Protein AF-0000000087523564 (afdb_homodimer)

Radius of gyration: 34.25 Å; Cα contacts (8 Å, |Δi|>4): 2321; chains: 2; bounding box: 110×145×82 Å

Foldseek 3Di:
DPPPPPPPPPPDPPPPPPPPVQPFWEWDKVPQEDEQLDDIKIKIANADAQDKKKKKKKFFADDPDPPDFTFIKMWMFIWTAHRRRMDIQQQTAGPDTLDGDRHNLSGQQSIDTPPDGDDPPTDRQKMKMFMGDPRDTRYIGMHGYDLADPQKDKDDDLVQAQQKIKIARDDQAAWEEEEEAEAPCQHCDRLVRCQRNLRRFFHTYMYHRAEHAPVDPDPSCVVHHNWLFARELCVVVSVLVVQVPDSNHDSQFYEYEAAHVGLQSRLLNLLPPQSHAEYERELHAQFWAAIDNDPPDDFPDTTSHHYPRHGAQHFTFDPQVVLVVLLVVFHARQQQRRQVVRCVVCVVSRVRGGRQSLNRQHAAEAAHECFARNHRSQVRLVVSQVSNVVSVHHYHYHYFHQAYRQLAGQLNHHPPCQRNHSYHRTGDSNRSSVSNNVSVVVVSVRSCVRRVRDGDDPPPPDD/DCPPPPPPPPPDPDPPPPPPVQPFWEWDKVPQEDEQLDDIKIKIANADAQDKKKKKKKFFADDPDPPDFTFIKMWMFIWTAHRRRMDIQQQTAGPDILDGDRHNLSGQQSIDTPPDGDDPPTDRQKMKMFMGDPRHTRYIGMHGYDLADPQKDKDDDLVQAQQKIKIARDDQAAWEEEEEAEAPCQHCPRLVRCQRNLRRFFHTYMDHRAEHAPVDPDPSCVPHHNWLFARELCVVVSVLVVQVPDSNHDSQFYEYEAAHVGLQSRLLNLLPDQSHAEYERELHAQFWAAIDNDPPDDFPDTTSHHYPRHGAQHFTFDPQVVLVVLLVVFHARQQQRRQVVRCVVCVVSRVRGGRQSLNRQHAYEAAHECFARNHRSQVRLVVSQVNNVVSVHHYHYHYFHQAYRQLAGQLNHHPPCQRNHSYHRTGDSNRSSVSNNVSVVVVSVRSCVRRVRDGDDPPPPDD

pLDDT: mean 89.44, std 15.83, range [26.8, 98.94]

Secondary structure (DSSP, 8-state):
-------------------------EEEEESSEEETT---EEEEESPPTT-EEEEEEEEEE--SSTTPPPEEEEEEEEEE--TTS-EETTTPPPSEES--S--TTHHHHT-EEEEEEPPTT--TTEEEEEEEETTEEEEEEEEEEESS-TT-EEEE-TTTSTT-EEEE--SS--EEEEEEE--TT-SHHHHHHHHHHHHTTT-EEEE------TT---GGGTTS-SSBSSEEGGGHHHHHHHHHT-TTEEEEEEEEEEETHHHHHHHHHHTT-TT--EEEEES--SBPBBPB--TTPPTT--BSEEETTEEPP-BPPSSHHHHHHHHHHT--B-THHHHHHHHHH-HHHHHHTB--GGG--SEEEEEEETTBSSS-HHHHHHHHHHHHHHTT---EEEEETT--S---S-S-S--TTTTTSSB--BS-HHHHHHHHHHHHHHHHHHHHHHH-PPPPP------/-------------------------EEEEESSEEETT---EEEEESPPTT-EEEEEEEEEE--SSTTPPPEEEEEEEEEE--TTS-EETTTPPPSEES--S--TTHHHHT-EEEEEEPPTT--TTEEEEEEEETTEEEEEEEEEEESS-TT-EEEE-TTTSTT-EEEE--SS--EEEEEEE--TT-SHHHHHHHHHHHHTTT-EEEE------TT---GGGTTS-SSBSSEEGGGHHHHHHHHHT-TTEEEEEEEEEEETHHHHHHHHHHTT-TT--EEEEES--SBPBBPB--TTPPTT--BSEEETTEEPP-BPPSSHHHHHHHHHHT--B-THHHHHHHHHH-HHHHHHHB--GGG--SEEEEEEETTBSSS-HHHHHHHHHHHHHHTT---EEEEETT--S---S-S-S--TTTTTSSB--BS-HHHHHHHHHHHHHHHHHHHHHHH-PPPPP------

Nearest PDB structures (foldseek):
  3hlk-assembly1_A  TM=7.989E-01  e=2.906E-27  Homo sapiens
  3k2i-assembly1_A  TM=8.076E-01  e=7.123E-27  Homo sapiens
  3hlk-assembly2_B  TM=7.798E-01  e=1.336E-27  Homo sapiens
  7c72-assembly1_A  TM=4.869E-01  e=3.379E-09  Mycobacterium tuberculosis
  3fcy-assembly1_A  TM=4.866E-01  e=2.906E-08  Thermoanaerobacterium saccharolyticum JW/SL-YS485

Structure (mmCIF, N/CA/C/O backbone):
data_AF-0000000087523564-model_v1
#
loop_
_entity.id
_entity.type
_entity.pdbx_description
1 polymer 'Acyl-CoA thioester hydrolase/bile acid acetyltransferase-like protein'
#
loop_
_atom_site.group_PDB
_atom_site.id
_atom_site.type_symbol
_atom_site.label_atom_id
_atom_site.label_alt_id
_atom_site.label_comp_id
_atom_site.label_asym_id
_atom_site.label_entity_id
_atom_site.label_seq_id
_atom_site.pdbx_PDB_ins_code
_atom_site.Cartn_x
_atom_site.Cartn_y
_atom_site.Cartn_z
_atom_site.occupancy
_atom_site.B_iso_or_equiv
_atom_site.auth_seq_id
_atom_site.auth_comp_id
_atom_site.auth_asym_id
_atom_site.auth_atom_id
_atom_site.pdbx_PDB_model_num
ATOM 1 N N . MET A 1 1 ? 53.594 82.562 -47.219 1 26.8 1 MET A N 1
ATOM 2 C CA . MET A 1 1 ? 52.125 82.5 -47.062 1 26.8 1 MET A CA 1
ATOM 3 C C . MET A 1 1 ? 51.719 81.25 -46.344 1 26.8 1 MET A C 1
ATOM 5 O O . MET A 1 1 ? 51.969 80.125 -46.812 1 26.8 1 MET A O 1
ATOM 9 N N . ALA A 1 2 ? 51.719 81.312 -44.969 1 28.89 2 ALA A N 1
ATOM 10 C CA . ALA A 1 2 ? 51.531 80.375 -43.844 1 28.89 2 ALA A CA 1
ATOM 11 C C . ALA A 1 2 ? 50.125 79.812 -43.875 1 28.89 2 ALA A C 1
ATOM 13 O O . ALA A 1 2 ? 49.125 80.5 -43.719 1 28.89 2 ALA A O 1
ATOM 14 N N . VAL A 1 3 ? 49.906 78.75 -44.719 1 30.11 3 VAL A N 1
ATOM 15 C CA . VAL A 1 3 ? 48.656 78.125 -45 1 30.11 3 VAL A CA 1
ATOM 16 C C . VAL A 1 3 ? 48.094 77.5 -43.719 1 30.11 3 VAL A C 1
ATOM 18 O O . VAL A 1 3 ? 48.75 76.625 -43.094 1 30.11 3 VAL A O 1
ATOM 21 N N . ARG A 1 4 ? 47.344 78.25 -42.938 1 30.22 4 ARG A N 1
ATOM 22 C CA . ARG A 1 4 ? 46.688 77.875 -41.656 1 30.22 4 ARG A CA 1
ATOM 23 C C . ARG A 1 4 ? 45.625 76.812 -41.875 1 30.22 4 ARG A C 1
ATOM 25 O O . ARG A 1 4 ? 44.656 77 -42.594 1 30.22 4 ARG A O 1
ATOM 32 N N . PHE A 1 5 ? 46 75.562 -42.156 1 35.72 5 PHE A N 1
ATOM 33 C CA . PHE A 1 5 ? 44.938 74.562 -42.312 1 35.72 5 PHE A CA 1
ATOM 34 C C . PHE A 1 5 ? 44.094 74.438 -41.062 1 35.72 5 PHE A C 1
ATOM 36 O O . PHE A 1 5 ? 44.656 74.375 -39.938 1 35.72 5 PHE A O 1
ATOM 43 N N . PRO A 1 6 ? 42.844 74.938 -41.031 1 35.66 6 PRO A N 1
ATOM 44 C CA . PRO A 1 6 ? 41.906 74.812 -39.906 1 35.66 6 PRO A CA 1
ATOM 45 C C . PRO A 1 6 ? 41.594 73.375 -39.562 1 35.66 6 PRO A C 1
ATOM 47 O O . PRO A 1 6 ? 41.469 72.5 -40.438 1 35.66 6 PRO A O 1
ATOM 50 N N . ILE A 1 7 ? 42.156 72.812 -38.438 1 34.16 7 ILE A N 1
ATOM 51 C CA . ILE A 1 7 ? 41.969 71.5 -37.906 1 34.16 7 ILE A CA 1
ATOM 52 C C . ILE A 1 7 ? 40.5 71.312 -37.469 1 34.16 7 ILE A C 1
ATOM 54 O O . ILE A 1 7 ? 40.031 72.062 -36.594 1 34.16 7 ILE A O 1
ATOM 58 N N . ARG A 1 8 ? 39.562 71 -38.406 1 33.22 8 ARG A N 1
ATOM 59 C CA . ARG A 1 8 ? 38.188 70.688 -38 1 33.22 8 ARG A CA 1
ATOM 60 C C . ARG A 1 8 ? 38.125 69.562 -36.969 1 33.22 8 ARG A C 1
ATOM 62 O O . ARG A 1 8 ? 38.656 68.5 -37.219 1 33.22 8 ARG A O 1
ATOM 69 N N . CYS A 1 9 ? 37.969 69.875 -35.656 1 30.17 9 CYS A N 1
ATOM 70 C CA . CYS A 1 9 ? 37.75 68.938 -34.562 1 30.17 9 CYS A CA 1
ATOM 71 C C . CYS A 1 9 ? 36.469 68.125 -34.75 1 30.17 9 CYS A C 1
ATOM 73 O O . CYS A 1 9 ? 35.375 68.688 -34.781 1 30.17 9 CYS A O 1
ATOM 75 N N . SER A 1 10 ? 36.5 67.125 -35.656 1 35.53 10 SER A N 1
ATOM 76 C CA . SER A 1 10 ? 35.312 66.312 -35.75 1 35.53 10 SER A CA 1
ATOM 77 C C . SER A 1 10 ? 34.906 65.75 -34.406 1 35.53 10 SER A C 1
ATOM 79 O O . SER A 1 10 ? 35.719 65.125 -33.688 1 35.53 10 SER A O 1
ATOM 81 N N . VAL A 1 11 ? 33.906 66.375 -33.75 1 36.97 11 VAL A N 1
ATOM 82 C CA . VAL A 1 11 ? 33.281 65.875 -32.531 1 36.97 11 VAL A CA 1
ATOM 83 C C . VAL A 1 11 ? 32.719 64.438 -32.75 1 36.97 11 VAL A C 1
ATOM 85 O O . VAL A 1 11 ? 31.891 64.25 -33.656 1 36.97 11 VAL A O 1
ATOM 88 N N . LEU A 1 12 ? 33.5 63.438 -32.531 1 39.38 12 LEU A N 1
ATOM 89 C CA . LEU A 1 12 ? 33 62.062 -32.5 1 39.38 12 LEU A CA 1
ATOM 90 C C . LEU A 1 12 ? 31.766 61.938 -31.625 1 39.38 12 LEU A C 1
ATOM 92 O O . LEU A 1 12 ? 31.766 62.438 -30.5 1 39.38 12 LEU A O 1
ATOM 96 N N . PRO A 1 13 ? 30.609 61.688 -32.25 1 37.09 13 PRO A N 1
ATOM 97 C CA . PRO A 1 13 ? 29.438 61.531 -31.391 1 37.09 13 PRO A CA 1
ATOM 98 C C . PRO A 1 13 ? 29.672 60.5 -30.281 1 37.09 13 PRO A C 1
ATOM 100 O O . PRO A 1 13 ? 30.438 59.562 -30.453 1 37.09 13 PRO A O 1
ATOM 103 N N . ILE A 1 14 ? 29.625 60.906 -29.062 1 34.84 14 ILE A N 1
ATOM 104 C CA . ILE A 1 14 ? 29.578 60.031 -27.906 1 34.84 14 ILE A CA 1
ATOM 105 C C . ILE A 1 14 ? 28.469 59 -28.109 1 34.84 14 ILE A C 1
ATOM 107 O O . ILE A 1 14 ? 27.312 59.344 -28.312 1 34.84 14 ILE A O 1
ATOM 111 N N . ALA A 1 15 ? 28.797 57.812 -28.672 1 36.94 15 ALA A N 1
ATOM 112 C CA . ALA A 1 15 ? 27.859 56.688 -28.594 1 36.94 15 ALA A CA 1
ATOM 113 C C . ALA A 1 15 ? 27.172 56.656 -27.234 1 36.94 15 ALA A C 1
ATOM 115 O O . ALA A 1 15 ? 27.828 56.562 -26.188 1 36.94 15 ALA A O 1
ATOM 116 N N . LEU A 1 16 ? 26.078 57.312 -27.156 1 31.75 16 LEU A N 1
ATOM 117 C CA . LEU A 1 16 ? 25.219 57.031 -26 1 31.75 16 LEU A CA 1
ATOM 118 C C . LEU A 1 16 ? 25.234 55.562 -25.656 1 31.75 16 LEU A C 1
ATOM 120 O O . LEU A 1 16 ? 24.75 54.719 -26.422 1 31.75 16 LEU A O 1
ATOM 124 N N . LEU A 1 17 ? 26.266 55.125 -25 1 34.78 17 LEU A N 1
ATOM 125 C CA . LEU A 1 17 ? 26.078 53.875 -24.312 1 34.78 17 LEU A CA 1
ATOM 126 C C . LEU A 1 17 ? 24.703 53.812 -23.656 1 34.78 17 LEU A C 1
ATOM 128 O O . LEU A 1 17 ? 24.406 54.594 -22.75 1 34.78 17 LEU A O 1
ATOM 132 N N . ALA A 1 18 ? 23.672 53.562 -24.438 1 34 18 ALA A N 1
ATOM 133 C CA . ALA A 1 18 ? 22.438 53.156 -23.75 1 34 18 ALA A CA 1
ATOM 134 C C . ALA A 1 18 ? 22.75 52.375 -22.484 1 34 18 ALA A C 1
ATOM 136 O O . ALA A 1 18 ? 23.438 51.344 -22.516 1 34 18 ALA A O 1
ATOM 137 N N . CYS A 1 19 ? 22.891 53.031 -21.469 1 31.61 19 CYS A N 1
ATOM 138 C CA . CYS A 1 19 ? 22.766 52.312 -20.203 1 31.61 19 CYS A CA 1
ATOM 139 C C . CYS A 1 19 ? 21.672 51.25 -20.281 1 31.61 19 CYS A C 1
ATOM 141 O O . CYS A 1 19 ? 20.484 51.594 -20.297 1 31.61 19 CYS A O 1
ATOM 143 N N . ALA A 1 20 ? 21.781 50.219 -21.203 1 37.38 20 ALA A N 1
ATOM 144 C CA . ALA A 1 20 ? 20.906 49.094 -20.875 1 37.38 20 ALA A CA 1
ATOM 145 C C . ALA A 1 20 ? 20.594 49.062 -19.391 1 37.38 20 ALA A C 1
ATOM 147 O O . ALA A 1 20 ? 21.5 49.094 -18.562 1 37.38 20 ALA A O 1
ATOM 148 N N . ASN A 1 21 ? 19.75 49.875 -18.922 1 37.53 21 ASN A N 1
ATOM 149 C CA . ASN A 1 21 ? 19.219 49.656 -17.578 1 37.53 21 ASN A CA 1
ATOM 150 C C . ASN A 1 21 ? 19.469 48.219 -17.094 1 37.53 21 ASN A C 1
ATOM 152 O O . ASN A 1 21 ? 18.766 47.281 -17.484 1 37.53 21 ASN A O 1
ATOM 156 N N . LEU A 1 22 ? 20.562 47.625 -17.094 1 46.91 22 LEU A N 1
ATOM 157 C CA . LEU A 1 22 ? 21.078 46.344 -16.656 1 46.91 22 LEU A CA 1
ATOM 158 C C . LEU A 1 22 ? 20.438 45.906 -15.344 1 46.91 22 LEU A C 1
ATOM 160 O O . LEU A 1 22 ? 20.891 46.281 -14.266 1 46.91 22 LEU A O 1
ATOM 164 N N . HIS A 1 23 ? 19.234 45.875 -15.312 1 64.19 23 HIS A N 1
ATOM 165 C CA . HIS A 1 23 ? 18.578 45.344 -14.133 1 64.19 23 HIS A CA 1
ATOM 166 C C . HIS A 1 23 ? 19.234 44.031 -13.672 1 64.19 23 HIS A C 1
ATOM 168 O O . HIS A 1 23 ? 19.594 43.188 -14.492 1 64.19 23 HIS A O 1
ATOM 174 N N . ALA A 1 24 ? 19.766 44 -12.406 1 86.56 24 ALA A N 1
ATOM 175 C CA . ALA A 1 24 ? 20.469 42.906 -11.734 1 86.56 24 ALA A CA 1
ATOM 176 C C . ALA A 1 24 ? 19.578 41.688 -11.586 1 86.56 24 ALA A C 1
ATOM 178 O O . ALA A 1 24 ? 18.359 41.812 -11.477 1 86.56 24 ALA A O 1
ATOM 179 N N . GLN A 1 25 ? 20.141 40.594 -11.898 1 94.38 25 GLN A N 1
ATOM 180 C CA . GLN A 1 25 ? 19.484 39.312 -11.617 1 94.38 25 GLN A CA 1
ATOM 181 C C . GLN A 1 25 ? 18.828 39.344 -10.234 1 94.38 25 GLN A C 1
ATOM 183 O O . GLN A 1 25 ? 19.406 39.844 -9.273 1 94.38 25 GLN A O 1
ATOM 188 N N . ARG A 1 26 ? 17.594 38.906 -10.188 1 97.25 26 ARG A N 1
ATOM 189 C CA . ARG A 1 26 ? 16.922 38.906 -8.898 1 97.25 26 ARG A CA 1
ATOM 190 C C . ARG A 1 26 ? 15.961 37.75 -8.758 1 97.25 26 ARG A C 1
ATOM 192 O O . ARG A 1 26 ? 15.484 37.188 -9.758 1 97.25 26 ARG A O 1
ATOM 199 N N . ILE A 1 27 ? 15.688 37.344 -7.531 1 98.06 27 ILE A N 1
ATOM 200 C CA . ILE A 1 27 ? 14.633 36.438 -7.145 1 98.06 27 ILE A CA 1
ATOM 201 C C . ILE A 1 27 ? 13.492 37.188 -6.48 1 98.06 27 ILE A C 1
ATOM 203 O O . ILE A 1 27 ? 13.695 37.875 -5.469 1 98.06 27 ILE A O 1
ATOM 207 N N . GLU A 1 28 ? 12.352 37.125 -7.078 1 98 28 GLU A N 1
ATOM 208 C CA . GLU A 1 28 ? 11.172 37.781 -6.516 1 98 28 GLU A CA 1
ATOM 209 C C . GLU A 1 28 ? 10.281 36.781 -5.797 1 98 28 GLU A C 1
ATOM 211 O O . GLU A 1 28 ? 9.789 35.844 -6.41 1 98 28 GLU A O 1
ATOM 216 N N . VAL A 1 29 ? 10.156 36.969 -4.539 1 97.75 29 VAL A N 1
ATOM 217 C CA . VAL A 1 29 ? 9.242 36.188 -3.713 1 97.75 29 VAL A CA 1
ATOM 218 C C . VAL A 1 29 ? 8.055 37.062 -3.295 1 97.75 29 VAL A C 1
ATOM 220 O O . VAL A 1 29 ? 8.227 38.062 -2.631 1 97.75 29 VAL A O 1
ATOM 223 N N . ARG A 1 30 ? 6.844 36.594 -3.697 1 96.44 30 ARG A N 1
ATOM 224 C CA . ARG A 1 30 ? 5.664 37.406 -3.41 1 96.44 30 ARG A CA 1
ATOM 225 C C . ARG A 1 30 ? 4.516 36.531 -2.912 1 96.44 30 ARG A C 1
ATOM 227 O O . ARG A 1 30 ? 3.973 35.719 -3.664 1 96.44 30 ARG A O 1
ATOM 234 N N . PRO A 1 31 ? 3.994 36.812 -1.655 1 96.44 31 PRO A N 1
ATOM 235 C CA . PRO A 1 31 ? 4.605 37.656 -0.624 1 96.44 31 PRO A CA 1
ATOM 236 C C . PRO A 1 31 ? 5.863 37.031 -0.021 1 96.44 31 PRO A C 1
ATOM 238 O O . PRO A 1 31 ? 6.094 35.812 -0.179 1 96.44 31 PRO A O 1
ATOM 241 N N . GLU A 1 32 ? 6.648 37.781 0.654 1 96.88 32 GLU A N 1
ATOM 242 C CA . GLU A 1 32 ? 7.883 37.312 1.272 1 96.88 32 GLU A CA 1
ATOM 243 C C . GLU A 1 32 ? 7.594 36.594 2.588 1 96.88 32 GLU A C 1
ATOM 245 O O . GLU A 1 32 ? 8.461 35.875 3.117 1 96.88 32 GLU A O 1
ATOM 250 N N . THR A 1 33 ? 6.465 36.969 3.1 1 96.38 33 THR A N 1
ATOM 251 C CA . THR A 1 33 ? 5.984 36.312 4.32 1 96.38 33 THR A CA 1
ATOM 252 C C . THR A 1 33 ? 4.578 35.75 4.121 1 96.38 33 THR A C 1
ATOM 254 O O . THR A 1 33 ? 3.678 36.469 3.682 1 96.38 33 THR A O 1
ATOM 257 N N . ILE A 1 34 ? 4.48 34.5 4.418 1 95 34 ILE A N 1
ATOM 258 C CA . ILE A 1 34 ? 3.172 33.875 4.23 1 95 34 ILE A CA 1
ATOM 259 C C . ILE A 1 34 ? 2.785 33.094 5.484 1 95 34 ILE A C 1
ATOM 261 O O . ILE A 1 34 ? 3.639 32.781 6.316 1 95 34 ILE A O 1
ATOM 265 N N . LEU A 1 35 ? 1.435 32.938 5.664 1 93.38 35 LEU A N 1
ATOM 266 C CA . LEU A 1 35 ? 0.946 31.906 6.574 1 93.38 35 LEU A CA 1
ATOM 267 C C . LEU A 1 35 ? 0.989 30.531 5.914 1 93.38 35 LEU A C 1
ATOM 269 O O . LEU A 1 35 ? 0.811 30.422 4.699 1 93.38 35 LEU A O 1
ATOM 273 N N . SER A 1 36 ? 1.188 29.516 6.781 1 87.94 36 SER A N 1
ATOM 274 C CA . SER A 1 36 ? 1.205 28.156 6.277 1 87.94 36 SER A CA 1
ATOM 275 C C . SER A 1 36 ? -0.016 27.859 5.41 1 87.94 36 SER A C 1
ATOM 277 O O . SER A 1 36 ? -1.151 28.094 5.836 1 87.94 36 SER A O 1
ATOM 279 N N . GLY A 1 37 ? 0.256 27.422 4.184 1 86.12 37 GLY A N 1
ATOM 280 C CA . GLY A 1 37 ? -0.842 27.078 3.299 1 86.12 37 GLY A CA 1
ATOM 281 C C . GLY A 1 37 ? -1.154 28.156 2.275 1 86.12 37 GLY A C 1
ATOM 282 O O . GLY A 1 37 ? -1.844 27.891 1.287 1 86.12 37 GLY A O 1
ATOM 283 N N . ASP A 1 38 ? -0.684 29.312 2.463 1 91.81 38 ASP A N 1
ATOM 284 C CA . ASP A 1 38 ? -0.943 30.406 1.532 1 91.81 38 ASP A CA 1
ATOM 285 C C . ASP A 1 38 ? -0.184 30.203 0.222 1 91.81 38 ASP A C 1
ATOM 287 O O . ASP A 1 38 ? 0.84 29.531 0.192 1 91.81 38 ASP A O 1
ATOM 291 N N . GLU A 1 39 ? -0.751 30.844 -0.757 1 93.19 39 GLU A N 1
ATOM 292 C CA . GLU A 1 39 ? -0.082 30.812 -2.053 1 93.19 39 GLU A CA 1
ATOM 293 C C . GLU A 1 39 ? 1.115 31.766 -2.078 1 93.19 39 GLU A C 1
ATOM 295 O O . GLU A 1 39 ? 1.117 32.781 -1.392 1 93.19 39 GLU A O 1
ATOM 300 N N . VAL A 1 40 ? 2.102 31.375 -2.791 1 96.38 40 VAL A N 1
ATOM 301 C CA . VAL A 1 40 ? 3.289 32.219 -2.967 1 96.38 40 VAL A CA 1
ATOM 302 C C . VAL A 1 40 ? 3.816 32.062 -4.395 1 96.38 40 VAL A C 1
ATOM 304 O O . VAL A 1 40 ? 3.641 31 -5.02 1 96.38 40 VAL A O 1
ATOM 307 N N . GLN A 1 41 ? 4.328 33.094 -4.887 1 96.81 41 GLN A N 1
ATOM 308 C CA . GLN A 1 41 ? 5.012 33.094 -6.176 1 96.81 41 GLN A CA 1
ATOM 309 C C . GLN A 1 41 ? 6.5 33.344 -6.012 1 96.81 41 GLN A C 1
ATOM 311 O O . GLN A 1 41 ? 6.895 34.281 -5.285 1 96.81 41 GLN A O 1
ATOM 316 N N . ILE A 1 42 ? 7.262 32.562 -6.633 1 97.88 42 ILE A N 1
ATOM 317 C CA . ILE A 1 42 ? 8.711 32.75 -6.664 1 97.88 42 ILE A CA 1
ATOM 318 C C . ILE A 1 42 ? 9.188 32.781 -8.117 1 97.88 42 ILE A C 1
ATOM 320 O O . ILE A 1 42 ? 9.18 31.781 -8.812 1 97.88 42 ILE A O 1
ATOM 324 N N . VAL A 1 43 ? 9.664 33.969 -8.508 1 98.38 43 VAL A N 1
ATOM 325 C CA . VAL A 1 43 ? 10.023 34.156 -9.906 1 98.38 43 VAL A CA 1
ATOM 326 C C . VAL A 1 43 ? 11.43 34.75 -9.992 1 98.38 43 VAL A C 1
ATOM 328 O O . VAL A 1 43 ? 11.773 35.688 -9.242 1 98.38 43 VAL A O 1
ATOM 331 N N . LEU A 1 44 ? 12.203 34.219 -10.836 1 98.25 44 LEU A N 1
ATOM 332 C CA . LEU A 1 44 ? 13.523 34.75 -11.156 1 98.25 44 LEU A CA 1
ATOM 333 C C . LEU A 1 44 ? 13.469 35.594 -12.438 1 98.25 44 LEU A C 1
ATOM 335 O O . LEU A 1 44 ? 12.859 35.156 -13.43 1 98.25 44 LEU A O 1
ATOM 339 N N . LYS A 1 45 ? 14.148 36.719 -12.375 1 97.5 45 LYS A N 1
ATOM 340 C CA . LYS A 1 45 ? 14.094 37.625 -13.508 1 97.5 45 LYS A CA 1
ATOM 341 C C . LYS A 1 45 ? 15.484 38.094 -13.898 1 97.5 45 LYS A C 1
ATOM 343 O O . LYS A 1 45 ? 16.375 38.188 -13.047 1 97.5 45 LYS A O 1
ATOM 348 N N . GLN A 1 46 ? 15.633 38.438 -15.203 1 97.12 46 GLN A N 1
ATOM 349 C CA . GLN A 1 46 ? 16.812 39.094 -15.773 1 97.12 46 GLN A CA 1
ATOM 350 C C . GLN A 1 46 ? 18 38.125 -15.789 1 97.12 46 GLN A C 1
ATOM 352 O O . GLN A 1 46 ? 19.125 38.5 -15.508 1 97.12 46 GLN A O 1
ATOM 357 N N . PHE A 1 47 ? 17.719 36.906 -15.961 1 97 47 PHE A N 1
ATOM 358 C CA . PHE A 1 47 ? 18.766 35.906 -16.094 1 97 47 PHE A CA 1
ATOM 359 C C . PHE A 1 47 ? 19.094 35.625 -17.562 1 97 47 PHE A C 1
ATOM 361 O O . PHE A 1 47 ? 18.391 36.125 -18.453 1 97 47 PHE A O 1
ATOM 368 N N . PRO A 1 48 ? 20.266 34.969 -17.797 1 95.75 48 PRO A N 1
ATOM 369 C CA . PRO A 1 48 ? 20.547 34.625 -19.188 1 95.75 48 PRO A CA 1
ATOM 370 C C . PRO A 1 48 ? 19.406 33.875 -19.859 1 95.75 48 PRO A C 1
ATOM 372 O O . PRO A 1 48 ? 18.781 33 -19.25 1 95.75 48 PRO A O 1
ATOM 375 N N . ARG A 1 49 ? 19.141 34.188 -21.109 1 95.94 49 ARG A N 1
ATOM 376 C CA . ARG A 1 49 ? 18.062 33.594 -21.891 1 95.94 49 ARG A CA 1
ATOM 377 C C . ARG A 1 49 ? 18.375 32.156 -22.297 1 95.94 49 ARG A C 1
ATOM 379 O O . ARG A 1 49 ? 19.516 31.859 -22.672 1 95.94 49 ARG A O 1
ATOM 386 N N . ASP A 1 50 ? 17.312 31.312 -22.188 1 96.25 50 ASP A N 1
ATOM 387 C CA . ASP A 1 50 ? 17.406 29.922 -22.609 1 96.25 50 ASP A CA 1
ATOM 388 C C . ASP A 1 50 ? 18.656 29.25 -22.062 1 96.25 50 ASP A C 1
ATOM 390 O O . ASP A 1 50 ? 19.406 28.609 -22.812 1 96.25 50 ASP A O 1
ATOM 394 N N . ALA A 1 51 ? 18.844 29.531 -20.812 1 96.44 51 ALA A N 1
ATOM 395 C CA . ALA A 1 51 ? 20.062 29.031 -20.188 1 96.44 51 ALA A CA 1
ATOM 396 C C . ALA A 1 51 ? 19.75 28.172 -18.969 1 96.44 51 ALA A C 1
ATOM 398 O O . ALA A 1 51 ? 18.672 28.281 -18.375 1 96.44 51 ALA A O 1
ATOM 399 N N . ARG A 1 52 ? 20.688 27.312 -18.672 1 96.75 52 ARG A N 1
ATOM 400 C CA . ARG A 1 52 ? 20.578 26.516 -17.453 1 96.75 52 ARG A CA 1
ATOM 401 C C . ARG A 1 52 ? 21.125 27.281 -16.25 1 96.75 52 ARG A C 1
ATOM 403 O O . ARG A 1 52 ? 22.234 27.812 -16.297 1 96.75 52 ARG A O 1
ATOM 410 N N . ILE A 1 53 ? 20.328 27.406 -15.25 1 97.25 53 ILE A N 1
ATOM 411 C CA . ILE A 1 53 ? 20.781 28.047 -14.008 1 97.25 53 ILE A CA 1
ATOM 412 C C . ILE A 1 53 ? 20.469 27.125 -12.828 1 97.25 53 ILE A C 1
ATOM 414 O O . ILE A 1 53 ? 19.609 26.234 -12.922 1 97.25 53 ILE A O 1
ATOM 418 N N . GLU A 1 54 ? 21.156 27.375 -11.75 1 98.25 54 GLU A N 1
ATOM 419 C CA . GLU A 1 54 ? 20.953 26.609 -10.531 1 98.25 54 GLU A CA 1
ATOM 420 C C . GLU A 1 54 ? 20.266 27.438 -9.453 1 98.25 54 GLU A C 1
ATOM 422 O O . GLU A 1 54 ? 20.578 28.625 -9.281 1 98.25 54 GLU A O 1
ATOM 427 N N . VAL A 1 55 ? 19.297 26.891 -8.867 1 98.62 55 VAL A N 1
ATOM 428 C CA . VAL A 1 55 ? 18.688 27.484 -7.691 1 98.62 55 VAL A CA 1
ATOM 429 C C . VAL A 1 55 ? 18.891 26.594 -6.48 1 98.62 55 VAL A C 1
ATOM 431 O O . VAL A 1 55 ? 18.609 25.391 -6.535 1 98.62 55 VAL A O 1
ATOM 434 N N . ARG A 1 56 ? 19.375 27.156 -5.41 1 98.5 56 ARG A N 1
ATOM 435 C CA . ARG A 1 56 ? 19.641 26.453 -4.152 1 98.5 56 ARG A CA 1
ATOM 436 C C . ARG A 1 56 ? 18.781 27.031 -3.025 1 98.5 56 ARG A C 1
ATOM 438 O O . ARG A 1 56 ? 18.531 28.234 -2.984 1 98.5 56 ARG A O 1
ATOM 445 N N . ALA A 1 57 ? 18.344 26.172 -2.182 1 98.56 57 ALA A N 1
ATOM 446 C CA . ALA A 1 57 ? 17.609 26.609 -0.997 1 98.56 57 ALA A CA 1
ATOM 447 C C . ALA A 1 57 ? 18.188 25.984 0.27 1 98.56 57 ALA A C 1
ATOM 449 O O . ALA A 1 57 ? 18.609 24.828 0.269 1 98.56 57 ALA A O 1
ATOM 450 N N . GLU A 1 58 ? 18.188 26.75 1.319 1 98.25 58 GLU A N 1
ATOM 451 C CA . GLU A 1 58 ? 18.688 26.328 2.623 1 98.25 58 GLU A CA 1
ATOM 452 C C . GLU A 1 58 ? 17.734 26.734 3.74 1 98.25 58 GLU A C 1
ATOM 454 O O . GLU A 1 58 ? 17.031 27.75 3.627 1 98.25 58 GLU A O 1
ATOM 459 N N . ARG A 1 59 ? 17.75 25.953 4.773 1 97.5 59 ARG A N 1
ATOM 460 C CA . ARG A 1 59 ? 16.891 26.203 5.922 1 97.5 59 ARG A CA 1
ATOM 461 C C . ARG A 1 59 ? 17.453 25.562 7.184 1 97.5 59 ARG A C 1
ATOM 463 O O . ARG A 1 59 ? 18.078 24.5 7.125 1 97.5 59 ARG A O 1
ATOM 470 N N . ALA A 1 60 ? 17.312 26.312 8.266 1 95.94 60 ALA A N 1
ATOM 471 C CA . ALA A 1 60 ? 17.609 25.719 9.57 1 95.94 60 ALA A CA 1
ATOM 472 C C . ALA A 1 60 ? 16.406 24.938 10.102 1 95.94 60 ALA A C 1
ATOM 474 O O . ALA A 1 60 ? 15.289 25.453 10.141 1 95.94 60 ALA A O 1
ATOM 475 N N . LEU A 1 61 ? 16.672 23.688 10.453 1 91.06 61 LEU A N 1
ATOM 476 C CA . LEU A 1 61 ? 15.594 22.891 11.023 1 91.06 61 LEU A CA 1
ATOM 477 C C . LEU A 1 61 ? 16.062 22.188 12.297 1 91.06 61 LEU A C 1
ATOM 479 O O . LEU A 1 61 ? 17.188 21.719 12.383 1 91.06 61 LEU A O 1
ATOM 483 N N . SER A 1 62 ? 15.156 22.266 13.242 1 78 62 SER A N 1
ATOM 484 C CA . SER A 1 62 ? 15.477 21.688 14.539 1 78 62 SER A CA 1
ATOM 485 C C . SER A 1 62 ? 15.406 20.156 14.492 1 78 62 SER A C 1
ATOM 487 O O . SER A 1 62 ? 14.516 19.594 13.859 1 78 62 SER A O 1
ATOM 489 N N . PRO A 1 63 ? 16.469 19.641 15.125 1 60.84 63 PRO A N 1
ATOM 490 C CA . PRO A 1 63 ? 16.328 18.203 15.297 1 60.84 63 PRO A CA 1
ATOM 491 C C . PRO A 1 63 ? 15.242 17.812 16.297 1 60.84 63 PRO A C 1
ATOM 493 O O . PRO A 1 63 ? 14.734 18.688 17.031 1 60.84 63 PRO A O 1
ATOM 496 N N . TRP A 1 64 ? 14.711 16.656 16.297 1 54.62 64 TRP A N 1
ATOM 497 C CA . TRP A 1 64 ? 13.711 16.141 17.219 1 54.62 64 TRP A CA 1
ATOM 498 C C . TRP A 1 64 ? 14.195 16.25 18.672 1 54.62 64 TRP A C 1
ATOM 500 O O . TRP A 1 64 ? 13.391 16.438 19.578 1 54.62 64 TRP A O 1
ATOM 510 N N . GLN A 1 65 ? 15.453 16.359 18.797 1 49.19 65 GLN A N 1
ATOM 511 C CA . GLN A 1 65 ? 16 16.375 20.156 1 49.19 65 GLN A CA 1
ATOM 512 C C . GLN A 1 65 ? 15.953 17.781 20.734 1 49.19 65 GLN A C 1
ATOM 514 O O . GLN A 1 65 ? 16.469 18.734 20.141 1 49.19 65 GLN A O 1
ATOM 519 N N . PRO A 1 66 ? 15.289 17.859 21.953 1 55.38 66 PRO A N 1
ATOM 520 C CA . PRO A 1 66 ? 15.289 19.156 22.609 1 55.38 66 PRO A CA 1
ATOM 521 C C . PRO A 1 66 ? 16.703 19.688 22.859 1 55.38 66 PRO A C 1
ATOM 523 O O . PRO A 1 66 ? 17.594 18.922 23.219 1 55.38 66 PRO A O 1
ATOM 526 N N . GLY A 1 67 ? 16.891 20.938 22.562 1 58.28 67 GLY A N 1
ATOM 527 C CA . GLY A 1 67 ? 18.156 21.594 22.859 1 58.28 67 GLY A CA 1
ATOM 528 C C . GLY A 1 67 ? 19.172 21.469 21.75 1 58.28 67 GLY A C 1
ATOM 529 O O . GLY A 1 67 ? 20.203 22.141 21.766 1 58.28 67 GLY A O 1
ATOM 530 N N . ALA A 1 68 ? 18.891 20.547 20.922 1 62.78 68 ALA A N 1
ATOM 531 C CA . ALA A 1 68 ? 19.875 20.359 19.859 1 62.78 68 ALA A CA 1
ATOM 532 C C . ALA A 1 68 ? 19.859 21.531 18.875 1 62.78 68 ALA A C 1
ATOM 534 O O . ALA A 1 68 ? 18.828 22.172 18.688 1 62.78 68 ALA A O 1
ATOM 535 N N . LYS A 1 69 ? 21.109 21.812 18.547 1 77.94 69 LYS A N 1
ATOM 536 C CA . LYS A 1 69 ? 21.266 22.875 17.562 1 77.94 69 LYS A CA 1
ATOM 537 C C . LYS A 1 69 ? 20.594 22.5 16.234 1 77.94 69 LYS A C 1
ATOM 539 O O . LYS A 1 69 ? 20.531 21.328 15.875 1 77.94 69 LYS A O 1
ATOM 544 N N . ALA A 1 70 ? 20.109 23.562 15.641 1 88.88 70 ALA A N 1
ATOM 545 C CA . ALA A 1 70 ? 19.422 23.359 14.375 1 88.88 70 ALA A CA 1
ATOM 546 C C . ALA A 1 70 ? 20.391 22.859 13.305 1 88.88 70 ALA A C 1
ATOM 548 O O . ALA A 1 70 ? 21.547 23.266 13.25 1 88.88 70 ALA A O 1
ATOM 549 N N . ALA A 1 71 ? 19.984 21.953 12.602 1 92.19 71 ALA A N 1
ATOM 550 C CA . ALA A 1 71 ? 20.75 21.406 11.484 1 92.19 71 ALA A CA 1
ATOM 551 C C . ALA A 1 71 ? 20.453 22.172 10.195 1 92.19 71 ALA A C 1
ATOM 553 O O . ALA A 1 71 ? 19.359 22.719 10.016 1 92.19 71 ALA A O 1
ATOM 554 N N . LEU A 1 72 ? 21.453 22.234 9.398 1 96.06 72 LEU A N 1
ATOM 555 C CA . LEU A 1 72 ? 21.297 22.875 8.102 1 96.06 72 LEU A CA 1
ATOM 556 C C . LEU A 1 72 ? 20.781 21.891 7.059 1 96.06 72 LEU A C 1
ATOM 558 O O . LEU A 1 72 ? 21.359 20.812 6.871 1 96.06 72 LEU A O 1
ATOM 562 N N . TYR A 1 73 ? 19.672 22.219 6.465 1 96.81 73 TYR A N 1
ATOM 563 C CA . TYR A 1 73 ? 19.109 21.469 5.348 1 96.81 73 TYR A CA 1
ATOM 564 C C . TYR A 1 73 ? 19.312 22.203 4.035 1 96.81 73 TYR A C 1
ATOM 566 O O . TYR A 1 73 ? 19.328 23.438 4.008 1 96.81 73 TYR A O 1
ATOM 574 N N . ARG A 1 74 ? 19.469 21.406 2.98 1 98.06 74 ARG A N 1
ATOM 575 C CA . ARG A 1 74 ? 19.75 22.016 1.688 1 98.06 74 ARG A CA 1
ATOM 576 C C . ARG A 1 74 ? 19.156 21.203 0.548 1 98.06 74 ARG A C 1
ATOM 578 O O . ARG A 1 74 ? 19.031 19.984 0.653 1 98.06 74 ARG A O 1
ATOM 585 N N . SER A 1 75 ? 18.75 21.906 -0.504 1 98.5 75 SER A N 1
ATOM 586 C CA . SER A 1 75 ? 18.359 21.328 -1.791 1 98.5 75 SER A CA 1
ATOM 587 C C . SER A 1 75 ? 18.891 22.172 -2.949 1 98.5 75 SER A C 1
ATOM 589 O O . SER A 1 75 ? 19.328 23.312 -2.748 1 98.5 75 SER A O 1
ATOM 591 N N . GLN A 1 76 ? 18.953 21.609 -4.094 1 98.44 76 GLN A N 1
ATOM 592 C CA . GLN A 1 76 ? 19.359 22.328 -5.297 1 98.44 76 GLN A CA 1
ATOM 593 C C . GLN A 1 76 ? 18.766 21.688 -6.551 1 98.44 76 GLN A C 1
ATOM 595 O O . GLN A 1 76 ? 18.547 20.469 -6.582 1 98.44 76 GLN A O 1
ATOM 600 N N . ALA A 1 77 ? 18.516 22.562 -7.508 1 98.25 77 ALA A N 1
ATOM 601 C CA . ALA A 1 77 ? 18.016 22.078 -8.789 1 98.25 77 ALA A CA 1
ATOM 602 C C . ALA A 1 77 ? 18.438 23 -9.93 1 98.25 77 ALA A C 1
ATOM 604 O O . ALA A 1 77 ? 18.672 24.203 -9.711 1 98.25 77 ALA A O 1
ATOM 605 N N . GLN A 1 78 ? 18.578 22.422 -11.078 1 98.31 78 GLN A N 1
ATOM 606 C CA . GLN A 1 78 ? 18.859 23.172 -12.297 1 98.31 78 GLN A CA 1
ATOM 607 C C . GLN A 1 78 ? 17.609 23.375 -13.125 1 98.31 78 GLN A C 1
ATOM 609 O O . GLN A 1 78 ? 16.812 22.453 -13.305 1 98.31 78 GLN A O 1
ATOM 614 N N . PHE A 1 79 ? 17.453 24.656 -13.57 1 98.19 79 PHE A N 1
ATOM 615 C CA . PHE A 1 79 ? 16.297 25.016 -14.367 1 98.19 79 PHE A CA 1
ATOM 616 C C . PHE A 1 79 ? 16.719 25.656 -15.68 1 98.19 79 PHE A C 1
ATOM 618 O O . PHE A 1 79 ? 17.844 26.141 -15.805 1 98.19 79 PHE A O 1
ATOM 625 N N . GLN A 1 80 ? 15.773 25.531 -16.609 1 97.56 80 GLN A N 1
ATOM 626 C CA . GLN A 1 80 ? 15.93 26.266 -17.859 1 97.56 80 GLN A CA 1
ATOM 627 C C . GLN A 1 80 ? 15.141 27.562 -17.859 1 97.56 80 GLN A C 1
ATOM 629 O O . GLN A 1 80 ? 13.93 27.562 -17.609 1 97.56 80 GLN A O 1
ATOM 634 N N . THR A 1 81 ? 15.859 28.609 -18.141 1 97.12 81 THR A N 1
ATOM 635 C CA . THR A 1 81 ? 15.156 29.891 -18.188 1 97.12 81 THR A CA 1
ATOM 636 C C . THR A 1 81 ? 14.422 30.047 -19.516 1 97.12 81 THR A C 1
ATOM 638 O O . THR A 1 81 ? 14.742 29.359 -20.5 1 97.12 81 THR A O 1
ATOM 641 N N . SER A 1 82 ? 13.469 30.938 -19.469 1 96.88 82 SER A N 1
ATOM 642 C CA . SER A 1 82 ? 12.68 31.219 -20.656 1 96.88 82 SER A CA 1
ATOM 643 C C . SER A 1 82 ? 13.461 32.062 -21.656 1 96.88 82 SER A C 1
ATOM 645 O O . SER A 1 82 ? 14.57 32.531 -21.359 1 96.88 82 SER A O 1
ATOM 647 N N . ALA A 1 83 ? 12.797 32.281 -22.797 1 96.25 83 ALA A N 1
ATOM 648 C CA . ALA A 1 83 ? 13.367 33.156 -23.828 1 96.25 83 ALA A CA 1
ATOM 649 C C . ALA A 1 83 ? 13.477 34.594 -23.328 1 96.25 83 ALA A C 1
ATOM 651 O O . ALA A 1 83 ? 14.258 35.375 -23.859 1 96.25 83 ALA A O 1
ATOM 652 N N . ALA A 1 84 ? 12.758 34.938 -22.359 1 95.88 84 ALA A N 1
ATOM 653 C CA . ALA A 1 84 ? 12.789 36.281 -21.781 1 95.88 84 ALA A CA 1
ATOM 654 C C . ALA A 1 84 ? 13.75 36.344 -20.594 1 95.88 84 ALA A C 1
ATOM 656 O O . ALA A 1 84 ? 13.875 37.406 -19.953 1 95.88 84 ALA A O 1
ATOM 657 N N . GLY A 1 85 ? 14.375 35.219 -20.281 1 96.44 85 GLY A N 1
ATOM 658 C CA . GLY A 1 85 ? 15.312 35.188 -19.156 1 96.44 85 GLY A CA 1
ATOM 659 C C . GLY A 1 85 ? 14.633 35.094 -17.812 1 96.44 85 GLY A C 1
ATOM 660 O O . GLY A 1 85 ? 15.141 35.625 -16.812 1 96.44 85 GLY A O 1
ATOM 661 N N . SER A 1 86 ? 13.508 34.531 -17.797 1 97.56 86 SER A N 1
ATOM 662 C CA . SER A 1 86 ? 12.734 34.406 -16.562 1 97.56 86 SER A CA 1
ATOM 663 C C . SER A 1 86 ? 12.516 32.938 -16.203 1 97.56 86 SER A C 1
ATOM 665 O O . SER A 1 86 ? 12.695 32.062 -17.031 1 97.56 86 SER A O 1
ATOM 667 N N . LEU A 1 87 ? 12.258 32.75 -14.922 1 97.75 87 LEU A N 1
ATOM 668 C CA . LEU A 1 87 ? 11.953 31.422 -14.383 1 97.75 87 LEU A CA 1
ATOM 669 C C . LEU A 1 87 ? 10.914 31.516 -13.273 1 97.75 87 LEU A C 1
ATOM 671 O O . LEU A 1 87 ? 11.094 32.25 -12.305 1 97.75 87 LEU A O 1
ATOM 675 N N . ASP A 1 88 ? 9.82 30.859 -13.5 1 97.75 88 ASP A N 1
ATOM 676 C CA . ASP A 1 88 ? 8.781 30.766 -12.477 1 97.75 88 ASP A CA 1
ATOM 677 C C . ASP A 1 88 ? 8.812 29.391 -11.797 1 97.75 88 ASP A C 1
ATOM 679 O O . ASP A 1 88 ? 8.445 28.391 -12.414 1 97.75 88 ASP A O 1
ATOM 683 N N . LEU A 1 89 ? 9.078 29.344 -10.508 1 96.44 89 LEU A N 1
ATOM 684 C CA . LEU A 1 89 ? 9.273 28.078 -9.805 1 96.44 89 LEU A CA 1
ATOM 685 C C . LEU A 1 89 ? 7.941 27.359 -9.617 1 96.44 89 LEU A C 1
ATOM 687 O O . LEU A 1 89 ? 7.922 26.156 -9.305 1 96.44 89 LEU A O 1
ATOM 691 N N . SER A 1 90 ? 6.828 27.969 -9.742 1 92.69 90 SER A N 1
ATOM 692 C CA . SER A 1 90 ? 5.523 27.328 -9.586 1 92.69 90 SER A CA 1
ATOM 693 C C . SER A 1 90 ? 5.203 26.422 -10.773 1 92.69 90 SER A C 1
ATOM 695 O O . SER A 1 90 ? 4.441 25.469 -10.641 1 92.69 90 SER A O 1
ATOM 697 N N . THR A 1 91 ? 5.801 26.734 -11.875 1 94.31 91 THR A N 1
ATOM 698 C CA . THR A 1 91 ? 5.402 26 -13.07 1 94.31 91 THR A CA 1
ATOM 699 C C . THR A 1 91 ? 6.598 25.266 -13.68 1 94.31 91 THR A C 1
ATOM 701 O O . THR A 1 91 ? 6.426 24.344 -14.477 1 94.31 91 THR A O 1
ATOM 704 N N . ALA A 1 92 ? 7.797 25.672 -13.328 1 95.94 92 ALA A N 1
ATOM 705 C CA . ALA A 1 92 ? 8.992 25.109 -13.945 1 95.94 92 ALA A CA 1
ATOM 706 C C . ALA A 1 92 ? 9.312 23.734 -13.359 1 95.94 92 ALA A C 1
ATOM 708 O O . ALA A 1 92 ? 9.242 23.547 -12.141 1 95.94 92 ALA A O 1
ATOM 709 N N . THR A 1 93 ? 9.602 22.766 -14.172 1 96.31 93 THR A N 1
ATOM 710 C CA . THR A 1 93 ? 10.156 21.484 -13.766 1 96.31 93 THR A CA 1
ATOM 711 C C . THR A 1 93 ? 11.68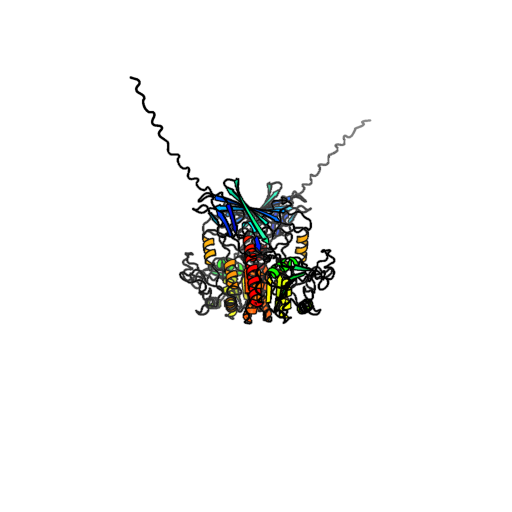 21.5 -13.852 1 96.31 93 THR A C 1
ATOM 713 O O . THR A 1 93 ? 12.25 21.844 -14.891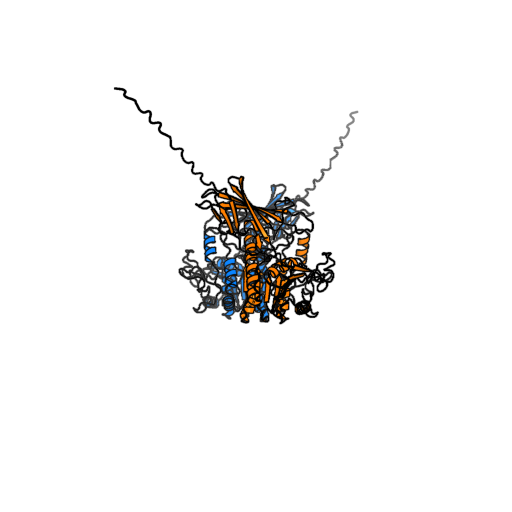 1 96.31 93 THR A O 1
ATOM 716 N N . PRO A 1 94 ? 12.344 21.156 -12.82 1 97.56 94 PRO A N 1
ATOM 717 C CA . PRO A 1 94 ? 13.805 21.094 -12.898 1 97.56 94 PRO A CA 1
ATOM 718 C C . PRO A 1 94 ? 14.305 20.141 -13.984 1 97.56 94 PRO A C 1
ATOM 720 O O . PRO A 1 94 ? 13.688 19.094 -14.203 1 97.56 94 PRO A O 1
ATOM 723 N N . VAL A 1 95 ? 15.406 20.453 -14.555 1 96.62 95 VAL A N 1
ATOM 724 C CA . VAL A 1 95 ? 16.078 19.594 -15.516 1 96.62 95 VAL A CA 1
ATOM 725 C C . VAL A 1 95 ? 16.828 18.484 -14.781 1 96.62 95 VAL A C 1
ATOM 727 O O . VAL A 1 95 ? 16.906 17.344 -15.258 1 96.62 95 VAL A O 1
ATOM 730 N N . GLU A 1 96 ? 17.312 18.797 -13.711 1 96.31 96 GLU A N 1
ATOM 731 C CA . GLU A 1 96 ? 18.031 17.891 -12.82 1 96.31 96 GLU A CA 1
ATOM 732 C C . GLU A 1 96 ? 18.094 18.438 -11.398 1 96.31 96 GLU A C 1
ATOM 734 O O . GLU A 1 96 ? 17.859 19.625 -11.18 1 96.31 96 GLU A O 1
ATOM 739 N N . GLY A 1 97 ? 18.375 17.531 -10.5 1 96.69 97 GLY A N 1
ATOM 740 C CA . GLY A 1 97 ? 18.578 18 -9.133 1 96.69 97 GLY A CA 1
ATOM 741 C C . GLY A 1 97 ? 17.797 17.188 -8.109 1 96.69 97 GLY A C 1
ATOM 742 O O . GLY A 1 97 ? 17.609 15.984 -8.281 1 96.69 97 GLY A O 1
ATOM 743 N N . SER A 1 98 ? 17.422 17.953 -7.035 1 95.31 98 SER A N 1
ATOM 744 C CA . SER A 1 98 ? 16.875 17.312 -5.844 1 95.31 98 SER A CA 1
ATOM 745 C C . SER A 1 98 ? 15.477 16.766 -6.094 1 95.31 98 SER A C 1
ATOM 747 O O . SER A 1 98 ? 14.969 15.961 -5.316 1 95.31 98 SER A O 1
ATOM 749 N N . TYR A 1 99 ? 14.867 17.25 -7.062 1 96.06 99 TYR A N 1
ATOM 750 C CA . TYR A 1 99 ? 13.516 16.797 -7.395 1 96.06 99 TYR A CA 1
ATOM 751 C C . TYR A 1 99 ? 13.234 16.984 -8.875 1 96.06 99 TYR A C 1
ATOM 753 O O . TYR A 1 99 ? 14.031 17.578 -9.602 1 96.06 99 TYR A O 1
ATOM 761 N N . ALA A 1 100 ? 12.055 16.484 -9.391 1 94.38 100 ALA A N 1
ATOM 762 C CA . ALA A 1 100 ? 11.859 16.469 -10.836 1 94.38 100 ALA A CA 1
ATOM 763 C C . ALA A 1 100 ? 10.414 16.781 -11.203 1 94.38 100 ALA A C 1
ATOM 765 O O . ALA A 1 100 ? 9.922 16.359 -12.258 1 94.38 100 ALA A O 1
ATOM 766 N N . VAL A 1 101 ? 9.695 17.469 -10.367 1 94.25 101 VAL A N 1
ATOM 767 C CA . VAL A 1 101 ? 8.312 17.844 -10.656 1 94.25 101 VAL A CA 1
ATOM 768 C C . VAL A 1 101 ? 8.125 19.344 -10.484 1 94.25 101 VAL A C 1
ATOM 770 O O . VAL A 1 101 ? 8.867 19.984 -9.734 1 94.25 101 VAL A O 1
ATOM 773 N N . ALA A 1 102 ? 7.188 19.922 -11.211 1 95.88 102 ALA A N 1
ATOM 774 C CA . ALA A 1 102 ? 6.848 21.328 -11.008 1 95.88 102 ALA A CA 1
ATOM 775 C C . ALA A 1 102 ? 6.121 21.531 -9.688 1 95.88 102 ALA A C 1
ATOM 777 O O . ALA A 1 102 ? 5.043 20.984 -9.469 1 95.88 102 ALA A O 1
ATOM 778 N N . ASP A 1 103 ? 6.711 22.219 -8.805 1 96.56 103 ASP A N 1
ATOM 779 C CA . ASP A 1 103 ? 6.172 22.516 -7.48 1 96.56 103 ASP A CA 1
ATOM 780 C C . ASP A 1 103 ? 6.91 23.688 -6.836 1 96.56 103 ASP A C 1
ATOM 782 O O . ASP A 1 103 ? 8.117 23.609 -6.59 1 96.56 103 ASP A O 1
ATOM 786 N N . VAL A 1 104 ? 6.191 24.719 -6.559 1 97.12 104 VAL A N 1
ATOM 787 C CA . VAL A 1 104 ? 6.805 25.906 -5.965 1 97.12 104 VAL A CA 1
ATOM 788 C C . VAL A 1 104 ? 7.484 25.531 -4.648 1 97.12 104 VAL A C 1
ATOM 790 O O . VAL A 1 104 ? 8.445 26.188 -4.23 1 97.12 104 VAL A O 1
ATOM 793 N N . ARG A 1 105 ? 7.074 24.422 -3.994 1 97.69 105 ARG A N 1
ATOM 794 C CA . ARG A 1 105 ? 7.609 23.953 -2.715 1 97.69 105 ARG A CA 1
ATOM 795 C C . ARG A 1 105 ? 8.75 22.969 -2.916 1 97.69 105 ARG A C 1
ATOM 797 O O . ARG A 1 105 ? 9.305 22.438 -1.947 1 97.69 105 ARG A O 1
ATOM 804 N N . GLY A 1 106 ? 9.078 22.703 -4.105 1 98.06 106 GLY A N 1
ATOM 805 C CA . GLY A 1 106 ? 10.008 21.625 -4.43 1 98.06 106 GLY A CA 1
ATOM 806 C C . GLY A 1 106 ? 11.336 21.75 -3.723 1 98.06 106 GLY A C 1
ATOM 807 O O . GLY A 1 106 ? 11.875 20.766 -3.203 1 98.06 106 GLY A O 1
ATOM 808 N N . LEU A 1 107 ? 11.859 22.969 -3.664 1 98.44 107 LEU A N 1
ATOM 809 C CA . LEU A 1 107 ? 13.156 23.203 -3.039 1 98.44 107 LEU A CA 1
ATOM 810 C C . LEU A 1 107 ? 13.055 23.078 -1.522 1 98.44 107 LEU A C 1
ATOM 812 O O . LEU A 1 107 ? 14.078 22.938 -0.84 1 98.44 107 LEU A O 1
ATOM 816 N N . ALA A 1 108 ? 11.875 23.172 -1.013 1 97.56 108 ALA A N 1
ATOM 817 C CA . ALA A 1 108 ? 11.68 23.031 0.427 1 97.56 108 ALA A CA 1
ATOM 818 C C . ALA A 1 108 ? 11.555 21.562 0.82 1 97.56 108 ALA A C 1
ATOM 820 O O . ALA A 1 108 ? 12.328 21.062 1.638 1 97.56 108 ALA A O 1
ATOM 821 N N . TRP A 1 109 ? 10.648 20.828 0.213 1 97.69 109 TRP A N 1
ATOM 822 C CA . TRP A 1 109 ? 10.383 19.469 0.645 1 97.69 109 TRP A CA 1
ATOM 823 C C . TRP A 1 109 ? 11.5 18.531 0.208 1 97.69 109 TRP A C 1
ATOM 825 O O . TRP A 1 109 ? 11.664 17.438 0.769 1 97.69 109 TRP A O 1
ATOM 835 N N . SER A 1 110 ? 12.312 18.859 -0.757 1 98.38 110 SER A N 1
ATOM 836 C CA . SER A 1 110 ? 13.344 17.984 -1.281 1 98.38 110 SER A CA 1
ATOM 837 C C . SER A 1 110 ? 14.672 18.172 -0.546 1 98.38 110 SER A C 1
ATOM 839 O O . SER A 1 110 ? 15.672 17.531 -0.884 1 98.38 110 SER A O 1
ATOM 841 N N . MET A 1 111 ? 14.672 19 0.484 1 97.56 111 MET A N 1
ATOM 842 C CA . MET A 1 111 ? 15.898 19.266 1.24 1 97.56 111 MET A CA 1
ATOM 843 C C . MET A 1 111 ? 16.391 18 1.938 1 97.56 111 MET A C 1
ATOM 845 O O . MET A 1 111 ? 15.594 17.141 2.305 1 97.56 111 MET A O 1
ATOM 849 N N . GLN A 1 112 ? 17.688 17.953 2.057 1 95.88 112 GLN A N 1
ATOM 850 C CA . GLN A 1 112 ? 18.359 16.938 2.852 1 95.88 112 GLN A CA 1
ATOM 851 C C . GLN A 1 112 ? 19.297 17.562 3.877 1 95.88 112 GLN A C 1
ATOM 853 O O . GLN A 1 112 ? 19.797 18.672 3.672 1 95.88 112 GLN A O 1
ATOM 858 N N . PRO A 1 113 ? 19.469 16.844 5.012 1 93.62 113 PRO A N 1
ATOM 859 C CA . PRO A 1 113 ? 20.469 17.375 5.949 1 93.62 113 PRO A CA 1
ATOM 860 C C . PRO A 1 113 ? 21.875 17.391 5.363 1 93.62 113 PRO A C 1
ATOM 862 O O . PRO A 1 113 ? 22.266 16.453 4.66 1 93.62 113 PRO A O 1
ATOM 865 N N . THR A 1 114 ? 22.609 18.406 5.641 1 95.12 114 THR A N 1
ATOM 866 C CA . THR A 1 114 ? 23.953 18.547 5.086 1 95.12 114 THR A CA 1
ATOM 867 C C . THR A 1 114 ? 25 17.953 6.035 1 95.12 114 THR A C 1
ATOM 869 O O . THR A 1 114 ? 26.141 17.719 5.648 1 95.12 114 THR A O 1
ATOM 872 N N . GLY A 1 115 ? 24.594 17.719 7.242 1 91 115 GLY A N 1
ATOM 873 C CA . GLY A 1 115 ? 25.547 17.344 8.281 1 91 115 GLY A CA 1
ATOM 874 C C . GLY A 1 115 ? 26.156 18.547 8.977 1 91 115 GLY A C 1
ATOM 875 O O . GLY A 1 115 ? 26.859 18.406 9.984 1 91 115 GLY A O 1
ATOM 876 N N . GLU A 1 116 ? 25.891 19.734 8.5 1 92.31 116 GLU A N 1
ATOM 877 C CA . GLU A 1 116 ? 26.406 20.969 9.078 1 92.31 116 GLU A CA 1
ATOM 878 C C . GLU A 1 116 ? 25.375 21.594 10.023 1 92.31 116 GLU A C 1
ATOM 880 O O . GLU A 1 116 ? 24.172 21.312 9.922 1 92.31 116 GLU A O 1
ATOM 885 N N . GLN A 1 117 ? 25.953 22.406 10.891 1 91.44 117 GLN A N 1
ATOM 886 C CA . GLN A 1 117 ? 25.078 23.219 11.734 1 91.44 117 GLN A CA 1
ATOM 887 C C . GLN A 1 117 ? 24.609 24.469 11.008 1 91.44 117 GLN A C 1
ATOM 889 O O . GLN A 1 117 ? 25.391 25.094 10.281 1 91.44 117 GLN A O 1
ATOM 894 N N . ALA A 1 118 ? 23.375 24.75 11.273 1 93.62 118 ALA A N 1
ATOM 895 C CA . ALA A 1 118 ? 22.859 26 10.703 1 93.62 118 ALA A CA 1
ATOM 896 C C . ALA A 1 118 ? 23.422 27.219 11.43 1 93.62 118 ALA A C 1
ATOM 898 O O . ALA A 1 118 ? 23.797 27.125 12.602 1 93.62 118 ALA A O 1
ATOM 899 N N . PRO A 1 119 ? 23.469 28.312 10.688 1 91.5 119 PRO A N 1
ATOM 900 C CA . PRO A 1 119 ? 23.828 29.547 11.398 1 91.5 119 PRO A CA 1
ATOM 901 C C . PRO A 1 119 ? 22.906 29.812 12.594 1 91.5 119 PRO A C 1
ATOM 903 O O . PRO A 1 119 ? 21.703 29.625 12.508 1 91.5 119 PRO A O 1
ATOM 906 N N . GLY A 1 120 ? 23.438 30.266 13.695 1 86.69 120 GLY A N 1
ATOM 907 C CA . GLY A 1 120 ? 22.719 30.406 14.961 1 86.69 120 GLY A CA 1
ATOM 908 C C . GLY A 1 120 ? 21.594 31.406 14.906 1 86.69 120 GLY A C 1
ATOM 909 O O . GLY A 1 120 ? 20.641 31.328 15.672 1 86.69 120 GLY A O 1
ATOM 910 N N . ASP A 1 121 ? 21.703 32.375 14.008 1 90.25 121 ASP A N 1
ATOM 911 C CA . ASP A 1 121 ? 20.719 33.438 13.961 1 90.25 121 ASP A CA 1
ATOM 912 C C . ASP A 1 121 ? 19.609 33.125 12.953 1 90.25 121 ASP A C 1
ATOM 914 O O . ASP A 1 121 ? 18.719 33.938 12.734 1 90.25 121 ASP A O 1
ATOM 918 N N . TRP A 1 122 ? 19.656 31.969 12.305 1 93.06 122 TRP A N 1
ATOM 919 C CA . TRP A 1 122 ? 18.625 31.609 11.328 1 93.06 122 TRP A CA 1
ATOM 920 C C . TRP A 1 122 ? 17.391 31.062 12.023 1 93.06 122 TRP A C 1
ATOM 922 O O . TRP A 1 122 ? 17.469 30.078 12.758 1 93.06 122 TRP A O 1
ATOM 932 N N . PRO A 1 123 ? 16.281 31.766 11.797 1 92.44 123 PRO A N 1
ATOM 933 C CA . PRO A 1 123 ? 15.047 31.125 12.281 1 92.44 123 PRO A CA 1
ATOM 934 C C . PRO A 1 123 ? 14.648 29.906 11.469 1 92.44 123 PRO A C 1
ATOM 936 O O . PRO A 1 123 ? 15 29.797 10.289 1 92.44 123 PRO A O 1
ATOM 939 N N . THR A 1 124 ? 13.859 28.969 12.062 1 91.81 124 THR A N 1
ATOM 940 C CA . THR A 1 124 ? 13.523 27.703 11.43 1 91.81 124 THR A CA 1
ATOM 941 C C . THR A 1 124 ? 12.391 27.891 10.43 1 91.81 124 THR A C 1
ATOM 943 O O . THR A 1 124 ? 12.117 27 9.617 1 91.81 124 THR A O 1
ATOM 946 N N . ASN A 1 125 ? 11.742 29.031 10.438 1 93.5 125 ASN A N 1
ATOM 947 C CA . ASN A 1 125 ? 10.609 29.25 9.539 1 93.5 125 ASN A CA 1
ATOM 948 C C . ASN A 1 125 ? 11.016 30.047 8.305 1 93.5 125 ASN A C 1
ATOM 950 O O . ASN A 1 125 ? 10.156 30.578 7.598 1 93.5 125 ASN A O 1
ATOM 954 N N . ARG A 1 126 ? 12.273 30.141 8.078 1 96.88 126 ARG A N 1
ATOM 955 C CA . ARG A 1 126 ? 12.734 30.938 6.938 1 96.88 126 ARG A CA 1
ATOM 956 C C . ARG A 1 126 ? 13.508 30.062 5.949 1 96.88 126 ARG A C 1
ATOM 958 O O . ARG A 1 126 ? 14.414 29.328 6.344 1 96.88 126 ARG A O 1
ATOM 965 N N . LEU A 1 127 ? 13.133 30.172 4.695 1 97.56 127 LEU A N 1
ATOM 966 C CA . LEU A 1 127 ? 13.844 29.562 3.578 1 97.56 127 LEU A CA 1
ATOM 967 C C . LEU A 1 127 ? 14.727 30.578 2.869 1 97.56 127 LEU A C 1
ATOM 969 O O . LEU A 1 127 ? 14.273 31.688 2.57 1 97.56 127 LEU A O 1
ATOM 973 N N . HIS A 1 128 ? 15.953 30.188 2.619 1 98.31 128 HIS A N 1
ATOM 974 C CA . HIS A 1 128 ? 16.891 31.047 1.904 1 98.31 128 HIS A CA 1
ATOM 975 C C . HIS A 1 128 ? 17.172 30.516 0.503 1 98.31 128 HIS A C 1
ATOM 977 O O . HIS A 1 128 ? 17.625 29.375 0.347 1 98.31 128 HIS A O 1
ATOM 983 N N . PHE A 1 129 ? 16.953 31.359 -0.478 1 98.38 129 PHE A N 1
ATOM 984 C CA . PHE A 1 129 ? 17.188 30.984 -1.864 1 98.38 129 PHE A CA 1
ATOM 985 C C . PHE A 1 129 ? 18.438 31.672 -2.422 1 98.38 129 PHE A C 1
ATOM 987 O O . PHE A 1 129 ? 18.672 32.844 -2.135 1 98.38 129 PHE A O 1
ATOM 994 N N . LYS A 1 130 ? 19.172 30.938 -3.201 1 98.44 130 LYS A N 1
ATOM 995 C CA . LYS A 1 130 ? 20.297 31.453 -3.984 1 98.44 130 LYS A CA 1
ATOM 996 C C . LYS A 1 130 ? 20.203 31 -5.438 1 98.44 130 LYS A C 1
ATOM 998 O O . LYS A 1 130 ? 19.922 29.828 -5.715 1 98.44 130 LYS A O 1
ATOM 1003 N N . ALA A 1 131 ? 20.375 31.922 -6.316 1 98.38 131 ALA A N 1
ATOM 1004 C CA . ALA A 1 131 ? 20.484 31.609 -7.734 1 98.38 131 ALA A CA 1
ATOM 1005 C C . ALA A 1 131 ? 21.922 31.672 -8.219 1 98.38 131 ALA A C 1
ATOM 1007 O O . ALA A 1 131 ? 22.641 32.656 -7.926 1 98.38 131 ALA A O 1
ATOM 1008 N N . LEU A 1 132 ? 22.297 30.656 -8.914 1 97.69 132 LEU A N 1
ATOM 1009 C CA . LEU A 1 132 ? 23.672 30.562 -9.367 1 97.69 132 LEU A CA 1
ATOM 1010 C C . LEU A 1 132 ? 23.75 30.5 -10.891 1 97.69 132 LEU A C 1
ATOM 1012 O O . LEU A 1 132 ? 22.969 29.781 -11.523 1 97.69 132 LEU A O 1
ATOM 1016 N N . VAL A 1 133 ? 24.609 31.25 -11.438 1 95.81 133 VAL A N 1
ATOM 1017 C CA . VAL A 1 133 ? 25 31.188 -12.844 1 95.81 133 VAL A CA 1
ATOM 1018 C C . VAL A 1 133 ? 26.469 30.828 -12.969 1 95.81 133 VAL A C 1
ATOM 1020 O O . VAL A 1 133 ? 27.328 31.531 -12.422 1 95.81 133 VAL A O 1
ATOM 1023 N N . GLU A 1 134 ? 26.719 29.75 -13.641 1 93.5 134 GLU A N 1
ATOM 1024 C CA . GLU A 1 134 ? 28.094 29.266 -13.789 1 93.5 134 GLU A CA 1
ATOM 1025 C C . GLU A 1 134 ? 28.781 29.141 -12.43 1 93.5 134 GLU A C 1
ATOM 1027 O O . GLU A 1 134 ? 29.906 29.594 -12.266 1 93.5 134 GLU A O 1
ATOM 1032 N N . GLY A 1 135 ? 28.016 28.797 -11.477 1 93.94 135 GLY A N 1
ATOM 1033 C CA . GLY A 1 135 ? 28.578 28.453 -10.18 1 93.94 135 GLY A CA 1
ATOM 1034 C C . GLY A 1 135 ? 28.656 29.641 -9.234 1 93.94 135 GLY A C 1
ATOM 1035 O O . GLY A 1 135 ? 28.969 29.484 -8.055 1 93.94 135 GLY A O 1
ATOM 1036 N N . GLU A 1 136 ? 28.328 30.812 -9.734 1 96.38 136 GLU A N 1
ATOM 1037 C CA . GLU A 1 136 ? 28.406 32.031 -8.906 1 96.38 136 GLU A CA 1
ATOM 1038 C C . GLU A 1 136 ? 27.016 32.469 -8.469 1 96.38 136 GLU A C 1
ATOM 1040 O O . GLU A 1 136 ? 26.094 32.531 -9.273 1 96.38 136 GLU A O 1
ATOM 1045 N N . VAL A 1 137 ? 26.984 32.906 -7.25 1 97.62 137 VAL A N 1
ATOM 1046 C CA . VAL A 1 137 ? 25.719 33.406 -6.738 1 97.62 137 VAL A CA 1
ATOM 1047 C C . VAL A 1 137 ? 25.453 34.781 -7.301 1 97.62 137 VAL A C 1
ATOM 1049 O O . VAL A 1 137 ? 26.234 35.719 -7.098 1 97.62 137 VAL A O 1
ATOM 1052 N N . VAL A 1 138 ? 24.281 34.938 -7.895 1 97.62 138 VAL A N 1
ATOM 1053 C CA . VAL A 1 138 ? 24.031 36.219 -8.562 1 97.62 138 VAL A CA 1
ATOM 1054 C C . VAL A 1 138 ? 22.781 36.875 -7.984 1 97.62 138 VAL A C 1
ATOM 1056 O O . VAL A 1 138 ? 22.516 38.062 -8.227 1 97.62 138 VAL A O 1
ATOM 1059 N N . ALA A 1 139 ? 22 36.188 -7.246 1 98 139 ALA A N 1
ATOM 1060 C CA . ALA A 1 139 ? 20.797 36.719 -6.609 1 98 139 ALA A CA 1
ATOM 1061 C C . ALA A 1 139 ? 20.438 35.906 -5.371 1 98 139 ALA A C 1
ATOM 1063 O O . ALA A 1 139 ? 20.719 34.688 -5.305 1 98 139 ALA A O 1
ATOM 1064 N N . GLU A 1 140 ? 19.844 36.531 -4.383 1 98 140 GLU A N 1
ATOM 1065 C CA . GLU A 1 140 ? 19.375 35.906 -3.152 1 98 140 GLU A CA 1
ATOM 1066 C C . GLU A 1 140 ? 18 36.438 -2.736 1 98 140 GLU A C 1
ATOM 1068 O O . GLU A 1 140 ? 17.656 37.562 -3.066 1 98 140 GLU A O 1
ATOM 1073 N N . ALA A 1 141 ? 17.25 35.656 -2.115 1 98.06 141 ALA A N 1
ATOM 1074 C CA . ALA A 1 141 ? 15.961 36 -1.539 1 98.06 141 ALA A CA 1
ATOM 1075 C C . ALA A 1 141 ? 15.57 35.062 -0.418 1 98.06 141 ALA A C 1
ATOM 1077 O O . ALA A 1 141 ? 16.266 34.062 -0.161 1 98.06 141 ALA A O 1
ATOM 1078 N N . SER A 1 142 ? 14.531 35.375 0.29 1 98.06 142 SER A N 1
ATOM 1079 C CA . SER A 1 142 ? 14.062 34.5 1.35 1 98.06 142 SER A CA 1
ATOM 1080 C C . SER A 1 142 ? 12.539 34.469 1.411 1 98.06 142 SER A C 1
ATOM 1082 O O . SER A 1 142 ? 11.875 35.375 0.906 1 98.06 142 SER A O 1
ATOM 1084 N N . LEU A 1 143 ? 12.039 33.438 1.885 1 97.88 143 LEU A N 1
ATOM 1085 C CA . LEU A 1 143 ? 10.617 33.281 2.188 1 97.88 143 LEU A CA 1
ATOM 1086 C C . LEU A 1 143 ? 10.422 32.906 3.654 1 97.88 143 LEU A C 1
ATOM 1088 O O . LEU A 1 143 ? 11.031 31.953 4.148 1 97.88 143 LEU A O 1
ATOM 1092 N N . THR A 1 144 ? 9.617 33.688 4.379 1 97.44 144 THR A N 1
ATOM 1093 C CA . THR A 1 144 ? 9.258 33.375 5.758 1 97.44 144 THR A CA 1
ATOM 1094 C C . THR A 1 144 ? 7.863 32.75 5.828 1 97.44 144 THR A C 1
ATOM 1096 O O . THR A 1 144 ? 6.902 33.312 5.293 1 97.44 144 THR A O 1
ATOM 1099 N N . ILE A 1 145 ? 7.777 31.641 6.492 1 95.56 145 ILE A N 1
ATOM 1100 C CA . ILE A 1 145 ? 6.504 30.938 6.633 1 95.56 145 ILE A CA 1
ATOM 1101 C C . ILE A 1 145 ? 6.078 30.922 8.102 1 95.56 145 ILE A C 1
ATOM 1103 O O . ILE A 1 145 ? 6.691 30.234 8.922 1 95.56 145 ILE A O 1
ATOM 1107 N N . HIS A 1 146 ? 4.988 31.625 8.383 1 94.06 146 HIS A N 1
ATOM 1108 C CA . HIS A 1 146 ? 4.461 31.625 9.742 1 94.06 146 HIS A CA 1
ATOM 1109 C C . HIS A 1 146 ? 3.453 30.5 9.953 1 94.06 146 HIS A C 1
ATOM 1111 O O . HIS A 1 146 ? 2.645 30.219 9.062 1 94.06 146 HIS A O 1
ATOM 1117 N N . SER A 1 147 ? 3.559 29.844 11.07 1 89.69 147 SER A N 1
ATOM 1118 C CA . SER A 1 147 ? 2.6 28.797 11.422 1 89.69 147 SER A CA 1
ATOM 1119 C C . SER A 1 147 ? 1.298 29.406 11.938 1 89.69 147 SER A C 1
ATOM 1121 O O . SER A 1 147 ? 0.237 28.781 11.836 1 89.69 147 SER A O 1
ATOM 1123 N N . ALA A 1 148 ? 1.4 30.641 12.523 1 93.31 148 ALA A N 1
ATOM 1124 C CA . ALA A 1 148 ? 0.221 31.297 13.078 1 93.31 148 ALA A CA 1
ATOM 1125 C C . ALA A 1 148 ? 0.3 32.812 12.906 1 93.31 148 ALA A C 1
ATOM 1127 O O . ALA A 1 148 ? 1.393 33.375 12.789 1 93.31 148 ALA A O 1
ATOM 1128 N N . ARG A 1 149 ? -0.8 33.344 12.906 1 93.12 149 ARG A N 1
ATOM 1129 C CA . ARG A 1 149 ? -0.874 34.812 12.914 1 93.12 149 ARG A CA 1
ATOM 1130 C C . ARG A 1 149 ? -0.35 35.375 14.227 1 93.12 149 ARG A C 1
ATOM 1132 O O . ARG A 1 149 ? -0.405 34.719 15.258 1 93.12 149 ARG A O 1
ATOM 1139 N N . ASP A 1 150 ? -0.032 36.625 14.164 1 91.75 150 ASP A N 1
ATOM 1140 C CA . ASP A 1 150 ? 0.554 37.312 15.32 1 91.75 150 ASP A CA 1
ATOM 1141 C C . ASP A 1 150 ? -0.492 37.531 16.406 1 91.75 150 ASP A C 1
ATOM 1143 O O . ASP A 1 150 ? -0.158 37.625 17.594 1 91.75 150 ASP A O 1
ATOM 1147 N N . ASP A 1 151 ? -1.717 37.625 16.047 1 93.12 151 ASP A N 1
ATOM 1148 C CA . ASP A 1 151 ? -2.754 37.969 17 1 93.12 151 ASP A CA 1
ATOM 1149 C C . ASP A 1 151 ? -3.346 36.719 17.656 1 93.12 151 ASP A C 1
ATOM 1151 O O . ASP A 1 151 ? -4.219 36.844 18.516 1 93.12 151 ASP A O 1
ATOM 1155 N N . VAL A 1 152 ? -2.834 35.562 17.266 1 95.19 152 VAL A N 1
ATOM 1156 C CA . VAL A 1 152 ? -3.289 34.344 17.906 1 95.19 152 VAL A CA 1
ATOM 1157 C C . VAL A 1 152 ? -2.605 34.188 19.266 1 95.19 152 VAL A C 1
ATOM 1159 O O . VAL A 1 152 ? -1.388 34.344 19.375 1 95.19 152 VAL A O 1
ATOM 1162 N N . VAL A 1 153 ? -3.424 33.938 20.25 1 95.62 153 VAL A N 1
ATOM 1163 C CA . VAL A 1 153 ? -2.912 33.688 21.594 1 95.62 153 VAL A CA 1
ATOM 1164 C C . VAL A 1 153 ? -3.082 32.188 21.922 1 95.62 153 VAL A C 1
ATOM 1166 O O . VAL A 1 153 ? -4.105 31.594 21.609 1 95.62 153 VAL A O 1
ATOM 1169 N N . VAL A 1 154 ? -2.07 31.641 22.547 1 95.44 154 VAL A N 1
ATOM 1170 C CA . VAL A 1 154 ? -2.117 30.266 23.016 1 95.44 154 VAL A CA 1
ATOM 1171 C C . VAL A 1 154 ? -2.064 30.219 24.531 1 95.44 154 VAL A C 1
ATOM 1173 O O . VAL A 1 154 ? -1.069 30.625 25.141 1 95.44 154 VAL A O 1
ATOM 1176 N N . GLU A 1 155 ? -3.113 29.734 25.094 1 94.88 155 GLU A N 1
ATOM 1177 C CA . GLU A 1 155 ? -3.213 29.609 26.547 1 94.88 155 GLU A CA 1
ATOM 1178 C C . GLU A 1 155 ? -2.957 28.172 27 1 94.88 155 GLU A C 1
ATOM 1180 O O . GLU A 1 155 ? -3.492 27.234 26.406 1 94.88 155 GLU A O 1
ATOM 1185 N N . GLU A 1 156 ? -2.092 28.062 27.984 1 93.38 156 GLU A N 1
ATOM 1186 C CA . GLU A 1 156 ? -1.969 26.766 28.641 1 93.38 156 GLU A CA 1
ATOM 1187 C C . GLU A 1 156 ? -3.119 26.531 29.609 1 93.38 156 GLU A C 1
ATOM 1189 O O . GLU A 1 156 ? -3.322 27.328 30.547 1 93.38 156 GLU A O 1
ATOM 1194 N N . ILE A 1 157 ? 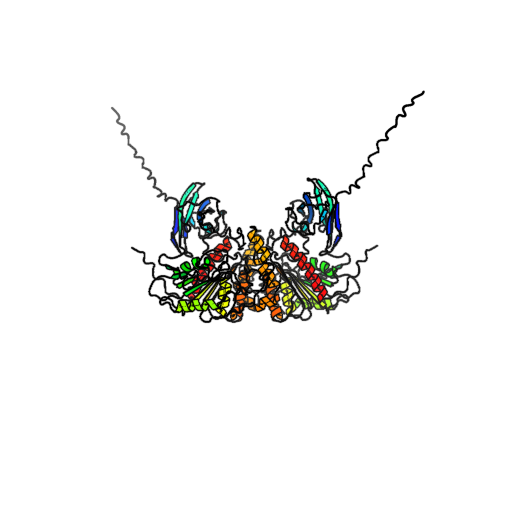-3.805 25.484 29.422 1 93.5 157 ILE A N 1
ATOM 1195 C CA . ILE A 1 157 ? -4.957 25.266 30.281 1 93.5 157 ILE A CA 1
ATOM 1196 C C . ILE A 1 157 ? -4.82 23.906 30.984 1 93.5 157 ILE A C 1
ATOM 1198 O O . ILE A 1 157 ? -5.781 23.141 31.047 1 93.5 157 ILE A O 1
ATOM 1202 N N . GLY A 1 158 ? -3.703 23.609 31.375 1 89.38 158 GLY A N 1
ATOM 1203 C CA . GLY A 1 158 ? -3.363 22.359 32.062 1 89.38 158 GLY A CA 1
ATOM 1204 C C . GLY A 1 158 ? -4.195 22.109 33.281 1 89.38 158 GLY A C 1
ATOM 1205 O O . GLY A 1 158 ? -4.383 20.953 33.688 1 89.38 158 GLY A O 1
ATOM 1206 N N . ASP A 1 159 ? -4.688 23.141 33.938 1 88.19 159 ASP A N 1
ATOM 1207 C CA . ASP A 1 159 ? -5.516 22.984 35.125 1 88.19 159 ASP A CA 1
ATOM 1208 C C . ASP A 1 159 ? -6.84 22.312 34.781 1 88.19 159 ASP A C 1
ATOM 1210 O O . ASP A 1 159 ? -7.383 21.562 35.594 1 88.19 159 ASP A O 1
ATOM 1214 N N . ALA A 1 160 ? -7.273 22.609 33.625 1 86.44 160 ALA A N 1
ATOM 1215 C CA . ALA A 1 160 ? -8.516 21.984 33.188 1 86.44 160 ALA A CA 1
ATOM 1216 C C . ALA A 1 160 ? -8.25 20.609 32.594 1 86.44 160 ALA A C 1
ATOM 1218 O O . ALA A 1 160 ? -8.953 19.641 32.875 1 86.44 160 ALA A O 1
ATOM 1219 N N . PHE A 1 161 ? -7.324 20.547 31.703 1 91.75 161 PHE A N 1
ATOM 1220 C CA . PHE A 1 161 ? -6.934 19.328 31 1 91.75 161 PHE A CA 1
ATOM 1221 C C . PHE A 1 161 ? -5.414 19.219 30.938 1 91.75 161 PHE A C 1
ATOM 1223 O O . PHE A 1 161 ? -4.742 20.047 30.344 1 91.75 161 PHE A O 1
ATOM 1230 N N . PRO A 1 162 ? -4.902 18.172 31.484 1 90.12 162 PRO A N 1
ATOM 1231 C CA . PRO A 1 162 ? -3.443 18.031 31.516 1 90.12 162 PRO A CA 1
ATOM 1232 C C . PRO A 1 162 ? -2.805 18.219 30.141 1 90.12 162 PRO A C 1
ATOM 1234 O O . PRO A 1 162 ? -3.137 17.484 29.203 1 90.12 162 PRO A O 1
ATOM 1237 N N . GLY A 1 163 ? -1.866 19.219 30.031 1 89.94 163 GLY A N 1
ATOM 1238 C CA . GLY A 1 163 ? -1.072 19.438 28.828 1 89.94 163 GLY A CA 1
ATOM 1239 C C . GLY A 1 163 ? -1.838 20.141 27.719 1 89.94 163 GLY A C 1
ATOM 1240 O O . GLY A 1 163 ? -1.285 20.422 26.656 1 89.94 163 GLY A O 1
ATOM 1241 N N . ALA A 1 164 ? -3.037 20.547 27.953 1 93.81 164 ALA A N 1
ATOM 1242 C CA . ALA A 1 164 ? -3.885 21.109 26.906 1 93.81 164 ALA A CA 1
ATOM 1243 C C . ALA A 1 164 ? -3.553 22.578 26.656 1 93.81 164 ALA A C 1
ATOM 1245 O O . ALA A 1 164 ? -3.031 23.266 27.531 1 93.81 164 ALA A O 1
ATOM 1246 N N . VAL A 1 165 ? -3.803 22.969 25.422 1 94.94 165 VAL A N 1
ATOM 1247 C CA . VAL A 1 165 ? -3.666 24.375 25.031 1 94.94 165 VAL A CA 1
ATOM 1248 C C . VAL A 1 165 ? -4.953 24.859 24.359 1 94.94 165 VAL A C 1
ATOM 1250 O O . VAL A 1 165 ? -5.684 24.062 23.766 1 94.94 165 VAL A O 1
ATOM 1253 N N . PHE A 1 166 ? -5.207 26.094 24.578 1 96.56 166 PHE A N 1
ATOM 1254 C CA . PHE A 1 166 ? -6.324 26.766 23.922 1 96.56 166 PHE A CA 1
ATOM 1255 C C . PHE A 1 166 ? -5.836 27.938 23.078 1 96.56 166 PHE A C 1
ATOM 1257 O O . PHE A 1 166 ? -5.27 28.891 23.609 1 96.56 166 PHE A O 1
ATOM 1264 N N . ALA A 1 167 ? -5.996 27.844 21.75 1 96.69 167 ALA A N 1
ATOM 1265 C CA . ALA A 1 167 ? -5.551 28.875 20.812 1 96.69 167 ALA A CA 1
ATOM 1266 C C . ALA A 1 167 ? -6.738 29.641 20.234 1 96.69 167 ALA A C 1
ATOM 1268 O O . ALA A 1 167 ? -7.719 29.047 19.797 1 96.69 167 ALA A O 1
ATOM 1269 N N . HIS A 1 168 ? -6.684 30.969 20.266 1 94.69 168 HIS A N 1
ATOM 1270 C CA . HIS A 1 168 ? -7.762 31.812 19.75 1 94.69 168 HIS A CA 1
ATOM 1271 C C . HIS A 1 168 ? -7.281 33.219 19.5 1 94.69 168 HIS A C 1
ATOM 1273 O O . HIS A 1 168 ? -6.188 33.594 19.938 1 94.69 168 HIS A O 1
ATOM 1279 N N . VAL A 1 169 ? -8.016 33.938 18.734 1 91.88 169 VAL A N 1
ATOM 1280 C CA . VAL A 1 169 ? -7.836 35.406 18.609 1 91.88 169 VAL A CA 1
ATOM 1281 C C . VAL A 1 169 ? -8.695 36.125 19.656 1 91.88 169 VAL A C 1
ATOM 1283 O O . VAL A 1 169 ? -9.922 36 19.656 1 91.88 169 VAL A O 1
ATOM 1286 N N . PRO A 1 170 ? -8.016 36.844 20.469 1 90.12 170 PRO A N 1
ATOM 1287 C CA . PRO A 1 170 ? -8.797 37.531 21.484 1 90.12 170 PRO A CA 1
ATOM 1288 C C . PRO A 1 170 ? -9.844 38.469 20.891 1 90.12 170 PRO A C 1
ATOM 1290 O O . PRO A 1 170 ? -9.633 39.031 19.812 1 90.12 170 PRO A O 1
ATOM 1293 N N . GLY A 1 171 ? -10.938 38.594 21.656 1 83.12 171 GLY A N 1
ATOM 1294 C CA . GLY A 1 171 ? -12.016 39.469 21.219 1 83.12 171 GLY A CA 1
ATOM 1295 C C . GLY A 1 171 ? -13.383 39 21.688 1 83.12 171 GLY A C 1
ATOM 1296 O O . GLY A 1 171 ? -13.484 38.062 22.469 1 83.12 171 GLY A O 1
ATOM 1297 N N . LYS A 1 172 ? -14.336 39.75 21.156 1 78.75 172 LYS A N 1
ATOM 1298 C CA . LYS A 1 172 ? -15.695 39.5 21.641 1 78.75 172 LYS A CA 1
ATOM 1299 C C . LYS A 1 172 ? -16.438 38.5 20.734 1 78.75 172 LYS A C 1
ATOM 1301 O O . LYS A 1 172 ? -17.453 37.938 21.109 1 78.75 172 LYS A O 1
ATOM 1306 N N . ALA A 1 173 ? -15.898 38.281 19.688 1 86.5 173 ALA A N 1
ATOM 1307 C CA . ALA A 1 173 ? -16.594 37.406 18.75 1 86.5 173 ALA A CA 1
ATOM 1308 C C . ALA A 1 173 ? -16.594 35.938 19.234 1 86.5 173 ALA A C 1
ATOM 1310 O O . ALA A 1 173 ? -15.57 35.469 19.719 1 86.5 173 ALA A O 1
ATOM 1311 N N . ARG A 1 174 ? -17.781 35.344 19.188 1 92.25 174 ARG A N 1
ATOM 1312 C CA . ARG A 1 174 ? -17.875 33.938 19.453 1 92.25 174 ARG A CA 1
ATOM 1313 C C . ARG A 1 174 ? -17.469 33.125 18.234 1 92.25 174 ARG A C 1
ATOM 1315 O O . ARG A 1 174 ? -18 33.312 17.141 1 92.25 174 ARG A O 1
ATOM 1322 N N . ARG A 1 175 ? -16.578 32.219 18.438 1 95.81 175 ARG A N 1
ATOM 1323 C CA . ARG A 1 175 ? -16.016 31.469 17.312 1 95.81 175 ARG A CA 1
ATOM 1324 C C . ARG A 1 175 ? -16.328 29.984 17.469 1 95.81 175 ARG A C 1
ATOM 1326 O O . ARG A 1 175 ? -16.344 29.453 18.578 1 95.81 175 ARG A O 1
ATOM 1333 N N . PRO A 1 176 ? -16.625 29.312 16.297 1 97.69 176 PRO A N 1
ATOM 1334 C CA . PRO A 1 176 ? -16.719 27.859 16.375 1 97.69 176 PRO A CA 1
ATOM 1335 C C . PRO A 1 176 ? -15.43 27.203 16.875 1 97.69 176 PRO A C 1
ATOM 1337 O O . PRO A 1 176 ? -14.352 27.797 16.75 1 97.69 176 PRO A O 1
ATOM 1340 N N . ALA A 1 177 ? -15.547 26.031 17.422 1 98 177 ALA A N 1
ATOM 1341 C CA . ALA A 1 177 ? -14.391 25.422 18.078 1 98 177 ALA A CA 1
ATOM 1342 C C . ALA A 1 177 ? -13.945 24.156 17.344 1 98 177 ALA A C 1
ATOM 1344 O O . ALA A 1 177 ? -14.766 23.469 16.734 1 98 177 ALA A O 1
ATOM 1345 N N . ILE A 1 178 ? -12.711 23.906 17.344 1 98.38 178 ILE A N 1
ATOM 1346 C CA . ILE A 1 178 ? -12.117 22.672 16.875 1 98.38 178 ILE A CA 1
ATOM 1347 C C . ILE A 1 178 ? -11.289 22.031 17.984 1 98.38 178 ILE A C 1
ATOM 1349 O O . ILE A 1 178 ? -10.508 22.719 18.656 1 98.38 178 ILE A O 1
ATOM 1353 N N . ILE A 1 179 ? -11.492 20.812 18.297 1 98.06 179 ILE A N 1
ATOM 1354 C CA . ILE A 1 179 ? -10.648 20.047 19.203 1 98.06 179 ILE A CA 1
ATOM 1355 C C . ILE A 1 179 ? -9.633 19.234 18.391 1 98.06 179 ILE A C 1
ATOM 1357 O O . ILE A 1 179 ? -10.008 18.484 17.5 1 98.06 179 ILE A O 1
ATOM 1361 N N . VAL A 1 180 ? -8.352 19.391 18.719 1 97.25 180 VAL A N 1
ATOM 1362 C CA . VAL A 1 180 ? -7.266 18.719 18.016 1 97.25 180 VAL A CA 1
ATOM 1363 C C . VAL A 1 180 ? -6.781 17.531 18.828 1 97.25 180 VAL A C 1
ATOM 1365 O O . VAL A 1 180 ? -6.422 17.672 20 1 97.25 180 VAL A O 1
ATOM 1368 N N . LEU A 1 181 ? -6.789 16.375 18.203 1 95.62 181 LEU A N 1
ATOM 1369 C CA . LEU A 1 181 ? -6.324 15.141 18.797 1 95.62 181 LEU A CA 1
ATOM 1370 C C . LEU A 1 181 ? -5.172 14.547 18 1 95.62 181 LEU A C 1
ATOM 1372 O O . LEU A 1 181 ? -5.355 14.141 16.844 1 95.62 181 LEU A O 1
ATOM 1376 N N . GLY A 1 182 ? -4.012 14.445 18.641 1 92.69 182 GLY A N 1
ATOM 1377 C CA . GLY A 1 182 ? -2.824 13.93 17.969 1 92.69 182 GLY A CA 1
ATOM 1378 C C . GLY A 1 182 ? -2.799 12.422 17.875 1 92.69 182 GLY A C 1
ATOM 1379 O O . GLY A 1 182 ? -3.787 11.758 18.203 1 92.69 182 GLY A O 1
ATOM 1380 N N . GLY A 1 183 ? -1.699 11.875 17.359 1 89.94 183 GLY A N 1
ATOM 1381 C CA . GLY A 1 183 ? -1.541 10.453 17.109 1 89.94 183 GLY A CA 1
ATOM 1382 C C . GLY A 1 183 ? -1.055 9.695 18.344 1 89.94 183 GLY A C 1
ATOM 1383 O O . GLY A 1 183 ? -1.402 10.039 19.469 1 89.94 183 GLY A O 1
ATOM 1384 N N . SER A 1 184 ? -0.348 8.586 18.016 1 77.75 184 SER A N 1
ATOM 1385 C CA . SER A 1 184 ? 0.09 7.676 19.062 1 77.75 184 SER A CA 1
ATOM 1386 C C . SER A 1 184 ? 1.091 8.352 20 1 77.75 184 SER A C 1
ATOM 1388 O O . SER A 1 184 ? 1.354 7.855 21.094 1 77.75 184 SER A O 1
ATOM 1390 N N . GLU A 1 185 ? 1.659 9.367 19.375 1 63.53 185 GLU A N 1
ATOM 1391 C CA . GLU A 1 185 ? 2.49 10.117 20.312 1 63.53 185 GLU A CA 1
ATOM 1392 C C . GLU A 1 185 ? 1.666 10.633 21.484 1 63.53 185 GLU A C 1
ATOM 1394 O O . GLU A 1 185 ? 2.189 10.812 22.594 1 63.53 185 GLU A O 1
ATOM 1399 N N . GLY A 1 186 ? 0.412 10.781 21.359 1 55.44 186 GLY A N 1
ATOM 1400 C CA . GLY A 1 186 ? -0.633 11.047 22.328 1 55.44 186 GLY A CA 1
ATOM 1401 C C . GLY A 1 186 ? -0.405 12.328 23.109 1 55.44 186 GLY A C 1
ATOM 1402 O O . GLY A 1 186 ? -1.294 12.789 23.828 1 55.44 186 GLY A O 1
ATOM 1403 N N . TYR A 1 187 ? 0.689 12.883 22.906 1 59.91 187 TYR A N 1
ATOM 1404 C CA . TYR A 1 187 ? 0.932 14.055 23.734 1 59.91 187 TYR A CA 1
ATOM 1405 C C . TYR A 1 187 ? 0.799 15.336 22.922 1 59.91 187 TYR A C 1
ATOM 1407 O O . TYR A 1 187 ? -0.115 15.469 22.109 1 59.91 187 TYR A O 1
ATOM 1415 N N . ASP A 1 188 ? 1.629 16.234 23.125 1 64.94 188 ASP A N 1
ATOM 1416 C CA . ASP A 1 188 ? 1.143 17.578 22.797 1 64.94 188 ASP A CA 1
ATOM 1417 C C . ASP A 1 188 ? 1.804 18.109 21.531 1 64.94 188 ASP A C 1
ATOM 1419 O O . ASP A 1 188 ? 1.627 19.266 21.172 1 64.94 188 ASP A O 1
ATOM 1423 N N . TRP A 1 189 ? 2.404 17.141 20.766 1 71.88 189 TRP A N 1
ATOM 1424 C CA . TRP A 1 189 ? 3.117 17.703 19.609 1 71.88 189 TRP A CA 1
ATOM 1425 C C . TRP A 1 189 ? 2.143 18.172 18.547 1 71.88 189 TRP A C 1
ATOM 1427 O O . TRP A 1 189 ? 2.121 19.359 18.188 1 71.88 189 TRP A O 1
ATOM 1437 N N . VAL A 1 190 ? 1.323 17.328 18.156 1 74.62 190 VAL A N 1
ATOM 1438 C CA . VAL A 1 190 ? 0.355 17.672 17.109 1 74.62 190 VAL A CA 1
ATOM 1439 C C . VAL A 1 190 ? -0.615 18.719 17.656 1 74.62 190 VAL A C 1
ATOM 1441 O O . VAL A 1 190 ? -0.914 19.703 16.969 1 74.62 190 VAL A O 1
ATOM 1444 N N . ALA A 1 191 ? -1.057 18.578 18.844 1 79.31 191 ALA A N 1
ATOM 1445 C CA . ALA A 1 191 ? -2.004 19.5 19.469 1 79.31 191 ALA A CA 1
ATOM 1446 C C . ALA A 1 191 ? -1.422 20.906 19.562 1 79.31 191 ALA A C 1
ATOM 1448 O O . ALA A 1 191 ? -2.074 21.875 19.188 1 79.31 191 ALA A O 1
ATOM 1449 N N . ARG A 1 192 ? -0.217 20.969 19.922 1 81.56 192 ARG A N 1
ATOM 1450 C CA . ARG A 1 192 ? 0.42 22.281 20.094 1 81.56 192 ARG A CA 1
ATOM 1451 C C . ARG A 1 192 ? 0.752 22.906 18.734 1 81.56 192 ARG A C 1
ATOM 1453 O O . ARG A 1 192 ? 0.685 24.125 18.578 1 81.56 192 ARG A O 1
ATOM 1460 N N . GLY A 1 193 ? 1.086 22.062 17.875 1 85.5 193 GLY A N 1
ATOM 1461 C CA . GLY A 1 193 ? 1.464 22.562 16.562 1 85.5 193 GLY A CA 1
ATOM 1462 C C . GLY A 1 193 ? 0.276 23 15.719 1 85.5 193 GLY A C 1
ATOM 1463 O O . GLY A 1 193 ? 0.298 24.062 15.102 1 85.5 193 GLY A O 1
ATOM 1464 N N . MET A 1 194 ? -0.742 22.281 15.766 1 91.19 194 MET A N 1
ATOM 1465 C CA . MET A 1 194 ? -1.872 22.5 14.867 1 91.19 194 MET A CA 1
ATOM 1466 C C . MET A 1 194 ? -2.838 23.531 15.43 1 91.19 194 MET A C 1
ATOM 1468 O O . MET A 1 194 ? -3.502 24.25 14.68 1 91.19 194 MET A O 1
ATOM 1472 N N . SER A 1 195 ? -2.924 23.719 16.719 1 94.94 195 SER A N 1
ATOM 1473 C CA . SER A 1 195 ? -3.93 24.562 17.344 1 94.94 195 SER A CA 1
ATOM 1474 C C . SER A 1 195 ? -3.795 26.016 16.891 1 94.94 195 SER A C 1
ATOM 1476 O O . SER A 1 195 ? -4.766 26.609 16.422 1 94.94 195 SER A O 1
ATOM 1478 N N . PRO A 1 196 ? -2.584 26.562 16.984 1 94.75 196 PRO A N 1
ATOM 1479 C CA . PRO A 1 196 ? -2.482 27.953 16.531 1 94.75 196 PRO A CA 1
ATOM 1480 C C . PRO A 1 196 ? -2.699 28.109 15.031 1 94.75 196 PRO A C 1
ATOM 1482 O O . PRO A 1 196 ? -3.193 29.141 14.578 1 94.75 196 PRO A O 1
ATOM 1485 N N . GLN A 1 197 ? -2.324 27.062 14.266 1 94.5 197 GLN A N 1
ATOM 1486 C CA . GLN A 1 197 ? -2.529 27.109 12.82 1 94.5 197 GLN A CA 1
ATOM 1487 C C . GLN A 1 197 ? -4.012 27.203 12.477 1 94.5 197 GLN A C 1
ATOM 1489 O O . GLN A 1 197 ? -4.418 28.078 11.695 1 94.5 197 GLN A O 1
ATOM 1494 N N . LEU A 1 198 ? -4.789 26.422 13.102 1 95.62 198 LEU A N 1
ATOM 1495 C CA . LEU A 1 198 ? -6.227 26.422 12.844 1 95.62 198 LEU A CA 1
ATOM 1496 C C . LEU A 1 198 ? -6.879 27.672 13.414 1 95.62 198 LEU A C 1
ATOM 1498 O O . LEU A 1 198 ? -7.793 28.234 12.805 1 95.62 198 LEU A O 1
ATOM 1502 N N . ALA A 1 199 ? -6.398 28.156 14.523 1 95.75 199 ALA A N 1
ATOM 1503 C CA . ALA A 1 199 ? -6.938 29.359 15.141 1 95.75 199 ALA A CA 1
ATOM 1504 C C . ALA A 1 199 ? -6.723 30.578 14.25 1 95.75 199 ALA A C 1
ATOM 1506 O O . ALA A 1 199 ? -7.52 31.516 14.273 1 95.75 199 ALA A O 1
ATOM 1507 N N . SER A 1 200 ? -5.688 30.5 13.508 1 94.69 200 SER A N 1
ATOM 1508 C CA . SER A 1 200 ? -5.359 31.594 12.602 1 94.69 200 SER A CA 1
ATOM 1509 C C . SER A 1 200 ? -6.418 31.75 11.516 1 94.69 200 SER A C 1
ATOM 1511 O O . SER A 1 200 ? -6.438 32.75 10.797 1 94.69 200 SER A O 1
ATOM 1513 N N . HIS A 1 201 ? -7.289 30.828 11.461 1 93.88 201 HIS A N 1
ATOM 1514 C CA . HIS A 1 201 ? -8.297 30.844 10.406 1 93.88 201 HIS A CA 1
ATOM 1515 C C . HIS A 1 201 ? -9.695 31.016 10.977 1 93.88 201 HIS A C 1
ATOM 1517 O O . HIS A 1 201 ? -10.68 30.609 10.352 1 93.88 201 HIS A O 1
ATOM 1523 N N . GLY A 1 202 ? -9.836 31.531 12.18 1 93.69 202 GLY A N 1
ATOM 1524 C CA . GLY A 1 202 ? -11.117 31.984 12.703 1 93.69 202 GLY A CA 1
ATOM 1525 C C . GLY A 1 202 ? -11.75 31.016 13.68 1 93.69 202 GLY A C 1
ATOM 1526 O O . GLY A 1 202 ? -12.914 31.172 14.047 1 93.69 202 GLY A O 1
ATOM 1527 N N . PHE A 1 203 ? -10.977 30.078 14.148 1 96.94 203 PHE A N 1
ATOM 1528 C CA . PHE A 1 203 ? -11.523 29.078 15.062 1 96.94 203 PHE A CA 1
ATOM 1529 C C . PHE A 1 203 ? -10.938 29.25 16.453 1 96.94 203 PHE A C 1
ATOM 1531 O O . PHE A 1 203 ? -9.859 29.812 16.625 1 96.94 203 PHE A O 1
ATOM 1538 N N . ALA A 1 204 ? -11.711 28.906 17.438 1 96.94 204 ALA A N 1
ATOM 1539 C CA . ALA A 1 204 ? -11.18 28.594 18.75 1 96.94 204 ALA A CA 1
ATOM 1540 C C . ALA A 1 204 ? -10.734 27.141 18.844 1 96.94 204 ALA A C 1
ATOM 1542 O O . ALA A 1 204 ? -11.531 26.234 18.609 1 96.94 204 ALA A O 1
ATOM 1543 N N . VAL A 1 205 ? -9.492 26.938 19.203 1 97.56 205 VAL A N 1
ATOM 1544 C CA . VAL A 1 205 ? -8.969 25.578 19.016 1 97.56 205 VAL A CA 1
ATOM 1545 C C . VAL A 1 205 ? -8.453 25.047 20.344 1 97.56 205 VAL A C 1
ATOM 1547 O O . VAL A 1 205 ? -7.586 25.656 20.984 1 97.56 205 VAL A O 1
ATOM 1550 N N . LEU A 1 206 ? -8.969 23.938 20.734 1 97.31 206 LEU A N 1
ATOM 1551 C CA . LEU A 1 206 ? -8.5 23.203 21.906 1 97.31 206 LEU A CA 1
ATOM 1552 C C . LEU A 1 206 ? -7.594 22.047 21.5 1 97.31 206 LEU A C 1
ATOM 1554 O O . LEU A 1 206 ? -8.055 21.062 20.906 1 97.31 206 LEU A O 1
ATOM 1558 N N . GLY A 1 207 ? -6.285 22.203 21.766 1 96.12 207 GLY A N 1
ATOM 1559 C CA . GLY A 1 207 ? -5.387 21.062 21.688 1 96.12 207 GLY A CA 1
ATOM 1560 C C . GLY A 1 207 ? -5.434 20.172 22.906 1 96.12 207 GLY A C 1
ATOM 1561 O O . GLY A 1 207 ? -5.07 20.609 24 1 96.12 207 GLY A O 1
ATOM 1562 N N . LEU A 1 208 ? -5.852 18.891 22.75 1 94.5 208 LEU A N 1
ATOM 1563 C CA . LEU A 1 208 ? -6.188 18.047 23.891 1 94.5 208 LEU A CA 1
ATOM 1564 C C . LEU A 1 208 ? -5.348 16.781 23.906 1 94.5 208 LEU A C 1
ATOM 1566 O O . LEU A 1 208 ? -5.68 15.805 23.219 1 94.5 208 LEU A O 1
ATOM 1570 N N . PRO A 1 209 ? -4.289 16.734 24.719 1 92.38 209 PRO A N 1
ATOM 1571 C CA . PRO A 1 209 ? -3.596 15.461 24.922 1 92.38 209 PRO A CA 1
ATOM 1572 C C . PRO A 1 209 ? -4.469 14.414 25.625 1 92.38 209 PRO A C 1
ATOM 1574 O O . PRO A 1 209 ? -5.312 14.766 26.453 1 92.38 209 PRO A O 1
ATOM 1577 N N . TYR A 1 210 ? -4.262 13.148 25.266 1 91.38 210 TYR A N 1
ATOM 1578 C CA . TYR A 1 210 ? -5.09 12.117 25.891 1 91.38 210 TYR A CA 1
ATOM 1579 C C . TYR A 1 210 ? -4.254 10.914 26.281 1 91.38 210 TYR A C 1
ATOM 1581 O O . TYR A 1 210 ? -4.781 9.938 26.828 1 91.38 210 TYR A O 1
ATOM 1589 N N . HIS A 1 211 ? -2.982 11.016 26.016 1 90.38 211 HIS A N 1
ATOM 1590 C CA . HIS A 1 211 ? -2.01 9.992 26.391 1 90.38 211 HIS A CA 1
ATOM 1591 C C . HIS A 1 211 ? -0.607 10.586 26.5 1 90.38 211 HIS A C 1
ATOM 1593 O O . HIS A 1 211 ? -0.27 11.523 25.781 1 90.38 211 HIS A O 1
ATOM 1599 N N . ALA A 1 212 ? 0.143 10.102 27.484 1 86.81 212 ALA A N 1
ATOM 1600 C CA . ALA A 1 212 ? 1.559 10.453 27.578 1 86.81 212 ALA A CA 1
ATOM 1601 C C . ALA A 1 212 ? 2.395 9.242 27.969 1 86.81 212 ALA A C 1
ATOM 1603 O O . ALA A 1 212 ? 2.312 8.773 29.109 1 86.81 212 ALA A O 1
ATOM 1604 N N . PRO A 1 213 ? 3.195 8.867 27 1 80 213 PRO A N 1
ATOM 1605 C CA . PRO A 1 213 ? 4.027 7.723 27.359 1 80 213 PRO A CA 1
ATOM 1606 C C . PRO A 1 213 ? 4.848 7.965 28.625 1 80 213 PRO A C 1
ATOM 1608 O O . PRO A 1 213 ? 5.203 9.109 28.922 1 80 213 PRO A O 1
ATOM 1611 N N . ALA A 1 214 ? 5.285 6.855 29.188 1 74.38 214 ALA A N 1
ATOM 1612 C CA . ALA A 1 214 ? 5.945 6.918 30.484 1 74.38 214 ALA A CA 1
ATOM 1613 C C . ALA A 1 214 ? 7.316 7.578 30.375 1 74.38 214 ALA A C 1
ATOM 1615 O O . ALA A 1 214 ? 7.781 8.227 31.312 1 74.38 214 ALA A O 1
ATOM 1616 N N . PHE A 1 215 ? 7.867 7.516 29.25 1 73.75 215 PHE A N 1
ATOM 1617 C CA . PHE A 1 215 ? 9.234 8.008 29.125 1 73.75 215 PHE A CA 1
ATOM 1618 C C . PHE A 1 215 ? 9.25 9.523 28.938 1 73.75 215 PHE A C 1
ATOM 1620 O O . PHE A 1 215 ? 10.305 10.156 29.078 1 73.75 215 PHE A O 1
ATOM 1627 N N . ILE A 1 216 ? 8.156 10.031 28.688 1 75.19 216 ILE A N 1
ATOM 1628 C CA . ILE A 1 216 ? 8.047 11.484 28.656 1 75.19 216 ILE A CA 1
ATOM 1629 C C . ILE A 1 216 ? 7.949 12.031 30.078 1 75.19 216 ILE A C 1
ATOM 1631 O O . ILE A 1 216 ? 6.973 11.766 30.797 1 75.19 216 ILE A O 1
ATOM 1635 N N . GLN A 1 217 ? 8.984 12.711 30.531 1 76.69 217 GLN A N 1
ATOM 1636 C CA . GLN A 1 217 ? 9.047 13.219 31.906 1 76.69 217 GLN A CA 1
ATOM 1637 C C . GLN A 1 217 ? 8.625 14.688 31.969 1 76.69 217 GLN A C 1
ATOM 1639 O O . GLN A 1 217 ? 9.453 15.562 32.188 1 76.69 217 GLN A O 1
ATOM 1644 N N . ARG A 1 218 ? 7.402 14.891 31.828 1 81.75 218 ARG A N 1
ATOM 1645 C CA . ARG A 1 218 ? 6.789 16.203 31.953 1 81.75 218 ARG A CA 1
ATOM 1646 C C . ARG A 1 218 ? 5.66 16.188 32.969 1 81.75 218 ARG A C 1
ATOM 1648 O O . ARG A 1 218 ? 4.727 15.398 32.875 1 81.75 218 ARG A O 1
ATOM 1655 N N . ARG A 1 219 ? 5.742 17.047 33.906 1 78.88 219 ARG A N 1
ATOM 1656 C CA . ARG A 1 219 ? 4.824 17.062 35.031 1 78.88 219 ARG A CA 1
ATOM 1657 C C . ARG A 1 219 ? 3.41 17.422 34.594 1 78.88 219 ARG A C 1
ATOM 1659 O O . ARG A 1 219 ? 2.434 16.906 35.156 1 78.88 219 ARG A O 1
ATOM 1666 N N . ASP A 1 220 ? 3.316 18.25 33.594 1 82.94 220 ASP A N 1
ATOM 1667 C CA . ASP A 1 220 ? 2.002 18.719 33.156 1 82.94 220 ASP A CA 1
ATOM 1668 C C . ASP A 1 220 ? 1.242 17.625 32.406 1 82.94 220 ASP A C 1
ATOM 1670 O O . ASP A 1 220 ? 0.056 17.766 32.125 1 82.94 220 ASP A O 1
ATOM 1674 N N . LEU A 1 221 ? 1.918 16.453 32.219 1 85.94 221 LEU A N 1
ATOM 1675 C CA . LEU A 1 221 ? 1.294 15.344 31.516 1 85.94 221 LEU A CA 1
ATOM 1676 C C . LEU A 1 221 ? 1.121 14.141 32.438 1 85.94 221 LEU A C 1
ATOM 1678 O O . LEU A 1 221 ? 0.663 13.078 32 1 85.94 221 LEU A O 1
ATOM 1682 N N . ASP A 1 222 ? 1.415 14.258 33.656 1 84.81 222 ASP A N 1
ATOM 1683 C CA . ASP A 1 222 ? 1.514 13.148 34.594 1 84.81 222 ASP A CA 1
ATOM 1684 C C . ASP A 1 222 ? 0.152 12.492 34.812 1 84.81 222 ASP A C 1
ATOM 1686 O O . ASP A 1 222 ? 0.072 11.297 35.094 1 84.81 222 ASP A O 1
ATOM 1690 N N . MET A 1 223 ? -0.868 13.266 34.625 1 86.06 223 MET A N 1
ATOM 1691 C CA . MET A 1 223 ? -2.195 12.75 34.969 1 86.06 223 MET A CA 1
ATOM 1692 C C . MET A 1 223 ? -2.795 12.016 33.75 1 86.06 223 MET A C 1
ATOM 1694 O O . MET A 1 223 ? -3.879 11.438 33.875 1 86.06 223 MET A O 1
ATOM 1698 N N . LEU A 1 224 ? -2.062 11.945 32.688 1 89.44 224 LEU A N 1
ATOM 1699 C CA . LEU A 1 224 ? -2.541 11.234 31.516 1 89.44 224 LEU A CA 1
ATOM 1700 C C . LEU A 1 224 ? -2.178 9.758 31.578 1 89.44 224 LEU A C 1
ATOM 1702 O O . LEU A 1 224 ? -1.196 9.383 32.219 1 89.44 224 LEU A O 1
ATOM 1706 N N . PRO A 1 225 ? -3.006 8.953 30.906 1 88.75 225 PRO A N 1
ATOM 1707 C CA . PRO A 1 225 ? -2.652 7.531 30.828 1 88.75 225 PRO A CA 1
ATOM 1708 C C . PRO A 1 225 ? -1.242 7.301 30.297 1 88.75 225 PRO A C 1
ATOM 1710 O O . PRO A 1 225 ? -0.838 7.941 29.312 1 88.75 225 PRO A O 1
ATOM 1713 N N . LYS A 1 226 ? -0.57 6.344 30.875 1 88.81 226 LYS A N 1
ATOM 1714 C CA . LYS A 1 226 ? 0.82 6.098 30.5 1 88.81 226 LYS A CA 1
ATOM 1715 C C . LYS A 1 226 ? 0.918 5.023 29.422 1 88.81 226 LYS A C 1
ATOM 1717 O O . LYS A 1 226 ? 1.923 4.938 28.719 1 88.81 226 LYS A O 1
ATOM 1722 N N . SER A 1 227 ? -0.058 4.176 29.438 1 89.56 227 SER A N 1
ATOM 1723 C CA . SER A 1 227 ? -0.178 3.203 28.359 1 89.56 227 SER A CA 1
ATOM 1724 C C . SER A 1 227 ? -1.342 3.545 27.438 1 89.56 227 SER A C 1
ATOM 1726 O O . SER A 1 227 ? -2.318 4.164 27.859 1 89.56 227 SER A O 1
ATOM 1728 N N . PHE A 1 228 ? -1.126 3.207 26.219 1 92.19 228 PHE A N 1
ATOM 1729 C CA . PHE A 1 228 ? -2.193 3.43 25.25 1 92.19 228 PHE A CA 1
ATOM 1730 C C . PHE A 1 228 ? -3.205 2.289 25.297 1 92.19 228 PHE A C 1
ATOM 1732 O O . PHE A 1 228 ? -3.373 1.57 24.297 1 92.19 228 PHE A O 1
ATOM 1739 N N . THR A 1 229 ? -3.771 2.125 26.391 1 93.69 229 THR A N 1
ATOM 1740 C CA . THR A 1 229 ? -4.742 1.06 26.625 1 93.69 229 THR A CA 1
ATOM 1741 C C . THR A 1 229 ? -5.992 1.605 27.312 1 93.69 229 THR A C 1
ATOM 1743 O O . THR A 1 229 ? -5.895 2.361 28.281 1 93.69 229 THR A O 1
ATOM 1746 N N . ASP A 1 230 ? -7.094 1.275 26.672 1 95.5 230 ASP A N 1
ATOM 1747 C CA . ASP A 1 230 ? -8.406 1.588 27.234 1 95.5 230 ASP A CA 1
ATOM 1748 C C . ASP A 1 230 ? -8.547 3.088 27.5 1 95.5 230 ASP A C 1
ATOM 1750 O O . ASP A 1 230 ? -9.07 3.5 28.531 1 95.5 230 ASP A O 1
ATOM 1754 N N . ILE A 1 231 ? -7.973 3.85 26.625 1 95.69 231 ILE A N 1
ATOM 1755 C CA . ILE A 1 231 ? -8.133 5.297 26.719 1 95.69 231 ILE A CA 1
ATOM 1756 C C . ILE A 1 231 ? -9.617 5.656 26.656 1 95.69 231 ILE A C 1
ATOM 1758 O O . ILE A 1 231 ? -10.312 5.285 25.703 1 95.69 231 ILE A O 1
ATOM 1762 N N . PRO A 1 232 ? -10.117 6.328 27.641 1 96.31 232 PRO A N 1
ATOM 1763 C CA . PRO A 1 232 ? -11.547 6.645 27.656 1 96.31 232 PRO A CA 1
ATOM 1764 C C . PRO A 1 232 ? -11.914 7.73 26.641 1 96.31 232 PRO A C 1
ATOM 1766 O O . PRO A 1 232 ? -11.578 8.898 26.828 1 96.31 232 PRO A O 1
ATOM 1769 N N . VAL A 1 233 ? -12.695 7.387 25.641 1 97.75 233 VAL A N 1
ATOM 1770 C CA . VAL A 1 233 ? -13.141 8.336 24.609 1 97.75 233 VAL A CA 1
ATOM 1771 C C . VAL A 1 233 ? -14.156 9.305 25.219 1 97.75 233 VAL A C 1
ATOM 1773 O O . VAL A 1 233 ? -14.219 10.469 24.828 1 97.75 233 VAL A O 1
ATOM 1776 N N . ASP A 1 234 ? -14.922 8.883 26.25 1 95.69 234 ASP A N 1
ATOM 1777 C CA . ASP A 1 234 ? -15.992 9.68 26.844 1 95.69 234 ASP A CA 1
ATOM 1778 C C . ASP A 1 234 ? -15.43 10.875 27.609 1 95.69 234 ASP A C 1
ATOM 1780 O O . ASP A 1 234 ? -16.156 11.797 27.953 1 95.69 234 ASP A O 1
ATOM 1784 N N . ARG A 1 235 ? -14.125 10.906 27.781 1 93.06 235 ARG A N 1
ATOM 1785 C CA . ARG A 1 235 ? -13.492 12.07 28.406 1 93.06 235 ARG A CA 1
ATOM 1786 C C . ARG A 1 235 ? -13.688 13.312 27.547 1 93.06 235 ARG A C 1
ATOM 1788 O O . ARG A 1 235 ? -13.602 14.438 28.062 1 93.06 235 ARG A O 1
ATOM 1795 N N . LEU A 1 236 ? -13.93 13.109 26.328 1 96.88 236 LEU A N 1
ATOM 1796 C CA . LEU A 1 236 ? -14.148 14.227 25.406 1 96.88 236 LEU A CA 1
ATOM 1797 C C . LEU A 1 236 ? -15.367 15.047 25.828 1 96.88 236 LEU A C 1
ATOM 1799 O O . LEU A 1 236 ? -15.477 16.219 25.5 1 96.88 236 LEU A O 1
ATOM 1803 N N . GLN A 1 237 ? -16.297 14.461 26.547 1 96.81 237 GLN A N 1
ATOM 1804 C CA . GLN A 1 237 ? -17.484 15.164 27.047 1 96.81 237 GLN A CA 1
ATOM 1805 C C . GLN A 1 237 ? -17.078 16.312 27.984 1 96.81 237 GLN A C 1
ATOM 1807 O O . GLN A 1 237 ? -17.703 17.375 27.953 1 96.81 237 GLN A O 1
ATOM 1812 N N . SER A 1 238 ? -16.062 16.094 28.75 1 96 238 SER A N 1
ATOM 1813 C CA . SER A 1 238 ? -15.586 17.141 29.641 1 96 238 SER A CA 1
ATOM 1814 C C . SER A 1 238 ? -15.023 18.328 28.859 1 96 238 SER A C 1
ATOM 1816 O O . SER A 1 238 ? -15.18 19.484 29.266 1 96 238 SER A O 1
ATOM 1818 N N . ALA A 1 239 ? -14.305 18.047 27.812 1 96.31 239 ALA A N 1
ATOM 1819 C CA . ALA A 1 239 ? -13.805 19.109 26.953 1 96.31 239 ALA A CA 1
ATOM 1820 C C . ALA A 1 239 ? -14.945 19.922 26.359 1 96.31 239 ALA A C 1
ATOM 1822 O O . ALA A 1 239 ? -14.875 21.156 26.297 1 96.31 239 ALA A O 1
ATOM 1823 N N . TYR A 1 240 ? -16.016 19.266 25.984 1 97.5 240 TYR A N 1
ATOM 1824 C CA . TYR A 1 240 ? -17.203 19.922 25.453 1 97.5 240 TYR A CA 1
ATOM 1825 C C . TYR A 1 240 ? -17.812 20.859 26.484 1 97.5 240 TYR A C 1
ATOM 1827 O O . TYR A 1 240 ? -18.141 22.016 26.188 1 97.5 240 TYR A O 1
ATOM 1835 N N . GLU A 1 241 ? -17.953 20.328 27.656 1 97.38 241 GLU A N 1
ATOM 1836 C CA . GLU A 1 241 ? -18.531 21.125 28.734 1 97.38 241 GLU A CA 1
ATOM 1837 C C . GLU A 1 241 ? -17.672 22.359 29.031 1 97.38 241 GLU A C 1
ATOM 1839 O O . GLU A 1 241 ? -18.203 23.438 29.297 1 97.38 241 GLU A O 1
ATOM 1844 N N . TRP A 1 242 ? -16.422 22.188 29 1 97.5 242 TRP A N 1
ATOM 1845 C CA . TRP A 1 242 ? -15.5 23.312 29.219 1 97.5 242 TRP A CA 1
ATOM 1846 C C . TRP A 1 242 ? -15.672 24.359 28.125 1 97.5 242 TRP A C 1
ATOM 1848 O O . TRP A 1 242 ? -15.727 25.562 28.422 1 97.5 242 TRP A O 1
ATOM 1858 N N . LEU A 1 243 ? -15.742 23.969 26.891 1 97.19 243 LEU A N 1
ATOM 1859 C CA . LEU A 1 243 ? -15.914 24.875 25.766 1 97.19 243 LEU A CA 1
ATOM 1860 C C . LEU A 1 243 ? -17.25 25.625 25.859 1 97.19 243 LEU A C 1
ATOM 1862 O O . LEU A 1 243 ? -17.328 26.812 25.547 1 97.19 243 LEU A O 1
ATOM 1866 N N . ARG A 1 244 ? -18.281 24.953 26.312 1 96.25 244 ARG A N 1
ATOM 1867 C CA . ARG A 1 244 ? -19.609 25.531 26.422 1 96.25 244 ARG A CA 1
ATOM 1868 C C . ARG A 1 244 ? -19.656 26.672 27.438 1 96.25 244 ARG A C 1
ATOM 1870 O O . ARG A 1 244 ? -20.469 27.578 27.312 1 96.25 244 ARG A O 1
ATOM 1877 N N . ARG A 1 245 ? -18.797 26.656 28.328 1 95.69 245 ARG A N 1
ATOM 1878 C CA . ARG A 1 245 ? -18.797 27.641 29.406 1 95.69 245 ARG A CA 1
ATOM 1879 C C . ARG A 1 245 ? -18.031 28.891 28.984 1 95.69 245 ARG A C 1
ATOM 1881 O O . ARG A 1 245 ? -18.109 29.938 29.656 1 95.69 245 ARG A O 1
ATOM 1888 N N . ARG A 1 246 ? -17.375 28.781 27.891 1 94.12 246 ARG A N 1
ATOM 1889 C CA . ARG A 1 246 ? -16.594 29.938 27.438 1 94.12 246 ARG A CA 1
ATOM 1890 C C . ARG A 1 246 ? -17.484 30.922 26.688 1 94.12 246 ARG A C 1
ATOM 1892 O O . ARG A 1 246 ? -18.266 30.531 25.828 1 94.12 246 ARG A O 1
ATOM 1899 N N . ASP A 1 247 ? -17.266 32.219 26.984 1 92.31 247 ASP A N 1
ATOM 1900 C CA . ASP A 1 247 ? -18.047 33.25 26.344 1 92.31 247 ASP A CA 1
ATOM 1901 C C . ASP A 1 247 ? -17.562 33.5 24.906 1 92.31 247 ASP A C 1
ATOM 1903 O O . ASP A 1 247 ? -18.312 34.031 24.078 1 92.31 247 ASP A O 1
ATOM 1907 N N . ASP A 1 248 ? -16.359 33.156 24.594 1 92.81 248 ASP A N 1
ATOM 1908 C CA . ASP A 1 248 ? -15.773 33.469 23.297 1 92.81 248 ASP A CA 1
ATOM 1909 C C . ASP A 1 248 ? -15.875 32.25 22.359 1 92.81 248 ASP A C 1
ATOM 1911 O O . ASP A 1 248 ? -15.273 32.25 21.281 1 92.81 248 ASP A O 1
ATOM 1915 N N . VAL A 1 249 ? -16.656 31.219 22.781 1 96 249 VAL A N 1
ATOM 1916 C CA . VAL A 1 249 ? -16.766 30.016 21.969 1 96 249 VAL A CA 1
ATOM 1917 C C . VAL A 1 249 ? -18.219 29.781 21.578 1 96 249 VAL A C 1
ATOM 1919 O O . VAL A 1 249 ? -19.125 29.938 22.406 1 96 249 VAL A O 1
ATOM 1922 N N . ASP A 1 250 ? -18.438 29.547 20.297 1 96.25 250 ASP A N 1
ATOM 1923 C CA . ASP A 1 250 ? -19.734 29.047 19.828 1 96.25 250 ASP A CA 1
ATOM 1924 C C . ASP A 1 250 ? -19.797 27.531 19.938 1 96.25 250 ASP A C 1
ATOM 1926 O O . ASP A 1 250 ? -19.453 26.812 19 1 96.25 250 ASP A O 1
ATOM 1930 N N . ALA A 1 251 ? -20.344 27.031 20.984 1 94.38 251 ALA A N 1
ATOM 1931 C CA . ALA A 1 251 ? -20.312 25.594 21.297 1 94.38 251 ALA A CA 1
ATOM 1932 C C . ALA A 1 251 ? -21.391 24.844 20.531 1 94.38 251 ALA A C 1
ATOM 1934 O O . ALA A 1 251 ? -21.5 23.625 20.625 1 94.38 251 ALA A O 1
ATOM 1935 N N . ASP A 1 252 ? -22.219 25.516 19.719 1 95.06 252 ASP A N 1
ATOM 1936 C CA . ASP A 1 252 ? -23.172 24.844 18.828 1 95.06 252 ASP A CA 1
ATOM 1937 C C . ASP A 1 252 ? -22.484 24.359 17.562 1 95.06 252 ASP A C 1
ATOM 1939 O O . ASP A 1 252 ? -23.062 23.562 16.812 1 95.06 252 ASP A O 1
ATOM 1943 N N . ARG A 1 253 ? -21.297 24.781 17.312 1 97.5 253 ARG A N 1
ATOM 1944 C CA . ARG A 1 253 ? -20.516 24.359 16.156 1 97.5 253 ARG A CA 1
ATOM 1945 C C . ARG A 1 253 ? -19.125 23.891 16.578 1 97.5 253 ARG A C 1
ATOM 1947 O O . ARG A 1 253 ? -18.219 24.703 16.734 1 97.5 253 ARG A O 1
ATOM 1954 N N . ILE A 1 254 ? -18.938 22.609 16.719 1 98.19 254 ILE A N 1
ATOM 1955 C CA . ILE A 1 254 ? -17.688 22.031 17.188 1 98.19 254 ILE A CA 1
ATOM 1956 C C . ILE A 1 254 ? -17.203 20.969 16.219 1 98.19 254 ILE A C 1
ATOM 1958 O O . ILE A 1 254 ? -17.984 20.109 15.781 1 98.19 254 ILE A O 1
ATOM 1962 N N . GLY A 1 255 ? -15.961 21.094 15.828 1 98.62 255 GLY A N 1
ATOM 1963 C CA . GLY A 1 255 ? -15.32 20.094 14.992 1 98.62 255 GLY A CA 1
ATOM 1964 C C . GLY A 1 255 ? -14.188 19.359 15.695 1 98.62 255 GLY A C 1
ATOM 1965 O O . GLY A 1 255 ? -13.711 19.812 16.734 1 98.62 255 GLY A O 1
ATOM 1966 N N . LEU A 1 256 ? -13.852 18.188 15.195 1 98.69 256 LEU A N 1
ATOM 1967 C CA . LEU A 1 256 ? -12.664 17.453 15.609 1 98.69 256 LEU A CA 1
ATOM 1968 C C . LEU A 1 256 ? -11.648 17.375 14.477 1 98.69 256 LEU A C 1
ATOM 1970 O O . LEU A 1 256 ? -12.023 17.141 13.32 1 98.69 256 LEU A O 1
ATOM 1974 N N . TYR A 1 257 ? -10.422 17.656 14.758 1 98.12 257 TYR A N 1
ATOM 1975 C CA . TYR A 1 257 ? -9.266 17.359 13.914 1 98.12 257 TYR A CA 1
ATOM 1976 C C . TYR A 1 257 ? -8.414 16.25 14.539 1 98.12 257 TYR A C 1
ATOM 1978 O O . TYR A 1 257 ? -7.727 16.484 15.539 1 98.12 257 TYR A O 1
ATOM 1986 N N . GLY A 1 258 ? -8.469 15.094 13.992 1 97.69 258 GLY A N 1
ATOM 1987 C CA . GLY A 1 258 ? -7.746 13.953 14.531 1 97.69 258 GLY A CA 1
ATOM 1988 C C . GLY A 1 258 ? -6.734 13.375 13.562 1 97.69 258 GLY A C 1
ATOM 1989 O O . GLY A 1 258 ? -7.023 13.219 12.375 1 97.69 258 GLY A O 1
ATOM 1990 N N . VAL A 1 259 ? -5.543 13.047 14.094 1 97.25 259 VAL A N 1
ATOM 1991 C CA . VAL A 1 259 ? -4.48 12.484 13.266 1 97.25 259 VAL A CA 1
ATOM 1992 C C . VAL A 1 259 ? -4.117 11.094 13.766 1 97.25 259 VAL A C 1
ATOM 1994 O O . VAL A 1 259 ? -3.838 10.898 14.953 1 97.25 259 VAL A O 1
ATOM 1997 N N . SER A 1 260 ? -4.082 10.094 12.805 1 96.88 260 SER A N 1
ATOM 1998 C CA . SER A 1 260 ? -3.674 8.742 13.148 1 96.88 260 SER A CA 1
ATOM 1999 C C . SER A 1 260 ? -4.52 8.18 14.289 1 96.88 260 SER A C 1
ATOM 2001 O O . SER A 1 260 ? -5.75 8.156 14.203 1 96.88 260 SER A O 1
ATOM 2003 N N . LYS A 1 261 ? -3.973 7.867 15.492 1 96.62 261 LYS A N 1
ATOM 2004 C CA . LYS A 1 261 ? -4.742 7.406 16.641 1 96.62 261 LYS A CA 1
ATOM 2005 C C . LYS A 1 261 ? -5.754 8.461 17.094 1 96.62 261 LYS A C 1
ATOM 2007 O O . LYS A 1 261 ? -6.836 8.125 17.562 1 96.62 261 LYS A O 1
ATOM 2012 N N . GLY A 1 262 ? -5.43 9.703 16.859 1 96.75 262 GLY A N 1
ATOM 2013 C CA . GLY A 1 262 ? -6.395 10.758 17.109 1 96.75 262 GLY A CA 1
ATOM 2014 C C . GLY A 1 262 ? -7.57 10.734 16.156 1 96.75 262 GLY A C 1
ATOM 2015 O O . GLY A 1 262 ? -8.688 11.109 16.531 1 96.75 262 GLY A O 1
ATOM 2016 N N . ALA A 1 263 ? -7.312 10.344 14.906 1 98.38 263 ALA A N 1
ATOM 2017 C CA . ALA A 1 263 ? -8.398 10.156 13.953 1 98.38 263 ALA A CA 1
ATOM 2018 C C . ALA A 1 263 ? -9.297 8.992 14.367 1 98.38 263 ALA A C 1
ATOM 2020 O O . ALA A 1 263 ? -10.523 9.078 14.289 1 98.38 263 ALA A O 1
ATOM 2021 N N . GLU A 1 264 ? -8.648 7.887 14.797 1 98.44 264 GLU A N 1
ATOM 2022 C CA . GLU A 1 264 ? -9.383 6.758 15.367 1 98.44 264 GLU A CA 1
ATOM 2023 C C . GLU A 1 264 ? -10.281 7.207 16.516 1 98.44 264 GLU A C 1
ATOM 2025 O O . GLU A 1 264 ? -11.477 6.926 16.516 1 98.44 264 GLU A O 1
ATOM 2030 N N . PHE A 1 265 ? -9.719 7.988 17.422 1 98 265 PHE A N 1
ATOM 2031 C CA . PHE A 1 265 ? -10.43 8.562 18.562 1 98 265 PHE A CA 1
ATOM 2032 C C . PHE A 1 265 ? -11.594 9.422 18.094 1 98 265 PHE A C 1
ATOM 2034 O O . PHE A 1 265 ? -12.719 9.273 18.594 1 98 265 PHE A O 1
ATOM 2041 N N . SER A 1 266 ? -11.344 10.25 17.188 1 98.62 266 SER A N 1
ATOM 2042 C CA . SER A 1 266 ? -12.336 11.203 16.688 1 98.62 266 SER A CA 1
ATOM 2043 C C . SER A 1 266 ? -13.523 10.484 16.047 1 98.62 266 SER A C 1
ATOM 2045 O O . SER A 1 266 ? -14.68 10.859 16.281 1 98.62 266 SER A O 1
ATOM 2047 N N . LEU A 1 267 ? -13.227 9.492 15.25 1 98.88 267 LEU A N 1
ATOM 2048 C CA . LEU A 1 267 ? -14.297 8.758 14.578 1 98.88 267 LEU A CA 1
ATOM 2049 C C . LEU A 1 267 ? -15.141 7.988 15.586 1 98.88 267 LEU A C 1
ATOM 2051 O O . LEU A 1 267 ? -16.375 7.953 15.477 1 98.88 267 LEU A O 1
ATOM 2055 N N . ILE A 1 268 ? -14.484 7.367 16.578 1 98.88 268 ILE A N 1
ATOM 2056 C CA . ILE A 1 268 ? -15.219 6.684 17.625 1 98.88 268 ILE A CA 1
ATOM 2057 C C . ILE A 1 268 ? -16.141 7.676 18.344 1 98.88 268 ILE A C 1
ATOM 2059 O O . ILE A 1 268 ? -17.328 7.418 18.516 1 98.88 268 ILE A O 1
ATOM 2063 N N . ALA A 1 269 ? -15.602 8.812 18.703 1 98.75 269 ALA A N 1
ATOM 2064 C CA . ALA A 1 269 ? -16.359 9.836 19.422 1 98.75 269 ALA A CA 1
ATOM 2065 C C . ALA A 1 269 ? -17.547 10.328 18.594 1 98.75 269 ALA A C 1
ATOM 2067 O O . ALA A 1 269 ? -18.641 10.5 19.109 1 98.75 269 ALA A O 1
ATOM 2068 N N . ALA A 1 270 ? -17.328 10.547 17.359 1 98.62 270 ALA A N 1
ATOM 2069 C CA . ALA A 1 270 ? -18.344 11.094 16.453 1 98.62 270 ALA A CA 1
ATOM 2070 C C . ALA A 1 270 ? -19.562 10.18 16.391 1 98.62 270 ALA A C 1
ATOM 2072 O O . ALA A 1 270 ? -20.688 10.648 16.234 1 98.62 270 ALA A O 1
ATOM 2073 N N . THR A 1 271 ? -19.344 8.906 16.5 1 98.5 271 THR A N 1
ATOM 2074 C CA . THR A 1 271 ? -20.453 7.949 16.391 1 98.5 271 THR A CA 1
ATOM 2075 C C . THR A 1 271 ? -21.203 7.824 17.703 1 98.5 271 THR A C 1
ATOM 2077 O O . THR A 1 271 ? -22.25 7.172 17.781 1 98.5 271 THR A O 1
ATOM 2080 N N . ARG A 1 272 ? -20.766 8.539 18.75 1 98.19 272 ARG A N 1
ATOM 2081 C CA . ARG A 1 272 ? -21.328 8.32 20.078 1 98.19 272 ARG A CA 1
ATOM 2082 C C . ARG A 1 272 ? -21.797 9.625 20.703 1 98.19 272 ARG A C 1
ATOM 2084 O O . ARG A 1 272 ? -22.562 9.625 21.672 1 98.19 272 ARG A O 1
ATOM 2091 N N . MET A 1 273 ? -21.297 10.672 20.156 1 98.06 273 MET A N 1
ATOM 2092 C CA . MET A 1 273 ? -21.625 11.984 20.703 1 98.06 273 MET A CA 1
ATOM 2093 C C . MET A 1 273 ? -22.312 12.852 19.656 1 98.06 273 MET A C 1
ATOM 2095 O O . MET A 1 273 ? -21.75 13.125 18.594 1 98.06 273 MET A O 1
ATOM 2099 N N . ASP A 1 274 ? -23.406 13.43 19.953 1 97 274 ASP A N 1
ATOM 2100 C CA . ASP A 1 274 ? -24.281 14.07 18.969 1 97 274 ASP A CA 1
ATOM 2101 C C . ASP A 1 274 ? -23.906 15.539 18.781 1 97 274 ASP A C 1
ATOM 2103 O O . ASP A 1 274 ? -24.391 16.188 17.859 1 97 274 ASP A O 1
ATOM 2107 N N . TRP A 1 275 ? -23 16.031 19.625 1 97.56 275 TRP A N 1
ATOM 2108 C CA . TRP A 1 275 ? -22.688 17.453 19.578 1 97.56 275 TRP A CA 1
ATOM 2109 C C . TRP A 1 275 ? -21.531 17.719 18.594 1 97.56 275 TRP A C 1
ATOM 2111 O O . TRP A 1 275 ? -21.172 18.859 18.359 1 97.56 275 TRP A O 1
ATOM 2121 N N . ILE A 1 276 ? -20.953 16.719 17.984 1 98.56 276 ILE A N 1
ATOM 2122 C CA . ILE A 1 276 ? -19.859 16.859 17.047 1 98.56 276 ILE A CA 1
ATOM 2123 C C . ILE A 1 276 ? -20.406 17.141 15.648 1 98.56 276 ILE A C 1
ATOM 2125 O O . ILE A 1 276 ? -21.062 16.281 15.055 1 98.56 276 ILE A O 1
ATOM 2129 N N . ASP A 1 277 ? -20.047 18.266 15.078 1 98.25 277 ASP A N 1
ATOM 2130 C CA . ASP A 1 277 ? -20.672 18.719 13.836 1 98.25 277 ASP A CA 1
ATOM 2131 C C . ASP A 1 277 ? -19.828 18.328 12.625 1 98.25 277 ASP A C 1
ATOM 2133 O O . ASP A 1 277 ? -20.344 18.141 11.531 1 98.25 277 ASP A O 1
ATOM 2137 N N . ALA A 1 278 ? -18.516 18.312 12.82 1 98.75 278 ALA A N 1
ATOM 2138 C CA . ALA A 1 278 ? -17.594 18.062 11.711 1 98.75 278 ALA A CA 1
ATOM 2139 C C . ALA A 1 278 ? -16.328 17.359 12.195 1 98.75 278 ALA A C 1
ATOM 2141 O O . ALA A 1 278 ? -15.812 17.672 13.266 1 98.75 278 ALA A O 1
ATOM 2142 N N . VAL A 1 279 ? -15.875 16.359 11.445 1 98.94 279 VAL A N 1
ATOM 2143 C CA . VAL A 1 279 ? -14.656 15.633 11.781 1 98.94 279 VAL A CA 1
ATOM 2144 C C . VAL A 1 279 ? -13.719 15.609 10.578 1 98.94 279 VAL A C 1
ATOM 2146 O O . VAL A 1 279 ? -14.109 15.203 9.484 1 98.94 279 VAL A O 1
ATOM 2149 N N . ALA A 1 280 ? -12.539 16.141 10.711 1 98.81 280 ALA A N 1
ATOM 2150 C CA . ALA A 1 280 ? -11.438 15.883 9.781 1 98.81 280 ALA A CA 1
ATOM 2151 C C . ALA A 1 280 ? -10.508 14.797 10.32 1 98.81 280 ALA A C 1
ATOM 2153 O O . ALA A 1 280 ? -9.75 15.039 11.266 1 98.81 280 ALA A O 1
ATOM 2154 N N . ALA A 1 281 ? -10.586 13.648 9.758 1 98.88 281 ALA A N 1
ATOM 2155 C CA . ALA A 1 281 ? -9.789 12.5 10.18 1 98.88 281 ALA A CA 1
ATOM 2156 C C . ALA A 1 281 ? -8.609 12.273 9.234 1 98.88 281 ALA A C 1
ATOM 2158 O O . ALA A 1 281 ? -8.789 11.836 8.102 1 98.88 281 ALA A O 1
ATOM 2159 N N . ILE A 1 282 ? -7.402 12.531 9.695 1 98.62 282 ILE A N 1
ATOM 2160 C CA . ILE A 1 282 ? -6.184 12.445 8.898 1 98.62 282 ILE A CA 1
ATOM 2161 C C . ILE A 1 282 ? -5.469 11.125 9.188 1 98.62 282 ILE A C 1
ATOM 2163 O O . ILE A 1 282 ? -5.133 10.836 10.344 1 98.62 282 ILE A O 1
ATOM 2167 N N . VAL A 1 283 ? -5.223 10.32 8.117 1 98.44 283 VAL A N 1
ATOM 2168 C CA . VAL A 1 283 ? -4.688 8.961 8.148 1 98.44 283 VAL A CA 1
ATOM 2169 C C . VAL A 1 283 ? -5.484 8.117 9.148 1 98.44 283 VAL A C 1
ATOM 2171 O O . VAL A 1 283 ? -4.914 7.547 10.078 1 98.44 283 VAL A O 1
ATOM 2174 N N . PRO A 1 284 ? -6.777 7.988 8.867 1 98.69 284 PRO A N 1
ATOM 2175 C CA . PRO A 1 284 ? -7.711 7.375 9.82 1 98.69 284 PRO A CA 1
ATOM 2176 C C . PRO A 1 284 ? -7.613 5.848 9.836 1 98.69 284 PRO A C 1
ATOM 2178 O O . PRO A 1 284 ? -6.898 5.262 9.023 1 98.69 284 PRO A O 1
ATOM 2181 N N . SER A 1 285 ? -8.297 5.316 10.82 1 98.62 285 SER A N 1
ATOM 2182 C CA . SER A 1 285 ? -8.594 3.889 10.875 1 98.62 285 SER A CA 1
ATOM 2183 C C . SER A 1 285 ? -10.102 3.635 10.789 1 98.62 285 SER A C 1
ATOM 2185 O O . SER A 1 285 ? -10.898 4.41 11.32 1 98.62 285 SER A O 1
ATOM 2187 N N . ASP A 1 286 ? -10.461 2.537 10.094 1 98.75 286 ASP A N 1
ATOM 2188 C CA . ASP A 1 286 ? -11.875 2.193 10.023 1 98.75 286 ASP A CA 1
ATOM 2189 C C . ASP A 1 286 ? -12.25 1.176 11.102 1 98.75 286 ASP A C 1
ATOM 2191 O O . ASP A 1 286 ? -13.414 0.792 11.227 1 98.75 286 ASP A O 1
ATOM 2195 N N . VAL A 1 287 ? -11.234 0.717 11.875 1 98.81 287 VAL A N 1
ATOM 2196 C CA . VAL A 1 287 ? -11.438 -0.21 12.984 1 98.81 287 VAL A CA 1
ATOM 2197 C C . VAL A 1 287 ? -10.742 0.323 14.234 1 98.81 287 VAL A C 1
ATOM 2199 O O . VAL A 1 287 ? -9.875 1.191 14.148 1 98.81 287 VAL A O 1
ATOM 2202 N N . VAL A 1 288 ? -11.156 -0.182 15.383 1 98.81 288 VAL A N 1
ATOM 2203 C CA . VAL A 1 288 ? -10.438 0.042 16.625 1 98.81 288 VAL A CA 1
ATOM 2204 C C . VAL A 1 288 ? -9.289 -0.959 16.75 1 98.81 288 VAL A C 1
ATOM 2206 O O . VAL A 1 288 ? -9.477 -2.156 16.516 1 98.81 288 VAL A O 1
ATOM 2209 N N . TRP A 1 289 ? -8.172 -0.496 17.078 1 98.38 289 TRP A N 1
ATOM 2210 C CA . TRP A 1 289 ? -6.992 -1.354 17.156 1 98.38 289 TRP A CA 1
ATOM 2211 C C . TRP A 1 289 ? -6.652 -1.691 18.609 1 98.38 289 TRP A C 1
ATOM 2213 O O . TRP A 1 289 ? -7.121 -1.023 19.531 1 98.38 289 TRP A O 1
ATOM 2223 N N . GLU A 1 290 ? -5.82 -2.668 18.766 1 97.31 290 GLU A N 1
ATOM 2224 C CA . GLU A 1 290 ? -5.242 -3.059 20.047 1 97.31 290 GLU A CA 1
ATOM 2225 C C . GLU A 1 290 ? -4.438 -1.918 20.656 1 97.31 290 GLU A C 1
ATOM 2227 O O . GLU A 1 290 ? -3.934 -1.051 19.938 1 97.31 290 GLU A O 1
ATOM 2232 N N . GLY A 1 291 ? -4.43 -1.916 22.016 1 94.44 291 GLY A N 1
ATOM 2233 C CA . GLY A 1 291 ? -3.566 -0.981 22.734 1 94.44 291 GLY A CA 1
ATOM 2234 C C . GLY A 1 291 ? -2.131 -1.461 22.844 1 94.44 291 GLY A C 1
ATOM 2235 O O . GLY A 1 291 ? -1.814 -2.584 22.438 1 94.44 291 GLY A O 1
ATOM 2236 N N . PHE A 1 292 ? -1.263 -0.559 23.344 1 89.44 292 PHE A N 1
ATOM 2237 C CA . PHE A 1 292 ? 0.143 -0.905 23.531 1 89.44 292 PHE A CA 1
ATOM 2238 C C . PHE A 1 292 ? 0.743 -0.144 24.703 1 89.44 292 PHE A C 1
ATOM 2240 O O . PHE A 1 292 ? 0.15 0.819 25.188 1 89.44 292 PHE A O 1
ATOM 2247 N N . GLY A 1 293 ? 1.919 -0.595 25.141 1 83.69 293 GLY A N 1
ATOM 2248 C CA . GLY A 1 293 ? 2.699 0.118 26.141 1 83.69 293 GLY A CA 1
ATOM 2249 C C . GLY A 1 293 ? 2.426 -0.352 27.562 1 83.69 293 GLY A C 1
ATOM 2250 O O . GLY A 1 293 ? 3.096 0.079 28.5 1 83.69 293 GLY A O 1
ATOM 2251 N N . ALA A 1 294 ? 1.405 -1.183 27.766 1 80.31 294 ALA A N 1
ATOM 2252 C CA . ALA A 1 294 ? 1.117 -1.689 29.109 1 80.31 294 ALA A CA 1
ATOM 2253 C C . ALA A 1 294 ? 2.045 -2.846 29.469 1 80.31 294 ALA A C 1
ATOM 2255 O O . ALA A 1 294 ? 2.344 -3.697 28.625 1 80.31 294 ALA A O 1
ATOM 2256 N N . MET A 1 295 ? 2.492 -2.752 30.641 1 79.88 295 MET A N 1
ATOM 2257 C CA . MET A 1 295 ? 3.375 -3.812 31.125 1 79.88 295 MET A CA 1
ATOM 2258 C C . MET A 1 295 ? 2.572 -5.023 31.578 1 79.88 295 MET A C 1
ATOM 2260 O O . MET A 1 295 ? 1.522 -4.879 32.219 1 79.88 295 MET A O 1
ATOM 2264 N N . GLY A 1 296 ? 3.082 -6.137 31.25 1 80.06 296 GLY A N 1
ATOM 2265 C CA . GLY A 1 296 ? 2.516 -7.379 31.734 1 80.06 296 GLY A CA 1
ATOM 2266 C C . GLY A 1 296 ? 1.217 -7.758 31.047 1 80.06 296 GLY A C 1
ATOM 2267 O O . GLY A 1 296 ? 0.439 -8.555 31.578 1 80.06 296 GLY A O 1
ATOM 2268 N N . VAL A 1 297 ? 0.867 -7.078 30.047 1 82.88 297 VAL A N 1
ATOM 2269 C CA . VAL A 1 297 ? -0.369 -7.375 29.328 1 82.88 297 VAL A CA 1
ATOM 2270 C C . VAL A 1 297 ? -0.068 -8.266 28.125 1 82.88 297 VAL A C 1
ATOM 2272 O O . VAL A 1 297 ? 0.864 -8 27.359 1 82.88 297 VAL A O 1
ATOM 2275 N N . ALA A 1 298 ? -0.812 -9.367 28.031 1 86.81 298 ALA A N 1
ATOM 2276 C CA . ALA A 1 298 ? -0.63 -10.297 26.922 1 86.81 298 ALA A CA 1
ATOM 2277 C C . ALA A 1 298 ? -1.107 -9.695 25.609 1 86.81 298 ALA A C 1
ATOM 2279 O O . ALA A 1 298 ? -2.092 -8.953 25.578 1 86.81 298 ALA A O 1
ATOM 2280 N N . PRO A 1 299 ? -0.393 -10.055 24.562 1 87.38 299 PRO A N 1
ATOM 2281 C CA . PRO A 1 299 ? -0.84 -9.57 23.25 1 87.38 299 PRO A CA 1
ATOM 2282 C C . PRO A 1 299 ? -2.285 -9.953 22.938 1 87.38 299 PRO A C 1
ATOM 2284 O O . PRO A 1 299 ? -2.729 -11.047 23.312 1 87.38 299 PRO A O 1
ATOM 2287 N N . GLY A 1 300 ? -2.967 -8.977 22.312 1 90.81 300 GLY A N 1
ATOM 2288 C CA . GLY A 1 300 ? -4.301 -9.266 21.797 1 90.81 300 GLY A CA 1
ATOM 2289 C C . GLY A 1 300 ? -5.371 -9.203 22.875 1 90.81 300 GLY A C 1
ATOM 2290 O O . GLY A 1 300 ? -6.488 -9.688 22.672 1 90.81 300 GLY A O 1
ATOM 2291 N N . THR A 1 301 ? -5.133 -8.5 24.031 1 92.75 301 THR A N 1
ATOM 2292 C CA . THR A 1 301 ? -6.082 -8.625 25.125 1 92.75 301 THR A CA 1
ATOM 2293 C C . THR A 1 301 ? -6.652 -7.266 25.516 1 92.75 301 THR A C 1
ATOM 2295 O O . THR A 1 301 ? -7.664 -7.184 26.219 1 92.75 301 THR A O 1
ATOM 2298 N N . ARG A 1 302 ? -6.02 -6.219 25.062 1 94.81 302 ARG A N 1
ATOM 2299 C CA . ARG A 1 302 ? -6.488 -4.902 25.469 1 94.81 302 ARG A CA 1
ATOM 2300 C C . ARG A 1 302 ? -6.73 -3.998 24.266 1 94.81 302 ARG A C 1
ATOM 2302 O O . ARG A 1 302 ? -5.961 -4.016 23.312 1 94.81 302 ARG A O 1
ATOM 2309 N N . SER A 1 303 ? -7.754 -3.213 24.406 1 97.56 303 SER A N 1
ATOM 2310 C CA . SER A 1 303 ? -8.133 -2.25 23.375 1 97.56 303 SER A CA 1
ATOM 2311 C C . SER A 1 303 ? -7.387 -0.932 23.547 1 97.56 303 SER A C 1
ATOM 2313 O O . SER A 1 303 ? -6.926 -0.613 24.656 1 97.56 303 SER A O 1
ATOM 2315 N N . SER A 1 304 ? -7.227 -0.242 22.469 1 97.06 304 SER A N 1
ATOM 2316 C CA . SER A 1 304 ? -6.715 1.122 22.578 1 97.06 304 SER A CA 1
ATOM 2317 C C . SER A 1 304 ? -7.695 2.025 23.312 1 97.06 304 SER A C 1
ATOM 2319 O O . SER A 1 304 ? -7.281 2.881 24.109 1 97.06 304 SER A O 1
ATOM 2321 N N . PHE A 1 305 ? -8.969 1.786 23.062 1 98.19 305 PHE A N 1
ATOM 2322 C CA . PHE A 1 305 ? -9.961 2.754 23.531 1 98.19 305 PHE A CA 1
ATOM 2323 C C . PHE A 1 305 ? -11.07 2.061 24.312 1 98.19 305 PHE A C 1
ATOM 2325 O O . PHE A 1 305 ? -11.305 0.865 24.141 1 98.19 305 PHE A O 1
ATOM 2332 N N . SER A 1 306 ? -11.664 2.83 25.156 1 98.12 306 SER A N 1
ATOM 2333 C CA . SER A 1 306 ? -12.805 2.379 25.953 1 98.12 306 SER A CA 1
ATOM 2334 C C . SER A 1 306 ? -13.93 3.406 25.938 1 98.12 306 SER A C 1
ATOM 2336 O O . SER A 1 306 ? -13.734 4.551 25.516 1 98.12 306 SER A O 1
ATOM 2338 N N . TRP A 1 307 ? -15.094 2.979 26.203 1 98.06 307 TRP A N 1
ATOM 2339 C CA . TRP A 1 307 ? -16.297 3.797 26.344 1 98.06 307 TRP A CA 1
ATOM 2340 C C . TRP A 1 307 ? -17.016 3.488 27.641 1 98.06 307 TRP A C 1
ATOM 2342 O O . TRP A 1 307 ? -17.5 2.371 27.844 1 98.06 307 TRP A O 1
ATOM 2352 N N . HIS A 1 308 ? -17.047 4.508 28.594 1 97.12 308 HIS A N 1
ATOM 2353 C CA . HIS A 1 308 ? -17.672 4.367 29.906 1 97.12 308 HIS A CA 1
ATOM 2354 C C . HIS A 1 308 ? -17.094 3.17 30.656 1 97.12 308 HIS A C 1
ATOM 2356 O O . HIS A 1 308 ? -17.859 2.354 31.203 1 97.12 308 HIS A O 1
ATOM 2362 N N . GLY A 1 309 ? -15.82 3.051 30.516 1 95.69 309 GLY A N 1
ATOM 2363 C CA . GLY A 1 309 ? -15.109 2.062 31.312 1 95.69 309 GLY A CA 1
ATOM 2364 C C . GLY A 1 309 ? -15.023 0.704 30.641 1 95.69 309 GLY A C 1
ATOM 2365 O O . GLY A 1 309 ? -14.336 -0.192 31.125 1 95.69 309 GLY A O 1
ATOM 2366 N N . GLU A 1 310 ? -15.688 0.514 29.562 1 97.69 310 GLU A N 1
ATOM 2367 C CA . GLU A 1 310 ? -15.672 -0.768 28.859 1 97.69 310 GLU A CA 1
ATOM 2368 C C . GLU A 1 310 ? -14.773 -0.714 27.625 1 97.69 310 GLU A C 1
ATOM 2370 O O . GLU A 1 310 ? -14.969 0.123 26.75 1 97.69 310 GLU A O 1
ATOM 2375 N N . PRO A 1 311 ? -13.797 -1.628 27.562 1 97.69 311 PRO A N 1
ATOM 2376 C CA . PRO A 1 311 ? -12.961 -1.667 26.359 1 97.69 311 PRO A CA 1
ATOM 2377 C C . PRO A 1 311 ? -13.773 -1.925 25.094 1 97.69 311 PRO A C 1
ATOM 2379 O O . PRO A 1 311 ? -14.719 -2.709 25.109 1 97.69 311 PRO A O 1
ATOM 2382 N N . LEU A 1 312 ? -13.438 -1.279 24.047 1 98.62 312 LEU A N 1
ATOM 2383 C CA . LEU A 1 312 ? -14.109 -1.488 22.766 1 98.62 312 LEU A CA 1
ATOM 2384 C C . LEU A 1 312 ? -13.555 -2.715 22.047 1 98.62 312 LEU A C 1
ATOM 2386 O O . LEU A 1 312 ? -12.383 -3.064 22.234 1 98.62 312 LEU A O 1
ATOM 2390 N N . PRO A 1 313 ? -14.438 -3.439 21.234 1 98.5 313 PRO A N 1
ATOM 2391 C CA . PRO A 1 313 ? -13.859 -4.461 20.359 1 98.5 313 PRO A CA 1
ATOM 2392 C C . PRO A 1 313 ? -12.719 -3.922 19.5 1 98.5 313 PRO A C 1
ATOM 2394 O O . PRO A 1 313 ? -12.75 -2.764 19.078 1 98.5 313 PRO A O 1
ATOM 2397 N N . PHE A 1 314 ? -11.75 -4.75 19.312 1 98.69 314 PHE A N 1
ATOM 2398 C CA . PHE A 1 314 ? -10.547 -4.266 18.641 1 98.69 314 PHE A CA 1
ATOM 2399 C C . PHE A 1 314 ? -9.914 -5.367 17.797 1 98.69 314 PHE A C 1
ATOM 2401 O O . PHE A 1 314 ? -10.242 -6.547 17.969 1 98.69 314 PHE A O 1
ATOM 2408 N N . VAL A 1 315 ? -9.078 -4.977 16.812 1 98.44 315 VAL A N 1
ATOM 2409 C CA . VAL A 1 315 ? -8.258 -5.887 16.031 1 98.44 315 VAL A CA 1
ATOM 2410 C C . VAL A 1 315 ? -6.895 -6.062 16.688 1 98.44 315 VAL A C 1
ATOM 2412 O O . VAL A 1 315 ? -6.203 -5.082 16.969 1 98.44 315 VAL A O 1
ATOM 2415 N N . PRO A 1 316 ? -6.461 -7.277 16.969 1 97.44 316 PRO A N 1
ATOM 2416 C CA . PRO A 1 316 ? -5.113 -7.488 17.516 1 97.44 316 PRO A CA 1
ATOM 2417 C C . PRO A 1 316 ? -4.02 -7.242 16.469 1 97.44 316 PRO A C 1
ATOM 2419 O O . PRO A 1 316 ? -4.25 -7.398 15.273 1 97.44 316 PRO A O 1
ATOM 2422 N N . TYR A 1 317 ? -2.883 -6.793 16.984 1 95.5 317 TYR A N 1
ATOM 2423 C CA . TYR A 1 317 ? -1.676 -6.777 16.156 1 95.5 317 TYR A CA 1
ATOM 2424 C C . TYR A 1 317 ? -1.084 -8.172 16.031 1 95.5 317 TYR A C 1
ATOM 2426 O O . TYR A 1 317 ? -1.298 -9.023 16.906 1 95.5 317 TYR A O 1
ATOM 2434 N N . ASP A 1 318 ? -0.463 -8.406 14.945 1 93.62 318 ASP A N 1
ATOM 2435 C CA . ASP A 1 318 ? 0.303 -9.641 14.812 1 93.62 318 ASP A CA 1
ATOM 2436 C C . ASP A 1 318 ? 1.787 -9.398 15.078 1 93.62 318 ASP A C 1
ATOM 2438 O O . ASP A 1 318 ? 2.484 -8.812 14.25 1 93.62 318 ASP A O 1
ATOM 2442 N N . ASN A 1 319 ? 2.322 -9.789 16.203 1 88.81 319 ASN A N 1
ATOM 2443 C CA . ASN A 1 319 ? 3.73 -9.742 16.594 1 88.81 319 ASN A CA 1
ATOM 2444 C C . ASN A 1 319 ? 4.285 -8.32 16.516 1 88.81 319 ASN A C 1
ATOM 2446 O O . ASN A 1 319 ? 5.355 -8.102 15.953 1 88.81 319 ASN A O 1
ATOM 2450 N N . ILE A 1 320 ? 3.621 -7.34 17.062 1 88.88 320 ILE A N 1
ATOM 2451 C CA . ILE A 1 320 ? 4.035 -5.941 16.984 1 88.88 320 ILE A CA 1
ATOM 2452 C C . ILE A 1 320 ? 5.305 -5.742 17.812 1 88.88 320 ILE A C 1
ATOM 2454 O O . ILE A 1 320 ? 6.086 -4.824 17.547 1 88.88 320 ILE A O 1
ATOM 2458 N N . GLN A 1 321 ? 5.535 -6.586 18.75 1 83.69 321 GLN A N 1
ATOM 2459 C CA . GLN A 1 321 ? 6.715 -6.5 19.609 1 83.69 321 GLN A CA 1
ATOM 2460 C C . GLN A 1 321 ? 7.996 -6.609 18.781 1 83.69 321 GLN A C 1
ATOM 2462 O O . GLN A 1 321 ? 9.008 -5.988 19.125 1 83.69 321 GLN A O 1
ATOM 2467 N N . ALA A 1 322 ? 7.973 -7.422 17.75 1 83.38 322 ALA A N 1
ATOM 2468 C CA . ALA A 1 322 ? 9.133 -7.543 16.875 1 83.38 322 ALA A CA 1
ATOM 2469 C C . ALA A 1 322 ? 9.477 -6.203 16.234 1 83.38 322 ALA A C 1
ATOM 2471 O O . ALA A 1 322 ? 10.656 -5.863 16.078 1 83.38 322 ALA A O 1
ATOM 2472 N N . GLU A 1 323 ? 8.5 -5.477 15.875 1 85.5 323 GLU A N 1
ATOM 2473 C CA . GLU A 1 323 ? 8.719 -4.16 15.273 1 85.5 323 GLU A CA 1
ATOM 2474 C C . GLU A 1 323 ? 9.258 -3.17 16.312 1 85.5 323 GLU A C 1
ATOM 2476 O O . GLU A 1 323 ? 10.141 -2.369 16 1 85.5 323 GLU A O 1
ATOM 2481 N N . PHE A 1 324 ? 8.711 -3.227 17.469 1 80.81 324 PHE A N 1
ATOM 2482 C CA . PHE A 1 324 ? 9.203 -2.34 18.516 1 80.81 324 PHE A CA 1
ATOM 2483 C C . PHE A 1 324 ? 10.672 -2.623 18.828 1 80.81 324 PHE A C 1
ATOM 2485 O O . PHE A 1 324 ? 11.445 -1.697 19.078 1 80.81 324 PHE A O 1
ATOM 2492 N N . SER A 1 325 ? 11 -3.855 18.844 1 79.25 325 SER A N 1
ATOM 2493 C CA . SER A 1 325 ? 12.398 -4.227 19.047 1 79.25 325 SER A CA 1
ATOM 2494 C C . SER A 1 325 ? 13.289 -3.67 17.938 1 79.25 325 SER A C 1
ATOM 2496 O O . SER A 1 325 ? 14.391 -3.189 18.188 1 79.25 325 SER A O 1
ATOM 2498 N N . ALA A 1 326 ? 12.789 -3.744 16.766 1 75.75 326 ALA A N 1
ATOM 2499 C CA . ALA A 1 326 ? 13.523 -3.203 15.633 1 75.75 326 ALA A CA 1
ATOM 2500 C C . ALA A 1 326 ? 13.711 -1.694 15.766 1 75.75 326 ALA A C 1
ATOM 2502 O O . ALA A 1 326 ? 14.773 -1.16 15.43 1 75.75 326 ALA A O 1
ATOM 2503 N N . MET A 1 327 ? 12.719 -1.049 16.188 1 76 327 MET A N 1
ATOM 2504 C CA . MET A 1 327 ? 12.789 0.391 16.422 1 76 327 MET A CA 1
ATOM 2505 C C . MET A 1 327 ? 13.922 0.728 17.391 1 76 327 MET A C 1
ATOM 2507 O O . MET A 1 327 ? 14.68 1.669 17.156 1 76 327 MET A O 1
ATOM 2511 N N . GLY A 1 328 ? 14.016 -0.071 18.375 1 71.38 328 GLY A N 1
ATOM 2512 C CA . GLY A 1 328 ? 15.031 0.142 19.391 1 71.38 328 GLY A CA 1
ATOM 2513 C C . GLY A 1 328 ? 16.438 -0.071 18.891 1 71.38 328 GLY A C 1
ATOM 2514 O O . GLY A 1 328 ? 17.391 0.554 19.375 1 71.38 328 GLY A O 1
ATOM 2515 N N . SER A 1 329 ? 16.562 -0.903 17.922 1 70.31 329 SER A N 1
ATOM 2516 C CA . SER A 1 329 ? 17.875 -1.226 17.406 1 70.31 329 SER A CA 1
ATOM 2517 C C . SER A 1 329 ? 18.266 -0.311 16.234 1 70.31 329 SER A C 1
ATOM 2519 O O . SER A 1 329 ? 19.359 -0.399 15.703 1 70.31 329 SER A O 1
ATOM 2521 N N . GLY A 1 330 ? 17.391 0.559 16.031 1 68.06 330 GLY A N 1
ATOM 2522 C CA . GLY A 1 330 ? 17.672 1.489 14.945 1 68.06 330 GLY A CA 1
ATOM 2523 C C . GLY A 1 330 ? 17.344 0.925 13.578 1 68.06 330 GLY A C 1
ATOM 2524 O O . GLY A 1 330 ? 17.625 1.555 12.555 1 68.06 330 GLY A O 1
ATOM 2525 N N . SER A 1 331 ? 16.797 -0.31 13.641 1 67.19 331 SER A N 1
ATOM 2526 C CA . SER A 1 331 ? 16.359 -0.882 12.367 1 67.19 331 SER A CA 1
ATOM 2527 C C . SER A 1 331 ? 15.008 -0.335 11.953 1 67.19 331 SER A C 1
ATOM 2529 O O . SER A 1 331 ? 14.195 0.043 12.797 1 67.19 331 SER A O 1
ATOM 2531 N N . GLY A 1 332 ? 14.789 0.169 10.82 1 78.88 332 GLY A N 1
ATOM 2532 C CA . GLY A 1 332 ? 13.57 0.758 10.281 1 78.88 332 GLY A CA 1
ATOM 2533 C C . GLY A 1 332 ? 12.344 -0.116 10.484 1 78.88 332 GLY A C 1
ATOM 2534 O O . GLY A 1 332 ? 12.062 -0.992 9.664 1 78.88 332 GLY A O 1
ATOM 2535 N N . ALA A 1 333 ? 11.586 0.159 11.656 1 87.81 333 ALA A N 1
ATOM 2536 C CA . ALA A 1 333 ? 10.352 -0.558 11.953 1 87.81 333 ALA A CA 1
ATOM 2537 C C . ALA A 1 333 ? 9.266 -0.208 10.938 1 87.81 333 ALA A C 1
ATOM 2539 O O . ALA A 1 333 ? 9.156 0.943 10.508 1 87.81 333 ALA A O 1
ATOM 2540 N N . VAL A 1 334 ? 8.547 -1.197 10.523 1 91.5 334 VAL A N 1
ATOM 2541 C CA . VAL A 1 334 ? 7.383 -1.025 9.664 1 91.5 334 VAL A CA 1
ATOM 2542 C C . VAL A 1 334 ? 6.133 -1.523 10.391 1 91.5 334 VAL A C 1
ATOM 2544 O O . VAL A 1 334 ? 5.801 -2.709 10.328 1 91.5 334 VAL A O 1
ATOM 2547 N N . LEU A 1 335 ? 5.395 -0.66 10.969 1 93.88 335 LEU A N 1
ATOM 2548 C CA . LEU A 1 335 ? 4.262 -1.024 11.812 1 93.88 335 LEU A CA 1
ATOM 2549 C C . LEU A 1 335 ? 3.09 -1.518 10.969 1 93.88 335 LEU A C 1
ATOM 2551 O O . LEU A 1 335 ? 2.174 -2.158 11.492 1 93.88 335 LEU A O 1
ATOM 2555 N N . ARG A 1 336 ? 3.109 -1.196 9.742 1 94.69 336 ARG A N 1
ATOM 2556 C CA . ARG A 1 336 ? 2.064 -1.652 8.828 1 94.69 336 ARG A CA 1
ATOM 2557 C C . ARG A 1 336 ? 1.966 -3.174 8.828 1 94.69 336 ARG A C 1
ATOM 2559 O O . ARG A 1 336 ? 0.873 -3.73 8.703 1 94.69 336 ARG A O 1
ATOM 2566 N N . ARG A 1 337 ? 3.053 -3.859 9.023 1 93.62 337 ARG A N 1
ATOM 2567 C CA . ARG A 1 337 ? 3.113 -5.312 8.938 1 93.62 337 ARG A CA 1
ATOM 2568 C C . ARG A 1 337 ? 2.242 -5.965 10.008 1 93.62 337 ARG A C 1
ATOM 2570 O O . ARG A 1 337 ? 1.337 -6.738 9.688 1 93.62 337 ARG A O 1
ATOM 2577 N N . PRO A 1 338 ? 2.475 -5.676 11.266 1 95.06 338 PRO A N 1
ATOM 2578 C CA . PRO A 1 338 ? 1.617 -6.293 12.281 1 95.06 338 PRO A CA 1
ATOM 2579 C C . PRO A 1 338 ? 0.158 -5.859 12.164 1 95.06 338 PRO A C 1
ATOM 2581 O O . PRO A 1 338 ? -0.747 -6.613 12.523 1 95.06 338 PRO A O 1
ATOM 2584 N N . HIS A 1 339 ? -0.117 -4.672 11.648 1 96.38 339 HIS A N 1
ATOM 2585 C CA . HIS A 1 339 ? -1.488 -4.223 11.43 1 96.38 339 HIS A CA 1
ATOM 2586 C C . HIS A 1 339 ? -2.174 -5.059 10.352 1 96.38 339 HIS A C 1
ATOM 2588 O O . HIS A 1 339 ? -3.242 -5.629 10.594 1 96.38 339 HIS A O 1
ATOM 2594 N N . ASP A 1 340 ? -1.539 -5.137 9.219 1 94.75 340 ASP A N 1
ATOM 2595 C CA . ASP A 1 340 ? -2.119 -5.863 8.094 1 94.75 340 ASP A CA 1
ATOM 2596 C C . ASP A 1 340 ? -2.275 -7.348 8.422 1 94.75 340 ASP A C 1
ATOM 2598 O O . ASP A 1 340 ? -3.32 -7.941 8.148 1 94.75 340 ASP A O 1
ATOM 2602 N N . HIS A 1 341 ? -1.243 -7.953 8.984 1 94.5 341 HIS A N 1
ATOM 2603 C CA . HIS A 1 341 ? -1.296 -9.367 9.328 1 94.5 341 HIS A CA 1
ATOM 2604 C C . HIS A 1 341 ? -2.357 -9.641 10.391 1 94.5 341 HIS A C 1
ATOM 2606 O O . HIS A 1 341 ? -3.084 -10.633 10.305 1 94.5 341 HIS A O 1
ATOM 2612 N N . GLY A 1 342 ? -2.357 -8.773 11.391 1 96.12 342 GLY A N 1
ATOM 2613 C CA . GLY A 1 342 ? -3.352 -8.922 12.438 1 96.12 342 GLY A CA 1
ATOM 2614 C C . GLY A 1 342 ? -4.777 -8.883 11.922 1 96.12 342 GLY A C 1
ATOM 2615 O O . GLY A 1 342 ? -5.602 -9.719 12.312 1 96.12 342 GLY A O 1
ATOM 2616 N N . ARG A 1 343 ? -5.066 -7.938 11.086 1 96.56 343 ARG A N 1
ATOM 2617 C CA . ARG A 1 343 ? -6.414 -7.82 10.539 1 96.56 343 ARG A CA 1
ATOM 2618 C C . ARG A 1 343 ? -6.766 -9.031 9.68 1 96.56 343 ARG A C 1
ATOM 2620 O O . ARG A 1 343 ? -7.859 -9.586 9.805 1 96.56 343 ARG A O 1
ATOM 2627 N N . ALA A 1 344 ? -5.871 -9.438 8.836 1 93.38 344 ALA A N 1
ATOM 2628 C CA . ALA A 1 344 ? -6.105 -10.57 7.945 1 93.38 344 ALA A CA 1
ATOM 2629 C C . ALA A 1 344 ? -6.332 -11.852 8.742 1 93.38 344 ALA A C 1
ATOM 2631 O O . ALA A 1 344 ? -7.141 -12.695 8.344 1 93.38 344 ALA A O 1
ATOM 2632 N N . ALA A 1 345 ? -5.637 -11.992 9.859 1 93.81 345 ALA A N 1
ATOM 2633 C CA . ALA A 1 345 ? -5.691 -13.211 10.664 1 93.81 345 ALA A CA 1
ATOM 2634 C C . ALA A 1 345 ? -6.926 -13.227 11.562 1 93.81 345 ALA A C 1
ATOM 2636 O O . ALA A 1 345 ? -7.297 -14.266 12.102 1 93.81 345 ALA A O 1
ATOM 2637 N N . ASN A 1 346 ? -7.551 -12.039 11.742 1 95.56 346 ASN A N 1
ATOM 2638 C CA . ASN A 1 346 ? -8.656 -11.922 12.688 1 95.56 346 ASN A CA 1
ATOM 2639 C C . ASN A 1 346 ? -9.875 -11.273 12.039 1 95.56 346 ASN A C 1
ATOM 2641 O O . ASN A 1 346 ? -10.391 -10.266 12.531 1 95.56 346 ASN A O 1
ATOM 2645 N N . THR A 1 347 ? -10.383 -11.969 11.07 1 95.19 347 THR A N 1
ATOM 2646 C CA . THR A 1 347 ? -11.445 -11.422 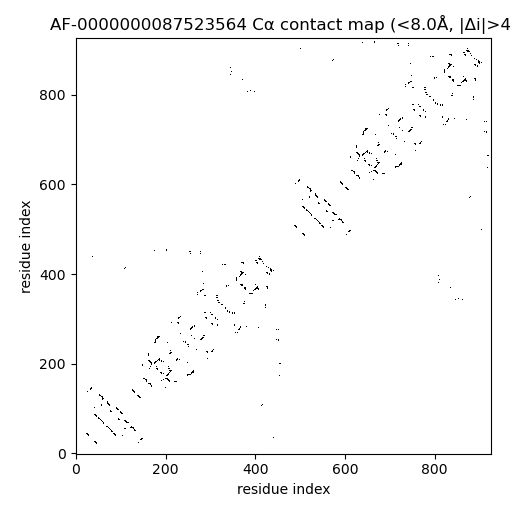10.227 1 95.19 347 THR A CA 1
ATOM 2647 C C . THR A 1 347 ? -12.688 -11.109 11.055 1 95.19 347 THR A C 1
ATOM 2649 O O . THR A 1 347 ? -13.266 -10.031 10.93 1 95.19 347 THR A O 1
ATOM 2652 N N . GLN A 1 348 ? -13.117 -11.984 11.922 1 95.56 348 GLN A N 1
ATOM 2653 C CA . GLN A 1 348 ? -14.312 -11.773 12.727 1 95.56 348 GLN A CA 1
ATOM 2654 C C . GLN A 1 348 ? -14.125 -10.617 13.703 1 95.56 348 GLN A C 1
ATOM 2656 O O . GLN A 1 348 ? -15.039 -9.812 13.906 1 95.56 348 GLN A O 1
ATOM 2661 N N . ARG A 1 349 ? -12.969 -10.539 14.258 1 96.81 349 ARG A N 1
ATOM 2662 C CA . ARG A 1 349 ? -12.688 -9.43 15.18 1 96.81 349 ARG A CA 1
ATOM 2663 C C . ARG A 1 349 ? -12.633 -8.102 14.43 1 96.81 349 ARG A C 1
ATOM 2665 O O . ARG A 1 349 ? -13.016 -7.066 14.969 1 96.81 349 ARG A O 1
ATOM 2672 N N . ALA A 1 350 ? -12.078 -8.164 13.242 1 97.5 350 ALA A N 1
ATOM 2673 C CA . ALA A 1 350 ? -12.039 -6.953 12.43 1 97.5 350 ALA A CA 1
ATOM 2674 C C . ALA A 1 350 ? -13.445 -6.418 12.164 1 97.5 350 ALA A C 1
ATOM 2676 O O . ALA A 1 350 ? -13.688 -5.215 12.273 1 97.5 350 ALA A O 1
ATOM 2677 N N . ILE A 1 351 ? -14.367 -7.293 11.883 1 97.5 351 ILE A N 1
ATOM 2678 C CA . ILE A 1 351 ? -15.758 -6.91 11.633 1 97.5 351 ILE A CA 1
ATOM 2679 C C . ILE A 1 351 ? -16.359 -6.309 12.898 1 97.5 351 ILE A C 1
ATOM 2681 O O . ILE A 1 351 ? -16.984 -5.246 12.852 1 97.5 351 ILE A O 1
ATOM 2685 N N . ALA A 1 352 ? -16.094 -6.93 14.008 1 97.94 352 ALA A N 1
ATOM 2686 C CA . ALA A 1 352 ? -16.656 -6.484 15.281 1 97.94 352 ALA A CA 1
ATOM 2687 C C . ALA A 1 352 ? -16.047 -5.145 15.703 1 97.94 352 ALA A C 1
ATOM 2689 O O . ALA A 1 352 ? -16.688 -4.371 16.422 1 97.94 352 ALA A O 1
ATOM 2690 N N . ALA A 1 353 ? -14.867 -4.883 15.25 1 98.69 353 ALA A N 1
ATOM 2691 C CA . ALA A 1 353 ? -14.102 -3.721 15.695 1 98.69 353 ALA A CA 1
ATOM 2692 C C . ALA A 1 353 ? -14.367 -2.514 14.797 1 98.69 353 ALA A C 1
ATOM 2694 O O . ALA A 1 353 ? -13.859 -1.419 15.055 1 98.69 353 ALA A O 1
ATOM 2695 N N . ARG A 1 354 ? -15.125 -2.66 13.719 1 98.62 354 ARG A N 1
ATOM 2696 C CA . ARG A 1 354 ? -15.383 -1.567 12.789 1 98.62 354 ARG A CA 1
ATOM 2697 C C . ARG A 1 354 ? -16.047 -0.388 13.5 1 98.62 354 ARG A C 1
ATOM 2699 O O . ARG A 1 354 ? -16.984 -0.571 14.281 1 98.62 354 ARG A O 1
ATOM 2706 N N . ILE A 1 355 ? -15.508 0.759 13.266 1 98.88 355 ILE A N 1
ATOM 2707 C CA . ILE A 1 355 ? -16.172 1.977 13.719 1 98.88 355 ILE A CA 1
ATOM 2708 C C . ILE A 1 355 ? -17.391 2.252 12.859 1 98.88 355 ILE A C 1
ATOM 2710 O O . ILE A 1 355 ? -17.297 2.34 11.641 1 98.88 355 ILE A O 1
ATOM 2714 N N . PRO A 1 356 ? -18.562 2.346 13.523 1 98.75 356 PRO A N 1
ATOM 2715 C CA . PRO A 1 356 ? -19.797 2.486 12.734 1 98.75 356 PRO A CA 1
ATOM 2716 C C . PRO A 1 356 ? -19.984 3.904 12.195 1 98.75 356 PRO A C 1
ATOM 2718 O O . PRO A 1 356 ? -20.953 4.578 12.555 1 98.75 356 PRO A O 1
ATOM 2721 N N . VAL A 1 357 ? -19.188 4.312 11.25 1 98.75 357 VAL A N 1
ATOM 2722 C CA . VAL A 1 357 ? -19.109 5.672 10.719 1 98.75 357 VAL A CA 1
ATOM 2723 C C . VAL A 1 357 ? -20.391 6 9.961 1 98.75 357 VAL A C 1
ATOM 2725 O O . VAL A 1 357 ? -20.719 7.172 9.742 1 98.75 357 VAL A O 1
ATOM 2728 N N . GLU A 1 358 ? -21.125 5.02 9.523 1 98 358 GLU A N 1
ATOM 2729 C CA . GLU A 1 358 ? -22.375 5.215 8.797 1 98 358 GLU A CA 1
ATOM 2730 C C . GLU A 1 358 ? -23.469 5.742 9.711 1 98 358 GLU A C 1
ATOM 2732 O O . GLU A 1 358 ? -24.516 6.18 9.242 1 98 358 GLU A O 1
ATOM 2737 N N . THR A 1 359 ? -23.219 5.727 10.992 1 98.44 359 THR A N 1
ATOM 2738 C CA . THR A 1 359 ? -24.203 6.234 11.938 1 98.44 359 THR A CA 1
ATOM 2739 C C . THR A 1 359 ? -23.938 7.703 12.258 1 98.44 359 THR A C 1
ATOM 2741 O O . THR A 1 359 ? -24.797 8.383 12.836 1 98.44 359 THR A O 1
ATOM 2744 N N . TYR A 1 360 ? -22.75 8.195 11.992 1 98.5 360 TYR A N 1
ATOM 2745 C CA . TYR A 1 360 ? -22.422 9.602 12.211 1 98.5 360 TYR A CA 1
ATOM 2746 C C . TYR A 1 360 ? -23.047 10.484 11.141 1 98.5 360 TYR A C 1
ATOM 2748 O O . TYR A 1 360 ? -22.75 10.344 9.953 1 98.5 360 TYR A O 1
ATOM 2756 N N . ARG A 1 361 ? -23.797 11.477 11.555 1 97.19 361 ARG A N 1
ATOM 2757 C CA . ARG A 1 361 ? -24.578 12.266 10.609 1 97.19 361 ARG A CA 1
ATOM 2758 C C . ARG A 1 361 ? -23.906 13.602 10.312 1 97.19 361 ARG A C 1
ATOM 2760 O O . ARG A 1 361 ? -24.344 14.344 9.43 1 97.19 361 ARG A O 1
ATOM 2767 N N . GLY A 1 362 ? -22.875 13.961 11.07 1 98.12 362 GLY A N 1
ATOM 2768 C CA . GLY A 1 362 ? -22.156 15.195 10.812 1 98.12 362 GLY A CA 1
ATOM 2769 C C . GLY A 1 362 ? -21.281 15.125 9.57 1 98.12 362 GLY A C 1
ATOM 2770 O O . GLY A 1 362 ? -21.281 14.117 8.859 1 98.12 362 GLY A O 1
ATOM 2771 N N . ALA A 1 363 ? -20.594 16.25 9.266 1 98.56 363 ALA A N 1
ATOM 2772 C CA . ALA A 1 363 ? -19.688 16.328 8.117 1 98.56 363 ALA A CA 1
ATOM 2773 C C . ALA A 1 363 ? -18.391 15.586 8.383 1 98.56 363 ALA A C 1
ATOM 2775 O O . ALA A 1 363 ? -17.859 15.625 9.5 1 98.56 363 ALA A O 1
ATOM 2776 N N . LEU A 1 364 ? -17.906 14.867 7.379 1 98.88 364 LEU A N 1
ATOM 2777 C CA . LEU A 1 364 ? -16.703 14.07 7.574 1 98.88 364 LEU A CA 1
ATOM 2778 C C . LEU A 1 364 ? -15.742 14.25 6.41 1 98.88 364 LEU A C 1
ATOM 2780 O O . LEU A 1 364 ? -16.141 14.188 5.246 1 98.88 364 LEU A O 1
ATOM 2784 N N . LEU A 1 365 ? -14.516 14.594 6.73 1 98.88 365 LEU A N 1
ATOM 2785 C CA . LEU A 1 365 ? -13.383 14.539 5.812 1 98.88 365 LEU A CA 1
ATOM 2786 C C . LEU A 1 365 ? -12.406 13.438 6.227 1 98.88 365 LEU A C 1
ATOM 2788 O O . LEU A 1 365 ? -12.055 13.32 7.402 1 98.88 365 LEU A O 1
ATOM 2792 N N . VAL A 1 366 ? -12.023 12.586 5.285 1 98.81 366 VAL A N 1
ATOM 2793 C CA . VAL A 1 366 ? -10.992 11.586 5.527 1 98.81 366 VAL A CA 1
ATOM 2794 C C . VAL A 1 366 ? -9.859 11.758 4.516 1 98.81 366 VAL A C 1
ATOM 2796 O O . VAL A 1 366 ? -10.109 12.039 3.34 1 98.81 366 VAL A O 1
ATOM 2799 N N . ALA A 1 367 ? -8.633 11.703 4.973 1 98.81 367 ALA A N 1
ATOM 2800 C CA . ALA A 1 367 ? -7.441 11.75 4.129 1 98.81 367 ALA A CA 1
ATOM 2801 C C . ALA A 1 367 ? -6.484 10.609 4.457 1 98.81 367 ALA A C 1
ATOM 2803 O O . ALA A 1 367 ? -6.145 10.391 5.621 1 98.81 367 ALA A O 1
ATOM 2804 N N . GLY A 1 368 ? -6.086 9.828 3.455 1 98.38 368 GLY A N 1
ATOM 2805 C CA . GLY A 1 368 ? -5.199 8.695 3.68 1 98.38 368 GLY A CA 1
ATOM 2806 C C . GLY A 1 368 ? -4.18 8.508 2.57 1 98.38 368 GLY A C 1
ATOM 2807 O O . GLY A 1 368 ? -4.344 9.047 1.474 1 98.38 368 GLY A O 1
ATOM 2808 N N . GLY A 1 369 ? -3.104 7.855 2.904 1 97.69 369 GLY A N 1
ATOM 2809 C CA . GLY A 1 369 ? -2.062 7.504 1.951 1 97.69 369 GLY A CA 1
ATOM 2810 C C . GLY A 1 369 ? -1.998 6.016 1.658 1 97.69 369 GLY A C 1
ATOM 2811 O O . GLY A 1 369 ? -2.07 5.195 2.574 1 97.69 369 GLY A O 1
ATOM 2812 N N . MET A 1 370 ? -1.784 5.625 0.38 1 95.06 370 MET A N 1
ATOM 2813 C CA . MET A 1 370 ? -1.776 4.223 -0.034 1 95.06 370 MET A CA 1
ATOM 2814 C C . MET A 1 370 ? -0.443 3.564 0.302 1 95.06 370 MET A C 1
ATOM 2816 O O . MET A 1 370 ? -0.36 2.34 0.408 1 95.06 370 MET A O 1
ATOM 2820 N N . LEU A 1 371 ? 0.562 4.379 0.454 1 94.19 371 LEU A N 1
ATOM 2821 C CA . LEU A 1 371 ? 1.877 3.844 0.791 1 94.19 371 LEU A CA 1
ATOM 2822 C C . LEU A 1 371 ? 2.211 4.105 2.256 1 94.19 371 LEU A C 1
ATOM 2824 O O . LEU A 1 371 ? 3.385 4.23 2.615 1 94.19 371 LEU A O 1
ATOM 2828 N N . ASP A 1 372 ? 1.198 4.246 3.061 1 96.56 372 ASP A N 1
ATOM 2829 C CA . ASP A 1 372 ? 1.356 4.387 4.504 1 96.56 372 ASP A CA 1
ATOM 2830 C C . ASP A 1 372 ? 2.027 3.154 5.105 1 96.56 372 ASP A C 1
ATOM 2832 O O . ASP A 1 372 ? 1.512 2.041 4.988 1 96.56 372 ASP A O 1
ATOM 2836 N N . ALA A 1 373 ? 3.156 3.412 5.777 1 94.56 373 ALA A N 1
ATOM 2837 C CA . ALA A 1 373 ? 3.932 2.291 6.305 1 94.56 373 ALA A CA 1
ATOM 2838 C C . ALA A 1 373 ? 3.633 2.066 7.781 1 94.56 373 ALA A C 1
ATOM 2840 O O . ALA A 1 373 ? 4.242 1.206 8.422 1 94.56 373 ALA A O 1
ATOM 2841 N N . VAL A 1 374 ? 2.67 2.809 8.312 1 95 374 VAL A N 1
ATOM 2842 C CA . VAL A 1 374 ? 2.26 2.611 9.695 1 95 374 VAL A CA 1
ATOM 2843 C C . VAL A 1 374 ? 1 1.749 9.75 1 95 374 VAL A C 1
ATOM 2845 O O . VAL A 1 374 ? 0.949 0.755 10.477 1 95 374 VAL A O 1
ATOM 2848 N N . TRP A 1 375 ? -0.008 2.07 9.125 1 96.19 375 TRP A N 1
ATOM 2849 C CA . TRP A 1 375 ? -1.19 1.245 8.891 1 96.19 375 TRP A CA 1
ATOM 2850 C C . TRP A 1 375 ? -1.874 1.623 7.586 1 96.19 375 TRP A C 1
ATOM 2852 O O . TRP A 1 375 ? -1.485 2.596 6.934 1 96.19 375 TRP A O 1
ATOM 2862 N N . ALA A 1 376 ? -2.826 0.951 7.121 1 96.62 376 ALA A N 1
ATOM 2863 C CA . ALA A 1 376 ? -3.414 1.101 5.789 1 96.62 376 ALA A CA 1
ATOM 2864 C C . ALA A 1 376 ? -4.41 2.258 5.758 1 96.62 376 ALA A C 1
ATOM 2866 O O . ALA A 1 376 ? -5.578 2.07 5.414 1 96.62 376 ALA A O 1
ATOM 2867 N N . SER A 1 377 ? -3.891 3.451 5.914 1 98.19 377 SER A N 1
ATOM 2868 C CA . SER A 1 377 ? -4.781 4.598 6.062 1 98.19 377 SER A CA 1
ATOM 2869 C C . SER A 1 377 ? -5.543 4.871 4.77 1 98.19 377 SER A C 1
ATOM 2871 O O . SER A 1 377 ? -6.707 5.277 4.801 1 98.19 377 SER A O 1
ATOM 2873 N N . GLY A 1 378 ? -4.891 4.738 3.588 1 97.31 378 GLY A N 1
ATOM 2874 C CA . GLY A 1 378 ? -5.566 4.941 2.314 1 97.31 378 GLY A CA 1
ATOM 2875 C C . GLY A 1 378 ? -6.766 4.035 2.125 1 97.31 378 GLY A C 1
ATOM 2876 O O . GLY A 1 378 ? -7.898 4.512 2.016 1 97.31 378 GLY A O 1
ATOM 2877 N N . PRO A 1 379 ? -6.543 2.73 2.156 1 96.69 379 PRO A N 1
ATOM 2878 C CA . PRO A 1 379 ? -7.656 1.782 2.043 1 96.69 379 PRO A CA 1
ATOM 2879 C C . PRO A 1 379 ? -8.727 1.997 3.109 1 96.69 379 PRO A C 1
ATOM 2881 O O . PRO A 1 379 ? -9.922 1.871 2.826 1 96.69 379 PRO A O 1
ATOM 2884 N N . MET A 1 380 ? -8.344 2.324 4.293 1 98.38 380 MET A N 1
ATOM 2885 C CA . MET A 1 380 ? -9.328 2.506 5.359 1 98.38 380 MET A CA 1
ATOM 2886 C C . MET A 1 380 ? -10.133 3.787 5.148 1 98.38 380 MET A C 1
ATOM 2888 O O . MET A 1 380 ? -11.328 3.832 5.441 1 98.38 380 MET A O 1
ATOM 2892 N N . ALA A 1 381 ? -9.477 4.832 4.668 1 98.56 381 ALA A N 1
ATOM 2893 C CA . ALA A 1 381 ? -10.211 6.039 4.301 1 98.56 381 ALA A CA 1
ATOM 2894 C C . ALA A 1 381 ? -11.258 5.73 3.232 1 98.56 381 ALA A C 1
ATOM 2896 O O . ALA A 1 381 ? -12.398 6.195 3.324 1 98.56 381 ALA A O 1
ATOM 2897 N N . GLN A 1 382 ? -10.867 4.984 2.236 1 96.81 382 GLN A N 1
ATOM 2898 C CA . GLN A 1 382 ? -11.789 4.586 1.177 1 96.81 382 GLN A CA 1
ATOM 2899 C C . GLN A 1 382 ? -12.953 3.773 1.738 1 96.81 382 GLN A C 1
ATOM 2901 O O . GLN A 1 382 ? -14.102 3.988 1.357 1 96.81 382 GLN A O 1
ATOM 2906 N N . SER A 1 383 ? -12.625 2.826 2.586 1 97.5 383 SER A N 1
ATOM 2907 C CA . SER A 1 383 ? -13.648 2.01 3.229 1 97.5 383 SER A CA 1
ATOM 2908 C C . SER A 1 383 ? -14.664 2.875 3.977 1 97.5 383 SER A C 1
ATOM 2910 O O . SER A 1 383 ? -15.867 2.662 3.867 1 97.5 383 SER A O 1
ATOM 2912 N N . ILE A 1 384 ? -14.195 3.842 4.707 1 98.69 384 ILE A N 1
ATOM 2913 C CA . ILE A 1 384 ? -15.047 4.758 5.461 1 98.69 384 ILE A CA 1
ATOM 2914 C C . ILE A 1 384 ? -15.977 5.5 4.504 1 98.69 384 ILE A C 1
ATOM 2916 O O . ILE A 1 384 ? -17.188 5.547 4.719 1 98.69 384 ILE A O 1
ATOM 2920 N N . ALA A 1 385 ? -15.438 6.043 3.484 1 98.31 385 ALA A N 1
ATOM 2921 C CA . ALA A 1 385 ? -16.219 6.809 2.514 1 98.31 385 ALA A CA 1
ATOM 2922 C C . ALA A 1 385 ? -17.297 5.941 1.87 1 98.31 385 ALA A C 1
ATOM 2924 O O . ALA A 1 385 ? -18.438 6.375 1.728 1 98.31 385 ALA A O 1
ATOM 2925 N N . GLU A 1 386 ? -16.953 4.754 1.47 1 97.81 386 GLU A N 1
ATOM 2926 C CA . GLU A 1 386 ? -17.875 3.867 0.775 1 97.81 386 GLU A CA 1
ATOM 2927 C C . GLU A 1 386 ? -19 3.412 1.7 1 97.81 386 GLU A C 1
ATOM 2929 O O . GLU A 1 386 ? -20.156 3.355 1.292 1 97.81 386 GLU A O 1
ATOM 2934 N N . ARG A 1 387 ? -18.703 3.076 2.947 1 97.88 387 ARG A N 1
ATOM 2935 C CA . ARG A 1 387 ? -19.734 2.662 3.896 1 97.88 387 ARG A CA 1
ATOM 2936 C C . ARG A 1 387 ? -20.703 3.801 4.184 1 97.88 387 ARG A C 1
ATOM 2938 O O . ARG A 1 387 ? -21.906 3.578 4.289 1 97.88 387 ARG A O 1
ATOM 2945 N N . ARG A 1 388 ? -20.156 4.996 4.32 1 98.5 388 ARG A N 1
ATOM 2946 C CA . ARG A 1 388 ? -21.031 6.145 4.512 1 98.5 388 ARG A CA 1
ATOM 2947 C C . ARG A 1 388 ? -21.891 6.391 3.279 1 98.5 388 ARG A C 1
ATOM 2949 O O . ARG A 1 388 ? -23.094 6.676 3.396 1 98.5 388 ARG A O 1
ATOM 2956 N N . ALA A 1 389 ? -21.344 6.266 2.15 1 97.94 389 ALA A N 1
ATOM 2957 C CA . ALA A 1 389 ? -22.094 6.457 0.91 1 97.94 389 ALA A CA 1
ATOM 2958 C C . ALA A 1 389 ? -23.234 5.457 0.798 1 97.94 389 ALA A C 1
ATOM 2960 O O . ALA A 1 389 ? -24.312 5.797 0.332 1 97.94 389 ALA A O 1
ATOM 2961 N N . GLU A 1 390 ? -23.016 4.234 1.177 1 96.69 390 GLU A N 1
ATOM 2962 C CA . GLU A 1 390 ? -24.047 3.209 1.175 1 96.69 390 GLU A CA 1
ATOM 2963 C C . GLU A 1 390 ? -25.234 3.611 2.059 1 96.69 390 GLU A C 1
ATOM 2965 O O . GLU A 1 390 ? -26.375 3.225 1.799 1 96.69 390 GLU A O 1
ATOM 2970 N N . ALA A 1 391 ? -24.922 4.383 3.035 1 97.25 391 ALA A N 1
ATOM 2971 C CA . ALA A 1 391 ? -25.953 4.852 3.957 1 97.25 391 ALA A CA 1
ATOM 2972 C C . ALA A 1 391 ? -26.547 6.18 3.49 1 97.25 391 ALA A C 1
ATOM 2974 O O . ALA A 1 391 ? -27.328 6.805 4.207 1 97.25 391 ALA A O 1
ATOM 2975 N N . GLY A 1 392 ? -26.125 6.668 2.357 1 96.88 392 GLY A N 1
ATOM 2976 C CA . GLY A 1 392 ? -26.656 7.895 1.792 1 96.88 392 GLY A CA 1
ATOM 2977 C C . GLY A 1 392 ? -25.969 9.141 2.309 1 96.88 392 GLY A C 1
ATOM 2978 O O . GLY A 1 392 ? -26.5 10.25 2.191 1 96.88 392 GLY A O 1
ATOM 2979 N N . LEU A 1 393 ? -24.781 8.961 2.895 1 97.56 393 LEU A N 1
ATOM 2980 C CA . LEU A 1 393 ? -24.047 10.086 3.484 1 97.56 393 LEU A CA 1
ATOM 2981 C C . LEU A 1 393 ? -22.875 10.484 2.611 1 97.56 393 LEU A C 1
ATOM 2983 O O . LEU A 1 393 ? -22.203 9.617 2.031 1 97.56 393 LEU A O 1
ATOM 2987 N N . GLU A 1 394 ? -22.594 11.781 2.607 1 95.38 394 GLU A N 1
ATOM 2988 C CA . GLU A 1 394 ? -21.453 12.297 1.846 1 95.38 394 GLU A CA 1
ATOM 2989 C C . GLU A 1 394 ? -20.203 12.391 2.715 1 95.38 394 GLU A C 1
ATOM 2991 O O . GLU A 1 394 ? -20.297 12.68 3.91 1 95.38 394 GLU A O 1
ATOM 2996 N N . THR A 1 395 ? -19.109 12.133 2.156 1 97.88 395 THR A N 1
ATOM 2997 C CA . THR A 1 395 ? -17.812 12.25 2.795 1 97.88 395 THR A CA 1
ATOM 2998 C C . THR A 1 395 ? -16.797 12.922 1.861 1 97.88 395 THR A C 1
ATOM 3000 O O . THR A 1 395 ? -16.703 12.57 0.685 1 97.88 395 THR A O 1
ATOM 3003 N N . THR A 1 396 ? -16.125 14.008 2.332 1 97.88 396 THR A N 1
ATOM 3004 C CA . THR A 1 396 ? -14.961 14.516 1.61 1 97.88 396 THR A CA 1
ATOM 3005 C C . THR A 1 396 ? -13.789 13.547 1.714 1 97.88 396 THR A C 1
ATOM 3007 O O . THR A 1 396 ? -13.305 13.266 2.812 1 97.88 396 THR A O 1
ATOM 3010 N N . THR A 1 397 ? -13.375 13.039 0.587 1 97.5 397 THR A N 1
ATOM 3011 C CA . THR A 1 397 ? -12.391 11.969 0.606 1 97.5 397 THR A CA 1
ATOM 3012 C C . THR A 1 397 ? -11.148 12.359 -0.181 1 97.5 397 THR A C 1
ATOM 3014 O O . THR A 1 397 ? -11.234 12.734 -1.351 1 97.5 397 THR A O 1
ATOM 3017 N N . LEU A 1 398 ? -10.008 12.281 0.472 1 97.75 398 LEU A N 1
ATOM 3018 C CA . LEU A 1 398 ? -8.703 12.461 -0.153 1 97.75 398 LEU A CA 1
ATOM 3019 C C . LEU A 1 398 ? -7.84 11.211 0.015 1 97.75 398 LEU A C 1
ATOM 3021 O O . LEU A 1 398 ? -7.395 10.906 1.123 1 97.75 398 LEU A O 1
ATOM 3025 N N . VAL A 1 399 ? -7.605 10.5 -1.042 1 96.31 399 VAL A N 1
ATOM 3026 C CA . VAL A 1 399 ? -6.734 9.328 -1.027 1 96.31 399 VAL A CA 1
ATOM 3027 C C . VAL A 1 399 ? -5.57 9.539 -1.99 1 96.31 399 VAL A C 1
ATOM 3029 O O . VAL A 1 399 ? -5.777 9.789 -3.182 1 96.31 399 VAL A O 1
ATOM 3032 N N . PHE A 1 400 ? -4.355 9.406 -1.439 1 96.12 400 PHE A N 1
ATOM 3033 C CA . PHE A 1 400 ? -3.17 9.719 -2.227 1 96.12 400 PHE A CA 1
ATOM 3034 C C . PHE A 1 400 ? -2.336 8.469 -2.469 1 96.12 400 PHE A C 1
ATOM 3036 O O . PHE A 1 400 ? -1.823 7.867 -1.524 1 96.12 400 PHE A O 1
ATOM 3043 N N . TRP A 1 401 ? -2.084 8.141 -3.67 1 90.88 401 TRP A N 1
ATOM 3044 C CA . TRP A 1 401 ? -1.383 6.91 -4.02 1 90.88 401 TRP A CA 1
ATOM 3045 C C . TRP A 1 401 ? 0.042 6.918 -3.477 1 90.88 401 TRP A C 1
ATOM 3047 O O . TRP A 1 401 ? 0.49 5.941 -2.873 1 90.88 401 TRP A O 1
ATOM 3057 N N . GLY A 1 402 ? 0.735 8.039 -3.68 1 93.25 402 GLY A N 1
ATOM 3058 C CA . GLY A 1 402 ? 2.164 8.062 -3.408 1 93.25 402 GLY A CA 1
ATOM 3059 C C . GLY A 1 402 ? 2.496 8.578 -2.02 1 93.25 402 GLY A C 1
ATOM 3060 O O . GLY A 1 402 ? 3.67 8.68 -1.653 1 93.25 402 GLY A O 1
ATOM 3061 N N . ALA A 1 403 ? 1.513 8.82 -1.202 1 97 403 ALA A N 1
ATOM 3062 C CA . ALA A 1 403 ? 1.761 9.398 0.117 1 97 403 ALA A CA 1
ATOM 3063 C C . ALA A 1 403 ? 1.766 8.312 1.194 1 97 403 ALA A C 1
ATOM 3065 O O . ALA A 1 403 ? 1.208 7.234 1.001 1 97 403 ALA A O 1
ATOM 3066 N N . GLY A 1 404 ? 2.479 8.656 2.275 1 96.69 404 GLY A N 1
ATOM 3067 C CA . GLY A 1 404 ? 2.539 7.781 3.434 1 96.69 404 GLY A CA 1
ATOM 3068 C C . GLY A 1 404 ? 1.718 8.281 4.605 1 96.69 404 GLY A C 1
ATOM 3069 O O . GLY A 1 404 ? 0.625 8.82 4.422 1 96.69 404 GLY A O 1
ATOM 3070 N N . HIS A 1 405 ? 2.213 8.047 5.805 1 96.94 405 HIS A N 1
ATOM 3071 C CA . HIS A 1 405 ? 1.494 8.312 7.047 1 96.94 405 HIS A CA 1
ATOM 3072 C C . HIS A 1 405 ? 1.561 9.789 7.422 1 96.94 405 HIS A C 1
ATOM 3074 O O . HIS A 1 405 ? 0.74 10.273 8.203 1 96.94 405 HIS A O 1
ATOM 3080 N N . ALA A 1 406 ? 2.562 10.453 6.906 1 95.38 406 ALA A N 1
ATOM 3081 C CA . ALA A 1 406 ? 2.816 11.828 7.316 1 95.38 406 ALA A CA 1
ATOM 3082 C C . ALA A 1 406 ? 2.006 12.812 6.477 1 95.38 406 ALA A C 1
ATOM 3084 O O . ALA A 1 406 ? 2.57 13.609 5.727 1 95.38 406 ALA A O 1
ATOM 3085 N N . LEU A 1 407 ? 0.69 12.883 6.746 1 96.62 407 LEU A N 1
ATOM 3086 C CA . LEU A 1 407 ? -0.161 13.719 5.906 1 96.62 407 LEU A CA 1
ATOM 3087 C C . LEU A 1 407 ? -0.446 15.055 6.582 1 96.62 407 LEU A C 1
ATOM 3089 O O . LEU A 1 407 ? -1.061 15.938 5.98 1 96.62 407 LEU A O 1
ATOM 3093 N N . THR A 1 408 ? 0.039 15.188 7.812 1 93.44 408 THR A N 1
ATOM 3094 C CA . THR A 1 408 ? -0.06 16.5 8.453 1 93.44 408 THR A CA 1
ATOM 3095 C C . THR A 1 408 ? 1.037 17.438 7.957 1 93.44 408 THR A C 1
ATOM 3097 O O . THR A 1 408 ? 2.191 17.016 7.812 1 93.44 408 THR A O 1
ATOM 3100 N N . GLY A 1 409 ? 0.694 18.578 7.613 1 91.56 409 GLY A N 1
ATOM 3101 C CA . GLY A 1 409 ? 1.65 19.562 7.117 1 91.56 409 GLY A CA 1
ATOM 3102 C C . GLY A 1 409 ? 1.111 20.391 5.973 1 91.56 409 GLY A C 1
ATOM 3103 O O . GLY A 1 409 ? -0.023 20.188 5.531 1 91.56 409 GLY A O 1
ATOM 3104 N N . ASP A 1 410 ? 1.955 21.297 5.543 1 94.06 410 ASP A N 1
ATOM 3105 C CA . ASP A 1 410 ? 1.532 22.219 4.492 1 94.06 410 ASP A CA 1
ATOM 3106 C C . ASP A 1 410 ? 2.357 22.016 3.225 1 94.06 410 ASP A C 1
ATOM 3108 O O . ASP A 1 410 ? 2.215 22.766 2.26 1 94.06 410 ASP A O 1
ATOM 3112 N N . GLY A 1 411 ? 3.273 21.109 3.281 1 95.44 411 GLY A N 1
ATOM 3113 C CA . GLY A 1 411 ? 4.043 20.766 2.096 1 95.44 411 GLY A CA 1
ATOM 3114 C C . GLY A 1 411 ? 5.352 21.516 1.992 1 95.44 411 GLY A C 1
ATOM 3115 O O . GLY A 1 411 ? 6.125 21.312 1.056 1 95.44 411 GLY A O 1
ATOM 3116 N N . TRP A 1 412 ? 5.727 22.359 2.988 1 96 412 TRP A N 1
ATOM 3117 C CA . TRP A 1 412 ? 6.902 23.219 2.889 1 96 412 TRP A CA 1
ATOM 3118 C C . TRP A 1 412 ? 8.062 22.641 3.699 1 96 412 TRP A C 1
ATOM 3120 O O . TRP A 1 412 ? 9.117 23.281 3.814 1 96 412 TRP A O 1
ATOM 3130 N N . SER A 1 413 ? 7.895 21.531 4.312 1 94.25 413 SER A N 1
ATOM 3131 C CA . SER A 1 413 ? 8.953 20.906 5.098 1 94.25 413 SER A CA 1
ATOM 3132 C C . SER A 1 413 ? 9.523 19.688 4.379 1 94.25 413 SER A C 1
ATOM 3134 O O . SER A 1 413 ? 8.836 19.047 3.574 1 94.25 413 SER A O 1
ATOM 3136 N N . PRO A 1 414 ? 10.773 19.375 4.707 1 95.69 414 PRO A N 1
ATOM 3137 C CA . PRO A 1 414 ? 11.391 18.219 4.043 1 95.69 414 PRO A CA 1
ATOM 3138 C C . PRO A 1 414 ? 10.625 16.922 4.285 1 95.69 414 PRO A C 1
ATOM 3140 O O . PRO A 1 414 ? 10.227 16.641 5.418 1 95.69 414 PRO A O 1
ATOM 3143 N N . THR A 1 415 ? 10.391 16.156 3.234 1 96.12 415 THR A N 1
ATOM 3144 C CA . THR A 1 415 ? 9.727 14.867 3.312 1 96.12 415 THR A CA 1
ATOM 3145 C C . THR A 1 415 ? 10.68 13.75 2.881 1 96.12 415 THR A C 1
ATOM 3147 O O . THR A 1 415 ? 10.258 12.609 2.697 1 96.12 415 THR A O 1
ATOM 3150 N N . THR A 1 416 ? 11.961 14.062 2.717 1 95.19 416 THR A N 1
ATOM 3151 C CA . THR A 1 416 ? 12.945 13.133 2.18 1 95.19 416 THR A CA 1
ATOM 3152 C C . THR A 1 416 ? 13.445 12.188 3.268 1 95.19 416 THR A C 1
ATOM 3154 O O . THR A 1 416 ? 14.055 11.156 2.969 1 95.19 416 THR A O 1
ATOM 3157 N N . GLN A 1 417 ? 13.148 12.5 4.512 1 89 417 GLN A N 1
ATOM 3158 C CA . GLN A 1 417 ? 13.719 11.711 5.598 1 89 417 GLN A CA 1
ATOM 3159 C C . GLN A 1 417 ? 12.633 10.93 6.336 1 89 417 GLN A C 1
ATOM 3161 O O . GLN A 1 417 ? 12.883 10.383 7.414 1 89 417 GLN A O 1
ATOM 3166 N N . LEU A 1 418 ? 11.539 10.836 5.848 1 88.62 418 LEU A N 1
ATOM 3167 C CA . LEU A 1 418 ? 10.406 10.273 6.574 1 88.62 418 LEU A CA 1
ATOM 3168 C C . LEU A 1 418 ? 10.562 8.766 6.754 1 88.62 418 LEU A C 1
ATOM 3170 O O . LEU A 1 418 ? 9.93 8.172 7.633 1 88.62 418 LEU A O 1
ATOM 3174 N N . ASP A 1 419 ? 11.438 8.133 5.965 1 86.25 419 ASP A N 1
ATOM 3175 C CA . ASP A 1 419 ? 11.641 6.691 6.09 1 86.25 419 ASP A CA 1
ATOM 3176 C C . ASP A 1 419 ? 13.008 6.379 6.699 1 86.25 419 ASP A C 1
ATOM 3178 O O . ASP A 1 419 ? 13.398 5.211 6.789 1 86.25 419 ASP A O 1
ATOM 3182 N N . ALA A 1 420 ? 13.711 7.336 7.02 1 79.38 420 ALA A N 1
ATOM 3183 C CA . ALA A 1 420 ? 15.07 7.137 7.516 1 79.38 420 ALA A CA 1
ATOM 3184 C C . ALA A 1 420 ? 15.094 7.043 9.039 1 79.38 420 ALA A C 1
ATOM 3186 O O . ALA A 1 420 ? 16.109 6.684 9.633 1 79.38 420 ALA A O 1
ATOM 3187 N N . GLY A 1 421 ? 14.016 7.25 9.688 1 77.44 421 GLY A N 1
ATOM 3188 C CA . GLY A 1 421 ? 13.961 7.184 11.141 1 77.44 421 GLY A CA 1
ATOM 3189 C C . GLY A 1 421 ? 13.688 5.785 11.664 1 77.44 421 GLY A C 1
ATOM 3190 O O . GLY A 1 421 ? 13.75 4.812 10.906 1 77.44 421 GLY A O 1
ATOM 3191 N N . PRO A 1 422 ? 13.508 5.703 12.977 1 79.75 422 PRO A N 1
ATOM 3192 C CA . PRO A 1 422 ? 13.273 4.41 13.625 1 79.75 422 PRO A CA 1
ATOM 3193 C C . PRO A 1 422 ? 11.992 3.729 13.133 1 79.75 422 PRO A C 1
ATOM 3195 O O . PRO A 1 422 ? 11.883 2.502 13.195 1 79.75 422 PRO A O 1
ATOM 3198 N N . MET A 1 423 ? 11.109 4.527 12.719 1 87.31 423 MET A N 1
ATOM 3199 C CA . MET A 1 423 ? 9.852 4.004 12.18 1 87.31 423 MET A CA 1
ATOM 3200 C C . MET A 1 423 ? 9.594 4.562 10.781 1 87.31 423 MET A C 1
ATOM 3202 O O . MET A 1 423 ? 9.688 5.77 10.562 1 87.31 423 MET A O 1
ATOM 3206 N N . SER A 1 424 ? 9.312 3.689 9.898 1 90.38 424 SER A N 1
ATOM 3207 C CA . SER A 1 424 ? 9.016 4.125 8.539 1 90.38 424 SER A CA 1
ATOM 3208 C C . SER A 1 424 ? 7.625 4.742 8.445 1 90.38 424 SER A C 1
ATOM 3210 O O . SER A 1 424 ? 6.656 4.18 8.961 1 90.38 424 SER A O 1
ATOM 3212 N N . MET A 1 425 ? 7.535 5.859 7.785 1 93.88 425 MET A N 1
ATOM 3213 C CA . MET A 1 425 ? 6.25 6.52 7.57 1 93.88 425 MET A CA 1
ATOM 3214 C C . MET A 1 425 ? 5.672 6.152 6.207 1 93.88 425 MET A C 1
ATOM 3216 O O . MET A 1 425 ? 4.48 6.34 5.961 1 93.88 425 MET A O 1
ATOM 3220 N N . GLY A 1 426 ? 6.523 5.738 5.359 1 93.75 426 GLY A N 1
ATOM 3221 C CA . GLY A 1 426 ? 6.109 5.406 4.008 1 93.75 426 GLY A CA 1
ATOM 3222 C C . GLY A 1 426 ? 5.898 6.625 3.129 1 93.75 426 GLY A C 1
ATOM 3223 O O . GLY A 1 426 ? 5.988 7.758 3.602 1 93.75 426 GLY A O 1
ATOM 3224 N N . GLY A 1 427 ? 5.691 6.32 1.76 1 94.31 427 GLY A N 1
ATOM 3225 C CA . GLY A 1 427 ? 5.379 7.367 0.799 1 94.31 427 GLY A CA 1
ATOM 3226 C C . GLY A 1 427 ? 6.598 7.879 0.058 1 94.31 427 GLY A C 1
ATOM 3227 O O . GLY A 1 427 ? 7.73 7.695 0.511 1 94.31 427 GLY A O 1
ATOM 3228 N N . LEU A 1 428 ? 6.328 8.508 -1.057 1 93.44 428 LEU A N 1
ATOM 3229 C CA . LEU A 1 428 ? 7.336 9.195 -1.859 1 93.44 428 LEU A CA 1
ATOM 3230 C C . LEU A 1 428 ? 7.434 10.664 -1.466 1 93.44 428 LEU A C 1
ATOM 3232 O O . LEU A 1 428 ? 6.422 11.305 -1.181 1 93.44 428 LEU A O 1
ATOM 3236 N N . PRO A 1 429 ? 8.641 11.195 -1.479 1 96.5 429 PRO A N 1
ATOM 3237 C CA . PRO A 1 429 ? 8.82 12.555 -0.958 1 96.5 429 PRO A CA 1
ATOM 3238 C C . PRO A 1 429 ? 7.938 13.578 -1.664 1 96.5 429 PRO A C 1
ATOM 3240 O O . PRO A 1 429 ? 7.207 14.328 -1.009 1 96.5 429 PRO A O 1
ATOM 3243 N N . ALA A 1 430 ? 7.977 13.641 -2.992 1 96.94 430 ALA A N 1
ATOM 3244 C CA . ALA A 1 430 ? 7.195 14.617 -3.744 1 96.94 430 ALA A CA 1
ATOM 3245 C C . ALA A 1 430 ? 5.699 14.43 -3.5 1 96.94 430 ALA A C 1
ATOM 3247 O O . ALA A 1 430 ? 4.98 15.391 -3.225 1 96.94 430 ALA A O 1
ATOM 3248 N N . ASP A 1 431 ? 5.258 13.172 -3.529 1 95.94 431 ASP A N 1
ATOM 3249 C CA . ASP A 1 431 ? 3.844 12.844 -3.352 1 95.94 431 ASP A CA 1
ATOM 3250 C C . ASP A 1 431 ? 3.367 13.219 -1.95 1 95.94 431 ASP A C 1
ATOM 3252 O O . ASP A 1 431 ? 2.258 13.727 -1.781 1 95.94 431 ASP A O 1
ATOM 3256 N N . THR A 1 432 ? 4.172 12.938 -0.995 1 97.81 432 THR A N 1
ATOM 3257 C CA . THR A 1 432 ? 3.811 13.234 0.388 1 97.81 432 THR A CA 1
ATOM 3258 C C . THR A 1 432 ? 3.68 14.742 0.604 1 97.81 432 THR A C 1
ATOM 3260 O O . THR A 1 432 ? 2.717 15.203 1.219 1 97.81 432 THR A O 1
ATOM 3263 N N . ALA A 1 433 ? 4.617 15.484 0.063 1 97.62 433 ALA A N 1
ATOM 3264 C CA . ALA A 1 433 ? 4.566 16.938 0.209 1 97.62 433 ALA A CA 1
ATOM 3265 C C . ALA A 1 433 ? 3.32 17.516 -0.461 1 97.62 433 ALA A C 1
ATOM 3267 O O . ALA A 1 433 ? 2.641 18.375 0.107 1 97.62 433 ALA A O 1
ATOM 3268 N N . GLN A 1 434 ? 3.059 17.078 -1.612 1 97 434 GLN A N 1
ATOM 3269 C CA . GLN A 1 434 ? 1.875 17.531 -2.332 1 97 434 GLN A CA 1
ATOM 3270 C C . GLN A 1 434 ? 0.598 17.141 -1.597 1 97 434 GLN A C 1
ATOM 3272 O O . GLN A 1 434 ? -0.358 17.906 -1.54 1 97 434 GLN A O 1
ATOM 3277 N N . ALA A 1 435 ? 0.61 15.914 -1.066 1 98.19 435 ALA A N 1
ATOM 3278 C CA . ALA A 1 435 ? -0.542 15.438 -0.303 1 98.19 435 ALA A CA 1
ATOM 3279 C C . ALA A 1 435 ? -0.746 16.281 0.958 1 98.19 435 ALA A C 1
ATOM 3281 O O . ALA A 1 435 ? -1.882 16.578 1.331 1 98.19 435 ALA A O 1
ATOM 3282 N N . GLN A 1 436 ? 0.329 16.578 1.614 1 97.56 436 GLN A N 1
ATOM 3283 C CA . GLN A 1 436 ? 0.242 17.453 2.779 1 97.56 436 GLN A CA 1
ATOM 3284 C C . GLN A 1 436 ? -0.418 18.781 2.424 1 97.56 436 GLN A C 1
ATOM 3286 O O . GLN A 1 436 ? -1.354 19.219 3.098 1 97.56 436 GLN A O 1
ATOM 3291 N N . ALA A 1 437 ? 0.041 19.422 1.395 1 97.19 437 ALA A N 1
ATOM 3292 C CA . ALA A 1 437 ? -0.501 20.703 0.96 1 97.19 437 ALA A CA 1
ATOM 3293 C C . ALA A 1 437 ? -1.981 20.578 0.609 1 97.19 437 ALA A C 1
ATOM 3295 O O . ALA A 1 437 ? -2.793 21.422 1.017 1 97.19 437 ALA A O 1
ATOM 3296 N N . ALA A 1 438 ? -2.285 19.547 -0.124 1 97.44 438 ALA A N 1
ATOM 3297 C CA . ALA A 1 438 ? -3.672 19.344 -0.535 1 97.44 438 ALA A CA 1
ATOM 3298 C C . ALA A 1 438 ? -4.566 19.078 0.672 1 97.44 438 ALA A C 1
ATOM 3300 O O . ALA A 1 438 ? -5.684 19.594 0.748 1 97.44 438 ALA A O 1
ATOM 3301 N N . THR A 1 439 ? -4.129 18.25 1.575 1 98.25 439 THR A N 1
ATOM 3302 C CA . THR A 1 439 ? -4.902 17.906 2.764 1 98.25 439 THR A CA 1
ATOM 3303 C C . THR A 1 439 ? -5.141 19.125 3.631 1 98.25 439 THR A C 1
ATOM 3305 O O . THR A 1 439 ? -6.25 19.344 4.133 1 98.25 439 THR A O 1
ATOM 3308 N N . TRP A 1 440 ? -4.121 19.922 3.795 1 97 440 TRP A N 1
ATOM 3309 C CA . TRP A 1 440 ? -4.262 21.141 4.586 1 97 440 TRP A CA 1
ATOM 3310 C C . TRP A 1 440 ? -5.309 22.078 3.979 1 97 440 TRP A C 1
ATOM 3312 O O . TRP A 1 440 ? -6.207 22.547 4.676 1 97 440 TRP A O 1
ATOM 3322 N N . ARG A 1 441 ? -5.195 22.312 2.721 1 96.62 441 ARG A N 1
ATOM 3323 C CA . ARG A 1 441 ? -6.156 23.156 2.029 1 96.62 441 ARG A CA 1
ATOM 3324 C C . ARG A 1 441 ? -7.57 22.609 2.168 1 96.62 441 ARG A C 1
ATOM 3326 O O . ARG A 1 441 ? -8.5 23.359 2.492 1 96.62 441 ARG A O 1
ATOM 3333 N N . ALA A 1 442 ? -7.703 21.359 1.967 1 97.94 442 ALA A N 1
ATOM 3334 C CA . ALA A 1 442 ? -9.016 20.719 2.039 1 97.94 442 ALA A CA 1
ATOM 3335 C C . ALA A 1 442 ? -9.578 20.781 3.457 1 97.94 442 ALA A C 1
ATOM 3337 O O . ALA A 1 442 ? -10.781 20.953 3.648 1 97.94 442 ALA A O 1
ATOM 3338 N N . THR A 1 443 ? -8.727 20.609 4.414 1 97.88 443 THR A N 1
ATOM 3339 C CA . THR A 1 443 ? -9.141 20.656 5.812 1 97.88 443 THR A CA 1
ATOM 3340 C C . THR A 1 443 ? -9.703 22.031 6.156 1 97.88 443 THR A C 1
ATOM 3342 O O . THR A 1 443 ? -10.773 22.141 6.754 1 97.88 443 THR A O 1
ATOM 3345 N N . LEU A 1 444 ? -9.008 23.078 5.754 1 96.62 444 LEU A N 1
ATOM 3346 C CA . LEU A 1 444 ? -9.461 24.438 6.027 1 96.62 444 LEU A CA 1
ATOM 3347 C C . LEU A 1 444 ? -10.789 24.719 5.324 1 96.62 444 LEU A C 1
ATOM 3349 O O . LEU A 1 444 ? -11.719 25.25 5.938 1 96.62 444 LEU A O 1
ATOM 3353 N N . GLU A 1 445 ? -10.844 24.359 4.066 1 97.06 445 GLU A N 1
ATOM 3354 C CA . GLU A 1 445 ? -12.078 24.562 3.311 1 97.06 445 GLU A CA 1
ATOM 3355 C C . GLU A 1 445 ? -13.242 23.797 3.936 1 97.06 445 GLU A C 1
ATOM 3357 O O . GLU A 1 445 ? -14.359 24.312 4.02 1 97.06 445 GLU A O 1
ATOM 3362 N N . PHE A 1 446 ? -12.977 22.625 4.402 1 98.31 446 PHE A N 1
ATOM 3363 C CA . PHE A 1 446 ? -13.961 21.75 5.02 1 98.31 446 PHE A CA 1
ATOM 3364 C C . PHE A 1 446 ? -14.516 22.375 6.293 1 98.31 446 PHE A C 1
ATOM 3366 O O . PHE A 1 446 ? -15.734 22.5 6.453 1 98.31 446 PHE A O 1
ATOM 3373 N N . PHE A 1 447 ? -13.641 22.797 7.172 1 98.19 447 PHE A N 1
ATOM 3374 C CA . PHE A 1 447 ? -14.102 23.359 8.43 1 98.19 447 PHE A CA 1
ATOM 3375 C C . PHE A 1 447 ? -14.805 24.703 8.195 1 98.19 447 PHE A C 1
ATOM 3377 O O . PHE A 1 447 ? -15.789 25.016 8.867 1 98.19 447 PHE A O 1
ATOM 3384 N N . LYS A 1 448 ? -14.344 25.5 7.246 1 97.06 448 LYS A N 1
ATOM 3385 C CA . LYS A 1 448 ? -15.016 26.766 6.934 1 97.06 448 LYS A CA 1
ATOM 3386 C C . LYS A 1 448 ? -16.422 26.516 6.402 1 97.06 448 LYS A C 1
ATOM 3388 O O . LYS A 1 448 ? -17.359 27.219 6.766 1 97.06 448 LYS A O 1
ATOM 3393 N N . ALA A 1 449 ? -16.531 25.516 5.617 1 97.31 449 ALA A N 1
ATOM 3394 C CA . ALA A 1 449 ? -17.812 25.203 5.004 1 97.31 449 ALA A CA 1
ATOM 3395 C C . ALA A 1 449 ? -18.812 24.688 6.039 1 97.31 449 ALA A C 1
ATOM 3397 O O . ALA A 1 449 ? -20 25 5.969 1 97.31 449 ALA A O 1
ATOM 3398 N N . HIS A 1 450 ? -18.328 23.969 7.035 1 97.31 450 HIS A N 1
ATOM 3399 C CA . HIS A 1 450 ? -19.266 23.234 7.871 1 97.31 450 HIS A CA 1
ATOM 3400 C C . HIS A 1 450 ? -19.391 23.859 9.25 1 97.31 450 HIS A C 1
ATOM 3402 O O . HIS A 1 450 ? -20.359 23.609 9.969 1 97.31 450 HIS A O 1
ATOM 3408 N N . LEU A 1 451 ? -18.344 24.656 9.648 1 96.5 451 LEU A N 1
ATOM 3409 C CA . LEU A 1 451 ? -18.406 25.297 10.945 1 96.5 451 LEU A CA 1
ATOM 3410 C C . LEU A 1 451 ? -18.594 26.812 10.789 1 96.5 451 LEU A C 1
ATOM 3412 O O . LEU A 1 451 ? -18.938 27.5 11.75 1 96.5 451 LEU A O 1
ATOM 3416 N N . ALA A 1 452 ? -18.391 27.406 9.625 1 87 452 ALA A N 1
ATOM 3417 C CA . ALA A 1 452 ? -18.688 28.766 9.219 1 87 452 ALA A CA 1
ATOM 3418 C C . ALA A 1 452 ? -18.141 29.781 10.227 1 87 452 ALA A C 1
ATOM 3420 O O . ALA A 1 452 ? -18.906 30.531 10.836 1 87 452 ALA A O 1
ATOM 3421 N N . PRO A 1 453 ? -16.859 29.828 10.344 1 82.12 453 PRO A N 1
ATOM 3422 C CA . PRO A 1 453 ? -16.312 30.844 11.234 1 82.12 453 PRO A CA 1
ATOM 3423 C C . PRO A 1 453 ? -16.547 32.281 10.727 1 82.12 453 PRO A C 1
ATOM 3425 O O . PRO A 1 453 ? -16.781 32.469 9.531 1 82.12 453 PRO A O 1
ATOM 3428 N N . PRO A 1 454 ? -16.641 33.156 11.688 1 73.5 454 PRO A N 1
ATOM 3429 C CA . PRO A 1 454 ? -16.75 34.531 11.227 1 73.5 454 PRO A CA 1
ATOM 3430 C C . PRO A 1 454 ? -15.539 34.969 10.398 1 73.5 454 PRO A C 1
ATOM 3432 O O . PRO A 1 454 ? -14.469 34.344 10.492 1 73.5 454 PRO A O 1
ATOM 3435 N N . ALA A 1 455 ? -15.797 35.781 9.484 1 68.31 455 ALA A N 1
ATOM 3436 C CA . ALA A 1 455 ? -14.703 36.312 8.656 1 68.31 455 ALA A CA 1
ATOM 3437 C C . ALA A 1 455 ? -13.57 36.844 9.516 1 68.31 455 ALA A C 1
ATOM 3439 O O . ALA A 1 455 ? -13.82 37.469 10.562 1 68.31 455 ALA A O 1
ATOM 3440 N N . PRO A 1 456 ? -12.414 36.406 9.125 1 60.47 456 PRO A N 1
ATOM 3441 C CA . PRO A 1 456 ? -11.297 36.969 9.898 1 60.47 456 PRO A CA 1
ATOM 3442 C C . PRO A 1 456 ? -11.273 38.5 9.914 1 60.47 456 PRO A C 1
ATOM 3444 O O . PRO A 1 456 ? -11.648 39.125 8.922 1 60.47 456 PRO A O 1
ATOM 3447 N N . GLN A 1 457 ? -11.234 39.062 11.047 1 54.41 457 GLN A N 1
ATOM 3448 C CA . GLN A 1 457 ? -11.039 40.531 11.109 1 54.41 457 GLN A CA 1
ATOM 3449 C C . GLN A 1 457 ? -9.734 40.938 10.438 1 54.41 457 GLN A C 1
ATOM 3451 O O . GLN A 1 457 ? -8.75 40.188 10.477 1 54.41 457 GLN A O 1
ATOM 3456 N N . PRO A 1 458 ? -9.773 41.781 9.453 1 50.81 458 PRO A N 1
ATOM 3457 C CA . PRO A 1 458 ? -8.539 42.25 8.797 1 50.81 458 PRO A CA 1
ATOM 3458 C C . PRO A 1 458 ? -7.41 42.5 9.789 1 50.81 458 PRO A C 1
ATOM 3460 O O . PRO A 1 458 ? -7.656 42.938 10.922 1 50.81 458 PRO A O 1
ATOM 3463 N N . VAL A 1 459 ? -6.188 41.75 9.625 1 48.25 459 VAL A N 1
ATOM 3464 C CA . VAL A 1 459 ? -4.988 41.969 10.422 1 48.25 459 VAL A CA 1
ATOM 3465 C C . VAL A 1 459 ? -4.691 43.438 10.516 1 48.25 459 VAL A C 1
ATOM 3467 O O . VAL A 1 459 ? -4.492 44.125 9.492 1 48.25 459 VAL A O 1
ATOM 3470 N N . VAL A 1 460 ? -5.16 44.156 11.484 1 42.56 460 VAL A N 1
ATOM 3471 C CA . VAL A 1 460 ? -4.816 45.531 11.664 1 42.56 460 VAL A CA 1
ATOM 3472 C C . VAL A 1 460 ? -3.32 45.688 11.953 1 42.56 460 VAL A C 1
ATOM 3474 O O . VAL A 1 460 ? -2.805 45.062 12.891 1 42.56 460 VAL A O 1
ATOM 3477 N N . ALA A 1 461 ? -2.496 45.875 10.93 1 42.44 461 ALA A N 1
ATOM 3478 C CA . ALA A 1 461 ? -1.091 46.25 11.102 1 42.44 461 ALA A CA 1
ATOM 3479 C C . ALA A 1 461 ? -0.914 47.219 12.25 1 42.44 461 ALA A C 1
ATOM 3481 O O . ALA A 1 461 ? -1.668 48.188 12.367 1 42.44 461 ALA A O 1
ATOM 3482 N N . LYS A 1 462 ? -0.33 46.812 13.344 1 42.06 462 LYS A N 1
ATOM 3483 C CA . LYS A 1 462 ? 0.069 47.844 14.312 1 42.06 462 LYS A CA 1
ATOM 3484 C C . LYS A 1 462 ? 0.751 49.031 13.617 1 42.06 462 LYS A C 1
ATOM 3486 O O . LYS A 1 462 ? 1.611 48.812 12.758 1 42.06 462 LYS A O 1
ATOM 3491 N N . PRO A 1 463 ? 0.412 50.219 14.031 1 38.09 463 PRO A N 1
ATOM 3492 C CA . PRO A 1 463 ? 1.186 51.344 13.5 1 38.09 463 PRO A CA 1
ATOM 3493 C C . PRO A 1 463 ? 2.684 51.188 13.75 1 38.09 463 PRO A C 1
ATOM 3495 O O . PRO A 1 463 ? 3.09 50.562 14.734 1 38.09 463 PRO A O 1
ATOM 3498 N N . MET B 1 1 ? 84.812 -62.906 28.578 1 27.06 1 MET B N 1
ATOM 3499 C CA . MET B 1 1 ? 83.312 -62.844 28.688 1 27.06 1 MET B CA 1
ATOM 3500 C C . MET B 1 1 ? 82.75 -61.781 27.734 1 27.06 1 MET B C 1
ATOM 3502 O O . MET B 1 1 ? 83.188 -60.625 27.75 1 27.06 1 MET B O 1
ATOM 3506 N N . ALA B 1 2 ? 82.25 -62.312 26.531 1 27.14 2 ALA B N 1
ATOM 3507 C CA . ALA B 1 2 ? 81.812 -61.781 25.25 1 27.14 2 ALA B CA 1
ATOM 3508 C C . ALA B 1 2 ? 80.562 -60.875 25.453 1 27.14 2 ALA B C 1
ATOM 3510 O O . ALA B 1 2 ? 79.5 -61.312 25.812 1 27.14 2 ALA B O 1
ATOM 3511 N N . VAL B 1 3 ? 80.75 -59.75 25.969 1 31.23 3 VAL B N 1
ATOM 3512 C CA . VAL B 1 3 ? 79.688 -58.781 26.312 1 31.23 3 VAL B CA 1
ATOM 3513 C C . VAL B 1 3 ? 78.938 -58.344 25.047 1 31.23 3 VAL B C 1
ATOM 3515 O O . VAL B 1 3 ? 79.562 -57.656 24.203 1 31.23 3 VAL B O 1
ATOM 3518 N N . ARG B 1 4 ? 78.25 -59.312 24.375 1 29.44 4 ARG B N 1
ATOM 3519 C CA . ARG B 1 4 ? 77.562 -58.969 23.141 1 29.44 4 ARG B CA 1
ATOM 3520 C C . ARG B 1 4 ? 76.438 -57.938 23.375 1 29.44 4 ARG B C 1
ATOM 3522 O O . ARG B 1 4 ? 75.625 -58.125 24.25 1 29.44 4 ARG B O 1
ATOM 3529 N N . PHE B 1 5 ? 76.75 -56.656 23.188 1 34.72 5 PHE B N 1
ATOM 3530 C C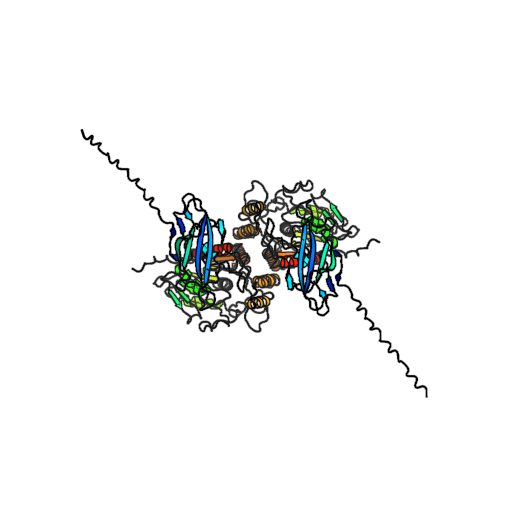A . PHE B 1 5 ? 75.812 -55.531 23.266 1 34.72 5 PHE B CA 1
ATOM 3531 C C . PHE B 1 5 ? 74.688 -55.688 22.234 1 34.72 5 PHE B C 1
ATOM 3533 O O . PHE B 1 5 ? 75 -55.812 21.031 1 34.72 5 PHE B O 1
ATOM 3540 N N . PRO B 1 6 ? 73.562 -56.312 22.562 1 34.91 6 PRO B N 1
ATOM 3541 C CA . PRO B 1 6 ? 72.5 -56.469 21.578 1 34.91 6 PRO B CA 1
ATOM 3542 C C . PRO B 1 6 ? 71.938 -55.094 21.094 1 34.91 6 PRO B C 1
ATOM 3544 O O . PRO B 1 6 ? 71.938 -54.125 21.859 1 34.91 6 PRO B O 1
ATOM 3547 N N . ILE B 1 7 ? 72.25 -54.688 19.844 1 34.78 7 ILE B N 1
ATOM 3548 C CA . ILE B 1 7 ? 71.75 -53.5 19.125 1 34.78 7 ILE B CA 1
ATOM 3549 C C . ILE B 1 7 ? 70.25 -53.562 19 1 34.78 7 ILE B C 1
ATOM 3551 O O . ILE B 1 7 ? 69.688 -54.469 18.391 1 34.78 7 ILE B O 1
ATOM 3555 N N . ARG B 1 8 ? 69.438 -53.219 20.047 1 32.47 8 ARG B N 1
ATOM 3556 C CA . ARG B 1 8 ? 68 -53.219 19.891 1 32.47 8 ARG B CA 1
ATOM 3557 C C . ARG B 1 8 ? 67.562 -52.219 18.812 1 32.47 8 ARG B C 1
ATOM 3559 O O . ARG B 1 8 ? 67.875 -51.031 18.906 1 32.47 8 ARG B O 1
ATOM 3566 N N . CYS B 1 9 ? 67.312 -52.656 17.547 1 30.44 9 CYS B N 1
ATOM 3567 C CA . CYS B 1 9 ? 66.75 -51.844 16.469 1 30.44 9 CYS B CA 1
ATOM 3568 C C . CYS B 1 9 ? 65.375 -51.344 16.844 1 30.44 9 CYS B C 1
ATOM 3570 O O . CYS B 1 9 ? 64.438 -52.125 17.109 1 30.44 9 CYS B O 1
ATOM 3572 N N . SER B 1 10 ? 65.312 -50.25 17.578 1 34.78 10 SER B N 1
ATOM 3573 C CA . SER B 1 10 ? 64 -49.625 17.875 1 34.78 10 SER B CA 1
ATOM 3574 C C . SER B 1 10 ? 63.219 -49.375 16.609 1 34.78 10 SER B C 1
ATOM 3576 O O . SER B 1 10 ? 63.719 -48.688 15.703 1 34.78 10 SER B O 1
ATOM 3578 N N . VAL B 1 11 ? 62.375 -50.312 16.156 1 36.56 11 VAL B N 1
ATOM 3579 C CA . VAL B 1 11 ? 61.438 -50.125 15.078 1 36.56 11 VAL B CA 1
ATOM 3580 C C . VAL B 1 11 ? 60.531 -48.906 15.391 1 36.56 11 VAL B C 1
ATOM 3582 O O . VAL B 1 11 ? 59.906 -48.875 16.453 1 36.56 11 VAL B O 1
ATOM 3585 N N . LEU B 1 12 ? 60.906 -47.75 14.875 1 39.78 12 LEU B N 1
ATOM 3586 C CA . LEU B 1 12 ? 60.031 -46.562 14.938 1 39.78 12 LEU B CA 1
ATOM 3587 C C . LEU B 1 12 ? 58.625 -46.875 14.43 1 39.78 12 LEU B C 1
ATOM 3589 O O . LEU B 1 12 ? 58.469 -47.469 13.359 1 39.78 12 LEU B O 1
ATOM 3593 N N . PRO B 1 13 ? 57.656 -46.906 15.32 1 37 13 PRO B N 1
ATOM 3594 C CA . PRO B 1 13 ? 56.312 -47.188 14.836 1 37 13 PRO B CA 1
ATOM 3595 C C . PRO B 1 13 ? 55.875 -46.281 13.688 1 37 13 PRO B C 1
ATOM 3597 O O . PRO B 1 13 ? 56.312 -45.125 13.633 1 37 13 PRO B O 1
ATOM 3600 N N . ILE B 1 14 ? 55.688 -46.781 12.531 1 35.62 14 ILE B N 1
ATOM 3601 C CA . ILE B 1 14 ? 55.031 -46.062 11.438 1 35.62 14 ILE B CA 1
ATOM 3602 C C . ILE B 1 14 ? 53.75 -45.406 11.945 1 35.62 14 ILE B C 1
ATOM 3604 O O . ILE B 1 14 ? 52.875 -46.094 12.477 1 35.62 14 ILE B O 1
ATOM 3608 N N . ALA B 1 15 ? 53.781 -44.094 12.297 1 36.47 15 ALA B N 1
ATOM 3609 C CA . ALA B 1 15 ? 52.562 -43.344 12.523 1 36.47 15 ALA B CA 1
ATOM 3610 C C . ALA B 1 15 ? 51.5 -43.688 11.477 1 36.47 15 ALA B C 1
ATOM 3612 O O . ALA B 1 15 ? 51.75 -43.531 10.273 1 36.47 15 ALA B O 1
ATOM 3613 N N . LEU B 1 16 ? 50.719 -44.656 11.75 1 32.66 16 LEU B N 1
ATOM 3614 C CA . LEU B 1 16 ? 49.5 -44.781 10.961 1 32.66 16 LEU B CA 1
ATOM 3615 C C . LEU B 1 16 ? 48.906 -43.438 10.617 1 32.66 16 LEU B C 1
ATOM 3617 O O . LEU B 1 16 ? 48.469 -42.688 11.508 1 32.66 16 LEU B O 1
ATOM 3621 N N . LEU B 1 17 ? 49.5 -42.812 9.625 1 35.22 17 LEU B N 1
ATOM 3622 C CA . LEU B 1 17 ? 48.688 -41.719 9.047 1 35.22 17 LEU B CA 1
ATOM 3623 C C . LEU B 1 17 ? 47.219 -42.156 8.93 1 35.22 17 LEU B C 1
ATOM 3625 O O . LEU B 1 17 ? 46.906 -43.062 8.188 1 35.22 17 LEU B O 1
ATOM 3629 N N . ALA B 1 18 ? 46.5 -42.125 10.031 1 34.47 18 ALA B N 1
ATOM 3630 C CA . ALA B 1 18 ? 45.031 -42.156 9.867 1 34.47 18 ALA B CA 1
ATOM 3631 C C . ALA B 1 18 ? 44.625 -41.469 8.578 1 34.47 18 ALA B C 1
ATOM 3633 O O . ALA B 1 18 ? 44.938 -40.281 8.359 1 34.47 18 ALA B O 1
ATOM 3634 N N . CYS B 1 19 ? 44.594 -42.156 7.559 1 31.95 19 CYS B N 1
ATOM 3635 C CA . CYS B 1 19 ? 43.812 -41.625 6.438 1 31.95 19 CYS B CA 1
ATOM 3636 C C . CYS B 1 19 ? 42.531 -40.938 6.926 1 31.95 19 CYS B C 1
ATOM 3638 O O . CYS B 1 19 ? 41.594 -41.625 7.371 1 31.95 19 CYS B O 1
ATOM 3640 N N . ALA B 1 20 ? 42.656 -39.844 7.773 1 37.19 20 ALA B N 1
ATOM 3641 C CA . ALA B 1 20 ? 41.406 -39.062 7.812 1 37.19 20 ALA B CA 1
ATOM 3642 C C . ALA B 1 20 ? 40.594 -39.25 6.531 1 37.19 20 ALA B C 1
ATOM 3644 O O . ALA B 1 20 ? 41.125 -39.062 5.43 1 37.19 20 ALA B O 1
ATOM 3645 N N . ASN B 1 21 ? 39.938 -40.312 6.375 1 37.94 21 ASN B N 1
ATOM 3646 C CA . ASN B 1 21 ? 38.938 -40.375 5.328 1 37.94 21 ASN B CA 1
ATOM 3647 C C . ASN B 1 21 ? 38.531 -38.969 4.871 1 37.94 21 ASN B C 1
ATOM 3649 O O . ASN B 1 21 ? 37.75 -38.281 5.551 1 37.94 21 ASN B O 1
ATOM 3653 N N . LEU B 1 22 ? 39.312 -38.062 4.5 1 47.22 22 LEU B N 1
ATOM 3654 C CA . LEU B 1 22 ? 39.188 -36.719 3.977 1 47.22 22 LEU B CA 1
ATOM 3655 C C . LEU B 1 22 ? 38 -36.594 3.037 1 47.22 22 LEU B C 1
ATOM 3657 O O . LEU B 1 22 ? 38.094 -36.875 1.844 1 47.22 22 LEU B O 1
ATOM 3661 N N . HIS B 1 23 ? 36.906 -36.938 3.467 1 64.19 23 HIS B N 1
ATOM 3662 C CA . HIS B 1 23 ? 35.719 -36.719 2.656 1 64.19 23 HIS B CA 1
ATOM 3663 C C . HIS B 1 23 ? 35.719 -35.312 2.07 1 64.19 23 HIS B C 1
ATOM 3665 O O . HIS B 1 23 ? 36.062 -34.344 2.752 1 64.19 23 HIS B O 1
ATOM 3671 N N . ALA B 1 24 ? 35.656 -35.188 0.7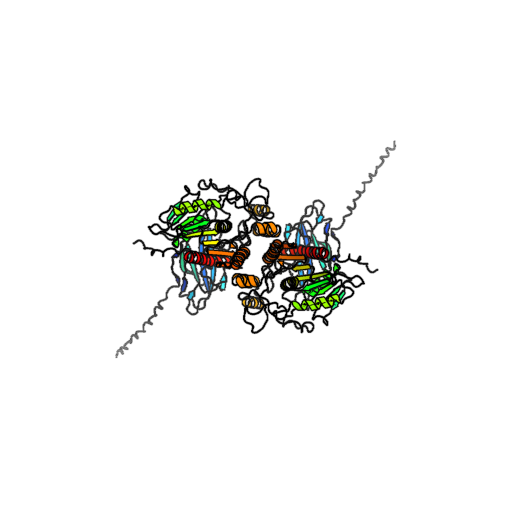01 1 86.44 24 ALA B N 1
ATOM 3672 C CA . ALA B 1 24 ? 35.688 -34 -0.116 1 86.44 24 ALA B CA 1
ATOM 3673 C C . ALA B 1 24 ? 34.469 -33.125 0.163 1 86.44 24 ALA B C 1
ATOM 3675 O O . ALA B 1 24 ? 33.406 -33.625 0.522 1 86.44 24 ALA B O 1
ATOM 3676 N N . GLN B 1 25 ? 34.719 -31.891 0.316 1 94.38 25 GLN B N 1
ATOM 3677 C CA . GLN B 1 25 ? 33.656 -30.906 0.383 1 94.38 25 GLN B CA 1
ATOM 3678 C C . GLN B 1 25 ? 32.562 -31.219 -0.64 1 94.38 25 GLN B C 1
ATOM 3680 O O . GLN B 1 25 ? 32.844 -31.578 -1.778 1 94.38 25 GLN B O 1
ATOM 3685 N N . ARG B 1 26 ? 31.312 -31.188 -0.178 1 97.19 26 ARG B N 1
ATOM 3686 C CA . ARG B 1 26 ? 30.234 -31.516 -1.112 1 97.19 26 ARG B CA 1
ATOM 3687 C C . ARG B 1 26 ? 28.984 -30.703 -0.797 1 97.19 26 ARG B C 1
ATOM 3689 O O . ARG B 1 26 ? 28.781 -30.266 0.343 1 97.19 26 ARG B O 1
ATOM 3696 N N . ILE B 1 27 ? 28.156 -30.5 -1.803 1 98.06 27 ILE B N 1
ATOM 3697 C CA . ILE B 1 27 ? 26.812 -29.969 -1.695 1 98.06 27 ILE B CA 1
ATOM 3698 C C . ILE B 1 27 ? 25.797 -31.094 -1.918 1 98.06 27 ILE B C 1
ATOM 3700 O O . ILE B 1 27 ? 25.797 -31.75 -2.969 1 98.06 27 ILE B O 1
ATOM 3704 N N . GLU B 1 28 ? 25.016 -31.359 -0.93 1 97.94 28 GLU B N 1
ATOM 3705 C CA . GLU B 1 28 ? 23.984 -32.375 -1.036 1 97.94 28 GLU B CA 1
ATOM 3706 C C . GLU B 1 28 ? 22.609 -31.75 -1.287 1 97.94 28 GLU B C 1
ATOM 3708 O O . GLU B 1 28 ? 22.125 -30.969 -0.47 1 97.94 28 GLU B O 1
ATOM 3713 N N . VAL B 1 29 ? 22.078 -32.062 -2.404 1 97.75 29 VAL B N 1
ATOM 3714 C CA . VAL B 1 29 ? 20.734 -31.641 -2.762 1 97.75 29 VAL B CA 1
ATOM 3715 C C . VAL B 1 29 ? 19.797 -32.844 -2.74 1 97.75 29 VAL B C 1
ATOM 3717 O O . VAL B 1 29 ? 20.016 -33.812 -3.482 1 97.75 29 VAL B O 1
ATOM 3720 N N . ARG B 1 30 ? 18.766 -32.781 -1.873 1 96.44 30 ARG B N 1
ATOM 3721 C CA . ARG B 1 30 ? 17.875 -33.938 -1.731 1 96.44 30 ARG B CA 1
ATOM 3722 C C . ARG B 1 30 ? 16.422 -33.5 -1.693 1 96.44 30 ARG B C 1
ATOM 3724 O O . ARG B 1 30 ? 15.984 -32.844 -0.743 1 96.44 30 ARG B O 1
ATOM 3731 N N . PRO B 1 31 ? 15.555 -34 -2.678 1 96.38 31 PRO B N 1
ATOM 3732 C CA . PRO B 1 31 ? 15.953 -34.656 -3.916 1 96.38 31 PRO B CA 1
ATOM 3733 C C . PRO B 1 31 ? 16.625 -33.719 -4.914 1 96.38 31 PRO B C 1
ATOM 3735 O O . PRO B 1 31 ? 16.516 -32.5 -4.777 1 96.38 31 PRO B O 1
ATOM 3738 N N . GLU B 1 32 ? 17.281 -34.25 -5.898 1 96.88 32 GLU B N 1
ATOM 3739 C CA . GLU B 1 32 ? 17.969 -33.438 -6.91 1 96.88 32 GLU B CA 1
ATOM 3740 C C . GLU B 1 32 ? 17 -32.938 -7.969 1 96.88 32 GLU B C 1
ATOM 3742 O O . GLU B 1 32 ? 17.312 -32.031 -8.742 1 96.88 32 GLU B O 1
ATOM 3747 N N . THR B 1 33 ? 15.93 -33.688 -8.023 1 96.38 33 THR B N 1
ATOM 3748 C CA . THR B 1 33 ? 14.844 -33.281 -8.922 1 96.38 33 THR B CA 1
ATOM 3749 C C . THR B 1 33 ? 13.523 -33.188 -8.164 1 96.38 33 THR B C 1
ATOM 3751 O O . THR B 1 33 ? 13.133 -34.125 -7.457 1 96.38 33 THR B O 1
ATOM 3754 N N . ILE B 1 34 ? 12.93 -32.031 -8.32 1 94.94 34 ILE B N 1
ATOM 3755 C CA . ILE B 1 34 ? 11.672 -31.844 -7.602 1 94.94 34 ILE B CA 1
ATOM 3756 C C . ILE B 1 34 ? 10.617 -31.312 -8.555 1 94.94 34 ILE B C 1
ATOM 3758 O O . ILE B 1 34 ? 10.938 -30.797 -9.633 1 94.94 34 ILE B O 1
ATOM 3762 N N . LEU B 1 35 ? 9.32 -31.578 -8.195 1 93.31 35 LEU B N 1
ATOM 3763 C CA . LEU B 1 35 ? 8.219 -30.812 -8.773 1 93.31 35 LEU B CA 1
ATOM 3764 C C . LEU B 1 35 ? 8.086 -29.453 -8.094 1 93.31 35 LEU B C 1
ATOM 3766 O O . LEU B 1 35 ? 8.367 -29.328 -6.895 1 93.31 35 LEU B O 1
ATOM 3770 N N . SER B 1 36 ? 7.613 -28.484 -8.906 1 87.75 36 SER B N 1
ATOM 3771 C CA . SER B 1 36 ? 7.398 -27.156 -8.359 1 87.75 36 SER B CA 1
ATOM 3772 C C . SER B 1 36 ? 6.578 -27.203 -7.074 1 87.75 36 SER B C 1
ATOM 3774 O O . SER B 1 36 ? 5.496 -27.797 -7.047 1 87.75 36 SER B O 1
ATOM 3776 N N . GLY B 1 37 ? 7.137 -26.625 -6.016 1 85.88 37 GLY B N 1
ATOM 3777 C CA . GLY B 1 37 ? 6.41 -26.594 -4.758 1 85.88 37 GLY B CA 1
ATOM 3778 C C . GLY B 1 37 ? 6.871 -27.641 -3.764 1 85.88 37 GLY B C 1
ATOM 3779 O O . GLY B 1 37 ? 6.57 -27.547 -2.572 1 85.88 37 GLY B O 1
ATOM 3780 N N . ASP B 1 38 ? 7.586 -28.609 -4.191 1 91.75 38 ASP B N 1
ATOM 3781 C CA . ASP B 1 38 ? 8.062 -29.656 -3.307 1 91.75 38 ASP B CA 1
ATOM 3782 C C . ASP B 1 38 ? 9.164 -29.156 -2.381 1 91.75 38 ASP B C 1
ATOM 3784 O O . ASP B 1 38 ? 9.844 -28.172 -2.701 1 91.75 38 ASP B O 1
ATOM 3788 N N . GLU B 1 39 ? 9.234 -29.875 -1.304 1 93.12 39 GLU B N 1
ATOM 3789 C CA . GLU B 1 39 ? 10.305 -29.547 -0.365 1 93.12 39 GLU B CA 1
ATOM 3790 C C . GLU B 1 39 ? 11.648 -30.078 -0.862 1 93.12 39 GLU B C 1
ATOM 3792 O O . GLU B 1 39 ? 11.703 -31.094 -1.556 1 93.12 39 GLU B O 1
ATOM 3797 N N . VAL B 1 40 ? 12.664 -29.359 -0.567 1 96.31 40 VAL B N 1
ATOM 3798 C CA . VAL B 1 40 ? 14.023 -29.766 -0.914 1 96.31 40 VAL B CA 1
ATOM 3799 C C . VAL B 1 40 ? 14.984 -29.359 0.206 1 96.31 40 VAL B C 1
ATOM 3801 O O . VAL B 1 40 ? 14.75 -28.391 0.913 1 96.31 40 VAL B O 1
ATOM 3804 N N . GLN B 1 41 ? 15.93 -30.156 0.401 1 96.75 41 GLN B N 1
ATOM 3805 C CA . GLN B 1 41 ? 17.016 -29.859 1.328 1 96.75 41 GLN B CA 1
ATOM 3806 C C . GLN B 1 41 ? 18.328 -29.672 0.588 1 96.75 41 GLN B C 1
ATOM 3808 O O . GLN B 1 41 ? 18.672 -30.469 -0.294 1 96.75 41 GLN B O 1
ATOM 3813 N N . ILE B 1 42 ? 19 -28.641 0.914 1 97.88 42 ILE B N 1
ATOM 3814 C CA . ILE B 1 42 ? 20.328 -28.359 0.377 1 97.88 42 ILE B CA 1
ATOM 3815 C C . ILE B 1 42 ? 21.312 -28.172 1.523 1 97.88 42 ILE B C 1
ATOM 3817 O O . ILE B 1 42 ? 21.25 -27.156 2.238 1 97.88 42 ILE B O 1
ATOM 3821 N N . VAL B 1 43 ? 22.234 -29.094 1.633 1 98.31 43 VAL B N 1
ATOM 3822 C CA . VAL B 1 43 ? 23.156 -29.094 2.77 1 98.31 43 VAL B CA 1
ATOM 3823 C C . VAL B 1 43 ? 24.594 -29.219 2.273 1 98.31 43 VAL B C 1
ATOM 3825 O O . VAL B 1 43 ? 24.891 -30.031 1.391 1 98.31 43 VAL B O 1
ATOM 3828 N N . LEU B 1 44 ? 25.422 -28.391 2.777 1 98.19 44 LEU B N 1
ATOM 3829 C CA . LEU B 1 44 ? 26.859 -28.469 2.535 1 98.19 44 LEU B CA 1
ATOM 3830 C C . LEU B 1 44 ? 27.562 -29.188 3.682 1 98.19 44 LEU B C 1
ATOM 3832 O O . LEU B 1 44 ? 27.281 -28.922 4.852 1 98.19 44 LEU B O 1
ATOM 3836 N N . LYS B 1 45 ? 28.469 -30.047 3.295 1 97.44 45 LYS B N 1
ATOM 3837 C CA . LYS B 1 45 ? 29.141 -30.859 4.305 1 97.44 45 LYS B CA 1
ATOM 3838 C C . LYS B 1 45 ? 30.656 -30.859 4.098 1 97.44 45 LYS B C 1
ATOM 3840 O O . LYS B 1 45 ? 31.125 -30.703 2.969 1 97.44 45 LYS B O 1
ATOM 3845 N N . GLN B 1 46 ? 31.391 -31.062 5.219 1 97.06 46 GLN B N 1
ATOM 3846 C CA . GLN B 1 46 ? 32.844 -31.25 5.25 1 97.06 46 GLN B CA 1
ATOM 3847 C C . GLN B 1 46 ? 33.562 -29.969 4.875 1 97.06 46 GLN B C 1
ATOM 3849 O O . GLN B 1 46 ? 34.562 -30 4.16 1 97.06 46 GLN B O 1
ATOM 3854 N N . PHE B 1 47 ? 33 -28.906 5.223 1 97 47 PHE B N 1
ATOM 3855 C CA . PHE B 1 47 ? 33.656 -27.625 5.008 1 97 47 PHE B CA 1
ATOM 3856 C C . PHE B 1 47 ? 34.438 -27.188 6.25 1 97 47 PHE B C 1
ATOM 3858 O O . PHE B 1 47 ? 34.312 -27.812 7.309 1 97 47 PHE B O 1
ATOM 3865 N N . PRO B 1 48 ? 35.312 -26.156 6.055 1 95.69 48 PRO B N 1
ATOM 3866 C CA . PRO B 1 48 ? 36 -25.672 7.254 1 95.69 48 PRO B CA 1
ATOM 3867 C C . PRO B 1 48 ? 35.031 -25.25 8.359 1 95.69 48 PRO B C 1
ATOM 3869 O O . PRO B 1 48 ? 34 -24.672 8.086 1 95.69 48 PRO B O 1
ATOM 3872 N N . ARG B 1 49 ? 35.375 -25.547 9.594 1 95.88 49 ARG B N 1
ATOM 3873 C CA . ARG B 1 49 ? 34.562 -25.297 10.758 1 95.88 49 ARG B CA 1
ATOM 3874 C C . ARG B 1 49 ? 34.531 -23.812 11.102 1 95.88 49 ARG B C 1
ATOM 3876 O O . ARG B 1 49 ? 35.562 -23.141 11.023 1 95.88 49 ARG B O 1
ATOM 3883 N N . ASP B 1 50 ? 33.312 -23.344 11.469 1 96.25 50 ASP B N 1
ATOM 3884 C CA . ASP B 1 50 ? 33.125 -21.969 11.922 1 96.25 50 ASP B CA 1
ATOM 3885 C C . ASP B 1 50 ? 33.781 -20.984 10.977 1 96.25 50 ASP B C 1
ATOM 3887 O O . ASP B 1 50 ? 34.531 -20.094 11.422 1 96.25 50 ASP B O 1
ATOM 3891 N N . ALA B 1 51 ? 33.562 -21.25 9.727 1 96.38 51 ALA B N 1
ATOM 3892 C CA . ALA B 1 51 ? 34.25 -20.438 8.703 1 96.38 51 ALA B CA 1
ATOM 3893 C C . ALA B 1 51 ? 33.219 -19.812 7.762 1 96.38 51 ALA B C 1
ATOM 3895 O O . ALA B 1 51 ? 32.094 -20.281 7.641 1 96.38 51 ALA B O 1
ATOM 3896 N N . ARG B 1 52 ? 33.656 -18.734 7.188 1 96.69 52 ARG B N 1
ATOM 3897 C CA . ARG B 1 52 ? 32.844 -18.078 6.156 1 96.69 52 ARG B CA 1
ATOM 3898 C C . ARG B 1 52 ? 33.094 -18.719 4.793 1 96.69 52 ARG B C 1
ATOM 3900 O O . ARG B 1 52 ? 34.25 -18.891 4.379 1 96.69 52 ARG B O 1
ATOM 3907 N N . ILE B 1 53 ? 32.062 -19.141 4.168 1 97.19 53 ILE B N 1
ATOM 3908 C CA . ILE B 1 53 ? 32.188 -19.688 2.816 1 97.19 53 ILE B CA 1
ATOM 3909 C C . ILE B 1 53 ? 31.172 -18.984 1.9 1 97.19 53 ILE B C 1
ATOM 3911 O O . ILE B 1 53 ? 30.188 -18.406 2.371 1 97.19 53 ILE B O 1
ATOM 3915 N N . GLU B 1 54 ? 31.438 -19.094 0.631 1 98.25 54 GLU B N 1
ATOM 3916 C CA . GLU B 1 54 ? 30.547 -18.5 -0.369 1 98.25 54 GLU B CA 1
ATOM 3917 C C . GLU B 1 54 ? 29.797 -19.562 -1.147 1 98.25 54 GLU B C 1
ATOM 3919 O O . GLU B 1 54 ? 30.359 -20.594 -1.506 1 98.25 54 GLU B O 1
ATOM 3924 N N . VAL B 1 55 ? 28.562 -19.375 -1.281 1 98.56 55 VAL B N 1
ATOM 3925 C CA . VAL B 1 55 ? 27.766 -20.219 -2.17 1 98.56 55 VAL B CA 1
ATOM 3926 C C . VAL B 1 55 ? 27.203 -19.375 -3.311 1 98.56 55 VAL B C 1
ATOM 3928 O O . VAL B 1 55 ? 26.609 -18.312 -3.072 1 98.56 55 VAL B O 1
ATOM 3931 N N . ARG B 1 56 ? 27.391 -19.828 -4.52 1 98.5 56 ARG B N 1
ATOM 3932 C CA . ARG B 1 56 ? 26.906 -19.156 -5.727 1 98.5 56 ARG B CA 1
ATOM 3933 C C . ARG B 1 56 ? 25.922 -20.047 -6.477 1 98.5 56 ARG B C 1
ATOM 3935 O O . ARG B 1 56 ? 26.047 -21.266 -6.492 1 98.5 56 ARG B O 1
ATOM 3942 N N . ALA B 1 57 ? 24.938 -19.422 -7.027 1 98.56 57 ALA B N 1
ATOM 3943 C CA . ALA B 1 57 ? 23.969 -20.125 -7.863 1 98.56 57 ALA B CA 1
ATOM 3944 C C . ALA B 1 57 ? 23.797 -19.438 -9.211 1 98.56 57 ALA B C 1
ATOM 3946 O O . ALA B 1 57 ? 23.797 -18.219 -9.297 1 98.56 57 ALA B O 1
ATOM 3947 N N . GLU B 1 58 ? 23.641 -20.234 -10.234 1 98.19 58 GLU B N 1
ATOM 3948 C CA . GLU B 1 58 ? 23.438 -19.766 -11.594 1 98.19 58 GLU B CA 1
ATOM 3949 C C . GLU B 1 58 ? 22.312 -20.516 -12.281 1 98.19 58 GLU B C 1
ATOM 3951 O O . GLU B 1 58 ? 22.047 -21.688 -11.977 1 98.19 58 GLU B O 1
ATOM 3956 N N . ARG B 1 59 ? 21.672 -19.828 -13.188 1 97.5 59 ARG B N 1
ATOM 3957 C CA . ARG B 1 59 ? 20.562 -20.406 -13.93 1 97.5 59 ARG B CA 1
ATOM 3958 C C . ARG B 1 59 ? 20.375 -19.703 -15.266 1 97.5 59 ARG B C 1
ATOM 3960 O O . ARG B 1 59 ? 20.594 -18.5 -15.383 1 97.5 59 ARG B O 1
ATOM 3967 N N . ALA B 1 60 ? 20.062 -20.516 -16.25 1 95.88 60 ALA B N 1
ATOM 3968 C CA . ALA B 1 60 ? 19.641 -19.953 -17.531 1 95.88 60 ALA B CA 1
ATOM 3969 C C . ALA B 1 60 ? 18.156 -19.609 -17.516 1 95.88 60 ALA B C 1
ATOM 3971 O O . ALA B 1 60 ? 17.312 -20.453 -17.172 1 95.88 60 ALA B O 1
ATOM 3972 N N . LEU B 1 61 ? 17.844 -18.375 -17.859 1 91.06 61 LEU B N 1
ATOM 3973 C CA . LEU B 1 61 ? 16.438 -17.984 -17.922 1 91.06 61 LEU B CA 1
ATOM 3974 C C . LEU B 1 61 ? 16.141 -17.266 -19.234 1 91.06 61 LEU B C 1
ATOM 3976 O O . LEU B 1 61 ? 16.953 -16.469 -19.719 1 91.06 61 LEU B O 1
ATOM 3980 N N . SER B 1 62 ? 15.016 -17.672 -19.75 1 78.06 62 SER B N 1
ATOM 3981 C CA . SER B 1 62 ? 14.617 -17.109 -21.031 1 78.06 62 SER B CA 1
ATOM 3982 C C . SER B 1 62 ? 14.109 -15.672 -20.875 1 78.06 62 SER B C 1
ATOM 3984 O O . SER B 1 62 ? 13.398 -15.367 -19.906 1 78.06 62 SER B O 1
ATOM 3986 N N . PRO B 1 63 ? 14.633 -14.906 -21.828 1 60.69 63 PRO B N 1
ATOM 3987 C CA . PRO B 1 63 ? 14.008 -13.578 -21.844 1 60.69 63 PRO B CA 1
ATOM 3988 C C . PRO B 1 63 ? 12.562 -13.609 -22.328 1 60.69 63 PRO B C 1
ATOM 3990 O O . PRO B 1 63 ? 12.102 -14.633 -22.859 1 60.69 63 PRO B O 1
ATOM 3993 N N . TRP B 1 64 ? 11.742 -12.68 -22.031 1 54.5 64 TRP B N 1
ATOM 3994 C CA . TRP B 1 64 ? 10.352 -12.555 -22.469 1 54.5 64 TRP B CA 1
ATOM 3995 C C . TRP B 1 64 ? 10.258 -12.602 -23.984 1 54.5 64 TRP B C 1
ATOM 3997 O O . TRP B 1 64 ? 9.258 -13.07 -24.531 1 54.5 64 TRP B O 1
ATOM 4007 N N . GLN B 1 65 ? 11.328 -12.312 -24.594 1 49.09 65 GLN B N 1
ATOM 4008 C CA . GLN B 1 65 ? 11.289 -12.242 -26.062 1 49.09 65 GLN B CA 1
ATOM 4009 C C . GLN B 1 65 ? 11.469 -13.625 -26.672 1 49.09 65 GLN B C 1
ATOM 4011 O O . GLN B 1 65 ? 12.445 -14.32 -26.391 1 49.09 65 GLN B O 1
ATOM 4016 N N . PRO B 1 66 ? 10.461 -13.969 -27.547 1 55.22 66 PRO B N 1
ATOM 4017 C CA . PRO B 1 66 ? 10.617 -15.25 -28.25 1 55.22 66 PRO B CA 1
ATOM 4018 C C . PRO B 1 66 ? 11.906 -15.336 -29.047 1 55.22 66 PRO B C 1
ATOM 4020 O O . PRO B 1 66 ? 12.312 -14.352 -29.672 1 55.22 66 PRO B O 1
ATOM 4023 N N . GLY B 1 67 ? 12.57 -16.438 -28.938 1 58.16 67 GLY B N 1
ATOM 4024 C CA . GLY B 1 67 ? 13.758 -16.688 -29.75 1 58.16 67 GLY B CA 1
ATOM 4025 C C . GLY B 1 67 ? 15.031 -16.188 -29.109 1 58.16 67 GLY B C 1
ATOM 4026 O O . GLY B 1 67 ? 16.141 -16.516 -29.547 1 58.16 67 GLY B O 1
ATOM 4027 N N . ALA B 1 68 ? 14.82 -15.352 -28.172 1 62.59 68 ALA B N 1
ATOM 4028 C CA . ALA B 1 68 ? 16.016 -14.805 -27.547 1 62.59 68 ALA B CA 1
ATOM 4029 C C . ALA B 1 68 ? 16.734 -15.859 -26.719 1 62.59 68 ALA B C 1
ATOM 4031 O O . ALA B 1 68 ? 16.109 -16.766 -26.172 1 62.59 68 ALA B O 1
ATOM 4032 N N . LYS B 1 69 ? 18.047 -15.734 -26.891 1 77.88 69 LYS B N 1
ATOM 4033 C CA . LYS B 1 69 ? 18.891 -16.641 -26.109 1 77.88 69 LYS B CA 1
ATOM 4034 C C . LYS B 1 69 ? 18.688 -16.406 -24.609 1 77.88 69 LYS B C 1
ATOM 4036 O O . LYS B 1 69 ? 18.422 -15.289 -24.188 1 77.88 69 LYS B O 1
ATOM 4041 N N . ALA B 1 70 ? 18.812 -17.547 -23.938 1 88.88 70 ALA B N 1
ATOM 4042 C CA . ALA B 1 70 ? 18.625 -17.484 -22.484 1 88.88 70 ALA B CA 1
ATOM 4043 C C . ALA B 1 70 ? 19.719 -16.625 -21.844 1 88.88 70 ALA B C 1
ATOM 4045 O O . ALA B 1 70 ? 20.875 -16.672 -22.266 1 88.88 70 ALA B O 1
ATOM 4046 N N . ALA B 1 71 ? 19.359 -15.844 -20.984 1 92.12 71 ALA B N 1
ATOM 4047 C CA . ALA B 1 71 ? 20.281 -15.023 -20.219 1 92.12 71 ALA B CA 1
ATOM 4048 C C . ALA B 1 71 ? 20.766 -15.758 -18.969 1 92.12 71 ALA B C 1
ATOM 4050 O O . ALA B 1 71 ? 20.047 -16.594 -18.422 1 92.12 71 ALA B O 1
ATOM 4051 N N . LEU B 1 72 ? 21.969 -15.445 -18.625 1 96.06 72 LEU B N 1
ATOM 4052 C CA . LEU B 1 72 ? 22.531 -16.031 -17.406 1 96.06 72 LEU B CA 1
ATOM 4053 C C . LEU B 1 72 ? 22.172 -15.188 -16.188 1 96.06 72 LEU B C 1
ATOM 4055 O O . LEU B 1 72 ? 22.406 -13.977 -16.172 1 96.06 72 LEU B O 1
ATOM 4059 N N . TYR B 1 73 ? 21.547 -15.805 -15.25 1 96.75 73 TYR B N 1
ATOM 4060 C CA . TYR B 1 73 ? 21.25 -15.188 -13.953 1 96.75 73 TYR B CA 1
ATOM 4061 C C . TYR B 1 73 ? 22.156 -15.75 -12.867 1 96.75 73 TYR B C 1
ATOM 4063 O O . TYR B 1 73 ? 22.562 -16.906 -12.93 1 96.75 73 TYR B O 1
ATOM 4071 N N . ARG B 1 74 ? 22.453 -14.867 -11.906 1 98.06 74 ARG B N 1
ATOM 4072 C CA . ARG B 1 74 ? 23.391 -15.281 -10.867 1 98.06 74 ARG B CA 1
ATOM 4073 C C . ARG B 1 74 ? 23.047 -14.617 -9.531 1 98.06 74 ARG B C 1
ATOM 4075 O O . ARG B 1 74 ? 22.516 -13.508 -9.5 1 98.06 74 ARG B O 1
ATOM 4082 N N . SER B 1 75 ? 23.312 -15.352 -8.445 1 98.5 75 SER B N 1
ATOM 4083 C CA . SER B 1 75 ? 23.297 -14.836 -7.082 1 98.5 75 SER B CA 1
ATOM 4084 C C . SER B 1 75 ? 24.469 -15.406 -6.27 1 98.5 75 SER B C 1
ATOM 4086 O O . SER B 1 75 ? 25.125 -16.359 -6.699 1 98.5 75 SER B O 1
ATOM 4088 N N . GLN B 1 76 ? 24.781 -14.773 -5.203 1 98.44 76 GLN B N 1
ATOM 4089 C CA . GLN B 1 76 ? 25.828 -15.258 -4.301 1 98.44 76 GLN B CA 1
ATOM 4090 C C . GLN B 1 76 ? 25.594 -14.758 -2.877 1 98.44 76 GLN B C 1
ATOM 4092 O O . GLN B 1 76 ? 25.016 -13.68 -2.678 1 98.44 76 GLN B O 1
ATOM 4097 N N . ALA B 1 77 ? 26.016 -15.602 -1.955 1 98.31 77 ALA B N 1
ATOM 4098 C CA . ALA B 1 77 ? 25.906 -15.227 -0.547 1 98.31 77 ALA B CA 1
ATOM 4099 C C . ALA B 1 77 ? 27 -15.898 0.277 1 98.31 77 ALA B C 1
ATOM 4101 O O . ALA B 1 77 ? 27.5 -16.969 -0.092 1 98.31 77 ALA B O 1
ATOM 4102 N N . GLN B 1 78 ? 27.391 -15.211 1.316 1 98.31 78 GLN B N 1
ATOM 4103 C CA . GLN B 1 78 ? 28.344 -15.758 2.277 1 98.31 78 GLN B CA 1
ATOM 4104 C C . GLN B 1 78 ? 27.641 -16.297 3.518 1 98.31 78 GLN B C 1
ATOM 4106 O O . GLN B 1 78 ? 26.734 -15.641 4.051 1 98.31 78 GLN B O 1
ATOM 4111 N N . PHE B 1 79 ? 28.062 -17.531 3.896 1 98.19 79 PHE B N 1
ATOM 4112 C CA . PHE B 1 79 ? 27.484 -18.188 5.059 1 98.19 79 PHE B CA 1
ATOM 4113 C C . PHE B 1 79 ? 28.562 -18.578 6.066 1 98.19 79 PHE B C 1
ATOM 4115 O O . PHE B 1 79 ? 29.734 -18.672 5.711 1 98.19 79 PHE B O 1
ATOM 4122 N N . GLN B 1 80 ? 28.062 -18.672 7.289 1 97.5 80 GLN B N 1
ATOM 4123 C CA . GLN B 1 80 ? 28.906 -19.234 8.336 1 97.5 80 GLN B CA 1
ATOM 4124 C C . GLN B 1 80 ? 28.609 -20.719 8.547 1 97.5 80 GLN B C 1
ATOM 4126 O O . GLN B 1 80 ? 27.469 -21.109 8.789 1 97.5 80 GLN B O 1
ATOM 4131 N N . THR B 1 81 ? 29.656 -21.484 8.461 1 97.12 81 THR B N 1
ATOM 4132 C CA . THR B 1 81 ? 29.469 -22.906 8.703 1 97.12 81 THR B CA 1
ATOM 4133 C C . THR B 1 81 ? 29.391 -23.203 10.195 1 97.12 81 THR B C 1
ATOM 4135 O O . THR B 1 81 ? 29.844 -22.391 11.016 1 97.12 81 THR B O 1
ATOM 4138 N N . SER B 1 82 ? 28.812 -24.344 10.453 1 96.81 82 SER B N 1
ATOM 4139 C CA . SER B 1 82 ? 28.672 -24.781 11.844 1 96.81 82 SER B CA 1
ATOM 4140 C C . SER B 1 82 ? 30 -25.281 12.406 1 96.81 82 SER B C 1
ATOM 4142 O O . SER B 1 82 ? 30.984 -25.391 11.672 1 96.81 82 SER B O 1
ATOM 4144 N N . ALA B 1 83 ? 29.906 -25.609 13.711 1 96.19 83 ALA B N 1
ATOM 4145 C CA . ALA B 1 83 ? 31.078 -26.188 14.375 1 96.19 83 ALA B CA 1
ATOM 4146 C C . ALA B 1 83 ? 31.422 -27.562 13.781 1 96.19 83 ALA B C 1
ATOM 4148 O O . ALA B 1 83 ? 32.531 -28.031 13.914 1 96.19 83 ALA B O 1
ATOM 4149 N N . ALA B 1 84 ? 30.547 -28.156 13.148 1 95.81 84 ALA B N 1
ATOM 4150 C CA . ALA B 1 84 ? 30.766 -29.469 12.523 1 95.81 84 ALA B CA 1
ATOM 4151 C C . ALA B 1 84 ? 31.172 -29.312 11.062 1 95.81 84 ALA B C 1
ATOM 4153 O O . ALA B 1 84 ? 31.359 -30.312 10.359 1 95.81 84 ALA B O 1
ATOM 4154 N N . GLY B 1 85 ? 31.234 -28.062 10.602 1 96.38 85 GLY B N 1
ATOM 4155 C CA . GLY B 1 85 ? 31.625 -27.828 9.219 1 96.38 85 GLY B CA 1
ATOM 4156 C C . GLY B 1 85 ? 30.484 -28.047 8.234 1 96.38 85 GLY B C 1
ATOM 4157 O O . GLY B 1 85 ? 30.719 -28.469 7.098 1 96.38 85 GLY B O 1
ATOM 4158 N N . SER B 1 86 ? 29.328 -27.859 8.68 1 97.56 86 SER B N 1
ATOM 4159 C CA . SER B 1 86 ? 28.141 -28.062 7.844 1 97.56 86 SER B CA 1
ATOM 4160 C C . SER B 1 86 ? 27.359 -26.766 7.684 1 97.56 86 SER B C 1
ATOM 4162 O O . SER B 1 86 ? 27.562 -25.812 8.445 1 97.56 86 SER B O 1
ATOM 4164 N N . LEU B 1 87 ? 26.578 -26.734 6.625 1 97.69 87 LEU B N 1
ATOM 4165 C CA . LEU B 1 87 ? 25.703 -25.609 6.324 1 97.69 87 LEU B CA 1
ATOM 4166 C C . LEU B 1 87 ? 24.406 -26.094 5.695 1 97.69 87 LEU B C 1
ATOM 4168 O O . LEU B 1 87 ? 24.422 -26.812 4.688 1 97.69 87 LEU B O 1
ATOM 4172 N N . ASP B 1 88 ? 23.328 -25.797 6.363 1 97.75 88 ASP B N 1
ATOM 4173 C CA . ASP B 1 88 ? 22 -26.094 5.828 1 97.75 88 ASP B CA 1
ATOM 4174 C C . ASP B 1 88 ? 21.344 -24.828 5.285 1 97.75 88 ASP B C 1
ATOM 4176 O O . ASP B 1 88 ? 20.953 -23.938 6.051 1 97.75 88 ASP B O 1
ATOM 4180 N N . LEU B 1 89 ? 21.062 -24.766 3.998 1 96.38 89 LEU B N 1
ATOM 4181 C CA . LEU B 1 89 ? 20.578 -23.562 3.352 1 96.38 89 LEU B CA 1
ATOM 4182 C C . LEU B 1 89 ? 19.125 -23.297 3.736 1 96.38 89 LEU B C 1
ATOM 4184 O O . LEU B 1 89 ? 18.609 -22.188 3.531 1 96.38 89 LEU B O 1
ATOM 4188 N N . SER B 1 90 ? 18.391 -24.219 4.246 1 92.56 90 SER B N 1
ATOM 4189 C CA . SER B 1 90 ? 17 -24.016 4.641 1 92.56 90 SER B CA 1
ATOM 4190 C C . SER B 1 90 ? 16.891 -23.188 5.914 1 92.56 90 SER B C 1
ATOM 4192 O O . SER B 1 90 ? 15.883 -22.516 6.145 1 92.56 90 SER B O 1
ATOM 4194 N N . THR B 1 91 ? 17.922 -23.219 6.68 1 94.19 91 THR B N 1
ATOM 4195 C CA . THR B 1 91 ? 17.812 -22.578 7.98 1 94.19 91 THR B CA 1
ATOM 4196 C C . THR B 1 91 ? 18.859 -21.484 8.133 1 94.19 91 THR B C 1
ATOM 4198 O O . THR B 1 91 ? 18.734 -20.609 8.992 1 94.19 91 THR B O 1
ATOM 4201 N N . ALA B 1 92 ? 19.891 -21.5 7.316 1 95.81 92 ALA B N 1
ATOM 4202 C CA . ALA B 1 92 ? 21 -20.562 7.465 1 95.81 92 ALA B CA 1
ATOM 4203 C C . ALA B 1 92 ? 20.625 -19.203 6.887 1 95.81 92 ALA B C 1
ATOM 4205 O O . ALA B 1 92 ? 20.031 -19.109 5.809 1 95.81 92 ALA B O 1
ATOM 4206 N N . THR B 1 93 ? 20.891 -18.141 7.598 1 96.25 93 THR B N 1
ATOM 4207 C CA . THR B 1 93 ? 20.812 -16.781 7.09 1 96.25 93 THR B CA 1
ATOM 4208 C C . THR B 1 93 ? 22.172 -16.312 6.582 1 96.25 93 THR B C 1
ATOM 4210 O O . THR B 1 93 ? 23.172 -16.406 7.301 1 96.25 93 THR B O 1
ATOM 4213 N N . PRO B 1 94 ? 22.25 -15.852 5.395 1 97.56 94 PRO B N 1
ATOM 4214 C CA . PRO B 1 94 ? 23.531 -15.336 4.91 1 97.56 94 PRO B CA 1
ATOM 4215 C C . PRO B 1 94 ? 24.078 -14.203 5.777 1 97.56 94 PRO B C 1
ATOM 4217 O O . PRO B 1 94 ? 23.312 -13.383 6.285 1 97.56 94 PRO B O 1
ATOM 4220 N N . VAL B 1 95 ? 25.344 -14.125 5.863 1 96.62 95 VAL B N 1
ATOM 4221 C CA . VAL B 1 95 ? 26.031 -13.031 6.551 1 96.62 95 VAL B CA 1
ATOM 4222 C C . VAL B 1 95 ? 26.062 -11.797 5.652 1 96.62 95 VAL B C 1
ATOM 4224 O O . VAL B 1 95 ? 25.953 -10.672 6.137 1 96.62 95 VAL B O 1
ATOM 4227 N N . GLU B 1 96 ? 26.188 -12.016 4.453 1 96.31 96 GLU B N 1
ATOM 4228 C CA . GLU B 1 96 ? 26.188 -10.992 3.412 1 96.31 96 GLU B CA 1
ATOM 4229 C C . GLU B 1 96 ? 25.859 -11.586 2.047 1 96.31 96 GLU B C 1
ATOM 4231 O O . GLU B 1 96 ? 25.938 -12.805 1.86 1 96.31 96 GLU B O 1
ATOM 4236 N N . GLY B 1 97 ? 25.484 -10.703 1.168 1 96.62 97 GLY B N 1
ATOM 4237 C CA . GLY B 1 97 ? 25.266 -11.18 -0.189 1 96.62 97 GLY B CA 1
ATOM 4238 C C . GLY B 1 97 ? 23.953 -10.703 -0.786 1 96.62 97 GLY B C 1
ATOM 4239 O O . GLY B 1 97 ? 23.484 -9.609 -0.472 1 96.62 97 GLY B O 1
ATOM 4240 N N . SER B 1 98 ? 23.438 -11.602 -1.675 1 95.06 98 SER B N 1
ATOM 4241 C CA . SER B 1 98 ? 22.312 -11.227 -2.521 1 95.06 98 SER B CA 1
ATOM 4242 C C . SER B 1 98 ? 21.016 -11.141 -1.717 1 95.06 98 SER B C 1
ATOM 4244 O O . SER B 1 98 ? 20.016 -10.578 -2.184 1 95.06 98 SER B O 1
ATOM 4246 N N . TYR B 1 99 ? 21.016 -11.734 -0.626 1 96 99 TYR B N 1
ATOM 4247 C CA . TYR B 1 99 ? 19.828 -11.711 0.226 1 96 99 TYR B CA 1
ATOM 4248 C C . TYR B 1 99 ? 20.203 -11.883 1.691 1 96 99 TYR B C 1
ATOM 4250 O O . TYR B 1 99 ? 21.375 -12.148 2.012 1 96 99 TYR B O 1
ATOM 4258 N N . ALA B 1 100 ? 19.234 -11.727 2.646 1 94.38 100 ALA B N 1
ATOM 4259 C CA . ALA B 1 100 ? 19.609 -11.672 4.055 1 94.38 100 ALA B CA 1
ATOM 4260 C C . ALA B 1 100 ? 18.594 -12.406 4.93 1 94.38 100 ALA B C 1
ATOM 4262 O O . ALA B 1 100 ? 18.438 -12.086 6.109 1 94.38 100 ALA B O 1
ATOM 4263 N N . VAL B 1 101 ? 17.859 -13.328 4.395 1 94.19 101 VAL B N 1
ATOM 4264 C CA . VAL B 1 101 ? 16.875 -14.086 5.164 1 94.19 101 VAL B CA 1
ATOM 4265 C C . VAL B 1 101 ? 17.125 -15.586 4.98 1 94.19 101 VAL B C 1
ATOM 4267 O O . VAL B 1 101 ? 17.672 -16.016 3.967 1 94.19 101 VAL B O 1
ATOM 4270 N N . ALA B 1 102 ? 16.766 -16.375 5.973 1 95.81 102 ALA B N 1
ATOM 4271 C CA . ALA B 1 102 ? 16.828 -17.828 5.828 1 95.81 102 ALA B CA 1
ATOM 4272 C C . ALA B 1 102 ? 15.75 -18.344 4.871 1 95.81 102 ALA B C 1
ATOM 4274 O O . ALA B 1 102 ? 14.555 -18.156 5.117 1 95.81 102 ALA B O 1
ATOM 4275 N N . ASP B 1 103 ? 16.141 -18.875 3.797 1 96.56 103 ASP B N 1
ATOM 4276 C CA . ASP B 1 103 ? 15.25 -19.406 2.77 1 96.56 103 ASP B CA 1
ATOM 4277 C C . ASP B 1 103 ? 16.016 -20.328 1.818 1 96.56 103 ASP B C 1
ATOM 4279 O O . ASP B 1 103 ? 16.938 -19.891 1.137 1 96.56 103 ASP B O 1
ATOM 4283 N N . VAL B 1 104 ? 15.594 -21.547 1.764 1 97.06 104 VAL B N 1
ATOM 4284 C CA . VAL B 1 104 ? 16.266 -22.516 0.905 1 97.06 104 VAL B CA 1
ATOM 4285 C C . VAL B 1 104 ? 16.234 -22.031 -0.543 1 97.06 104 VAL B C 1
ATOM 4287 O O . VAL B 1 104 ? 17.109 -22.375 -1.339 1 97.06 104 VAL B O 1
ATOM 4290 N N . ARG B 1 105 ? 15.289 -21.141 -0.919 1 97.62 105 ARG B N 1
ATOM 4291 C CA . ARG B 1 105 ? 15.117 -20.625 -2.273 1 97.62 105 ARG B CA 1
ATOM 4292 C C . ARG B 1 105 ? 15.883 -19.312 -2.461 1 97.62 105 ARG B C 1
ATOM 4294 O O . ARG B 1 105 ? 15.828 -18.703 -3.531 1 97.62 105 ARG B O 1
ATOM 4301 N N . GLY B 1 106 ? 16.531 -18.875 -1.476 1 98 106 GLY B N 1
ATOM 4302 C CA . GLY B 1 106 ? 17.141 -17.547 -1.466 1 98 106 GLY B CA 1
ATOM 4303 C C . GLY B 1 106 ? 18.062 -17.312 -2.639 1 98 106 GLY B C 1
ATOM 4304 O O . GLY B 1 106 ? 18.031 -16.25 -3.26 1 98 106 GLY B O 1
ATOM 4305 N N . LEU B 1 107 ? 18.859 -18.297 -2.965 1 98.38 107 LEU B N 1
ATOM 4306 C CA . LEU B 1 107 ? 19.828 -18.156 -4.055 1 98.38 107 LEU B CA 1
ATOM 4307 C C . LEU B 1 107 ? 19.125 -18.172 -5.406 1 98.38 107 LEU B C 1
ATOM 4309 O O . LEU B 1 107 ? 19.703 -17.766 -6.418 1 98.38 107 LEU B O 1
ATOM 4313 N N . ALA B 1 108 ? 17.922 -18.672 -5.426 1 97.56 108 ALA B N 1
ATOM 4314 C CA . ALA B 1 108 ? 17.156 -18.688 -6.668 1 97.56 108 ALA B CA 1
ATOM 4315 C C . ALA B 1 108 ? 16.438 -17.359 -6.887 1 97.56 108 ALA B C 1
ATOM 4317 O O . ALA B 1 108 ? 16.656 -16.688 -7.91 1 97.56 108 ALA B O 1
ATOM 4318 N N . TRP B 1 109 ? 15.672 -16.891 -5.934 1 97.62 109 TRP B N 1
ATOM 4319 C CA . TRP B 1 109 ? 14.844 -15.711 -6.141 1 97.62 109 TRP B CA 1
ATOM 4320 C C . TRP B 1 109 ? 15.695 -14.445 -6.109 1 97.62 109 TRP B C 1
ATOM 4322 O O . TRP B 1 109 ? 15.281 -13.398 -6.621 1 97.62 109 TRP B O 1
ATOM 4332 N N . SER B 1 110 ? 16.875 -14.453 -5.559 1 98.31 110 SER B N 1
ATOM 4333 C CA . SER B 1 110 ? 17.703 -13.25 -5.414 1 98.31 110 SER B CA 1
ATOM 4334 C C . SER B 1 110 ? 18.625 -13.07 -6.613 1 98.31 110 SER B C 1
ATOM 4336 O O . SER B 1 110 ? 19.422 -12.141 -6.648 1 98.31 110 SER B O 1
ATOM 4338 N N . MET B 1 111 ? 18.484 -13.922 -7.625 1 97.56 111 MET B N 1
ATOM 4339 C CA . MET B 1 111 ? 19.344 -13.844 -8.805 1 97.56 111 MET B CA 1
ATOM 4340 C C . MET B 1 111 ? 19.109 -12.539 -9.562 1 97.56 111 MET B C 1
ATOM 4342 O O . MET B 1 111 ? 18.016 -11.992 -9.539 1 97.56 111 MET B O 1
ATOM 4346 N N . GLN B 1 112 ? 20.188 -12.102 -10.156 1 95.81 112 GLN B N 1
ATOM 4347 C CA . GLN B 1 112 ? 20.141 -10.969 -11.086 1 95.81 112 GLN B CA 1
ATOM 4348 C C . GLN B 1 112 ? 20.766 -11.344 -12.43 1 95.81 112 GLN B C 1
ATOM 4350 O O . GLN B 1 112 ? 21.609 -12.234 -12.5 1 95.81 112 GLN B O 1
ATOM 4355 N N . PRO B 1 113 ? 20.25 -10.672 -13.492 1 93.5 113 PRO B N 1
ATOM 4356 C CA . PRO B 1 113 ? 20.922 -10.922 -14.773 1 93.5 113 PRO B CA 1
ATOM 4357 C C . PRO B 1 113 ? 22.375 -10.469 -14.773 1 93.5 113 PRO B C 1
ATOM 4359 O O . PRO B 1 113 ? 22.703 -9.422 -14.219 1 93.5 113 PRO B O 1
ATOM 4362 N N . THR B 1 114 ? 23.219 -11.234 -15.375 1 95.12 114 THR B N 1
ATOM 4363 C CA . THR B 1 114 ? 24.641 -10.914 -15.383 1 95.12 114 THR B CA 1
ATOM 4364 C C . THR B 1 114 ? 25 -10.086 -16.625 1 95.12 114 THR B C 1
ATOM 4366 O O . THR B 1 114 ? 26.078 -9.5 -16.688 1 95.12 114 THR B O 1
ATOM 4369 N N . GLY B 1 115 ? 24.125 -10.055 -17.562 1 91 115 GLY B N 1
ATOM 4370 C CA . GLY B 1 115 ? 24.438 -9.477 -18.844 1 91 115 GLY B CA 1
ATOM 4371 C C . GLY B 1 115 ? 25.078 -10.469 -19.812 1 91 115 GLY B C 1
ATOM 4372 O O . GLY B 1 115 ? 25.234 -10.18 -21 1 91 115 GLY B O 1
ATOM 4373 N N . GLU B 1 116 ? 25.406 -11.648 -19.328 1 92.31 116 GLU B N 1
ATOM 4374 C CA . GLU B 1 116 ? 26 -12.695 -20.141 1 92.31 116 GLU B CA 1
ATOM 4375 C C . GLU B 1 116 ? 24.938 -13.672 -20.656 1 92.31 116 GLU B C 1
ATOM 4377 O O . GLU B 1 116 ? 23.859 -13.773 -20.094 1 92.31 116 GLU B O 1
ATOM 4382 N N . GLN B 1 117 ? 25.359 -14.32 -21.734 1 91.44 117 GLN B N 1
ATOM 4383 C CA . GLN B 1 117 ? 24.516 -15.406 -22.234 1 91.44 117 GLN B CA 1
ATOM 4384 C C . GLN B 1 117 ? 24.797 -16.703 -21.469 1 91.44 117 GLN B C 1
ATOM 4386 O O . GLN B 1 117 ? 25.938 -17 -21.125 1 91.44 117 GLN B O 1
ATOM 4391 N N . ALA B 1 118 ? 23.703 -17.359 -21.25 1 93.56 118 ALA B N 1
ATOM 4392 C CA . ALA B 1 118 ? 23.859 -18.672 -20.609 1 93.56 118 ALA B CA 1
ATOM 4393 C C . ALA B 1 118 ? 24.438 -19.688 -21.578 1 93.56 118 ALA B C 1
ATOM 4395 O O . ALA B 1 118 ? 24.297 -19.562 -22.781 1 93.56 118 ALA B O 1
ATOM 4396 N N . PRO B 1 119 ? 25.125 -20.672 -20.984 1 91.44 119 PRO B N 1
ATOM 4397 C CA . PRO B 1 119 ? 25.531 -21.781 -21.859 1 91.44 119 PRO B CA 1
ATOM 4398 C C . PRO B 1 119 ? 24.375 -22.391 -22.625 1 91.44 119 PRO B C 1
ATOM 4400 O O . PRO B 1 119 ? 23.297 -22.594 -22.062 1 91.44 119 PRO B O 1
ATOM 4403 N N . GLY B 1 120 ? 24.547 -22.734 -23.859 1 86.69 120 GLY B N 1
ATOM 4404 C CA . GLY B 1 120 ? 23.484 -23.156 -24.766 1 86.69 120 GLY B CA 1
ATOM 4405 C C . GLY B 1 120 ? 22.828 -24.469 -24.344 1 86.69 120 GLY B C 1
ATOM 4406 O O . GLY B 1 120 ? 21.672 -24.719 -24.672 1 86.69 120 GLY B O 1
ATOM 4407 N N . ASP B 1 121 ? 23.562 -25.281 -23.625 1 90.25 121 ASP B N 1
ATOM 4408 C CA . ASP B 1 121 ? 23.062 -26.594 -23.281 1 90.25 121 ASP B CA 1
ATOM 4409 C C . ASP B 1 121 ? 22.391 -26.578 -21.906 1 90.25 121 ASP B C 1
ATOM 4411 O O . ASP B 1 121 ? 21.938 -27.625 -21.406 1 90.25 121 ASP B O 1
ATOM 4415 N N . TRP B 1 122 ? 22.312 -25.422 -21.25 1 93 122 TRP B N 1
ATOM 4416 C CA . TRP B 1 122 ? 21.688 -25.344 -19.938 1 93 122 TRP B CA 1
ATOM 4417 C C . TRP B 1 122 ? 20.172 -25.25 -20.062 1 93 122 TRP B C 1
ATOM 4419 O O . TRP B 1 122 ? 19.656 -24.344 -20.719 1 93 122 TRP B O 1
ATOM 4429 N N . PRO B 1 123 ? 19.5 -26.25 -19.469 1 92.38 123 PRO B N 1
ATOM 4430 C CA . PRO B 1 123 ? 18.047 -26.062 -19.406 1 92.38 123 PRO B CA 1
ATOM 4431 C C . PRO B 1 123 ? 17.641 -24.969 -18.422 1 92.38 123 PRO B C 1
ATOM 4433 O O . PRO B 1 123 ? 18.359 -24.688 -17.469 1 92.38 123 PRO B O 1
ATOM 4436 N N . THR B 1 124 ? 16.422 -24.375 -18.609 1 91.75 124 THR B N 1
ATOM 4437 C CA . THR B 1 124 ? 15.984 -23.234 -17.812 1 91.75 124 THR B CA 1
ATOM 4438 C C . THR B 1 124 ? 15.438 -23.688 -16.469 1 91.75 124 THR B C 1
ATOM 4440 O O . THR B 1 124 ? 15.234 -22.875 -15.562 1 91.75 124 THR B O 1
ATOM 4443 N N . ASN B 1 125 ? 15.234 -24.984 -16.297 1 93.44 125 ASN B N 1
ATOM 4444 C CA . ASN B 1 125 ? 14.664 -25.469 -15.047 1 93.44 125 ASN B CA 1
ATOM 4445 C C . ASN B 1 125 ? 15.742 -26.031 -14.117 1 93.44 125 ASN B C 1
ATOM 4447 O O . ASN B 1 125 ? 15.43 -26.766 -13.172 1 93.44 125 ASN B O 1
ATOM 4451 N N . ARG B 1 126 ? 16.953 -25.719 -14.398 1 96.81 126 ARG B N 1
ATOM 4452 C CA . ARG B 1 126 ? 18.031 -26.25 -13.578 1 96.81 126 ARG B CA 1
ATOM 4453 C C . ARG B 1 126 ? 18.812 -25.125 -12.914 1 96.81 126 ARG B C 1
ATOM 4455 O O . ARG B 1 126 ? 19.219 -24.172 -13.57 1 96.81 126 ARG B O 1
ATOM 4462 N N . LEU B 1 127 ? 19 -25.266 -11.617 1 97.56 127 LEU B N 1
ATOM 4463 C CA . LEU B 1 127 ? 19.875 -24.391 -10.82 1 97.56 127 LEU B CA 1
ATOM 4464 C C . LEU B 1 127 ? 21.219 -25.047 -10.578 1 97.56 127 LEU B C 1
ATOM 4466 O O . LEU B 1 127 ? 21.297 -26.219 -10.203 1 97.56 127 LEU B O 1
ATOM 4470 N N . HIS B 1 128 ? 22.266 -24.266 -10.781 1 98.31 128 HIS B N 1
ATOM 4471 C CA . HIS B 1 128 ? 23.609 -24.75 -10.547 1 98.31 128 HIS B CA 1
ATOM 4472 C C . HIS B 1 128 ? 24.234 -24.062 -9.328 1 98.31 128 HIS B C 1
ATOM 4474 O O . HIS B 1 128 ? 24.328 -22.844 -9.281 1 98.31 128 HIS B O 1
ATOM 4480 N N . PHE B 1 129 ? 24.688 -24.875 -8.398 1 98.38 129 PHE B N 1
ATOM 4481 C CA . PHE B 1 129 ? 25.297 -24.359 -7.184 1 98.38 129 PHE B CA 1
ATOM 4482 C C . PHE B 1 129 ? 26.797 -24.594 -7.191 1 98.38 129 PHE B C 1
ATOM 4484 O O . PHE B 1 129 ? 27.266 -25.641 -7.621 1 98.38 129 PHE B O 1
ATOM 4491 N N . LYS B 1 130 ? 27.531 -23.609 -6.715 1 98.38 130 LYS B N 1
ATOM 4492 C CA . LYS B 1 130 ? 28.953 -23.688 -6.457 1 98.38 130 LYS B CA 1
ATOM 4493 C C . LYS B 1 130 ? 29.297 -23.203 -5.055 1 98.38 130 LYS B C 1
ATOM 4495 O O . LYS B 1 130 ? 28.781 -22.172 -4.613 1 98.38 130 LYS B O 1
ATOM 4500 N N . ALA B 1 131 ? 30.078 -23.984 -4.371 1 98.38 131 ALA B N 1
ATOM 4501 C CA . ALA B 1 131 ? 30.609 -23.547 -3.08 1 98.38 131 ALA B CA 1
ATOM 4502 C C . ALA B 1 131 ? 32.062 -23.141 -3.199 1 98.38 131 ALA B C 1
ATOM 4504 O O . ALA B 1 131 ? 32.875 -23.859 -3.799 1 98.38 131 ALA B O 1
ATOM 4505 N N . LEU B 1 132 ? 32.344 -22 -2.625 1 97.62 132 LEU B N 1
ATOM 4506 C CA . LEU B 1 132 ? 33.688 -21.469 -2.732 1 97.62 132 LEU B CA 1
ATOM 4507 C C . LEU B 1 132 ? 34.312 -21.297 -1.354 1 97.62 132 LEU B C 1
ATOM 4509 O O . LEU B 1 132 ? 33.656 -20.797 -0.429 1 97.62 132 LEU B O 1
ATOM 4513 N N . VAL B 1 133 ? 35.5 -21.703 -1.231 1 95.69 133 VAL B N 1
ATOM 4514 C CA . VAL B 1 133 ? 36.375 -21.438 -0.077 1 95.69 133 VAL B CA 1
ATOM 4515 C C . VAL B 1 133 ? 37.594 -20.641 -0.509 1 95.69 133 VAL B C 1
ATOM 4517 O O . VAL B 1 133 ? 38.344 -21.078 -1.38 1 95.69 133 VAL B O 1
ATOM 4520 N N . GLU B 1 134 ? 37.75 -19.5 0.09 1 93.44 134 GLU B N 1
ATOM 4521 C CA . GLU B 1 134 ? 38.844 -18.594 -0.27 1 93.44 134 GLU B CA 1
ATOM 4522 C C . GLU B 1 134 ? 38.875 -18.344 -1.775 1 93.44 134 GLU B C 1
ATOM 4524 O O . GLU B 1 134 ? 39.938 -18.438 -2.398 1 93.44 134 GLU B O 1
ATOM 4529 N N . GLY B 1 135 ? 37.75 -18.328 -2.332 1 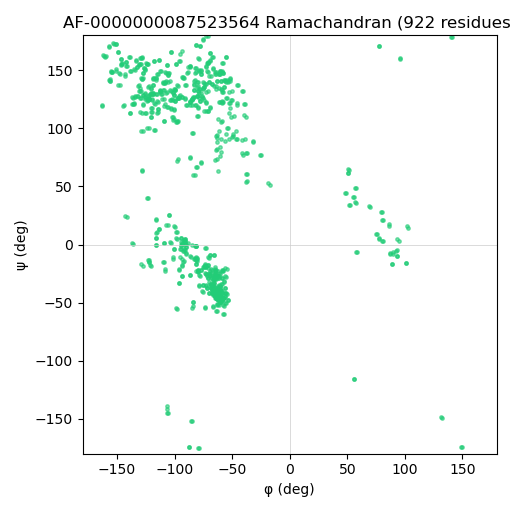93.88 135 GLY B N 1
ATOM 4530 C CA . GLY B 1 135 ? 37.625 -17.906 -3.719 1 93.88 135 GLY B CA 1
ATOM 4531 C C . GLY B 1 135 ? 37.688 -19.062 -4.699 1 93.88 135 GLY B C 1
ATOM 4532 O O . GLY B 1 135 ? 37.469 -18.891 -5.898 1 93.88 135 GLY B O 1
ATOM 4533 N N . GLU B 1 136 ? 37.938 -20.25 -4.195 1 96.31 136 GLU B N 1
ATOM 4534 C CA . GLU B 1 136 ? 38.062 -21.406 -5.066 1 96.31 136 GLU B CA 1
ATOM 4535 C C . GLU B 1 136 ? 36.844 -22.312 -4.973 1 96.31 136 GLU B C 1
ATOM 4537 O O . GLU B 1 136 ? 36.375 -22.594 -3.873 1 96.31 136 GLU B O 1
ATOM 4542 N N . VAL B 1 137 ? 36.469 -22.797 -6.105 1 97.56 137 VAL B N 1
ATOM 4543 C CA . VAL B 1 137 ? 35.312 -23.703 -6.121 1 97.56 137 VAL B CA 1
ATOM 4544 C C . VAL B 1 137 ? 35.75 -25.062 -5.59 1 97.56 137 VAL B C 1
ATOM 4546 O O . VAL B 1 137 ? 36.625 -25.703 -6.145 1 97.56 137 VAL B O 1
ATOM 4549 N N . VAL B 1 138 ? 35 -25.531 -4.613 1 97.56 138 VAL B N 1
ATOM 4550 C CA . VAL B 1 138 ? 35.438 -26.766 -3.975 1 97.56 138 VAL B CA 1
ATOM 4551 C C . VAL B 1 138 ? 34.344 -27.812 -4.074 1 97.56 138 VAL B C 1
ATOM 4553 O O . VAL B 1 138 ? 34.562 -29 -3.816 1 97.56 138 VAL B O 1
ATOM 4556 N N . ALA B 1 139 ? 33.188 -27.453 -4.414 1 98 139 ALA B N 1
ATOM 4557 C CA . ALA B 1 139 ? 32.031 -28.359 -4.57 1 98 139 ALA B CA 1
ATOM 4558 C C . ALA B 1 139 ? 31 -27.781 -5.52 1 98 139 ALA B C 1
ATOM 4560 O O . ALA B 1 139 ? 30.844 -26.562 -5.617 1 98 139 ALA B O 1
ATOM 4561 N N . GLU B 1 140 ? 30.297 -28.641 -6.242 1 97.94 140 GLU B N 1
ATOM 4562 C CA . GLU B 1 140 ? 29.234 -28.25 -7.156 1 97.94 140 GLU B CA 1
ATOM 4563 C C . GLU B 1 140 ? 28.047 -29.219 -7.047 1 97.94 140 GLU B C 1
ATOM 4565 O O . GLU B 1 140 ? 28.219 -30.375 -6.672 1 97.94 140 GLU B O 1
ATOM 4570 N N . ALA B 1 141 ? 26.906 -28.75 -7.273 1 98.06 141 ALA B N 1
ATOM 4571 C CA . ALA B 1 141 ? 25.672 -29.531 -7.328 1 98.06 141 ALA B CA 1
ATOM 4572 C C . ALA B 1 141 ? 24.609 -28.812 -8.148 1 98.06 141 ALA B C 1
ATOM 4574 O O . ALA B 1 141 ? 24.812 -27.688 -8.594 1 98.06 141 ALA B O 1
ATOM 4575 N N . SER B 1 142 ? 23.531 -29.484 -8.438 1 98.06 142 SER B N 1
ATOM 4576 C CA . SER B 1 142 ? 22.438 -28.875 -9.172 1 98.06 142 SER B CA 1
ATOM 4577 C C . SER B 1 142 ? 21.094 -29.328 -8.641 1 98.06 142 SER B C 1
ATOM 4579 O O . SER B 1 142 ? 21 -30.359 -7.977 1 98.06 142 SER B O 1
ATOM 4581 N N . LEU B 1 143 ? 20.156 -28.531 -8.82 1 97.88 143 LEU B N 1
ATOM 4582 C CA . LEU B 1 143 ? 18.75 -28.828 -8.547 1 97.88 143 LEU B CA 1
ATOM 4583 C C . LEU B 1 143 ? 17.891 -28.625 -9.797 1 97.88 143 LEU B C 1
ATOM 4585 O O . LEU B 1 143 ? 17.938 -27.562 -10.43 1 97.88 143 LEU B O 1
ATOM 4589 N N . THR B 1 144 ? 17.156 -29.672 -10.203 1 97.44 144 THR B N 1
ATOM 4590 C CA . THR B 1 144 ? 16.219 -29.578 -11.312 1 97.44 144 THR B CA 1
ATOM 4591 C C . THR B 1 144 ? 14.789 -29.422 -10.805 1 97.44 144 THR B C 1
ATOM 4593 O O . THR B 1 144 ? 14.336 -30.219 -9.977 1 97.44 144 THR B O 1
ATOM 4596 N N . ILE B 1 145 ? 14.117 -28.438 -11.312 1 95.5 145 ILE B N 1
ATOM 4597 C CA . ILE B 1 145 ? 12.734 -28.172 -10.906 1 95.5 145 ILE B CA 1
ATOM 4598 C C . ILE B 1 145 ? 11.797 -28.391 -12.094 1 95.5 145 ILE B C 1
ATOM 4600 O O . ILE B 1 145 ? 11.805 -27.594 -13.039 1 95.5 145 ILE B O 1
ATOM 4604 N N . HIS B 1 146 ? 10.953 -29.406 -11.977 1 94 146 HIS B N 1
ATOM 4605 C CA . HIS B 1 146 ? 9.984 -29.672 -13.031 1 94 146 HIS B CA 1
ATOM 4606 C C . HIS B 1 146 ? 8.672 -28.922 -12.766 1 94 146 HIS B C 1
ATOM 4608 O O . HIS B 1 146 ? 8.219 -28.844 -11.625 1 94 146 HIS B O 1
ATOM 4614 N N . SER B 1 147 ? 8.133 -28.344 -13.797 1 89.56 147 SER B N 1
ATOM 4615 C CA . SER B 1 147 ? 6.84 -27.672 -13.688 1 89.56 147 SER B CA 1
ATOM 4616 C C . SER B 1 147 ? 5.695 -28.672 -13.711 1 89.56 147 SER B C 1
ATOM 4618 O O . SER B 1 147 ? 4.617 -28.406 -13.172 1 89.56 147 SER B O 1
ATOM 4620 N N . ALA B 1 148 ? 5.941 -29.844 -14.359 1 93.31 148 ALA B N 1
ATOM 4621 C CA . ALA B 1 148 ? 4.906 -30.875 -14.461 1 93.31 148 ALA B CA 1
ATOM 4622 C C . ALA B 1 148 ? 5.512 -32.281 -14.422 1 93.31 148 ALA B C 1
ATOM 4624 O O . ALA B 1 148 ? 6.68 -32.469 -14.773 1 93.31 148 ALA B O 1
ATOM 4625 N N . ARG B 1 149 ? 4.719 -33.125 -14.047 1 93.06 149 ARG B N 1
ATOM 4626 C CA . ARG B 1 149 ? 5.109 -34.531 -14.117 1 93.06 149 ARG B CA 1
ATOM 4627 C C . ARG B 1 149 ? 5.238 -35 -15.562 1 93.06 149 ARG B C 1
ATOM 4629 O O . ARG B 1 149 ? 4.586 -34.438 -16.453 1 93.06 149 ARG B O 1
ATOM 4636 N N . ASP B 1 150 ? 5.926 -36.062 -15.711 1 91.75 150 ASP B N 1
ATOM 4637 C CA . ASP B 1 150 ? 6.203 -36.594 -17.047 1 91.75 150 ASP B CA 1
ATOM 4638 C C . ASP B 1 150 ? 4.949 -37.219 -17.656 1 91.75 150 ASP B C 1
ATOM 4640 O O . ASP B 1 150 ? 4.809 -37.281 -18.875 1 91.75 150 ASP B O 1
ATOM 4644 N N . ASP B 1 151 ? 4.051 -37.656 -16.844 1 93 151 ASP B N 1
ATOM 4645 C CA . ASP B 1 151 ? 2.885 -38.375 -17.359 1 93 151 ASP B CA 1
ATOM 4646 C C . ASP B 1 151 ? 1.733 -37.438 -17.656 1 93 151 ASP B C 1
ATOM 4648 O O . ASP B 1 151 ? 0.679 -37.844 -18.141 1 93 151 ASP B O 1
ATOM 4652 N N . VAL B 1 152 ? 1.973 -36.156 -17.406 1 95.19 152 VAL B N 1
ATOM 4653 C CA . VAL B 1 152 ? 0.947 -35.156 -17.75 1 95.19 152 VAL B CA 1
ATOM 4654 C C . VAL B 1 152 ? 0.974 -34.906 -19.266 1 95.19 152 VAL B C 1
ATOM 4656 O O . VAL B 1 152 ? 2.041 -34.688 -19.844 1 95.19 152 VAL B O 1
ATOM 4659 N N . VAL B 1 153 ? -0.204 -34.969 -19.844 1 95.56 153 VAL B N 1
ATOM 4660 C CA . VAL B 1 153 ? -0.356 -34.625 -21.25 1 95.56 153 VAL B CA 1
ATOM 4661 C C . VAL B 1 153 ? -1.095 -33.312 -21.406 1 95.56 153 VAL B C 1
ATOM 4663 O O . VAL B 1 153 ? -2.047 -33.031 -20.672 1 95.56 153 VAL B O 1
ATOM 4666 N N . VAL B 1 154 ? -0.617 -32.531 -22.328 1 95.5 154 VAL B N 1
ATOM 4667 C CA . VAL B 1 154 ? -1.267 -31.25 -22.656 1 95.5 154 VAL B CA 1
ATOM 4668 C C . VAL B 1 154 ? -1.819 -31.297 -24.078 1 95.5 154 VAL B C 1
ATOM 4670 O O . VAL B 1 154 ? -1.06 -31.406 -25.031 1 95.5 154 VAL B O 1
ATOM 4673 N N . GLU B 1 155 ? -3.105 -31.188 -24.156 1 94.88 155 GLU B N 1
ATOM 4674 C CA . GLU B 1 155 ? -3.789 -31.188 -25.438 1 94.88 155 GLU B CA 1
ATOM 4675 C C . GLU B 1 155 ? -4.184 -29.781 -25.859 1 94.88 155 GLU B C 1
ATOM 4677 O O . GLU B 1 155 ? -4.711 -29.016 -25.047 1 94.88 155 GLU B O 1
ATOM 4682 N N . GLU B 1 156 ? -3.836 -29.484 -27.094 1 93.38 156 GLU B N 1
ATOM 4683 C CA . GLU B 1 156 ? -4.387 -28.25 -27.672 1 93.38 156 GLU B CA 1
ATOM 4684 C C . GLU B 1 156 ? -5.836 -28.453 -28.109 1 93.38 156 GLU B C 1
ATOM 4686 O O . GLU B 1 156 ? -6.129 -29.312 -28.922 1 93.38 156 GLU B O 1
ATOM 4691 N N . ILE B 1 157 ? -6.68 -27.641 -27.594 1 93.5 157 ILE B N 1
ATOM 4692 C CA . ILE B 1 157 ? -8.086 -27.844 -27.922 1 93.5 157 ILE B CA 1
ATOM 4693 C C . ILE B 1 157 ? -8.656 -26.562 -28.531 1 93.5 157 ILE B C 1
ATOM 4695 O O . ILE B 1 157 ? -9.75 -26.125 -28.172 1 93.5 157 ILE B O 1
ATOM 4699 N N . GLY B 1 158 ? -7.926 -25.953 -29.312 1 89.31 158 GLY B N 1
ATOM 4700 C CA . GLY B 1 158 ? -8.273 -24.719 -29.984 1 89.31 158 GLY B CA 1
ATOM 4701 C C . GLY B 1 158 ? -9.555 -24.797 -30.797 1 89.31 158 GLY B C 1
ATOM 4702 O O . GLY B 1 158 ? -10.227 -23.797 -31.016 1 89.31 158 GLY B O 1
ATOM 4703 N N . ASP B 1 159 ? -9.906 -25.969 -31.266 1 88.12 159 ASP B N 1
ATOM 4704 C CA . ASP B 1 159 ? -11.133 -26.141 -32.031 1 88.12 159 ASP B CA 1
ATOM 4705 C C . ASP B 1 159 ? -12.367 -25.891 -31.172 1 88.12 159 ASP B C 1
ATOM 4707 O O . ASP B 1 159 ? -13.383 -25.391 -31.656 1 88.12 159 ASP B O 1
ATOM 4711 N N . ALA B 1 160 ? -12.203 -26.25 -29.953 1 86.44 160 ALA B N 1
ATOM 4712 C CA . ALA B 1 160 ? -13.305 -26.016 -29.031 1 86.44 160 ALA B CA 1
ATOM 4713 C C . ALA B 1 160 ? -13.266 -24.594 -28.484 1 86.44 160 ALA B C 1
ATOM 4715 O O . ALA B 1 160 ? -14.297 -23.906 -28.422 1 86.44 160 ALA B O 1
ATOM 4716 N N . PHE B 1 161 ? -12.141 -24.203 -28.016 1 91.69 161 PHE B N 1
ATOM 4717 C CA . PHE B 1 161 ? -11.906 -22.875 -27.453 1 91.69 161 PHE B CA 1
ATOM 4718 C C . PHE B 1 161 ? -10.594 -22.297 -27.969 1 91.69 161 PHE B C 1
ATOM 4720 O O . PHE B 1 161 ? -9.523 -22.844 -27.719 1 91.69 161 PHE B O 1
ATOM 4727 N N . PRO B 1 162 ? -10.68 -21.172 -28.594 1 90.06 162 PRO B N 1
ATOM 4728 C CA . PRO B 1 162 ? -9.469 -20.594 -29.172 1 90.06 162 PRO B CA 1
ATOM 4729 C C . PRO B 1 162 ? -8.328 -20.484 -28.156 1 90.06 162 PRO B C 1
ATOM 4731 O O . PRO B 1 162 ? -8.484 -19.844 -27.109 1 90.06 162 PRO B O 1
ATOM 4734 N N . GLY B 1 163 ? -7.156 -21.141 -28.484 1 89.94 163 GLY B N 1
ATOM 4735 C CA . GLY B 1 163 ? -5.938 -21.031 -27.703 1 89.94 163 GLY B CA 1
ATOM 4736 C C . GLY B 1 163 ? -5.965 -21.859 -26.438 1 89.94 163 GLY B C 1
ATOM 4737 O O . GLY B 1 163 ? -4.988 -21.891 -25.672 1 89.94 163 GLY B O 1
ATOM 4738 N N . ALA B 1 164 ? -6.969 -22.641 -26.219 1 93.81 164 ALA B N 1
ATOM 4739 C CA . ALA B 1 164 ? -7.129 -23.359 -24.953 1 93.81 164 ALA B CA 1
ATOM 4740 C C . ALA B 1 164 ? -6.293 -24.641 -24.953 1 93.81 164 ALA B C 1
ATOM 4742 O O . ALA B 1 164 ? -5.961 -25.188 -26.016 1 93.81 164 ALA B O 1
ATOM 4743 N N . VAL B 1 165 ? -5.914 -25.016 -23.75 1 94.94 165 VAL B N 1
ATOM 4744 C CA . VAL B 1 165 ? -5.215 -26.281 -23.547 1 94.94 165 VAL B CA 1
ATOM 4745 C C . VAL B 1 165 ? -5.926 -27.094 -22.453 1 94.94 165 VAL B C 1
ATOM 4747 O O . VAL B 1 165 ? -6.586 -26.516 -21.578 1 94.94 165 VAL B O 1
ATOM 4750 N N . PHE B 1 166 ? -5.844 -28.359 -22.641 1 96.62 166 PHE B N 1
ATOM 4751 C CA . PHE B 1 166 ? -6.359 -29.297 -21.641 1 96.62 166 PHE B CA 1
ATOM 4752 C C . PHE B 1 166 ? -5.25 -30.203 -21.141 1 96.62 166 PHE B C 1
ATOM 4754 O O . PHE B 1 166 ? -4.672 -30.969 -21.906 1 96.62 166 PHE B O 1
ATOM 4761 N N . ALA B 1 167 ? -4.895 -30.062 -19.828 1 96.69 167 ALA B N 1
ATOM 4762 C CA . ALA B 1 167 ? -3.828 -30.844 -19.219 1 96.69 167 ALA B CA 1
ATOM 4763 C C . ALA B 1 167 ? -4.402 -31.922 -18.281 1 96.69 167 ALA B C 1
ATOM 4765 O O . ALA B 1 167 ? -5.273 -31.625 -17.453 1 96.69 167 ALA B O 1
ATOM 4766 N N . HIS B 1 168 ? -3.961 -33.156 -18.406 1 94.69 168 HIS B N 1
ATOM 4767 C CA . HIS B 1 168 ? -4.438 -34.25 -17.578 1 94.69 168 HIS B CA 1
ATOM 4768 C C . HIS B 1 168 ? -3.484 -35.438 -17.625 1 94.69 168 HIS B C 1
ATOM 4770 O O . HIS B 1 168 ? -2.574 -35.469 -18.469 1 94.69 168 HIS B O 1
ATOM 4776 N N . VAL B 1 169 ? -3.609 -36.312 -16.688 1 91.88 169 VAL B N 1
ATOM 4777 C CA . VAL B 1 169 ? -2.955 -37.625 -16.734 1 91.88 169 VAL B CA 1
ATOM 4778 C C . VAL B 1 169 ? -3.877 -38.625 -17.406 1 91.88 169 VAL B C 1
ATOM 4780 O O . VAL B 1 169 ? -4.98 -38.906 -16.922 1 91.88 169 VAL B O 1
ATOM 4783 N N . PRO B 1 170 ? -3.371 -39.156 -18.469 1 90.06 170 PRO B N 1
ATOM 4784 C CA . PRO B 1 170 ? -4.227 -40.125 -19.156 1 90.06 170 PRO B CA 1
ATOM 4785 C C . PRO B 1 170 ? -4.617 -41.312 -18.266 1 90.06 170 PRO B C 1
ATOM 4787 O O . PRO B 1 170 ? -3.842 -41.719 -17.391 1 90.06 170 PRO B O 1
ATOM 4790 N N . GLY B 1 171 ? -5.828 -41.812 -18.562 1 83 171 GLY B N 1
ATOM 4791 C CA . GLY B 1 171 ? -6.324 -42.938 -17.797 1 83 171 GLY B CA 1
ATOM 4792 C C . GLY B 1 171 ? -7.836 -42.938 -17.656 1 83 171 GLY B C 1
ATOM 4793 O O . GLY B 1 171 ? -8.523 -42.125 -18.281 1 83 171 GLY B O 1
ATOM 4794 N N . LYS B 1 172 ? -8.234 -43.906 -16.844 1 78.88 172 LYS B N 1
ATOM 4795 C CA . LYS B 1 172 ? -9.68 -44.125 -16.75 1 78.88 172 LYS B CA 1
ATOM 4796 C C . LYS B 1 172 ? -10.273 -43.375 -15.57 1 78.88 172 LYS B C 1
ATOM 4798 O O . LYS B 1 172 ? -11.492 -43.188 -15.5 1 78.88 172 LYS B O 1
ATOM 4803 N N . ALA B 1 173 ? -9.484 -42.906 -14.805 1 86.44 173 ALA B N 1
ATOM 4804 C CA . ALA B 1 173 ? -9.992 -42.25 -13.609 1 86.44 173 ALA B CA 1
ATOM 4805 C C . ALA B 1 173 ? -10.633 -40.906 -13.977 1 86.44 173 ALA B C 1
ATOM 4807 O O . ALA B 1 173 ? -10.094 -40.156 -14.781 1 86.44 173 ALA B O 1
ATOM 4808 N N . ARG B 1 174 ? -11.844 -40.719 -13.438 1 92.06 174 ARG B N 1
ATOM 4809 C CA . ARG B 1 174 ? -12.477 -39.406 -13.555 1 92.06 174 ARG B CA 1
ATOM 4810 C C . ARG B 1 174 ? -11.906 -38.406 -12.531 1 92.06 174 ARG B C 1
ATOM 4812 O O . ARG B 1 174 ? -11.883 -38.719 -11.328 1 92.06 174 ARG B O 1
ATOM 4819 N N . ARG B 1 175 ? -11.469 -37.312 -13.008 1 95.75 175 ARG B N 1
ATOM 4820 C CA . ARG B 1 175 ? -10.789 -36.344 -12.141 1 95.75 175 ARG B CA 1
ATOM 4821 C C . ARG B 1 175 ? -11.578 -35.031 -12.062 1 95.75 175 ARG B C 1
ATOM 4823 O O . ARG B 1 175 ? -12.18 -34.594 -13.047 1 95.75 175 ARG B O 1
ATOM 4830 N N . PRO B 1 176 ? -11.602 -34.438 -10.828 1 97.69 176 PRO B N 1
ATOM 4831 C CA . PRO B 1 176 ? -12.164 -33.094 -10.773 1 97.69 176 PRO B CA 1
ATOM 4832 C C . PRO B 1 176 ? -11.438 -32.094 -11.688 1 97.69 176 PRO B C 1
ATOM 4834 O O . PRO B 1 176 ? -10.273 -32.312 -12.023 1 97.69 176 PRO B O 1
ATOM 4837 N N . ALA B 1 177 ? -12.117 -31.047 -12.07 1 98 177 ALA B N 1
ATOM 4838 C CA . ALA B 1 177 ? -11.547 -30.156 -13.07 1 98 177 ALA B CA 1
ATOM 4839 C C . ALA B 1 177 ? -11.273 -28.781 -12.484 1 98 177 ALA B C 1
ATOM 4841 O O . ALA B 1 177 ? -11.961 -28.328 -11.562 1 98 177 ALA B O 1
ATOM 4842 N N . ILE B 1 178 ? -10.273 -28.156 -12.938 1 98.31 178 ILE B N 1
ATOM 4843 C CA . ILE B 1 178 ? -9.953 -26.766 -12.656 1 98.31 178 ILE B CA 1
ATOM 4844 C C . ILE B 1 178 ? -9.867 -25.984 -13.961 1 98.31 178 ILE B C 1
ATOM 4846 O O . ILE B 1 178 ? -9.227 -26.422 -14.914 1 98.31 178 ILE B O 1
ATOM 4850 N N . ILE B 1 179 ? -10.539 -24.891 -14.086 1 98.06 179 ILE B N 1
ATOM 4851 C CA . ILE B 1 179 ? -10.391 -23.969 -15.203 1 98.06 179 ILE B CA 1
ATOM 4852 C C . ILE B 1 179 ? -9.445 -22.828 -14.797 1 98.06 179 ILE B C 1
ATOM 4854 O O . ILE B 1 179 ? -9.656 -22.172 -13.773 1 98.06 179 ILE B O 1
ATOM 4858 N N . VAL B 1 180 ? -8.406 -22.609 -15.602 1 97.19 180 VAL B N 1
ATOM 4859 C CA . VAL B 1 180 ? -7.402 -21.578 -15.32 1 97.19 180 VAL B CA 1
ATOM 4860 C C . VAL B 1 180 ? -7.66 -20.359 -16.188 1 97.19 180 VAL B C 1
ATOM 4862 O O . VAL B 1 180 ? -7.75 -20.453 -17.422 1 97.19 180 VAL B O 1
ATOM 4865 N N . LEU B 1 181 ? -7.781 -19.219 -15.531 1 95.56 181 LEU B N 1
ATOM 4866 C CA . LEU B 1 181 ? -7.992 -17.938 -16.188 1 95.56 181 LEU B CA 1
ATOM 4867 C C . LEU B 1 181 ? -6.863 -16.969 -15.844 1 95.56 181 LEU B C 1
ATOM 4869 O O . LEU B 1 181 ? -6.699 -16.578 -14.688 1 95.56 181 LEU B O 1
ATOM 4873 N N . GLY B 1 182 ? -6.125 -16.562 -16.875 1 92.62 182 GLY B N 1
ATOM 4874 C CA . GLY B 1 182 ? -5 -15.664 -16.672 1 92.62 182 GLY B CA 1
ATOM 4875 C C . GLY B 1 182 ? -5.414 -14.211 -16.5 1 92.62 182 GLY B C 1
ATOM 4876 O O . GLY B 1 182 ? -6.602 -13.914 -16.375 1 92.62 182 GLY B O 1
ATOM 4877 N N . GLY B 1 183 ? -4.422 -13.32 -16.406 1 90.06 183 GLY B N 1
ATOM 4878 C CA . GLY B 1 183 ? -4.637 -11.898 -16.156 1 90.06 183 GLY B CA 1
ATOM 4879 C C . GLY B 1 183 ? -4.918 -11.109 -17.422 1 90.06 183 GLY B C 1
ATOM 4880 O O . GLY B 1 183 ? -5.547 -11.617 -18.359 1 90.06 183 GLY B O 1
ATOM 4881 N N . SER B 1 184 ? -4.527 -9.82 -17.328 1 77.75 184 SER B N 1
ATOM 4882 C CA . SER B 1 184 ? -4.836 -8.891 -18.406 1 77.75 184 SER B CA 1
ATOM 4883 C C . SER B 1 184 ? -4.117 -9.273 -19.688 1 77.75 184 SER B C 1
ATOM 4885 O O . SER B 1 184 ? -4.469 -8.789 -20.766 1 77.75 184 SER B O 1
ATOM 4887 N N . GLU B 1 185 ? -3.064 -10.008 -19.391 1 63.31 185 GLU B N 1
ATOM 4888 C CA . GLU B 1 185 ? -2.473 -10.516 -20.641 1 63.31 185 GLU B CA 1
ATOM 4889 C C . GLU B 1 185 ? -3.479 -11.336 -21.438 1 63.31 185 GLU B C 1
ATOM 4891 O O . GLU B 1 185 ? -3.391 -11.414 -22.656 1 63.31 185 GLU B O 1
ATOM 4896 N N . GLY B 1 186 ? -4.465 -11.852 -20.844 1 55.19 186 GLY B N 1
ATOM 4897 C CA . GLY B 1 186 ? -5.66 -12.5 -21.359 1 55.19 186 GLY B CA 1
ATOM 4898 C C . GLY B 1 186 ? -5.363 -13.688 -22.25 1 55.19 186 GLY B C 1
ATOM 4899 O O . GLY B 1 186 ? -6.266 -14.438 -22.609 1 55.19 186 GLY B O 1
ATOM 4900 N N . TYR B 1 187 ? -4.148 -13.852 -22.5 1 60.41 187 TYR B N 1
ATOM 4901 C CA . TYR B 1 187 ? -3.889 -14.938 -23.438 1 60.41 187 TYR B CA 1
ATOM 4902 C C . TYR B 1 187 ? -3.301 -16.156 -22.719 1 60.41 187 TYR B C 1
ATOM 4904 O O . TYR B 1 187 ? -3.707 -16.469 -21.609 1 60.41 187 TYR B O 1
ATOM 4912 N N . ASP B 1 188 ? -2.426 -16.797 -23.297 1 65.12 188 ASP B N 1
ATOM 4913 C CA . ASP B 1 188 ? -2.316 -18.188 -22.891 1 65.12 188 ASP B CA 1
ATOM 4914 C C . ASP B 1 188 ? -1.086 -18.406 -22.016 1 65.12 188 ASP B C 1
ATOM 4916 O O . ASP B 1 188 ? -0.737 -19.547 -21.703 1 65.12 188 ASP B O 1
ATOM 4920 N N . TRP B 1 189 ? -0.545 -17.266 -21.484 1 71.75 189 TRP B N 1
ATOM 4921 C CA . TRP B 1 189 ? 0.69 -17.5 -20.75 1 71.75 189 TRP B CA 1
ATOM 4922 C C . TRP B 1 189 ? 0.406 -18.188 -19.406 1 71.75 189 TRP B C 1
ATOM 4924 O O . TRP B 1 189 ? 0.902 -19.281 -19.141 1 71.75 189 TRP B O 1
ATOM 4934 N N . VAL B 1 190 ? -0.426 -17.609 -18.672 1 74.44 190 VAL B N 1
ATOM 4935 C CA . VAL B 1 190 ? -0.755 -18.172 -17.375 1 74.44 190 VAL B CA 1
ATOM 4936 C C . VAL B 1 190 ? -1.483 -19.5 -17.547 1 74.44 190 VAL B C 1
ATOM 4938 O O . VAL B 1 190 ? -1.174 -20.484 -16.875 1 74.44 190 VAL B O 1
ATOM 4941 N N . ALA B 1 191 ? -2.369 -19.578 -18.453 1 79.19 191 ALA B N 1
ATOM 4942 C CA . ALA B 1 191 ? -3.152 -20.781 -18.719 1 79.19 191 ALA B CA 1
ATOM 4943 C C . ALA B 1 191 ? -2.25 -21.938 -19.125 1 79.19 191 ALA B C 1
ATOM 4945 O O . ALA B 1 191 ? -2.369 -23.047 -18.594 1 79.19 191 ALA B O 1
ATOM 4946 N N . ARG B 1 192 ? -1.315 -21.656 -19.938 1 81.56 192 ARG B N 1
ATOM 4947 C CA . ARG B 1 192 ? -0.425 -22.703 -20.422 1 81.56 192 ARG B CA 1
ATOM 4948 C C . ARG B 1 192 ? 0.58 -23.109 -19.344 1 81.56 192 ARG B C 1
ATOM 4950 O O . ARG B 1 192 ? 0.957 -24.281 -19.25 1 81.56 192 ARG B O 1
ATOM 4957 N N . GLY B 1 193 ? 0.948 -22.156 -18.625 1 85.38 193 GLY B N 1
ATOM 4958 C CA . GLY B 1 193 ? 1.938 -22.438 -17.594 1 85.38 193 GLY B CA 1
ATOM 4959 C C . GLY B 1 193 ? 1.364 -23.156 -16.391 1 85.38 193 GLY B C 1
ATOM 4960 O O . GLY B 1 193 ? 1.953 -24.125 -15.891 1 85.38 193 GLY B O 1
ATOM 4961 N N . MET B 1 194 ? 0.236 -22.797 -15.992 1 91.06 194 MET B N 1
ATOM 4962 C CA . MET B 1 194 ? -0.333 -23.297 -14.742 1 91.06 194 MET B CA 1
ATOM 4963 C C . MET B 1 194 ? -1.068 -24.609 -14.961 1 91.06 194 MET B C 1
ATOM 4965 O O . MET B 1 194 ? -1.134 -25.438 -14.055 1 91.06 194 MET B O 1
ATOM 4969 N N . SER B 1 195 ? -1.578 -24.891 -16.125 1 94.88 195 SER B N 1
ATOM 4970 C CA . SER B 1 195 ? -2.434 -26.047 -16.375 1 94.88 195 SER B CA 1
ATOM 4971 C C . SER B 1 195 ? -1.693 -27.359 -16.094 1 94.88 195 SER B C 1
ATOM 4973 O O . SER B 1 195 ? -2.166 -28.188 -15.328 1 94.88 195 SER B O 1
ATOM 4975 N N . PRO B 1 196 ? -0.501 -27.516 -16.688 1 94.75 196 PRO B N 1
ATOM 4976 C CA . PRO B 1 196 ? 0.191 -28.766 -16.391 1 94.75 196 PRO B CA 1
ATOM 4977 C C . PRO B 1 196 ? 0.628 -28.891 -14.938 1 94.75 196 PRO B C 1
ATOM 4979 O O . PRO B 1 196 ? 0.696 -29.984 -14.398 1 94.75 196 PRO B O 1
ATOM 4982 N N . GLN B 1 197 ? 0.917 -27.719 -14.305 1 94.44 197 GLN B N 1
ATOM 4983 C CA . GLN B 1 197 ? 1.311 -27.734 -12.898 1 94.44 197 GLN B CA 1
ATOM 4984 C C . GLN B 1 197 ? 0.182 -28.266 -12.023 1 94.44 197 GLN B C 1
ATOM 4986 O O . GLN B 1 197 ? 0.397 -29.172 -11.203 1 94.44 197 GLN B O 1
ATOM 4991 N N . LEU B 1 198 ? -0.984 -27.812 -12.242 1 95.62 198 LEU B N 1
ATOM 4992 C CA . LEU B 1 198 ? -2.135 -28.234 -11.453 1 95.62 198 LEU B CA 1
ATOM 4993 C C . LEU B 1 198 ? -2.531 -29.672 -11.812 1 95.62 198 LEU B C 1
ATOM 4995 O O . LEU B 1 198 ? -2.918 -30.453 -10.938 1 95.62 198 LEU B O 1
ATOM 4999 N N . ALA B 1 199 ? -2.389 -30.031 -13.047 1 95.69 199 ALA B N 1
ATOM 5000 C CA . ALA B 1 199 ? -2.721 -31.391 -13.492 1 95.69 199 ALA B CA 1
ATOM 5001 C C . ALA B 1 199 ? -1.812 -32.406 -12.828 1 95.69 199 ALA B C 1
ATOM 5003 O O . ALA B 1 199 ? -2.219 -33.562 -12.602 1 95.69 199 ALA B O 1
ATOM 5004 N N . SER B 1 200 ? -0.644 -31.984 -12.531 1 94.62 200 SER B N 1
ATOM 5005 C CA . SER B 1 200 ? 0.331 -32.875 -11.891 1 94.62 200 SER B CA 1
ATOM 5006 C C . SER B 1 200 ? -0.125 -33.281 -10.492 1 94.62 200 SER B C 1
ATOM 5008 O O . SER B 1 200 ? 0.444 -34.188 -9.891 1 94.62 200 SER B O 1
ATOM 5010 N N . HIS B 1 201 ? -1.154 -32.656 -10.047 1 93.81 201 HIS B N 1
ATOM 5011 C CA . HIS B 1 201 ? -1.614 -32.906 -8.688 1 93.81 201 HIS B CA 1
ATOM 5012 C C . HIS B 1 201 ? -3.002 -33.531 -8.688 1 93.81 201 HIS B C 1
ATOM 5014 O O . HIS B 1 201 ? -3.74 -33.438 -7.707 1 93.81 201 HIS B O 1
ATOM 5020 N N . GLY B 1 202 ? -3.428 -34.156 -9.773 1 93.62 202 GLY B N 1
ATOM 5021 C CA . GLY B 1 202 ? -4.594 -35.031 -9.797 1 93.62 202 GLY B CA 1
ATOM 5022 C C . GLY B 1 202 ? -5.82 -34.344 -10.391 1 93.62 202 GLY B C 1
ATOM 5023 O O . GLY B 1 202 ? -6.93 -34.875 -10.289 1 93.62 202 GLY B O 1
ATOM 5024 N N . PHE B 1 203 ? -5.621 -33.25 -11.07 1 96.88 203 PHE B N 1
ATOM 5025 C CA . PHE B 1 203 ? -6.754 -32.531 -11.633 1 96.88 203 PHE B CA 1
ATOM 5026 C C . PHE B 1 203 ? -6.734 -32.594 -13.156 1 96.88 203 PHE B C 1
ATOM 5028 O O . PHE B 1 203 ? -5.68 -32.812 -13.758 1 96.88 203 PHE B O 1
ATOM 5035 N N . ALA B 1 204 ? -7.883 -32.562 -13.734 1 96.94 204 ALA B N 1
ATOM 5036 C CA . ALA B 1 204 ? -8.023 -32.219 -15.141 1 96.94 204 ALA B CA 1
ATOM 5037 C C . ALA B 1 204 ? -8.125 -30.703 -15.305 1 96.94 204 ALA B C 1
ATOM 5039 O O . ALA B 1 204 ? -9.008 -30.062 -14.711 1 96.94 204 ALA B O 1
ATOM 5040 N N . VAL B 1 205 ? -7.246 -30.141 -16.078 1 97.56 205 VAL B N 1
ATOM 5041 C CA . VAL B 1 205 ? -7.141 -28.688 -16.016 1 97.56 205 VAL B CA 1
ATOM 5042 C C . VAL B 1 205 ? -7.367 -28.094 -17.406 1 97.56 205 VAL B C 1
ATOM 5044 O O . VAL B 1 205 ? -6.668 -28.453 -18.359 1 97.56 205 VAL B O 1
ATOM 5047 N N . LEU B 1 206 ? -8.305 -27.219 -17.5 1 97.31 206 LEU B N 1
ATOM 5048 C CA . LEU B 1 206 ? -8.578 -26.469 -18.719 1 97.31 206 LEU B CA 1
ATOM 5049 C C . LEU B 1 206 ? -7.996 -25.062 -18.625 1 97.31 206 LEU B C 1
ATOM 5051 O O . LEU B 1 206 ? -8.469 -24.234 -17.828 1 97.31 206 LEU B O 1
ATOM 5055 N N . GLY B 1 207 ? -6.902 -24.828 -19.375 1 96.12 207 GLY B N 1
ATOM 5056 C CA . GLY B 1 207 ? -6.441 -23.469 -19.562 1 96.12 207 GLY B CA 1
ATOM 5057 C C . GLY B 1 207 ? -7.23 -22.719 -20.625 1 96.12 207 GLY B C 1
ATOM 5058 O O . GLY B 1 207 ? -7.203 -23.078 -21.797 1 96.12 207 GLY B O 1
ATOM 5059 N N . LEU B 1 208 ? -7.934 -21.594 -20.234 1 94.5 208 LEU B N 1
ATOM 5060 C CA . LEU B 1 208 ? -8.922 -20.984 -21.109 1 94.5 208 LEU B CA 1
ATOM 5061 C C . LEU B 1 208 ? -8.594 -19.516 -21.344 1 94.5 208 LEU B C 1
ATOM 5063 O O . LEU B 1 208 ? -8.914 -18.656 -20.531 1 94.5 208 LEU B O 1
ATOM 5067 N N . PRO B 1 209 ? -7.996 -19.203 -22.5 1 92.31 209 PRO B N 1
ATOM 5068 C CA . PRO B 1 209 ? -7.867 -17.797 -22.875 1 92.31 209 PRO B CA 1
ATOM 5069 C C . PRO B 1 209 ? -9.219 -17.109 -23.109 1 92.31 209 PRO B C 1
ATOM 5071 O O . PRO B 1 209 ? -10.164 -17.766 -23.562 1 92.31 209 PRO B O 1
ATOM 5074 N N . TYR B 1 210 ? -9.289 -15.82 -22.781 1 91.38 210 TYR B N 1
ATOM 5075 C CA . TYR B 1 210 ? -10.562 -15.141 -22.969 1 91.38 210 TYR B CA 1
ATOM 5076 C C . TYR B 1 210 ? -10.367 -13.758 -23.594 1 91.38 210 TYR B C 1
ATOM 5078 O O . TYR B 1 210 ? -11.336 -13.031 -23.812 1 91.38 210 TYR B O 1
ATOM 5086 N N . HIS B 1 211 ? -9.125 -13.453 -23.844 1 90.44 211 HIS B N 1
ATOM 5087 C CA . HIS B 1 211 ? -8.742 -12.211 -24.5 1 90.44 211 HIS B CA 1
ATOM 5088 C C . HIS B 1 211 ? -7.379 -12.336 -25.156 1 90.44 211 HIS B C 1
ATOM 5090 O O . HIS B 1 211 ? -6.516 -13.086 -24.688 1 90.44 211 HIS B O 1
ATOM 5096 N N . ALA B 1 212 ? -7.25 -11.719 -26.328 1 86.88 212 ALA B N 1
ATOM 5097 C CA . ALA B 1 212 ? -5.949 -11.609 -26.969 1 86.88 212 ALA B CA 1
ATOM 5098 C C . ALA B 1 212 ? -5.754 -10.227 -27.594 1 86.88 212 ALA B C 1
ATOM 5100 O O . ALA B 1 212 ? -6.41 -9.883 -28.578 1 86.88 212 ALA B O 1
ATOM 5101 N N . PRO B 1 213 ? -4.797 -9.562 -26.969 1 80.06 213 PRO B N 1
ATOM 5102 C CA . PRO B 1 213 ? -4.574 -8.234 -27.547 1 80.06 213 PRO B CA 1
ATOM 5103 C C . PRO B 1 213 ? -4.27 -8.297 -29.047 1 80.06 213 PRO B C 1
ATOM 5105 O O . PRO B 1 213 ? -3.727 -9.289 -29.531 1 80.06 213 PRO B O 1
ATOM 5108 N N . ALA B 1 214 ? -4.449 -7.133 -29.656 1 74.44 214 ALA B N 1
ATOM 5109 C CA . ALA B 1 214 ? -4.355 -7.07 -31.109 1 74.44 214 ALA B CA 1
ATOM 5110 C C . ALA B 1 214 ? -2.916 -7.266 -31.578 1 74.44 214 ALA B C 1
ATOM 5112 O O . ALA B 1 214 ? -2.676 -7.793 -32.656 1 74.44 214 ALA B O 1
ATOM 5113 N N . PHE B 1 215 ? -2.014 -6.965 -30.766 1 73.69 215 PHE B N 1
ATOM 5114 C CA . PHE B 1 215 ? -0.627 -7.004 -31.203 1 73.69 215 PHE B CA 1
ATOM 5115 C C . PHE B 1 215 ? -0.076 -8.422 -31.141 1 73.69 215 PHE B C 1
ATOM 5117 O O . PHE B 1 215 ? 0.983 -8.711 -31.703 1 73.69 215 PHE B O 1
ATOM 5124 N N . ILE B 1 216 ? -0.788 -9.234 -30.531 1 75.31 216 ILE B N 1
ATOM 5125 C CA . ILE B 1 216 ? -0.425 -10.648 -30.547 1 75.31 216 ILE B CA 1
ATOM 5126 C C . ILE B 1 216 ? -0.896 -11.281 -31.859 1 75.31 216 ILE B C 1
ATOM 5128 O O . ILE B 1 216 ? -2.1 -11.383 -32.094 1 75.31 216 ILE B O 1
ATOM 5132 N N . GLN B 1 217 ? 0.049 -11.633 -32.719 1 77 217 GLN B N 1
ATOM 5133 C CA . GLN B 1 217 ? -0.273 -12.172 -34.031 1 77 217 GLN B CA 1
ATOM 5134 C C . GLN B 1 217 ? -0.206 -13.695 -34.031 1 77 217 GLN B C 1
ATOM 5136 O O . GLN B 1 217 ? 0.688 -14.289 -34.625 1 77 217 GLN B O 1
ATOM 5141 N N . ARG B 1 218 ? -1.143 -14.273 -33.406 1 81.94 218 ARG B N 1
ATOM 5142 C CA . ARG B 1 218 ? -1.311 -15.727 -33.375 1 81.94 218 ARG B CA 1
ATOM 5143 C C . ARG B 1 218 ? -2.689 -16.125 -33.906 1 81.94 218 ARG B C 1
ATOM 5145 O O . ARG B 1 218 ? -3.709 -15.656 -33.375 1 81.94 218 ARG B O 1
ATOM 5152 N N . ARG B 1 219 ? -2.699 -16.953 -34.812 1 79 219 ARG B N 1
ATOM 5153 C CA . ARG B 1 219 ? -3.922 -17.344 -35.531 1 79 219 ARG B CA 1
ATOM 5154 C C . ARG B 1 219 ? -4.875 -18.078 -34.594 1 79 219 ARG B C 1
ATOM 5156 O O . ARG B 1 219 ? -6.094 -17.938 -34.688 1 79 219 ARG B O 1
ATOM 5163 N N . ASP B 1 220 ? -4.301 -18.844 -33.688 1 83.69 220 ASP B N 1
ATOM 5164 C CA . ASP B 1 220 ? -5.137 -19.656 -32.812 1 83.69 220 ASP B CA 1
ATOM 5165 C C . ASP B 1 220 ? -5.852 -18.797 -31.766 1 83.69 220 ASP B C 1
ATOM 5167 O O . ASP B 1 220 ? -6.719 -19.297 -31.031 1 83.69 220 ASP B O 1
ATOM 5171 N N . LEU B 1 221 ? -5.559 -17.484 -31.781 1 86.38 221 LEU B N 1
ATOM 5172 C CA . LEU B 1 221 ? -6.176 -16.578 -30.812 1 86.38 221 LEU B CA 1
ATOM 5173 C C . LEU B 1 221 ? -7.051 -15.547 -31.516 1 86.38 221 LEU B C 1
ATOM 5175 O O . LEU B 1 221 ? -7.609 -14.656 -30.875 1 86.38 221 LEU B O 1
ATOM 5179 N N . ASP B 1 222 ? -7.219 -15.648 -32.75 1 85.12 222 ASP B N 1
ATOM 5180 C CA . ASP B 1 222 ? -7.836 -14.617 -33.594 1 85.12 222 ASP B CA 1
ATOM 5181 C C . ASP B 1 222 ? -9.312 -14.43 -33.219 1 85.12 222 ASP B C 1
ATOM 5183 O O . ASP B 1 222 ? -9.859 -13.336 -33.375 1 85.12 222 ASP B O 1
ATOM 5187 N N . MET B 1 223 ? -9.898 -15.469 -32.75 1 86.25 223 MET B N 1
ATOM 5188 C CA . MET B 1 223 ? -11.336 -15.406 -32.5 1 86.25 223 MET B CA 1
ATOM 5189 C C . MET B 1 223 ? -11.625 -14.812 -31.125 1 86.25 223 MET B C 1
ATOM 5191 O O . MET B 1 223 ? -12.789 -14.609 -30.766 1 86.25 223 MET B O 1
ATOM 5195 N N . LEU B 1 224 ? -10.594 -14.469 -30.406 1 89.5 224 LEU B N 1
ATOM 5196 C CA . LEU B 1 224 ? -10.781 -13.875 -29.094 1 89.5 224 LEU B CA 1
ATOM 5197 C C . LEU B 1 224 ? -10.945 -12.359 -29.203 1 89.5 224 LEU B C 1
ATOM 5199 O O . LEU B 1 224 ? -10.453 -11.742 -30.156 1 89.5 224 LEU B O 1
ATOM 5203 N N . PRO B 1 225 ? -11.664 -11.805 -28.203 1 88.88 225 PRO B N 1
ATOM 5204 C CA . PRO B 1 225 ? -11.766 -10.336 -28.188 1 88.88 225 PRO B CA 1
ATOM 5205 C C . PRO B 1 225 ? -10.406 -9.656 -28.219 1 88.88 225 PRO B C 1
ATOM 5207 O O . PRO B 1 225 ? -9.477 -10.078 -27.516 1 88.88 225 PRO B O 1
ATOM 5210 N N . LYS B 1 226 ? -10.344 -8.578 -28.953 1 88.94 226 LYS B N 1
ATOM 5211 C CA . LYS B 1 226 ? -9.07 -7.887 -29.125 1 88.94 226 LYS B CA 1
ATOM 5212 C C . LYS B 1 226 ? -8.898 -6.77 -28.094 1 88.94 226 LYS B C 1
ATOM 5214 O O . LYS B 1 226 ? -7.781 -6.324 -27.828 1 88.94 226 LYS B O 1
ATOM 5219 N N . SER B 1 227 ? -10.016 -6.273 -27.672 1 89.5 227 SER B N 1
ATOM 5220 C CA . SER B 1 227 ? -10.008 -5.324 -26.562 1 89.5 227 SER B CA 1
ATOM 5221 C C . SER B 1 227 ? -10.562 -5.949 -25.297 1 89.5 227 SER B C 1
ATOM 5223 O O . SER B 1 227 ? -11.383 -6.871 -25.359 1 89.5 227 SER B O 1
ATOM 5225 N N . PHE B 1 228 ? -10.023 -5.477 -24.234 1 92.19 228 PHE B N 1
ATOM 5226 C CA . PHE B 1 228 ? -10.516 -5.961 -22.953 1 92.19 228 PHE B CA 1
ATOM 5227 C C . PHE B 1 228 ? -11.766 -5.195 -22.516 1 92.19 228 PHE B C 1
ATOM 5229 O O . PHE B 1 228 ? -11.758 -4.504 -21.5 1 92.19 228 PHE B O 1
ATOM 5236 N N . THR B 1 229 ? -12.727 -5.285 -23.312 1 93.69 229 THR B N 1
ATOM 5237 C CA . THR B 1 229 ? -13.992 -4.594 -23.094 1 93.69 229 THR B CA 1
ATOM 5238 C C . THR B 1 229 ? -15.172 -5.543 -23.281 1 93.69 229 THR B C 1
ATOM 5240 O O . THR B 1 229 ? -15.227 -6.285 -24.266 1 93.69 229 THR B O 1
ATOM 5243 N N . ASP B 1 230 ? -15.984 -5.531 -22.266 1 95.44 230 ASP B N 1
ATOM 5244 C CA . ASP B 1 230 ? -17.25 -6.27 -22.297 1 95.44 230 ASP B CA 1
ATOM 5245 C C . ASP B 1 230 ? -17 -7.754 -22.562 1 95.44 230 ASP B C 1
ATOM 5247 O O . ASP B 1 230 ? -17.719 -8.375 -23.344 1 95.44 230 ASP B O 1
ATOM 5251 N N . ILE B 1 231 ? -15.93 -8.242 -22.031 1 95.69 231 ILE B N 1
ATOM 5252 C CA . ILE B 1 231 ? -15.656 -9.672 -22.156 1 95.69 231 ILE B CA 1
ATOM 5253 C C . ILE B 1 231 ? -16.812 -10.469 -21.547 1 95.69 231 ILE B C 1
ATOM 5255 O O . ILE B 1 231 ? -17.172 -10.273 -20.391 1 95.69 231 ILE B O 1
ATOM 5259 N N . PRO B 1 232 ? -17.406 -11.336 -22.297 1 96.31 232 PRO B N 1
ATOM 5260 C CA . PRO B 1 232 ? -18.562 -12.078 -21.781 1 96.31 232 PRO B CA 1
ATOM 5261 C C . PRO B 1 232 ? -18.156 -13.156 -20.781 1 96.31 232 PRO B C 1
ATOM 5263 O O . PRO B 1 232 ? -17.562 -14.172 -21.156 1 96.31 232 PRO B O 1
ATOM 5266 N N . VAL B 1 233 ? -18.562 -13.008 -19.531 1 97.75 233 VAL B N 1
ATOM 5267 C CA . VAL B 1 233 ? -18.266 -13.977 -18.484 1 97.75 233 VAL B CA 1
ATOM 5268 C C . VAL B 1 233 ? -19.078 -15.25 -18.719 1 97.75 233 VAL B C 1
ATOM 5270 O O . VAL B 1 233 ? -18.625 -16.359 -18.406 1 97.75 233 VAL B O 1
ATOM 5273 N N . ASP B 1 234 ? -20.266 -15.148 -19.344 1 95.69 234 ASP B N 1
ATOM 5274 C CA . ASP B 1 234 ? -21.172 -16.281 -19.531 1 95.69 234 ASP B CA 1
ATOM 5275 C C . ASP B 1 234 ? -20.609 -17.281 -20.516 1 95.69 234 ASP B C 1
ATOM 5277 O O . ASP B 1 234 ? -21.094 -18.406 -20.625 1 95.69 234 ASP B O 1
ATOM 5281 N N . ARG B 1 235 ? -19.531 -16.922 -21.188 1 93 235 ARG B N 1
ATOM 5282 C CA . ARG B 1 235 ? -18.859 -17.875 -22.078 1 93 235 ARG B CA 1
ATOM 5283 C C . ARG B 1 235 ? -18.328 -19.062 -21.297 1 93 235 ARG B C 1
ATOM 5285 O O . ARG B 1 235 ? -18.078 -20.125 -21.859 1 93 235 ARG B O 1
ATOM 5292 N N . LEU B 1 236 ? -18.125 -18.875 -20.062 1 96.81 236 LEU B N 1
ATOM 5293 C CA . LEU B 1 236 ? -17.625 -19.938 -19.203 1 96.81 236 LEU B CA 1
ATOM 5294 C C . LEU B 1 236 ? -18.594 -21.109 -19.188 1 96.81 236 LEU B C 1
ATOM 5296 O O . LEU B 1 236 ? -18.188 -22.25 -18.906 1 96.81 236 LEU B O 1
ATOM 5300 N N . GLN B 1 237 ? -19.859 -20.891 -19.453 1 96.75 237 GLN B N 1
ATOM 5301 C CA . GLN B 1 237 ? -20.859 -21.953 -19.5 1 96.75 237 GLN B CA 1
ATOM 5302 C C . GLN B 1 237 ? -20.516 -22.984 -20.578 1 96.75 237 GLN B C 1
ATOM 5304 O O . GLN B 1 237 ? -20.703 -24.188 -20.391 1 96.75 237 GLN B O 1
ATOM 5309 N N . SER B 1 238 ? -19.984 -22.516 -21.672 1 96 238 SER B N 1
ATOM 5310 C CA . SER B 1 238 ? -19.594 -23.422 -22.75 1 96 238 SER B CA 1
ATOM 5311 C C . SER B 1 238 ? -18.438 -24.312 -22.312 1 96 238 SER B C 1
ATOM 5313 O O . SER B 1 238 ? -18.359 -25.484 -22.703 1 96 238 SER B O 1
ATOM 5315 N N . ALA B 1 239 ? -17.484 -23.75 -21.609 1 96.31 239 ALA B N 1
ATOM 5316 C CA . ALA B 1 239 ? -16.391 -24.547 -21.062 1 96.31 239 ALA B CA 1
ATOM 5317 C C . ALA B 1 239 ? -16.906 -25.641 -20.141 1 96.31 239 ALA B C 1
ATOM 5319 O O . ALA B 1 239 ? -16.438 -26.781 -20.188 1 96.31 239 ALA B O 1
ATOM 5320 N N . TYR B 1 240 ? -17.891 -25.328 -19.344 1 97.44 240 TYR B N 1
ATOM 5321 C CA . TYR B 1 240 ? -18.516 -26.281 -18.438 1 97.44 240 TYR B CA 1
ATOM 5322 C C . TYR B 1 240 ? -19.156 -27.422 -19.219 1 97.44 240 TYR B C 1
ATOM 5324 O O . TYR B 1 240 ? -18.953 -28.594 -18.891 1 97.44 240 TYR B O 1
ATOM 5332 N N . GLU B 1 241 ? -19.891 -27.047 -20.219 1 97.38 241 GLU B N 1
ATOM 5333 C CA . GLU B 1 241 ? -20.562 -28.047 -21.031 1 97.38 241 GLU B CA 1
ATOM 5334 C C . GLU B 1 241 ? -19.547 -28.969 -21.719 1 97.38 241 GLU B C 1
ATOM 5336 O O . GLU B 1 241 ? -19.766 -30.172 -21.828 1 97.38 241 GLU B O 1
ATOM 5341 N N . TRP B 1 242 ? -18.484 -28.406 -22.156 1 97.5 242 TRP B N 1
ATOM 5342 C CA . TRP B 1 242 ? -17.438 -29.203 -22.766 1 97.5 242 TRP B CA 1
ATOM 5343 C C . TRP B 1 242 ? -16.828 -30.188 -21.766 1 97.5 242 TRP B C 1
ATOM 5345 O O . TRP B 1 242 ? -16.625 -31.359 -22.094 1 97.5 242 TRP B O 1
ATOM 5355 N N . LEU B 1 243 ? -16.531 -29.766 -20.578 1 97.19 243 LEU B N 1
ATOM 5356 C CA . LEU B 1 243 ? -15.977 -30.609 -19.531 1 97.19 243 LEU B CA 1
ATOM 5357 C C . LEU B 1 243 ? -16.938 -31.734 -19.156 1 97.19 243 LEU B C 1
ATOM 5359 O O . LEU B 1 243 ? -16.516 -32.875 -18.922 1 97.19 243 LEU B O 1
ATOM 5363 N N . ARG B 1 244 ? -18.219 -31.438 -19.141 1 96.19 244 ARG B N 1
ATOM 5364 C CA . ARG B 1 244 ? -19.25 -32.406 -18.766 1 96.19 244 ARG B CA 1
ATOM 5365 C C . ARG B 1 244 ? -19.312 -33.562 -19.75 1 96.19 244 ARG B C 1
ATOM 5367 O O . ARG B 1 244 ? -19.688 -34.688 -19.391 1 96.19 244 ARG B O 1
ATOM 5374 N N . ARG B 1 245 ? -18.922 -33.344 -20.906 1 95.62 245 ARG B N 1
ATOM 5375 C CA . ARG B 1 245 ? -19.016 -34.344 -21.969 1 95.62 245 ARG B CA 1
ATOM 5376 C C . ARG B 1 245 ? -17.797 -35.281 -21.953 1 95.62 245 ARG B C 1
ATOM 5378 O O . ARG B 1 245 ? -17.797 -36.312 -22.609 1 95.62 245 ARG B O 1
ATOM 5385 N N . ARG B 1 246 ? -16.844 -34.906 -21.188 1 94.12 246 ARG B N 1
ATOM 5386 C CA . ARG B 1 246 ? -15.641 -35.719 -21.141 1 94.12 246 ARG B CA 1
ATOM 5387 C C . ARG B 1 246 ? -15.812 -36.875 -20.172 1 94.12 246 ARG B C 1
ATOM 5389 O O . ARG B 1 246 ? -16.297 -36.688 -19.062 1 94.12 246 ARG B O 1
ATOM 5396 N N . ASP B 1 247 ? -15.344 -38.031 -20.609 1 92.25 247 ASP B N 1
ATOM 5397 C CA . ASP B 1 247 ? -15.453 -39.25 -19.781 1 92.25 247 ASP B CA 1
ATOM 5398 C C . ASP B 1 247 ? -14.414 -39.25 -18.672 1 92.25 247 ASP B C 1
ATOM 5400 O O . ASP B 1 247 ? -14.578 -39.906 -17.641 1 92.25 247 ASP B O 1
ATOM 5404 N N . ASP B 1 248 ? -13.344 -38.5 -18.828 1 92.75 248 ASP B N 1
ATOM 5405 C CA . ASP B 1 248 ? -12.242 -38.531 -17.859 1 92.75 248 ASP B CA 1
ATOM 5406 C C . ASP B 1 248 ? -12.344 -37.375 -16.891 1 92.75 248 ASP B C 1
ATOM 5408 O O . ASP B 1 248 ? -11.406 -37.094 -16.125 1 92.75 248 ASP B O 1
ATOM 5412 N N . VAL B 1 249 ? -13.508 -36.656 -16.922 1 95.94 249 VAL B N 1
ATOM 5413 C CA . VAL B 1 249 ? -13.672 -35.5 -16.047 1 95.94 249 VAL B CA 1
ATOM 5414 C C . VAL B 1 249 ? -14.867 -35.688 -15.125 1 95.94 249 VAL B C 1
ATOM 5416 O O . VAL B 1 249 ? -15.922 -36.188 -15.555 1 95.94 249 VAL B O 1
ATOM 5419 N N . ASP B 1 250 ? -14.641 -35.469 -13.836 1 96.19 250 ASP B N 1
ATOM 5420 C CA . ASP B 1 250 ? -15.734 -35.375 -12.883 1 96.19 250 ASP B CA 1
ATOM 5421 C C . ASP B 1 250 ? -16.312 -33.938 -12.859 1 96.19 250 ASP B C 1
ATOM 5423 O O . ASP B 1 250 ? -15.859 -33.094 -12.078 1 96.19 250 ASP B O 1
ATOM 5427 N N . ALA B 1 251 ? -17.328 -33.719 -13.57 1 94.31 251 ALA B N 1
ATOM 5428 C CA . ALA B 1 251 ? -17.875 -32.375 -13.781 1 94.31 251 ALA B CA 1
ATOM 5429 C C . ALA B 1 251 ? -18.75 -31.953 -12.609 1 94.31 251 ALA B C 1
ATOM 5431 O O . ALA B 1 251 ? -19.266 -30.828 -12.578 1 94.31 251 ALA B O 1
ATOM 5432 N N . ASP B 1 252 ? -18.938 -32.781 -11.594 1 95.06 252 ASP B N 1
ATOM 5433 C CA . ASP B 1 252 ? -19.641 -32.406 -10.367 1 95.06 252 ASP B CA 1
ATOM 5434 C C . ASP B 1 252 ? -18.719 -31.625 -9.422 1 95.06 252 ASP B C 1
ATOM 5436 O O . ASP B 1 252 ? -19.172 -31.016 -8.461 1 95.06 252 ASP B O 1
ATOM 5440 N N . ARG B 1 253 ? -17.453 -31.656 -9.672 1 97.44 253 ARG B N 1
ATOM 5441 C CA . ARG B 1 253 ? -16.453 -30.938 -8.891 1 97.44 253 ARG B CA 1
ATOM 5442 C C . ARG B 1 253 ? -15.562 -30.094 -9.781 1 97.44 253 ARG B C 1
ATOM 5444 O O . ARG B 1 253 ? -14.578 -30.594 -10.336 1 97.44 253 ARG B O 1
ATOM 5451 N N . ILE B 1 254 ? -15.852 -28.812 -9.891 1 98.12 254 ILE B N 1
ATOM 5452 C CA . ILE B 1 254 ? -15.133 -27.906 -10.773 1 98.12 254 ILE B CA 1
ATOM 5453 C C . ILE B 1 254 ? -14.664 -26.688 -9.992 1 98.12 254 ILE B C 1
ATOM 5455 O O . ILE B 1 254 ? -15.43 -26.094 -9.234 1 98.12 254 ILE B O 1
ATOM 5459 N N . GLY B 1 255 ? -13.391 -26.406 -10.117 1 98.62 255 GLY B N 1
ATOM 5460 C CA . GLY B 1 255 ? -12.82 -25.203 -9.531 1 98.62 255 GLY B CA 1
ATOM 5461 C C . GLY B 1 255 ? -12.336 -24.203 -10.562 1 98.62 255 GLY B C 1
ATOM 5462 O O . GLY B 1 255 ? -12.188 -24.547 -11.742 1 98.62 255 GLY B O 1
ATOM 5463 N N . LEU B 1 256 ? -12.219 -22.953 -10.164 1 98.62 256 LEU B N 1
ATOM 5464 C CA . LEU B 1 256 ? -11.578 -21.906 -10.953 1 98.62 256 LEU B CA 1
ATOM 5465 C C . LEU B 1 256 ? -10.289 -21.438 -10.289 1 98.62 256 LEU B C 1
ATOM 5467 O O . LEU B 1 256 ? -10.234 -21.281 -9.07 1 98.62 256 LEU B O 1
ATOM 5471 N N . TYR B 1 257 ? -9.234 -21.359 -11.047 1 98.12 257 TYR B N 1
ATOM 5472 C CA . TYR B 1 257 ? -8 -20.656 -10.688 1 98.12 257 TYR B CA 1
ATOM 5473 C C . TYR B 1 257 ? -7.836 -19.391 -11.523 1 98.12 257 TYR B C 1
ATOM 5475 O O . TYR B 1 257 ? -7.543 -19.453 -12.719 1 98.12 257 TYR B O 1
ATOM 5483 N N . GLY B 1 258 ? -8.039 -18.266 -10.922 1 97.69 258 GLY B N 1
ATOM 5484 C CA . GLY B 1 258 ? -7.965 -16.984 -11.625 1 97.69 258 GLY B CA 1
ATOM 5485 C C . GLY B 1 258 ? -6.895 -16.062 -11.086 1 97.69 258 GLY B C 1
ATOM 5486 O O . GLY B 1 258 ? -6.73 -15.938 -9.867 1 97.69 258 GLY B O 1
ATOM 5487 N N . VAL B 1 259 ? -6.164 -15.422 -12.008 1 97.19 259 VAL B N 1
ATOM 5488 C CA . VAL B 1 259 ? -5.094 -14.508 -11.617 1 97.19 259 VAL B CA 1
ATOM 5489 C C . VAL B 1 259 ? -5.402 -13.102 -12.133 1 97.19 259 VAL B C 1
ATOM 5491 O O . VAL B 1 259 ? -5.668 -12.914 -13.32 1 97.19 259 VAL B O 1
ATOM 5494 N N . SER B 1 260 ? -5.32 -12.094 -11.195 1 96.88 260 SER B N 1
ATOM 5495 C CA . SER B 1 260 ? -5.516 -10.695 -11.586 1 96.88 260 SER B CA 1
ATOM 5496 C C . SER B 1 260 ? -6.859 -10.5 -12.273 1 96.88 260 SER B C 1
ATOM 5498 O O . SER B 1 260 ? -7.906 -10.852 -11.719 1 96.88 260 SER B O 1
ATOM 5500 N N . LYS B 1 261 ? -6.934 -10.109 -13.57 1 96.62 261 LYS B N 1
ATOM 5501 C CA . LYS B 1 261 ? -8.188 -9.984 -14.297 1 96.62 261 LYS B CA 1
ATOM 5502 C C . LYS B 1 261 ? -8.914 -11.328 -14.398 1 96.62 261 LYS B C 1
ATOM 5504 O O . LYS B 1 261 ? -10.141 -11.375 -14.398 1 96.62 261 LYS B O 1
ATOM 5509 N N . GLY B 1 262 ? -8.156 -12.391 -14.391 1 96.75 262 GLY B N 1
ATOM 5510 C CA . GLY B 1 262 ? -8.766 -13.711 -14.32 1 96.75 262 GLY B CA 1
ATOM 5511 C C . GLY B 1 262 ? -9.43 -13.992 -12.984 1 96.75 262 GLY B C 1
ATOM 5512 O O . GLY B 1 262 ? -10.422 -14.719 -12.922 1 96.75 262 GLY B O 1
ATOM 5513 N N . ALA B 1 263 ? -8.852 -13.461 -11.906 1 98.38 263 ALA B N 1
ATOM 5514 C CA . ALA B 1 263 ? -9.492 -13.555 -10.602 1 98.38 263 ALA B CA 1
ATOM 5515 C C . ALA B 1 263 ? -10.789 -12.75 -10.562 1 98.38 263 ALA B C 1
ATOM 5517 O O . ALA B 1 263 ? -11.797 -13.211 -10.023 1 98.38 263 ALA B O 1
ATOM 5518 N N . GLU B 1 264 ? -10.727 -11.531 -11.133 1 98.44 264 GLU B N 1
ATOM 5519 C CA . GLU B 1 264 ? -11.938 -10.727 -11.305 1 98.44 264 GLU B CA 1
ATOM 5520 C C . GLU B 1 264 ? -13.016 -11.508 -12.047 1 98.44 264 GLU B C 1
ATOM 5522 O O . GLU B 1 264 ? -14.148 -11.609 -11.57 1 98.44 264 GLU B O 1
ATOM 5527 N N . PHE B 1 265 ? -12.641 -12.133 -13.148 1 97.94 265 PHE B N 1
ATOM 5528 C CA . PHE B 1 265 ? -13.516 -12.969 -13.961 1 97.94 265 PHE B CA 1
ATOM 5529 C C . PHE B 1 265 ? -14.086 -14.117 -13.141 1 97.94 265 PHE B C 1
ATOM 5531 O O . PHE B 1 265 ? -15.297 -14.359 -13.156 1 97.94 265 PHE B O 1
ATOM 5538 N N . SER B 1 266 ? -13.258 -14.758 -12.445 1 98.56 266 SER B N 1
ATOM 5539 C CA . SER B 1 266 ? -13.641 -15.945 -11.672 1 98.56 266 SER B CA 1
ATOM 5540 C C . SER B 1 266 ? -14.648 -15.594 -10.586 1 98.56 266 SER B C 1
ATOM 5542 O O . SER B 1 266 ? -15.625 -16.312 -10.383 1 98.56 266 SER B O 1
ATOM 5544 N N . LEU B 1 267 ? -14.391 -14.5 -9.898 1 98.88 267 LEU B N 1
ATOM 5545 C CA . LEU B 1 267 ? -15.289 -14.102 -8.82 1 98.88 267 LEU B CA 1
ATOM 5546 C C . LEU B 1 267 ? -16.656 -13.695 -9.375 1 98.88 267 LEU B C 1
ATOM 5548 O O . LEU B 1 267 ? -17.688 -14.039 -8.805 1 98.88 267 LEU B O 1
ATOM 5552 N N . ILE B 1 268 ? -16.656 -12.969 -10.5 1 98.88 268 ILE B N 1
ATOM 5553 C CA . ILE B 1 268 ? -17.906 -12.617 -11.141 1 98.88 268 ILE B CA 1
ATOM 5554 C C . ILE B 1 268 ? -18.672 -13.883 -11.516 1 98.88 268 ILE B C 1
ATOM 5556 O O . ILE B 1 268 ? -19.859 -14.023 -11.203 1 98.88 268 ILE B O 1
ATOM 5560 N N . ALA B 1 269 ? -17.984 -14.82 -12.125 1 98.75 269 ALA B N 1
ATOM 5561 C CA . ALA B 1 269 ? -18.609 -16.078 -12.562 1 98.75 269 ALA B CA 1
ATOM 5562 C C . ALA B 1 269 ? -19.172 -16.859 -11.375 1 98.75 269 ALA B C 1
ATOM 5564 O O . ALA B 1 269 ? -20.266 -17.391 -11.445 1 98.75 269 ALA B O 1
ATOM 5565 N N . ALA B 1 270 ? -18.438 -16.922 -10.336 1 98.62 270 ALA B N 1
ATOM 5566 C CA . ALA B 1 270 ? -18.797 -17.688 -9.156 1 98.62 270 ALA B CA 1
ATOM 5567 C C . ALA B 1 270 ? -20.125 -17.203 -8.57 1 98.62 270 ALA B C 1
ATOM 5569 O O . ALA B 1 270 ? -20.891 -17.984 -8.023 1 98.62 270 ALA B O 1
ATOM 5570 N N . THR B 1 271 ? -20.375 -15.93 -8.664 1 98.5 271 THR B N 1
ATOM 5571 C CA . THR B 1 271 ? -21.578 -15.359 -8.078 1 98.5 271 THR B CA 1
ATOM 5572 C C . THR B 1 271 ? -22.781 -15.555 -9 1 98.5 271 THR B C 1
ATOM 5574 O O . THR B 1 271 ? -23.922 -15.266 -8.617 1 98.5 271 THR B O 1
ATOM 5577 N N . ARG B 1 272 ? -22.578 -16.172 -10.172 1 98.12 272 ARG B N 1
ATOM 5578 C CA . ARG B 1 272 ? -23.641 -16.219 -11.164 1 98.12 272 ARG B CA 1
ATOM 5579 C C . ARG B 1 272 ? -23.875 -17.641 -11.656 1 98.12 272 ARG B C 1
ATOM 5581 O O . ARG B 1 272 ? -24.922 -17.938 -12.25 1 98.12 272 ARG B O 1
ATOM 5588 N N . MET B 1 273 ? -22.922 -18.438 -11.398 1 98.06 273 MET B N 1
ATOM 5589 C CA . MET B 1 273 ? -23.016 -19.828 -11.859 1 98.06 273 MET B CA 1
ATOM 5590 C C . MET B 1 273 ? -22.938 -20.797 -10.688 1 98.06 273 MET B C 1
ATOM 5592 O O . MET B 1 273 ? -21.953 -20.797 -9.938 1 98.06 273 MET B O 1
ATOM 5596 N N . ASP B 1 274 ? -23.828 -21.703 -10.586 1 97 274 ASP B N 1
ATOM 5597 C CA . ASP B 1 274 ? -24 -22.516 -9.383 1 97 274 ASP B CA 1
ATOM 5598 C C . ASP B 1 274 ? -23.156 -23.781 -9.453 1 97 274 ASP B C 1
ATOM 5600 O O . ASP B 1 274 ? -23.016 -24.5 -8.453 1 97 274 ASP B O 1
ATOM 5604 N N . TRP B 1 275 ? -22.531 -24.031 -10.609 1 97.56 275 TRP B N 1
ATOM 5605 C CA . TRP B 1 275 ? -21.797 -25.266 -10.773 1 97.56 275 TRP B CA 1
ATOM 5606 C C . TRP B 1 275 ? -20.344 -25.094 -10.328 1 97.56 275 TRP B C 1
ATOM 5608 O O . TRP B 1 275 ? -19.562 -26.062 -10.328 1 97.56 275 TRP B O 1
ATOM 5618 N N . ILE B 1 276 ? -19.922 -23.938 -9.914 1 98.56 276 ILE B N 1
ATOM 5619 C CA . ILE B 1 276 ? -18.562 -23.672 -9.477 1 98.56 276 ILE B CA 1
ATOM 5620 C C . ILE B 1 276 ? -18.422 -24.016 -7.996 1 98.56 276 ILE B C 1
ATOM 5622 O O . ILE B 1 276 ? -19.031 -23.359 -7.141 1 98.56 276 ILE B O 1
ATOM 5626 N N . ASP B 1 277 ? -17.531 -24.953 -7.684 1 98.25 277 ASP B N 1
ATOM 5627 C CA . ASP B 1 277 ? -17.469 -25.484 -6.332 1 98.25 277 ASP B CA 1
ATOM 5628 C C . ASP B 1 277 ? -16.391 -24.766 -5.516 1 98.25 277 ASP B C 1
ATOM 5630 O O . ASP B 1 277 ? -16.484 -24.688 -4.289 1 98.25 277 ASP B O 1
ATOM 5634 N N . ALA B 1 278 ? -15.32 -24.375 -6.191 1 98.75 278 ALA B N 1
ATOM 5635 C CA . ALA B 1 278 ? -14.172 -23.781 -5.512 1 98.75 278 ALA B CA 1
ATOM 5636 C C . ALA B 1 278 ? -13.477 -22.75 -6.395 1 98.75 278 ALA B C 1
ATOM 5638 O O . ALA B 1 278 ? -13.336 -22.953 -7.602 1 98.75 278 ALA B O 1
ATOM 5639 N N . VAL B 1 279 ? -13.102 -21.609 -5.809 1 98.94 279 VAL B N 1
ATOM 5640 C CA . VAL B 1 279 ? -12.398 -20.562 -6.543 1 98.94 279 VAL B CA 1
ATOM 5641 C C . VAL B 1 279 ? -11.125 -20.172 -5.793 1 98.94 279 VAL B C 1
ATOM 5643 O O . VAL B 1 279 ? -11.18 -19.844 -4.605 1 98.94 279 VAL B O 1
ATOM 5646 N N . ALA B 1 280 ? -9.984 -20.312 -6.402 1 98.81 280 ALA B N 1
ATOM 5647 C CA . ALA B 1 280 ? -8.75 -19.672 -5.953 1 98.81 280 ALA B CA 1
ATOM 5648 C C . ALA B 1 280 ? -8.484 -18.391 -6.738 1 98.81 280 ALA B C 1
ATOM 5650 O O . ALA B 1 280 ? -8.117 -18.438 -7.914 1 98.81 280 ALA B O 1
ATOM 5651 N N . ALA B 1 281 ? -8.695 -17.281 -6.113 1 98.88 281 ALA B N 1
ATOM 5652 C CA . ALA B 1 281 ? -8.523 -15.977 -6.734 1 98.88 281 ALA B CA 1
ATOM 5653 C C . ALA B 1 281 ? -7.207 -15.336 -6.309 1 98.88 281 ALA B C 1
ATOM 5655 O O . ALA B 1 281 ? -7.062 -14.898 -5.164 1 98.88 281 ALA B O 1
ATOM 5656 N N . ILE B 1 282 ? -6.254 -15.242 -7.211 1 98.62 282 ILE B N 1
ATOM 5657 C CA . ILE B 1 282 ? -4.918 -14.727 -6.941 1 98.62 282 ILE B CA 1
ATOM 5658 C C . ILE B 1 282 ? -4.816 -13.273 -7.398 1 98.62 282 ILE B C 1
ATOM 5660 O O . ILE B 1 282 ? -5.062 -12.969 -8.57 1 98.62 282 ILE B O 1
ATOM 5664 N N . VAL B 1 283 ? -4.445 -12.359 -6.449 1 98.44 283 VAL B N 1
ATOM 5665 C CA . VAL B 1 283 ? -4.414 -10.906 -6.602 1 98.44 283 VAL B CA 1
ATOM 5666 C C . VAL B 1 283 ? -5.75 -10.422 -7.156 1 98.44 283 VAL B C 1
ATOM 5668 O O . VAL B 1 283 ? -5.793 -9.766 -8.203 1 98.44 283 VAL B O 1
ATOM 5671 N N . PRO B 1 284 ? -6.805 -10.672 -6.395 1 98.69 284 PRO B N 1
ATOM 5672 C CA . PRO B 1 284 ? -8.172 -10.445 -6.875 1 98.69 284 PRO B CA 1
ATOM 5673 C C . PRO B 1 284 ? -8.57 -8.969 -6.832 1 98.69 284 PRO B C 1
ATOM 5675 O O . PRO B 1 284 ? -7.812 -8.133 -6.324 1 98.69 284 PRO B O 1
ATOM 5678 N N . SER B 1 285 ? -9.711 -8.742 -7.438 1 98.62 285 SER B N 1
ATOM 5679 C CA . SER B 1 285 ? -10.43 -7.484 -7.281 1 98.62 285 SER B CA 1
ATOM 5680 C C . SER B 1 285 ? -11.781 -7.703 -6.605 1 98.62 285 SER B C 1
ATOM 5682 O O . SER B 1 285 ? -12.438 -8.719 -6.836 1 98.62 285 SER B O 1
ATOM 5684 N N . ASP B 1 286 ? -12.164 -6.727 -5.754 1 98.75 286 ASP B N 1
ATOM 5685 C CA . ASP B 1 286 ? -13.477 -6.832 -5.125 1 98.75 286 ASP B CA 1
ATOM 5686 C C . ASP B 1 286 ? -14.531 -6.055 -5.914 1 98.75 286 ASP B C 1
ATOM 5688 O O . ASP B 1 286 ? -15.711 -6.059 -5.559 1 98.75 286 ASP B O 1
ATOM 5692 N N . VAL B 1 287 ? -14.094 -5.355 -6.988 1 98.81 287 VAL B N 1
ATOM 5693 C CA . VAL B 1 287 ? -14.977 -4.609 -7.871 1 98.81 287 VAL B CA 1
ATOM 5694 C C . VAL B 1 287 ? -14.695 -4.984 -9.328 1 98.81 287 VAL B C 1
ATOM 5696 O O . VAL B 1 287 ? -13.633 -5.531 -9.633 1 98.81 287 VAL B O 1
ATOM 5699 N N . VAL B 1 288 ? -15.648 -4.711 -10.195 1 98.81 288 VAL B N 1
ATOM 5700 C CA . VAL B 1 288 ? -15.43 -4.777 -11.641 1 98.81 288 VAL B CA 1
ATOM 5701 C C . VAL B 1 288 ? -14.797 -3.48 -12.125 1 98.81 288 VAL B C 1
ATOM 5703 O O . VAL B 1 288 ? -15.242 -2.387 -11.766 1 98.81 288 VAL B O 1
ATOM 5706 N N . TRP B 1 289 ? -13.805 -3.594 -12.891 1 98.38 289 TRP B N 1
ATOM 5707 C CA . TRP B 1 289 ? -13.078 -2.416 -13.352 1 98.38 289 TRP B CA 1
ATOM 5708 C C . TRP B 1 289 ? -13.438 -2.084 -14.797 1 98.38 289 TRP B C 1
ATOM 5710 O O . TRP B 1 289 ? -13.984 -2.922 -15.516 1 98.38 289 TRP B O 1
ATOM 5720 N N . GLU B 1 290 ? -13.078 -0.9 -15.203 1 97.38 290 GLU B N 1
ATOM 5721 C CA . GLU B 1 290 ? -13.195 -0.43 -16.578 1 97.38 290 GLU B CA 1
ATOM 5722 C C . GLU B 1 290 ? -12.375 -1.299 -17.531 1 97.38 290 GLU B C 1
ATOM 5724 O O . GLU B 1 290 ? -11.391 -1.917 -17.125 1 97.38 290 GLU B O 1
ATOM 5729 N N . GLY B 1 291 ? -12.883 -1.384 -18.781 1 94.38 291 GLY B N 1
ATOM 5730 C CA . GLY B 1 291 ? -12.117 -2.045 -19.828 1 94.38 291 GLY B CA 1
ATOM 5731 C C . GLY B 1 291 ? -11.062 -1.15 -20.453 1 94.38 291 GLY B C 1
ATOM 5732 O O . GLY B 1 291 ? -10.992 0.04 -20.141 1 94.38 291 GLY B O 1
ATOM 5733 N N . PHE B 1 292 ? -10.219 -1.771 -21.297 1 89.38 292 PHE B N 1
ATOM 5734 C CA . PHE B 1 292 ? -9.172 -1.017 -21.984 1 89.38 292 PHE B CA 1
ATOM 5735 C C . PHE B 1 292 ? -8.859 -1.629 -23.344 1 89.38 292 PHE B C 1
ATOM 5737 O O . PHE B 1 292 ? -9.266 -2.76 -23.625 1 89.38 292 PHE B O 1
ATOM 5744 N N . GLY B 1 293 ? -8.141 -0.861 -24.172 1 83.56 293 GLY B N 1
ATOM 5745 C CA . GLY B 1 293 ? -7.625 -1.363 -25.438 1 83.56 293 GLY B CA 1
ATOM 5746 C C . GLY B 1 293 ? -8.547 -1.095 -26.609 1 83.56 293 GLY B C 1
ATOM 5747 O O . GLY B 1 293 ? -8.195 -1.358 -27.75 1 83.56 293 GLY B O 1
ATOM 5748 N N . ALA B 1 294 ? -9.773 -0.634 -26.359 1 80.31 294 ALA B N 1
ATOM 5749 C CA . ALA B 1 294 ? -10.695 -0.329 -27.453 1 80.31 294 ALA B CA 1
ATOM 5750 C C . ALA B 1 294 ? -10.391 1.035 -28.062 1 80.31 294 ALA B C 1
ATOM 5752 O O . ALA B 1 294 ? -10.086 1.99 -27.344 1 80.31 294 ALA B O 1
ATOM 5753 N N . MET B 1 295 ? -10.406 1.008 -29.328 1 79.81 295 MET B N 1
ATOM 5754 C CA . MET B 1 295 ? -10.156 2.26 -30.031 1 79.81 295 MET B CA 1
ATOM 5755 C C . MET B 1 295 ? -11.406 3.129 -30.062 1 79.81 295 MET B C 1
ATOM 5757 O O . MET B 1 295 ? -12.516 2.623 -30.25 1 79.81 295 MET B O 1
ATOM 5761 N N . GLY B 1 296 ? -11.18 4.359 -29.875 1 80.06 296 GLY B N 1
ATOM 5762 C CA . GLY B 1 296 ? -12.242 5.328 -30.047 1 80.06 296 GLY B CA 1
ATOM 5763 C C . GLY B 1 296 ? -13.234 5.328 -28.891 1 80.06 296 GLY B C 1
ATOM 5764 O O . GLY B 1 296 ? -14.359 5.809 -29.031 1 80.06 296 GLY B O 1
ATOM 5765 N N . VAL B 1 297 ? -12.945 4.637 -27.859 1 82.94 297 VAL B N 1
ATOM 5766 C CA . VAL B 1 297 ? -13.836 4.578 -26.703 1 82.94 297 VAL B CA 1
ATOM 5767 C C . VAL B 1 297 ? -13.391 5.594 -25.656 1 82.94 297 VAL B C 1
ATOM 5769 O O . VAL B 1 297 ? -12.211 5.676 -25.328 1 82.94 297 VAL B O 1
ATOM 5772 N N . ALA B 1 298 ? -14.352 6.414 -25.234 1 86.94 298 ALA B N 1
ATOM 5773 C CA . ALA B 1 298 ? -14.062 7.426 -24.219 1 86.94 298 ALA B CA 1
ATOM 5774 C C . ALA B 1 298 ? -13.781 6.785 -22.859 1 86.94 298 ALA B C 1
ATOM 5776 O O . ALA B 1 298 ? -14.398 5.773 -22.516 1 86.94 298 ALA B O 1
ATOM 5777 N N . PRO B 1 299 ? -12.883 7.418 -22.156 1 87.56 299 PRO B N 1
ATOM 5778 C CA . PRO B 1 299 ? -12.617 6.895 -20.812 1 87.56 299 PRO B CA 1
ATOM 5779 C C . PRO B 1 299 ? -13.867 6.832 -19.938 1 87.56 299 PRO B C 1
ATOM 5781 O O . PRO B 1 299 ? -14.734 7.703 -20.031 1 87.56 299 PRO B O 1
ATOM 5784 N N . GLY B 1 300 ? -13.914 5.746 -19.156 1 91.06 300 GLY B N 1
ATOM 5785 C CA . GLY B 1 300 ? -14.961 5.637 -18.156 1 91.06 300 GLY B CA 1
ATOM 5786 C C . GLY B 1 300 ? -16.297 5.18 -18.734 1 91.06 300 GLY B C 1
ATOM 5787 O O . GLY B 1 300 ? -17.328 5.309 -18.094 1 91.06 300 GLY B O 1
ATOM 5788 N N . THR B 1 301 ? -16.312 4.508 -19.938 1 92.81 301 THR B N 1
ATOM 5789 C CA . THR B 1 301 ? -17.594 4.266 -20.578 1 92.81 301 THR B CA 1
ATOM 5790 C C . THR B 1 301 ? -17.812 2.771 -20.797 1 92.81 301 THR B C 1
ATOM 5792 O O . THR B 1 301 ? -18.938 2.338 -21.062 1 92.81 301 THR B O 1
ATOM 5795 N N . ARG B 1 302 ? -16.766 2.004 -20.688 1 94.81 302 ARG B N 1
ATOM 5796 C CA . ARG B 1 302 ? -16.922 0.583 -20.984 1 94.81 302 ARG B CA 1
ATOM 5797 C C . ARG B 1 302 ? -16.391 -0.273 -19.844 1 94.81 302 ARG B C 1
ATOM 5799 O O . ARG B 1 302 ? -15.359 0.047 -19.25 1 94.81 302 ARG B O 1
ATOM 5806 N N . SER B 1 303 ? -17.094 -1.342 -19.625 1 97.56 303 SER B N 1
ATOM 5807 C CA . SER B 1 303 ? -16.734 -2.307 -18.594 1 97.56 303 SER B CA 1
ATOM 5808 C C . SER B 1 303 ? -15.734 -3.336 -19.125 1 97.56 303 SER B C 1
ATOM 5810 O O . SER B 1 303 ? -15.656 -3.561 -20.328 1 97.56 303 SER B O 1
ATOM 5812 N N . SER B 1 304 ? -14.969 -3.877 -18.234 1 97 304 SER B N 1
ATOM 5813 C CA . SER B 1 304 ? -14.141 -5.016 -18.609 1 97 304 SER B CA 1
ATOM 5814 C C . SER B 1 304 ? -14.992 -6.227 -18.969 1 97 304 SER B C 1
ATOM 5816 O O . SER B 1 304 ? -14.672 -6.957 -19.906 1 97 304 SER B O 1
ATOM 5818 N N . PHE B 1 305 ? -16.078 -6.383 -18.25 1 98.19 305 PHE B N 1
ATOM 5819 C CA . PHE B 1 305 ? -16.812 -7.637 -18.359 1 98.19 305 PHE B CA 1
ATOM 5820 C C . PHE B 1 305 ? -18.297 -7.375 -18.609 1 98.19 305 PHE B C 1
ATOM 5822 O O . PHE B 1 305 ? -18.812 -6.305 -18.281 1 98.19 305 PHE B O 1
ATOM 5829 N N . SER B 1 306 ? -18.906 -8.344 -19.203 1 98.12 306 SER B N 1
ATOM 5830 C CA . SER B 1 306 ? -20.328 -8.32 -19.469 1 98.12 306 SER B CA 1
ATOM 5831 C C . SER B 1 306 ? -20.984 -9.641 -19.078 1 98.12 306 SER B C 1
ATOM 5833 O O . SER B 1 306 ? -20.297 -10.633 -18.844 1 98.12 306 SER B O 1
ATOM 5835 N N . TRP B 1 307 ? -22.234 -9.617 -18.875 1 98.06 307 TRP B N 1
ATOM 5836 C CA . TRP B 1 307 ? -23.078 -10.773 -18.594 1 98.06 307 TRP B CA 1
ATOM 5837 C C . TRP B 1 307 ? -24.312 -10.789 -19.5 1 98.06 307 TRP B C 1
ATOM 5839 O O . TRP B 1 307 ? -25.141 -9.883 -19.422 1 98.06 307 TRP B O 1
ATOM 5849 N N . HIS B 1 308 ? -24.375 -11.82 -20.406 1 97.12 308 HIS B N 1
ATOM 5850 C CA . HIS B 1 308 ? -25.469 -11.961 -21.375 1 97.12 308 HIS B CA 1
ATOM 5851 C C . HIS B 1 308 ? -25.625 -10.695 -22.203 1 97.12 308 HIS B C 1
ATOM 5853 O O . HIS B 1 308 ? -26.734 -10.188 -22.359 1 97.12 308 HIS B O 1
ATOM 5859 N N . GLY B 1 309 ? -24.5 -10.18 -22.562 1 95.69 309 GLY B N 1
ATOM 5860 C CA . GLY B 1 309 ? -24.484 -9.078 -23.516 1 95.69 309 GLY B CA 1
ATOM 5861 C C . GLY B 1 309 ? -24.578 -7.715 -22.844 1 95.69 309 GLY B C 1
ATOM 5862 O O . GLY B 1 309 ? -24.438 -6.684 -23.5 1 95.69 309 GLY B O 1
ATOM 5863 N N . GLU B 1 310 ? -24.781 -7.676 -21.578 1 97.69 310 GLU B N 1
ATOM 5864 C CA . GLU B 1 310 ? -24.906 -6.41 -20.859 1 97.69 310 GLU B CA 1
ATOM 5865 C C . GLU B 1 310 ? -23.625 -6.098 -20.078 1 97.69 310 GLU B C 1
ATOM 5867 O O . GLU B 1 310 ? -23.203 -6.895 -19.234 1 97.69 310 GLU B O 1
ATOM 5872 N N . PRO B 1 311 ? -23.047 -4.922 -20.328 1 97.75 311 PRO B N 1
ATOM 5873 C CA . PRO B 1 311 ? -21.875 -4.547 -19.531 1 97.75 311 PRO B CA 1
ATOM 5874 C C . PRO B 1 311 ? -22.172 -4.473 -18.031 1 97.75 311 PRO B C 1
ATOM 5876 O O . PRO B 1 311 ? -23.25 -4.027 -17.641 1 97.75 311 PRO B O 1
ATOM 5879 N N . LEU B 1 312 ? -21.281 -4.91 -17.25 1 98.62 312 LEU B N 1
ATOM 5880 C CA . LEU B 1 312 ? -21.438 -4.848 -15.797 1 98.62 312 LEU B CA 1
ATOM 5881 C C . LEU B 1 312 ? -21.062 -3.465 -15.266 1 98.62 312 LEU B C 1
ATOM 5883 O O . LEU B 1 312 ? -20.234 -2.777 -15.859 1 98.62 312 LEU B O 1
ATOM 5887 N N . PRO B 1 313 ? -21.766 -3.004 -14.125 1 98.5 313 PRO B N 1
ATOM 5888 C CA . PRO B 1 313 ? -21.234 -1.804 -13.469 1 98.5 313 PRO B CA 1
ATOM 5889 C C . PRO B 1 313 ? -19.75 -1.903 -13.148 1 98.5 313 PRO B C 1
ATOM 5891 O O . PRO B 1 313 ? -19.25 -2.984 -12.82 1 98.5 313 PRO B O 1
ATOM 5894 N N . PHE B 1 314 ? -19.078 -0.804 -13.297 1 98.69 314 PHE B N 1
ATOM 5895 C CA . PHE B 1 314 ? -17.625 -0.843 -13.172 1 98.69 314 PHE B CA 1
ATOM 5896 C C . PHE B 1 314 ? -17.094 0.454 -12.57 1 98.69 314 PHE B C 1
ATOM 5898 O O . PHE B 1 314 ? -17.812 1.457 -12.516 1 98.69 314 PHE B O 1
ATOM 5905 N N . VAL B 1 315 ? -15.883 0.401 -12.016 1 98.44 315 VAL B N 1
ATOM 5906 C CA . VAL B 1 315 ? -15.148 1.571 -11.539 1 98.44 315 VAL B CA 1
ATOM 5907 C C . VAL B 1 315 ? -14.273 2.123 -12.656 1 98.44 315 VAL B C 1
ATOM 5909 O O . VAL B 1 315 ? -13.469 1.393 -13.242 1 98.44 315 VAL B O 1
ATOM 5912 N N . PRO B 1 316 ? -14.383 3.395 -13.008 1 97.5 316 PRO B N 1
ATOM 5913 C CA . PRO B 1 316 ? -13.492 3.98 -14.008 1 97.5 316 PRO B CA 1
ATOM 5914 C C . PRO B 1 316 ? -12.062 4.156 -13.492 1 97.5 316 PRO B C 1
ATOM 5916 O O . PRO B 1 316 ? -11.859 4.316 -12.289 1 97.5 316 PRO B O 1
ATOM 5919 N N . TYR B 1 317 ? -11.125 4.043 -14.422 1 95.5 317 TYR B N 1
ATOM 5920 C CA . TYR B 1 317 ? -9.758 4.453 -14.125 1 95.5 317 TYR B CA 1
ATOM 5921 C C . TYR B 1 317 ? -9.625 5.973 -14.156 1 95.5 317 TYR B C 1
ATOM 5923 O O . TYR B 1 317 ? -10.406 6.656 -14.82 1 95.5 317 TYR B O 1
ATOM 5931 N N . ASP B 1 318 ? -8.75 6.461 -13.367 1 93.69 318 ASP B N 1
ATOM 5932 C CA . ASP B 1 318 ? -8.422 7.879 -13.461 1 93.69 318 ASP B CA 1
ATOM 5933 C C . ASP B 1 318 ? -7.152 8.094 -14.289 1 93.69 318 ASP B C 1
ATOM 5935 O O . ASP B 1 318 ? -6.047 7.797 -13.828 1 93.69 318 ASP B O 1
ATOM 5939 N N . ASN B 1 319 ? -7.227 8.555 -15.508 1 88.88 319 ASN B N 1
ATOM 5940 C CA . ASN B 1 319 ? -6.137 8.922 -16.406 1 88.88 319 ASN B CA 1
ATOM 5941 C C . ASN B 1 319 ? -5.188 7.75 -16.641 1 88.88 319 ASN B C 1
ATOM 5943 O O . ASN B 1 319 ? -3.967 7.906 -16.547 1 88.88 319 ASN B O 1
ATOM 5947 N N . ILE B 1 320 ? -5.664 6.574 -16.953 1 88.88 320 ILE B N 1
ATOM 5948 C CA . ILE B 1 320 ? -4.848 5.379 -17.141 1 88.88 320 ILE B CA 1
ATOM 5949 C C . ILE B 1 320 ? -3.994 5.531 -18.391 1 88.88 320 ILE B C 1
ATOM 5951 O O . ILE B 1 320 ? -2.926 4.926 -18.5 1 88.88 320 ILE B O 1
ATOM 5955 N N . GLN B 1 321 ? -4.418 6.348 -19.297 1 83.81 321 GLN B N 1
ATOM 5956 C CA . GLN B 1 321 ? -3.691 6.582 -20.531 1 83.81 321 GLN B CA 1
ATOM 5957 C C . GLN B 1 321 ? -2.297 7.137 -20.266 1 83.81 321 GLN B C 1
ATOM 5959 O O . GLN B 1 321 ? -1.352 6.844 -21 1 83.81 321 GLN B O 1
ATOM 5964 N N . ALA B 1 322 ? -2.172 7.965 -19.25 1 83.5 322 ALA B N 1
ATOM 5965 C CA . ALA B 1 322 ? -0.862 8.5 -18.875 1 83.5 322 ALA B CA 1
ATOM 5966 C C . ALA B 1 322 ? 0.1 7.371 -18.5 1 83.5 322 ALA B C 1
ATOM 5968 O O . ALA B 1 322 ? 1.286 7.426 -18.828 1 83.5 322 ALA B O 1
ATOM 5969 N N . GLU B 1 323 ? -0.395 6.406 -17.844 1 85.62 323 GLU B N 1
ATOM 5970 C CA . GLU B 1 323 ? 0.433 5.266 -17.453 1 85.62 323 GLU B CA 1
ATOM 5971 C C . GLU B 1 323 ? 0.816 4.426 -18.672 1 85.62 323 GLU B C 1
ATOM 5973 O O . GLU B 1 323 ? 1.953 3.963 -18.781 1 85.62 323 GLU B O 1
ATOM 5978 N N . PHE B 1 324 ? -0.124 4.238 -19.531 1 81.06 324 PHE B N 1
ATOM 5979 C CA . PHE B 1 324 ? 0.18 3.484 -20.75 1 81.06 324 PHE B CA 1
ATOM 5980 C C . PHE B 1 324 ? 1.253 4.191 -21.562 1 81.06 324 PHE B C 1
ATOM 5982 O O . PHE B 1 324 ? 2.123 3.541 -22.156 1 81.06 324 PHE B O 1
ATOM 5989 N N . SER B 1 325 ? 1.163 5.469 -21.641 1 79.62 325 SER B N 1
ATOM 5990 C CA . SER B 1 325 ? 2.186 6.246 -22.328 1 79.62 325 SER B CA 1
ATOM 5991 C C . SER B 1 325 ? 3.555 6.062 -21.688 1 79.62 325 SER B C 1
ATOM 5993 O O . SER B 1 325 ? 4.566 5.934 -22.375 1 79.62 325 SER B O 1
ATOM 5995 N N . ALA B 1 326 ? 3.547 6.043 -20.422 1 76.06 326 ALA B N 1
ATOM 5996 C CA . ALA B 1 326 ? 4.789 5.832 -19.688 1 76.06 326 ALA B CA 1
ATOM 5997 C C . ALA B 1 326 ? 5.371 4.449 -19.969 1 76.06 326 ALA B C 1
ATOM 5999 O O . ALA B 1 326 ? 6.586 4.297 -20.109 1 76.06 326 ALA B O 1
ATOM 6000 N N . MET B 1 327 ? 4.535 3.506 -20.031 1 76.44 327 MET B N 1
ATOM 6001 C CA . MET B 1 327 ? 4.957 2.15 -20.375 1 76.44 327 MET B CA 1
ATOM 6002 C C . MET B 1 327 ? 5.676 2.123 -21.719 1 76.44 327 MET B C 1
ATOM 6004 O O . MET B 1 327 ? 6.719 1.486 -21.859 1 76.44 327 MET B O 1
ATOM 6008 N N . GLY B 1 328 ? 5.133 2.854 -22.594 1 71.75 328 GLY B N 1
ATOM 6009 C CA . GLY B 1 328 ? 5.688 2.908 -23.938 1 71.75 328 GLY B CA 1
ATOM 6010 C C . GLY B 1 328 ? 7.043 3.588 -24 1 71.75 328 GLY B C 1
ATOM 6011 O O . GLY B 1 328 ? 7.871 3.262 -24.859 1 71.75 328 GLY B O 1
ATOM 6012 N N . SER B 1 329 ? 7.246 4.477 -23.094 1 70.56 329 SER B N 1
ATOM 6013 C CA . SER B 1 329 ? 8.492 5.23 -23.109 1 70.56 329 SER B CA 1
ATOM 6014 C C . SER B 1 329 ? 9.555 4.555 -22.25 1 70.56 329 SER B C 1
ATOM 6016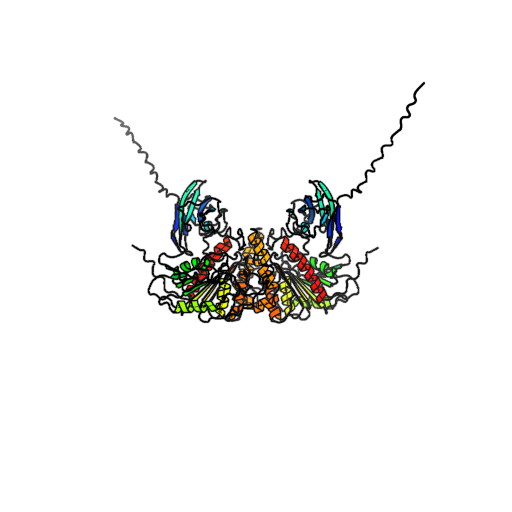 O O . SER B 1 329 ? 10.695 5.023 -22.172 1 70.56 329 SER B O 1
ATOM 6018 N N . GLY B 1 330 ? 9.172 3.463 -21.781 1 68.44 330 GLY B N 1
ATOM 6019 C CA . GLY B 1 330 ? 10.117 2.732 -20.953 1 68.44 330 GLY B CA 1
ATOM 6020 C C . GLY B 1 330 ? 10.188 3.242 -19.531 1 68.44 330 GLY B C 1
ATOM 6021 O O . GLY B 1 330 ? 11.016 2.793 -18.734 1 68.44 330 GLY B O 1
ATOM 6022 N N . SER B 1 331 ? 9.297 4.246 -19.297 1 67.25 331 SER B N 1
ATOM 6023 C CA . SER B 1 331 ? 9.227 4.723 -17.922 1 67.25 331 SER B CA 1
ATOM 6024 C C . SER B 1 331 ? 8.375 3.801 -17.047 1 67.25 331 SER B C 1
ATOM 6026 O O . SER B 1 331 ? 7.461 3.141 -17.562 1 67.25 331 SER B O 1
ATOM 6028 N N . GLY B 1 332 ? 8.766 3.312 -15.961 1 78.56 332 GLY B N 1
ATOM 6029 C CA . GLY B 1 332 ? 8.078 2.404 -15.055 1 78.56 332 GLY B CA 1
ATOM 6030 C C . GLY B 1 332 ? 6.668 2.85 -14.719 1 78.56 332 GLY B C 1
ATOM 6031 O O . GLY B 1 332 ? 6.469 3.66 -13.812 1 78.56 332 GLY B O 1
ATOM 6032 N N . ALA B 1 333 ? 5.645 2.275 -15.516 1 87.81 333 ALA B N 1
ATOM 6033 C CA . ALA B 1 333 ? 4.234 2.557 -15.266 1 87.81 333 ALA B CA 1
ATOM 6034 C C . ALA B 1 333 ? 3.787 1.953 -13.93 1 87.81 333 ALA B C 1
ATOM 6036 O O . ALA B 1 333 ? 4.211 0.854 -13.57 1 87.81 333 ALA B O 1
ATOM 6037 N N . VAL B 1 334 ? 3.027 2.699 -13.211 1 91.5 334 VAL B N 1
ATOM 6038 C CA . VAL B 1 334 ? 2.393 2.229 -11.984 1 91.5 334 VAL B CA 1
ATOM 6039 C C . VAL B 1 334 ? 0.874 2.266 -12.141 1 91.5 334 VAL B C 1
ATOM 6041 O O . VAL B 1 334 ? 0.242 3.293 -11.883 1 91.5 334 VAL B O 1
ATOM 6044 N N . LEU B 1 335 ? 0.273 1.182 -12.438 1 93.94 335 LEU B N 1
ATOM 6045 C CA . LEU B 1 335 ? -1.148 1.121 -12.758 1 93.94 335 LEU B CA 1
ATOM 6046 C C . LEU B 1 335 ? -1.996 1.276 -11.5 1 93.94 335 LEU B C 1
ATOM 6048 O O . LEU B 1 335 ? -3.191 1.566 -11.586 1 93.94 335 LEU B O 1
ATOM 6052 N N . ARG B 1 336 ? -1.398 1.058 -10.398 1 94.81 336 ARG B N 1
ATOM 6053 C CA . ARG B 1 336 ? -2.094 1.226 -9.125 1 94.81 336 ARG B CA 1
ATOM 6054 C C . ARG B 1 336 ? -2.65 2.639 -8.984 1 94.81 336 ARG B C 1
ATOM 6056 O O . ARG B 1 336 ? -3.729 2.834 -8.422 1 94.81 336 ARG B O 1
ATOM 6063 N N . ARG B 1 337 ? -1.999 3.604 -9.547 1 93.69 337 ARG B N 1
ATOM 6064 C CA . ARG B 1 337 ? -2.365 5.008 -9.391 1 93.69 337 ARG B CA 1
ATOM 6065 C C . ARG B 1 337 ? -3.736 5.285 -10 1 93.69 337 ARG B C 1
ATOM 6067 O O . ARG B 1 337 ? -4.645 5.758 -9.312 1 93.69 337 ARG B O 1
ATOM 6074 N N . PRO B 1 338 ? -3.916 5.004 -11.281 1 95.12 338 PRO B N 1
ATOM 6075 C CA . PRO B 1 338 ? -5.242 5.258 -11.844 1 95.12 338 PRO B CA 1
ATOM 6076 C C . PRO B 1 338 ? -6.332 4.398 -11.211 1 95.12 338 PRO B C 1
ATOM 6078 O O . PRO B 1 338 ? -7.492 4.809 -11.148 1 95.12 338 PRO B O 1
ATOM 6081 N N . HIS B 1 339 ? -6.004 3.219 -10.703 1 96.44 339 HIS B N 1
ATOM 6082 C CA . HIS B 1 339 ? -6.973 2.383 -10.008 1 96.44 339 HIS B CA 1
ATOM 6083 C C . HIS B 1 339 ? -7.414 3.029 -8.695 1 96.44 339 HIS B C 1
ATOM 6085 O O . HIS B 1 339 ? -8.609 3.225 -8.469 1 96.44 339 HIS B O 1
ATOM 6091 N N . ASP B 1 340 ? -6.457 3.379 -7.887 1 94.94 340 ASP B N 1
ATOM 6092 C CA . ASP B 1 340 ? -6.758 3.955 -6.582 1 94.94 340 ASP B CA 1
ATOM 6093 C C . ASP B 1 340 ? -7.477 5.293 -6.723 1 94.94 340 ASP B C 1
ATOM 6095 O O . ASP B 1 340 ? -8.469 5.551 -6.035 1 94.94 340 ASP B O 1
ATOM 6099 N N . HIS B 1 341 ? -6.996 6.156 -7.605 1 94.56 341 HIS B N 1
ATOM 6100 C CA . HIS B 1 341 ? -7.613 7.461 -7.809 1 94.56 341 HIS B CA 1
ATOM 6101 C C . HIS B 1 341 ? -9.031 7.32 -8.359 1 94.56 341 HIS B C 1
ATOM 6103 O O . HIS B 1 341 ? -9.938 8.039 -7.941 1 94.56 341 HIS B O 1
ATOM 6109 N N . GLY B 1 342 ? -9.141 6.434 -9.344 1 96.25 342 GLY B N 1
ATOM 6110 C CA . GLY B 1 342 ? -10.453 6.199 -9.922 1 96.25 342 GLY B CA 1
ATOM 6111 C C . GLY B 1 342 ? -11.484 5.754 -8.906 1 96.25 342 GLY B C 1
ATOM 6112 O O . GLY B 1 342 ? -12.609 6.262 -8.891 1 96.25 342 GLY B O 1
ATOM 6113 N N . ARG B 1 343 ? -11.117 4.82 -8.078 1 96.62 343 ARG B N 1
ATOM 6114 C CA . ARG B 1 343 ? -12.047 4.324 -7.066 1 96.62 343 ARG B CA 1
ATOM 6115 C C . ARG B 1 343 ? -12.398 5.422 -6.066 1 96.62 343 ARG B C 1
ATOM 6117 O O . ARG B 1 343 ? -13.57 5.602 -5.727 1 96.62 343 ARG B O 1
ATOM 6124 N N . ALA B 1 344 ? -11.422 6.137 -5.594 1 93.44 344 ALA B N 1
ATOM 6125 C CA . ALA B 1 344 ? -11.641 7.195 -4.613 1 93.44 344 ALA B CA 1
ATOM 6126 C C . ALA B 1 344 ? -12.539 8.289 -5.18 1 93.44 344 ALA B C 1
ATOM 6128 O O . ALA B 1 344 ? -13.359 8.867 -4.457 1 93.44 344 ALA B O 1
ATOM 6129 N N . ALA B 1 345 ? -12.414 8.57 -6.477 1 93.88 345 ALA B N 1
ATOM 6130 C CA . ALA B 1 345 ? -13.148 9.648 -7.125 1 93.88 345 ALA B CA 1
ATOM 6131 C C . ALA B 1 345 ? -14.57 9.219 -7.473 1 93.88 345 ALA B C 1
ATOM 6133 O O . ALA B 1 345 ? -15.422 10.055 -7.77 1 93.88 345 ALA B O 1
ATOM 6134 N N . ASN B 1 346 ? -14.812 7.891 -7.477 1 95.62 346 ASN B N 1
ATOM 6135 C CA . ASN B 1 346 ? -16.094 7.367 -7.926 1 95.62 346 ASN B CA 1
ATOM 6136 C C . ASN B 1 346 ? -16.703 6.414 -6.902 1 95.62 346 ASN B C 1
ATOM 6138 O O . ASN B 1 346 ? -17.031 5.27 -7.227 1 95.62 346 ASN B O 1
ATOM 6142 N N . THR B 1 347 ? -16.984 6.984 -5.766 1 95.19 347 THR B N 1
ATOM 6143 C CA . THR B 1 347 ? -17.422 6.195 -4.617 1 95.19 347 THR B CA 1
ATOM 6144 C C . THR B 1 347 ? -18.719 5.457 -4.922 1 95.19 347 THR B C 1
ATOM 6146 O O . THR B 1 347 ? -18.844 4.262 -4.656 1 95.19 347 THR B O 1
ATOM 6149 N N . GLN B 1 348 ? -19.703 6.102 -5.508 1 95.62 348 GLN B N 1
ATOM 6150 C CA . GLN B 1 348 ? -20.984 5.48 -5.805 1 95.62 348 GLN B CA 1
ATOM 6151 C C . GLN B 1 348 ? -20.828 4.379 -6.848 1 95.62 348 GLN B C 1
ATOM 6153 O O . GLN B 1 348 ? -21.453 3.318 -6.73 1 95.62 348 GLN B O 1
ATOM 6158 N N . ARG B 1 349 ? -20.016 4.625 -7.812 1 96.88 349 ARG B N 1
ATOM 6159 C CA . ARG B 1 349 ? -19.781 3.604 -8.828 1 96.88 349 ARG B CA 1
ATOM 6160 C C . ARG B 1 349 ? -19.031 2.41 -8.25 1 96.88 349 ARG B C 1
ATOM 6162 O O . ARG B 1 349 ? -19.25 1.271 -8.672 1 96.88 349 ARG B O 1
ATOM 6169 N N . ALA B 1 350 ? -18.109 2.717 -7.363 1 97.56 350 ALA B N 1
ATOM 6170 C CA . ALA B 1 350 ? -17.391 1.633 -6.703 1 97.56 350 ALA B CA 1
ATOM 6171 C C . ALA B 1 350 ? -18.344 0.708 -5.957 1 97.56 350 ALA B C 1
ATOM 6173 O O . ALA B 1 350 ? -18.219 -0.517 -6.031 1 97.56 350 ALA B O 1
ATOM 6174 N N . ILE B 1 351 ? -19.312 1.267 -5.289 1 97.56 351 ILE B N 1
ATOM 6175 C CA . ILE B 1 351 ? -20.312 0.49 -4.555 1 97.56 351 ILE B CA 1
ATOM 6176 C C . ILE B 1 351 ? -21.125 -0.351 -5.527 1 97.56 351 ILE B C 1
ATOM 6178 O O . ILE B 1 351 ? -21.328 -1.55 -5.312 1 97.56 351 ILE B O 1
ATOM 6182 N N . ALA B 1 352 ? -21.531 0.247 -6.609 1 97.94 352 ALA B N 1
ATOM 6183 C CA . ALA B 1 352 ? -22.359 -0.43 -7.602 1 97.94 352 ALA B CA 1
ATOM 6184 C C . ALA B 1 352 ? -21.578 -1.541 -8.305 1 97.94 352 ALA B C 1
ATOM 6186 O O . ALA B 1 352 ? -22.172 -2.523 -8.758 1 97.94 352 ALA B O 1
ATOM 6187 N N . ALA B 1 353 ? -20.281 -1.388 -8.352 1 98.69 353 ALA B N 1
ATOM 6188 C CA . ALA B 1 353 ? -19.438 -2.281 -9.133 1 98.69 353 ALA B CA 1
ATOM 6189 C C . ALA B 1 353 ? -18.938 -3.451 -8.281 1 98.69 353 ALA B C 1
ATOM 6191 O O . ALA B 1 353 ? -18.266 -4.348 -8.781 1 98.69 353 ALA B O 1
ATOM 6192 N N . ARG B 1 354 ? -19.234 -3.48 -6.984 1 98.62 354 ARG B N 1
ATOM 6193 C CA . ARG B 1 354 ? -18.766 -4.539 -6.098 1 98.62 354 ARG B CA 1
ATOM 6194 C C . ARG B 1 354 ? -19.234 -5.906 -6.574 1 98.62 354 ARG B C 1
ATOM 6196 O O . ARG B 1 354 ? -20.406 -6.074 -6.926 1 98.62 354 ARG B O 1
ATOM 6203 N N . ILE B 1 355 ? -18.328 -6.809 -6.641 1 98.88 355 ILE B N 1
ATOM 6204 C CA . ILE B 1 355 ? -18.688 -8.195 -6.887 1 98.88 355 ILE B CA 1
ATOM 6205 C C . ILE B 1 355 ? -19.344 -8.789 -5.641 1 98.88 355 ILE B C 1
ATOM 6207 O O . ILE B 1 355 ? -18.766 -8.766 -4.555 1 98.88 355 ILE B O 1
ATOM 6211 N N . PRO B 1 356 ? -20.594 -9.281 -5.797 1 98.69 356 PRO B N 1
ATOM 6212 C CA . PRO B 1 356 ? -21.312 -9.742 -4.609 1 98.69 356 PRO B CA 1
ATOM 6213 C C . PRO B 1 356 ? -20.828 -11.117 -4.129 1 98.69 356 PRO B C 1
ATOM 6215 O O . PRO B 1 356 ? -21.609 -12.078 -4.137 1 98.69 356 PRO B O 1
ATOM 6218 N N . VAL B 1 357 ? -19.656 -11.195 -3.592 1 98.75 357 VAL B N 1
ATOM 6219 C CA . VAL B 1 357 ? -18.953 -12.422 -3.217 1 98.75 357 VAL B CA 1
ATOM 6220 C C . VAL B 1 357 ? -19.688 -13.086 -2.051 1 98.75 357 VAL B C 1
ATOM 6222 O O . VAL B 1 357 ? -19.516 -14.281 -1.803 1 98.75 357 VAL B O 1
ATOM 6225 N N . GLU B 1 358 ? -20.453 -12.359 -1.307 1 98 358 GLU B N 1
ATOM 6226 C CA . GLU B 1 358 ? -21.203 -12.883 -0.17 1 98 358 GLU B CA 1
ATOM 6227 C C . GLU B 1 358 ? -22.344 -13.789 -0.632 1 98 358 GLU B C 1
ATOM 6229 O O . GLU B 1 358 ? -22.938 -14.5 0.176 1 98 358 GLU B O 1
ATOM 6234 N N . THR B 1 359 ? -22.625 -13.773 -1.909 1 98.38 359 THR B N 1
ATOM 6235 C CA . THR B 1 359 ? -23.688 -14.625 -2.434 1 98.38 359 THR B CA 1
ATOM 6236 C C . THR B 1 359 ? -23.125 -15.953 -2.928 1 98.38 359 THR B C 1
ATOM 6238 O O . THR B 1 359 ? -23.875 -16.906 -3.176 1 98.38 359 THR B O 1
ATOM 6241 N N . TYR B 1 360 ? -21.844 -16.047 -3.164 1 98.5 360 TYR B N 1
ATOM 6242 C CA . TYR B 1 360 ? -21.188 -17.281 -3.584 1 98.5 360 TYR B CA 1
ATOM 6243 C C . TYR B 1 360 ? -21.062 -18.25 -2.414 1 98.5 360 TYR B C 1
ATOM 6245 O O . TYR B 1 360 ? -20.391 -17.938 -1.424 1 98.5 360 TYR B O 1
ATOM 6253 N N . ARG B 1 361 ? -21.562 -19.438 -2.566 1 97.12 361 ARG B N 1
ATOM 6254 C CA . ARG B 1 361 ? -21.641 -20.375 -1.442 1 97.12 361 ARG B CA 1
ATOM 6255 C C . ARG B 1 361 ? -20.516 -21.406 -1.512 1 97.12 361 ARG B C 1
ATOM 6257 O O . ARG B 1 361 ? -20.328 -22.188 -0.578 1 97.12 361 ARG B O 1
ATOM 6264 N N . GLY B 1 362 ? -19.812 -21.484 -2.635 1 98.12 362 GLY B N 1
ATOM 6265 C CA . GLY B 1 362 ? -18.688 -22.406 -2.752 1 98.12 362 GLY B CA 1
ATOM 6266 C C . GLY B 1 362 ? -17.484 -21.984 -1.939 1 98.12 362 GLY B C 1
ATOM 6267 O O . GLY B 1 362 ? -17.531 -20.984 -1.218 1 98.12 362 GLY B O 1
ATOM 6268 N N . ALA B 1 363 ? -16.406 -22.828 -2 1 98.56 363 ALA B N 1
ATOM 6269 C CA . ALA B 1 363 ? -15.164 -22.547 -1.287 1 98.56 363 ALA B CA 1
ATOM 6270 C C . ALA B 1 363 ? -14.367 -21.453 -1.985 1 98.56 363 ALA B C 1
ATOM 6272 O O . ALA B 1 363 ? -14.32 -21.406 -3.217 1 98.56 363 ALA B O 1
ATOM 6273 N N . LEU B 1 364 ? -13.781 -20.562 -1.192 1 98.88 364 LEU B N 1
ATOM 6274 C CA . LEU B 1 364 ? -13.055 -19.453 -1.782 1 98.88 364 LEU B CA 1
ATOM 6275 C C . LEU B 1 364 ? -11.703 -19.25 -1.092 1 98.88 364 LEU B C 1
ATOM 6277 O O . LEU B 1 364 ? -11.633 -19.25 0.139 1 98.88 364 LEU B O 1
ATOM 6281 N N . LEU B 1 365 ? -10.656 -19.203 -1.88 1 98.88 365 LEU B N 1
ATOM 6282 C CA . LEU B 1 365 ? -9.336 -18.75 -1.466 1 98.88 365 LEU B CA 1
ATOM 6283 C C . LEU B 1 365 ? -8.984 -17.422 -2.15 1 98.88 365 LEU B C 1
ATOM 6285 O O . LEU B 1 365 ? -9.172 -17.281 -3.361 1 98.88 365 LEU B O 1
ATOM 6289 N N . VAL B 1 366 ? -8.562 -16.438 -1.368 1 98.81 366 VAL B N 1
ATOM 6290 C CA . VAL B 1 366 ? -8.062 -15.188 -1.926 1 98.81 366 VAL B CA 1
ATOM 6291 C C . VAL B 1 366 ? -6.633 -14.945 -1.439 1 98.81 366 VAL B C 1
ATOM 6293 O O . VAL B 1 366 ? -6.309 -15.219 -0.284 1 98.81 366 VAL B O 1
ATOM 6296 N N . ALA B 1 367 ? -5.766 -14.523 -2.334 1 98.81 367 ALA B N 1
ATOM 6297 C CA . ALA B 1 367 ? -4.391 -14.148 -2.016 1 98.81 367 ALA B CA 1
ATOM 6298 C C . ALA B 1 367 ? -4.039 -12.789 -2.609 1 98.81 367 ALA B C 1
ATOM 6300 O O . ALA B 1 367 ? -4.262 -12.547 -3.799 1 98.81 367 ALA B O 1
ATOM 6301 N N . GLY B 1 368 ? -3.557 -11.859 -1.79 1 98.44 368 GLY B N 1
ATOM 6302 C CA . GLY B 1 368 ? -3.225 -10.531 -2.264 1 98.44 368 GLY B CA 1
ATOM 6303 C C . GLY B 1 368 ? -1.973 -9.961 -1.621 1 98.44 368 GLY B C 1
ATOM 6304 O O . GLY B 1 368 ? -1.526 -10.445 -0.581 1 98.44 368 GLY B O 1
ATOM 6305 N N . GLY B 1 369 ? -1.357 -9.023 -2.305 1 97.62 369 GLY B N 1
ATOM 6306 C CA . GLY B 1 369 ? -0.194 -8.312 -1.807 1 97.62 369 GLY B CA 1
ATOM 6307 C C . GLY B 1 369 ? -0.486 -6.859 -1.468 1 97.62 369 GLY B C 1
ATOM 6308 O O . GLY B 1 369 ? -1.154 -6.16 -2.232 1 97.62 369 GLY B O 1
ATOM 6309 N N . MET B 1 370 ? 0.067 -6.344 -0.346 1 95.06 370 MET B N 1
ATOM 6310 C CA . MET B 1 370 ? -0.203 -4.988 0.121 1 95.06 370 MET B CA 1
ATOM 6311 C C . MET B 1 370 ? 0.62 -3.967 -0.659 1 95.06 370 MET B C 1
ATOM 6313 O O . MET B 1 370 ? 0.267 -2.789 -0.713 1 95.06 370 MET B O 1
ATOM 6317 N N . LEU B 1 371 ? 1.69 -4.434 -1.233 1 94.12 371 LEU B N 1
ATOM 6318 C CA . LEU B 1 371 ? 2.539 -3.537 -2.012 1 94.12 371 LEU B CA 1
ATOM 6319 C C . LEU B 1 371 ? 2.348 -3.77 -3.508 1 94.12 371 LEU B C 1
ATOM 6321 O O . LEU B 1 371 ? 3.27 -3.547 -4.297 1 94.12 371 LEU B O 1
ATOM 6325 N N . ASP B 1 372 ? 1.193 -4.277 -3.867 1 96.56 372 ASP B N 1
ATOM 6326 C CA . ASP B 1 372 ? 0.819 -4.453 -5.266 1 96.56 372 ASP B CA 1
ATOM 6327 C C . ASP B 1 372 ? 0.788 -3.113 -6 1 96.56 372 ASP B C 1
ATOM 6329 O O . ASP B 1 372 ? 0.038 -2.211 -5.621 1 96.56 372 ASP B O 1
ATOM 6333 N N . ALA B 1 373 ? 1.59 -3.043 -7.066 1 94.62 373 ALA B N 1
ATOM 6334 C CA . ALA B 1 373 ? 1.713 -1.772 -7.777 1 94.62 373 ALA B CA 1
ATOM 6335 C C . ALA B 1 373 ? 0.815 -1.746 -9.008 1 94.62 373 ALA B C 1
ATOM 6337 O O . ALA B 1 373 ? 0.829 -0.779 -9.773 1 94.62 373 ALA B O 1
ATOM 6338 N N . VAL B 1 374 ? 0.014 -2.785 -9.18 1 95.06 374 VAL B N 1
ATOM 6339 C CA . VAL B 1 374 ? -0.934 -2.816 -10.289 1 95.06 374 VAL B CA 1
ATOM 6340 C C . VAL B 1 374 ? -2.316 -2.393 -9.797 1 95.06 374 VAL B C 1
ATOM 6342 O O . VAL B 1 374 ? -2.945 -1.51 -10.391 1 95.06 374 VAL B O 1
ATOM 6345 N N . TRP B 1 375 ? -2.855 -2.979 -8.859 1 96.25 375 TRP B N 1
ATOM 6346 C CA . TRP B 1 375 ? -4.051 -2.549 -8.141 1 96.25 375 TRP B CA 1
ATOM 6347 C C . TRP B 1 375 ? -4.02 -3.037 -6.695 1 96.25 375 TRP B C 1
ATOM 6349 O O . TRP B 1 375 ? -3.133 -3.801 -6.309 1 96.25 375 TRP B O 1
ATOM 6359 N N . ALA B 1 376 ? -4.879 -2.66 -5.855 1 96.69 376 ALA B N 1
ATOM 6360 C CA . ALA B 1 376 ? -4.832 -2.898 -4.414 1 96.69 376 ALA B CA 1
ATOM 6361 C C . ALA B 1 376 ? -5.324 -4.305 -4.074 1 96.69 376 ALA B C 1
ATOM 6363 O O . ALA B 1 376 ? -6.27 -4.465 -3.299 1 96.69 376 ALA B O 1
ATOM 6364 N N . SER B 1 377 ? -4.562 -5.285 -4.492 1 98.19 377 SER B N 1
ATOM 6365 C CA . SER B 1 377 ? -5.039 -6.656 -4.355 1 98.19 377 SER B CA 1
ATOM 6366 C C . SER B 1 377 ? -5.117 -7.07 -2.891 1 98.19 377 SER B C 1
ATOM 6368 O O . SER B 1 377 ? -6.016 -7.82 -2.5 1 98.19 377 SER B O 1
ATOM 6370 N N . GLY B 1 378 ? -4.145 -6.672 -2.043 1 97.31 378 GLY B N 1
ATOM 6371 C CA . GLY B 1 378 ? -4.18 -6.992 -0.624 1 97.31 378 GLY B CA 1
ATOM 6372 C C . GLY B 1 378 ? -5.434 -6.488 0.068 1 97.31 378 GLY B C 1
ATOM 6373 O O . GLY B 1 378 ? -6.234 -7.285 0.571 1 97.31 378 GLY B O 1
ATOM 6374 N N . PRO B 1 379 ? -5.656 -5.184 0.038 1 96.69 379 PRO B N 1
ATOM 6375 C CA . PRO B 1 379 ? -6.871 -4.625 0.626 1 96.69 379 PRO B CA 1
ATOM 6376 C C . PRO B 1 379 ? -8.148 -5.23 0.038 1 96.69 379 PRO B C 1
ATOM 6378 O O . PRO B 1 379 ? -9.117 -5.465 0.764 1 96.69 379 PRO B O 1
ATOM 6381 N N . MET B 1 380 ? -8.164 -5.5 -1.224 1 98.38 380 MET B N 1
ATOM 6382 C CA . MET B 1 380 ? -9.367 -6.043 -1.841 1 98.38 380 MET B CA 1
ATOM 6383 C C . MET B 1 380 ? -9.586 -7.492 -1.419 1 98.38 380 MET B C 1
ATOM 6385 O O . MET B 1 380 ? -10.727 -7.926 -1.231 1 98.38 380 MET B O 1
ATOM 6389 N N . ALA B 1 381 ? -8.508 -8.258 -1.294 1 98.56 381 ALA B N 1
ATOM 6390 C CA . ALA B 1 381 ? -8.641 -9.602 -0.745 1 98.56 381 ALA B CA 1
ATOM 6391 C C . ALA B 1 381 ? -9.234 -9.57 0.66 1 98.56 381 ALA B C 1
ATOM 6393 O O . ALA B 1 381 ? -10.117 -10.367 0.986 1 98.56 381 ALA B O 1
ATOM 6394 N N . GLN B 1 382 ? -8.734 -8.672 1.472 1 96.81 382 GLN B N 1
ATOM 6395 C CA . GLN B 1 382 ? -9.258 -8.508 2.826 1 96.81 382 GLN B CA 1
ATOM 6396 C C . GLN B 1 382 ? -10.734 -8.141 2.809 1 96.81 382 GLN B C 1
ATOM 6398 O O . GLN B 1 382 ? -11.523 -8.68 3.588 1 96.81 382 GLN B O 1
ATOM 6403 N N . SER B 1 383 ? -11.078 -7.195 1.964 1 97.5 383 SER B N 1
ATOM 6404 C CA . SER B 1 383 ? -12.469 -6.777 1.819 1 97.5 383 SER B CA 1
ATOM 6405 C C . SER B 1 383 ? -13.359 -7.957 1.459 1 97.5 383 SER B C 1
ATOM 6407 O O . SER B 1 383 ? -14.438 -8.125 2.035 1 97.5 383 SER B O 1
ATOM 6409 N N . ILE B 1 384 ? -12.938 -8.781 0.548 1 98.69 384 ILE B N 1
ATOM 6410 C CA . ILE B 1 384 ? -13.688 -9.961 0.122 1 98.69 384 ILE B CA 1
ATOM 6411 C C . ILE B 1 384 ? -13.898 -10.891 1.312 1 98.69 384 ILE B C 1
ATOM 6413 O O . ILE B 1 384 ? -15.023 -11.32 1.576 1 98.69 384 ILE B O 1
ATOM 6417 N N . ALA B 1 385 ? -12.867 -11.172 2.016 1 98.31 385 ALA B N 1
ATOM 6418 C CA . ALA B 1 385 ? -12.938 -12.078 3.16 1 98.31 385 ALA B CA 1
ATOM 6419 C C . ALA B 1 385 ? -13.898 -11.547 4.223 1 98.31 385 ALA B C 1
ATOM 6421 O O . ALA B 1 385 ? -14.711 -12.305 4.766 1 98.31 385 ALA B O 1
ATOM 6422 N N . GLU B 1 386 ? -13.812 -10.281 4.527 1 97.75 386 GLU B N 1
ATOM 6423 C CA . GLU B 1 386 ? -14.633 -9.688 5.582 1 97.75 386 GLU B CA 1
ATOM 6424 C C . GLU B 1 386 ? -16.109 -9.664 5.188 1 97.75 386 GLU B C 1
ATOM 6426 O O . GLU B 1 386 ? -16.984 -9.953 6.012 1 97.75 386 GLU B O 1
ATOM 6431 N N . ARG B 1 387 ? -16.438 -9.336 3.943 1 97.88 387 ARG B N 1
ATOM 6432 C CA . ARG B 1 387 ? -17.812 -9.32 3.488 1 97.88 387 ARG B CA 1
ATOM 6433 C C . ARG B 1 387 ? -18.422 -10.719 3.525 1 97.88 387 ARG B C 1
ATOM 6435 O O . ARG B 1 387 ? -19.578 -10.891 3.902 1 97.88 387 ARG B O 1
ATOM 6442 N N . ARG B 1 388 ? -17.625 -11.695 3.119 1 98.5 388 ARG B N 1
ATOM 6443 C CA . ARG B 1 388 ? -18.109 -13.07 3.203 1 98.5 388 ARG B CA 1
ATOM 6444 C C . ARG B 1 388 ? -18.312 -13.492 4.652 1 98.5 388 ARG B C 1
ATOM 6446 O O . ARG B 1 388 ? -19.297 -14.141 4.984 1 98.5 388 ARG B O 1
ATOM 6453 N N . ALA B 1 389 ? -17.422 -13.133 5.492 1 97.94 389 ALA B N 1
ATOM 6454 C CA . ALA B 1 389 ? -17.547 -13.469 6.91 1 97.94 389 ALA B CA 1
ATOM 6455 C C . ALA B 1 389 ? -18.797 -12.859 7.516 1 97.94 389 ALA B C 1
ATOM 6457 O O . ALA B 1 389 ? -19.469 -13.492 8.344 1 97.94 389 ALA B O 1
ATOM 6458 N N . GLU B 1 390 ? -19.141 -11.656 7.156 1 96.69 390 GLU B N 1
ATOM 6459 C CA . GLU B 1 390 ? -20.359 -11.008 7.621 1 96.69 390 GLU B CA 1
ATOM 6460 C C . GLU B 1 390 ? -21.594 -11.82 7.234 1 96.69 390 GLU B C 1
ATOM 6462 O O . GLU B 1 390 ? -22.609 -11.789 7.941 1 96.69 390 GLU B O 1
ATOM 6467 N N . ALA B 1 391 ? -21.469 -12.523 6.168 1 97.25 391 ALA B N 1
ATOM 6468 C CA . ALA B 1 391 ? -22.562 -13.352 5.688 1 97.25 391 ALA B CA 1
ATOM 6469 C C . ALA B 1 391 ? -22.484 -14.766 6.258 1 97.25 391 ALA B C 1
ATOM 6471 O O . ALA B 1 391 ? -23.25 -15.648 5.863 1 97.25 391 ALA B O 1
ATOM 6472 N N . GLY B 1 392 ? -21.531 -15.016 7.113 1 96.81 392 GLY B N 1
ATOM 6473 C CA . GLY B 1 392 ? -21.406 -16.312 7.762 1 96.81 392 GLY B CA 1
ATOM 6474 C C . GLY B 1 392 ? -20.609 -17.312 6.934 1 96.81 392 GLY B C 1
ATOM 6475 O O . GLY B 1 392 ? -20.688 -18.516 7.176 1 96.81 392 GLY B O 1
ATOM 6476 N N . LEU B 1 393 ? -19.875 -16.812 5.949 1 97.56 393 LEU B N 1
ATOM 6477 C CA . LEU B 1 393 ? -19.125 -17.688 5.055 1 97.56 393 LEU B CA 1
ATOM 6478 C C . LEU B 1 393 ? -17.625 -17.641 5.375 1 97.56 393 LEU B C 1
ATOM 6480 O O . LEU B 1 393 ? -17.094 -16.578 5.711 1 97.56 393 LEU B O 1
ATOM 6484 N N . GLU B 1 394 ? -16.984 -18.781 5.191 1 95.31 394 GLU B N 1
ATOM 6485 C CA . GLU B 1 394 ? -15.547 -18.875 5.426 1 95.31 394 GLU B CA 1
ATOM 6486 C C . GLU B 1 394 ? -14.758 -18.625 4.141 1 95.31 394 GLU B C 1
ATOM 6488 O O . GLU B 1 394 ? -15.203 -19.016 3.055 1 95.31 394 GLU B O 1
ATOM 6493 N N . THR B 1 395 ? -13.672 -18.016 4.258 1 97.88 395 THR B N 1
ATOM 6494 C CA . THR B 1 395 ? -12.742 -17.766 3.16 1 97.88 395 THR B CA 1
ATOM 6495 C C . THR B 1 395 ? -11.305 -18.016 3.596 1 97.88 395 THR B C 1
ATOM 6497 O O . THR B 1 395 ? -10.883 -17.578 4.668 1 97.88 395 THR B O 1
ATOM 6500 N N . THR B 1 396 ? -10.555 -18.875 2.828 1 97.88 396 THR B N 1
ATOM 6501 C CA . THR B 1 396 ? -9.109 -18.938 3.016 1 97.88 396 THR B CA 1
ATOM 6502 C C . THR B 1 396 ? -8.43 -17.656 2.533 1 97.88 396 THR B C 1
ATOM 6504 O O . THR B 1 396 ? -8.516 -17.312 1.354 1 97.88 396 THR B O 1
ATOM 6507 N N . THR B 1 397 ? -7.797 -16.984 3.451 1 97.5 397 THR B N 1
ATOM 6508 C CA . THR B 1 397 ? -7.281 -15.664 3.125 1 97.5 397 THR B CA 1
ATOM 6509 C C . THR B 1 397 ? -5.773 -15.602 3.346 1 97.5 397 THR B C 1
ATOM 6511 O O . THR B 1 397 ? -5.285 -15.914 4.434 1 97.5 397 THR B O 1
ATOM 6514 N N . LEU B 1 398 ? -5.066 -15.211 2.314 1 97.75 398 LEU B N 1
ATOM 6515 C CA . LEU B 1 398 ? -3.635 -14.938 2.377 1 97.75 398 LEU B CA 1
ATOM 6516 C C . LEU B 1 398 ? -3.338 -13.5 1.972 1 97.75 398 LEU B C 1
ATOM 6518 O O . LEU B 1 398 ? -3.469 -13.141 0.799 1 97.75 398 LEU B O 1
ATOM 6522 N N . VAL B 1 399 ? -2.947 -12.688 2.895 1 96.31 399 VAL B N 1
ATOM 6523 C CA . VAL B 1 399 ? -2.555 -11.305 2.619 1 96.31 399 VAL B CA 1
ATOM 6524 C C . VAL B 1 399 ? -1.104 -11.086 3.043 1 96.31 399 VAL B C 1
ATOM 6526 O O . VAL B 1 399 ? -0.749 -11.312 4.203 1 96.31 399 VAL B O 1
ATOM 6529 N N . PHE B 1 400 ? -0.305 -10.609 2.084 1 96.12 400 PHE B N 1
ATOM 6530 C CA . PHE B 1 400 ? 1.127 -10.492 2.332 1 96.12 400 PHE B CA 1
ATOM 6531 C C . PHE B 1 400 ? 1.559 -9.031 2.316 1 96.12 400 PHE B C 1
ATOM 6533 O O . PHE B 1 400 ? 1.457 -8.359 1.289 1 96.12 400 PHE B O 1
ATOM 6540 N N . TRP B 1 401 ? 2.141 -8.578 3.354 1 90.75 401 TRP B N 1
ATOM 6541 C CA . TRP B 1 401 ? 2.5 -7.168 3.486 1 90.75 401 TRP B CA 1
ATOM 6542 C C . TRP B 1 401 ? 3.537 -6.77 2.439 1 90.75 401 TRP B C 1
ATOM 6544 O O . TRP B 1 401 ? 3.395 -5.738 1.777 1 90.75 401 TRP B O 1
ATOM 6554 N N . GLY B 1 402 ? 4.559 -7.594 2.283 1 93.25 402 GLY B N 1
ATOM 6555 C CA . GLY B 1 402 ? 5.711 -7.195 1.485 1 93.25 402 GLY B CA 1
ATOM 6556 C C . GLY B 1 402 ? 5.625 -7.664 0.045 1 93.25 402 GLY B C 1
ATOM 6557 O O . GLY B 1 402 ? 6.535 -7.414 -0.749 1 93.25 402 GLY B O 1
ATOM 6558 N N . ALA B 1 403 ? 4.527 -8.258 -0.348 1 97 403 ALA B N 1
ATOM 6559 C CA . ALA B 1 403 ? 4.418 -8.805 -1.695 1 97 403 ALA B CA 1
ATOM 6560 C C . ALA B 1 403 ? 3.672 -7.848 -2.621 1 97 403 ALA B C 1
ATOM 6562 O O . ALA B 1 403 ? 2.932 -6.98 -2.158 1 97 403 ALA B O 1
ATOM 6563 N N . GLY B 1 404 ? 3.977 -8.023 -3.91 1 96.69 404 GLY B N 1
ATOM 6564 C CA . GLY B 1 404 ? 3.314 -7.246 -4.945 1 96.69 404 GLY B CA 1
ATOM 6565 C C . GLY B 1 404 ? 2.309 -8.047 -5.746 1 96.69 404 GLY B C 1
ATOM 6566 O O . GLY B 1 404 ? 1.595 -8.891 -5.191 1 96.69 404 GLY B O 1
ATOM 6567 N N . HIS B 1 405 ? 2.209 -7.746 -7.023 1 96.94 405 HIS B N 1
ATOM 6568 C CA . HIS B 1 405 ? 1.189 -8.297 -7.91 1 96.94 405 HIS B CA 1
ATOM 6569 C C . HIS B 1 405 ? 1.563 -9.703 -8.375 1 96.94 405 HIS B C 1
ATOM 6571 O O . HIS B 1 405 ? 0.7 -10.461 -8.812 1 96.94 405 HIS B O 1
ATOM 6577 N N . ALA B 1 406 ? 2.842 -9.984 -8.328 1 95.38 406 ALA B N 1
ATOM 6578 C CA . ALA B 1 406 ? 3.334 -11.242 -8.898 1 95.38 406 ALA B CA 1
ATOM 6579 C C . ALA B 1 406 ? 3.254 -12.367 -7.875 1 95.38 406 ALA B C 1
ATOM 6581 O O . ALA B 1 406 ? 4.281 -12.906 -7.449 1 95.38 406 ALA B O 1
ATOM 6582 N N . LEU B 1 407 ? 2.029 -12.867 -7.629 1 96.62 407 LEU B N 1
ATOM 6583 C CA . LEU B 1 407 ? 1.868 -13.867 -6.582 1 96.62 407 LEU B CA 1
ATOM 6584 C C . LEU B 1 407 ? 1.771 -15.266 -7.18 1 96.62 407 LEU B C 1
ATOM 6586 O O . LEU B 1 407 ? 1.728 -16.25 -6.445 1 96.62 407 LEU B O 1
ATOM 6590 N N . THR B 1 408 ? 1.771 -15.328 -8.508 1 93.44 408 THR B N 1
ATOM 6591 C CA . THR B 1 408 ? 1.842 -16.641 -9.148 1 93.44 408 THR B CA 1
ATOM 6592 C C . THR B 1 408 ? 3.277 -17.156 -9.164 1 93.44 408 THR B C 1
ATOM 6594 O O . THR B 1 408 ? 4.211 -16.391 -9.43 1 93.44 408 THR B O 1
ATOM 6597 N N . GLY B 1 409 ? 3.471 -18.328 -8.789 1 91.5 409 GLY B N 1
ATOM 6598 C CA . GLY B 1 409 ? 4.793 -18.938 -8.758 1 91.5 409 GLY B CA 1
ATOM 6599 C C . GLY B 1 409 ? 5.023 -19.812 -7.543 1 91.5 409 GLY B C 1
ATOM 6600 O O . GLY B 1 409 ? 4.148 -19.938 -6.688 1 91.5 409 GLY B O 1
ATOM 6601 N N . ASP B 1 410 ? 6.203 -20.375 -7.531 1 94 410 ASP B N 1
ATOM 6602 C CA . ASP B 1 410 ? 6.523 -21.312 -6.457 1 94 410 ASP B CA 1
ATOM 6603 C C . ASP B 1 410 ? 7.664 -20.797 -5.59 1 94 410 ASP B C 1
ATOM 6605 O O . ASP B 1 410 ? 8.141 -21.484 -4.695 1 94 410 ASP B O 1
ATOM 6609 N N . GLY B 1 411 ? 8.156 -19.641 -5.938 1 95.44 411 GLY B N 1
ATOM 6610 C CA . GLY B 1 411 ? 9.172 -19 -5.121 1 95.44 411 GLY B CA 1
ATOM 6611 C C . GLY B 1 411 ? 10.586 -19.312 -5.57 1 95.44 411 GLY B C 1
ATOM 6612 O O . GLY B 1 411 ? 11.555 -18.812 -4.988 1 95.44 411 GLY B O 1
ATOM 6613 N N . TRP B 1 412 ? 10.781 -20.047 -6.691 1 95.94 412 TRP B N 1
ATOM 6614 C CA . TRP B 1 412 ? 12.117 -20.484 -7.105 1 95.94 412 TRP B CA 1
ATOM 6615 C C . TRP B 1 412 ? 12.633 -19.641 -8.258 1 95.94 412 TRP B C 1
ATOM 6617 O O . TRP B 1 412 ? 13.703 -19.922 -8.805 1 95.94 412 TRP B O 1
ATOM 6627 N N . SER B 1 413 ? 11.906 -18.672 -8.695 1 94.25 413 SER B N 1
ATOM 6628 C CA . SER B 1 413 ? 12.336 -17.797 -9.781 1 94.25 413 SER B CA 1
ATOM 6629 C C . SER B 1 413 ? 12.727 -16.422 -9.258 1 94.25 413 SER B C 1
ATOM 6631 O O . SER B 1 413 ? 12.234 -15.984 -8.219 1 94.25 413 SER B O 1
ATOM 6633 N N . PRO B 1 414 ? 13.594 -15.758 -10.023 1 95.56 414 PRO B N 1
ATOM 6634 C CA . PRO B 1 414 ? 14.031 -14.43 -9.578 1 95.56 414 PRO B CA 1
ATOM 6635 C C . PRO B 1 414 ? 12.867 -13.453 -9.414 1 95.56 414 PRO B C 1
ATOM 6637 O O . PRO B 1 414 ? 11.992 -13.383 -10.281 1 95.56 414 PRO B O 1
ATOM 6640 N N . THR B 1 415 ? 12.828 -12.742 -8.305 1 96.12 415 THR B N 1
ATOM 6641 C CA . THR B 1 415 ? 11.828 -11.711 -8.039 1 96.12 415 THR B CA 1
ATOM 6642 C C . THR B 1 415 ? 12.477 -10.336 -7.934 1 96.12 415 THR B C 1
ATOM 6644 O O . THR B 1 415 ? 11.82 -9.367 -7.531 1 96.12 415 THR B O 1
ATOM 6647 N N . THR B 1 416 ? 13.742 -10.219 -8.297 1 95.06 416 THR B N 1
ATOM 6648 C CA . THR B 1 416 ? 14.523 -9 -8.125 1 95.06 416 THR B CA 1
ATOM 6649 C C . THR B 1 416 ? 14.25 -8.016 -9.258 1 95.06 416 THR B C 1
ATOM 6651 O O . THR B 1 416 ? 14.57 -6.832 -9.148 1 95.06 416 THR B O 1
ATOM 6654 N N . GLN B 1 417 ? 13.602 -8.477 -10.312 1 88.81 417 GLN B N 1
ATOM 6655 C CA . GLN B 1 417 ? 13.43 -7.625 -11.484 1 88.81 417 GLN B CA 1
ATOM 6656 C C . GLN B 1 417 ? 11.961 -7.27 -11.695 1 88.81 417 GLN B C 1
ATOM 6658 O O . GLN B 1 417 ? 11.594 -6.754 -12.75 1 88.81 417 GLN B O 1
ATOM 6663 N N . LEU B 1 418 ? 11.172 -7.488 -10.82 1 88.5 418 LEU B N 1
ATOM 6664 C CA . LEU B 1 418 ? 9.734 -7.359 -11.016 1 88.5 418 LEU B CA 1
ATOM 6665 C C . LEU B 1 418 ? 9.336 -5.891 -11.148 1 88.5 418 LEU B C 1
ATOM 6667 O O . LEU B 1 418 ? 8.266 -5.582 -11.68 1 88.5 418 LEU B O 1
ATOM 6671 N N . ASP B 1 419 ? 10.203 -4.961 -10.719 1 86 419 ASP B N 1
ATOM 6672 C CA . ASP B 1 419 ? 9.883 -3.539 -10.82 1 86 419 ASP B CA 1
ATOM 6673 C C . ASP B 1 419 ? 10.734 -2.859 -11.891 1 86 419 ASP B C 1
ATOM 6675 O O . ASP B 1 419 ? 10.688 -1.638 -12.047 1 86 419 ASP B O 1
ATOM 6679 N N . ALA B 1 420 ? 11.523 -3.576 -12.516 1 79.19 420 ALA B N 1
ATOM 6680 C CA . ALA B 1 420 ? 12.453 -3.002 -13.484 1 79.19 420 ALA B CA 1
ATOM 6681 C C . ALA B 1 420 ? 11.859 -3.002 -14.883 1 79.19 420 ALA B C 1
ATOM 6683 O O . ALA B 1 420 ? 12.406 -2.385 -15.805 1 79.19 420 ALA B O 1
ATOM 6684 N N . GLY B 1 421 ? 10.727 -3.562 -15.086 1 77.44 421 GLY B N 1
ATOM 6685 C CA . GLY B 1 421 ? 10.094 -3.611 -16.391 1 77.44 421 GLY B CA 1
ATOM 6686 C C . GLY B 1 421 ? 9.227 -2.402 -16.688 1 77.44 421 GLY B C 1
ATOM 6687 O O . GLY B 1 421 ? 9.266 -1.413 -15.945 1 77.44 421 GLY B O 1
ATOM 6688 N N . PRO B 1 422 ? 8.539 -2.463 -17.812 1 79.62 422 PRO B N 1
ATOM 6689 C CA . PRO B 1 422 ? 7.684 -1.351 -18.234 1 79.62 422 PRO B CA 1
ATOM 6690 C C . PRO B 1 422 ? 6.555 -1.07 -17.25 1 79.62 422 PRO B C 1
ATOM 6692 O O . PRO B 1 422 ? 6.051 0.054 -17.188 1 79.62 422 PRO B O 1
ATOM 6695 N N . MET B 1 423 ? 6.188 -2.078 -16.578 1 87.44 423 MET B N 1
ATOM 6696 C CA . MET B 1 423 ? 5.148 -1.938 -15.562 1 87.44 423 MET B CA 1
ATOM 6697 C C . MET B 1 423 ? 5.633 -2.459 -14.219 1 87.44 423 MET B C 1
ATOM 6699 O O . MET B 1 423 ? 6.184 -3.559 -14.133 1 87.44 423 MET B O 1
ATOM 6703 N N . SER B 1 424 ? 5.445 -1.658 -13.242 1 90.25 424 SER B N 1
ATOM 6704 C CA . SER B 1 424 ? 5.848 -2.078 -11.898 1 90.25 424 SER B CA 1
ATOM 6705 C C . SER B 1 424 ? 4.863 -3.088 -11.32 1 90.25 424 SER B C 1
ATOM 6707 O O . SER B 1 424 ? 3.648 -2.885 -11.383 1 90.25 424 SER B O 1
ATOM 6709 N N . MET B 1 425 ? 5.395 -4.137 -10.75 1 93.81 425 MET B N 1
ATOM 6710 C CA . MET B 1 425 ? 4.562 -5.145 -10.102 1 93.81 425 MET B CA 1
ATOM 6711 C C . MET B 1 425 ? 4.473 -4.891 -8.602 1 93.81 425 MET B C 1
ATOM 6713 O O . MET B 1 425 ? 3.588 -5.426 -7.93 1 93.81 425 MET B O 1
ATOM 6717 N N . GLY B 1 426 ? 5.41 -4.184 -8.125 1 93.69 426 GLY B N 1
ATOM 6718 C CA . GLY B 1 426 ? 5.465 -3.912 -6.695 1 93.69 426 GLY B CA 1
ATOM 6719 C C . GLY B 1 426 ? 5.996 -5.082 -5.887 1 93.69 426 GLY B C 1
ATOM 6720 O O . GLY B 1 426 ? 6.246 -6.156 -6.43 1 93.69 426 GLY B O 1
ATOM 6721 N N . GLY B 1 427 ? 6.246 -4.773 -4.527 1 94.31 427 GLY B N 1
ATOM 6722 C CA . GLY B 1 427 ? 6.668 -5.805 -3.594 1 94.31 427 GLY B CA 1
ATOM 6723 C C . GLY B 1 427 ? 8.172 -5.863 -3.408 1 94.31 427 GLY B C 1
ATOM 6724 O O . GLY B 1 427 ? 8.93 -5.367 -4.246 1 94.31 427 GLY B O 1
ATOM 6725 N N . LEU B 1 428 ? 8.562 -6.465 -2.309 1 93.38 428 LEU B N 1
ATOM 6726 C CA . LEU B 1 428 ? 9.961 -6.746 -1.998 1 93.38 428 LEU B CA 1
ATOM 6727 C C . LEU B 1 428 ? 10.352 -8.133 -2.492 1 93.38 428 LEU B C 1
ATOM 6729 O O . LEU B 1 428 ? 9.562 -9.078 -2.404 1 93.38 428 LEU B O 1
ATOM 6733 N N . PRO B 1 429 ? 11.57 -8.281 -2.98 1 96.44 429 PRO B N 1
ATOM 6734 C CA . PRO B 1 429 ? 11.945 -9.539 -3.621 1 96.44 429 PRO B CA 1
ATOM 6735 C C . PRO B 1 429 ? 11.773 -10.742 -2.701 1 96.44 429 PRO B C 1
ATOM 6737 O O . PRO B 1 429 ? 11.117 -11.719 -3.074 1 96.44 429 PRO B O 1
ATOM 6740 N N . ALA B 1 430 ? 12.336 -10.703 -1.495 1 96.94 430 ALA B N 1
ATOM 6741 C CA . ALA B 1 430 ? 12.25 -11.836 -0.569 1 96.94 430 ALA B CA 1
ATOM 6742 C C . ALA B 1 430 ? 10.797 -12.133 -0.205 1 96.94 430 ALA B C 1
ATOM 6744 O O . ALA B 1 430 ? 10.367 -13.281 -0.244 1 96.94 430 ALA B O 1
ATOM 6745 N N . ASP B 1 431 ? 10.031 -11.07 0.074 1 95.94 431 ASP B N 1
ATOM 6746 C CA . ASP B 1 431 ? 8.641 -11.219 0.476 1 95.94 431 ASP B CA 1
ATOM 6747 C C . ASP B 1 431 ? 7.797 -11.805 -0.656 1 95.94 431 ASP B C 1
ATOM 6749 O O . ASP B 1 431 ? 6.93 -12.648 -0.419 1 95.94 431 ASP B O 1
ATOM 6753 N N . THR B 1 432 ? 8.047 -11.344 -1.824 1 97.81 432 THR B N 1
ATOM 6754 C CA . THR B 1 432 ? 7.289 -11.82 -2.979 1 97.81 432 THR B CA 1
ATOM 6755 C C . THR B 1 432 ? 7.559 -13.305 -3.225 1 97.81 432 THR B C 1
ATOM 6757 O O . THR B 1 432 ? 6.629 -14.078 -3.445 1 97.81 432 THR B O 1
ATOM 6760 N N . ALA B 1 433 ? 8.812 -13.688 -3.137 1 97.62 433 ALA B N 1
ATOM 6761 C CA . ALA B 1 433 ? 9.164 -15.086 -3.344 1 97.62 433 ALA B CA 1
ATOM 6762 C C . ALA B 1 433 ? 8.516 -15.977 -2.287 1 97.62 433 ALA B C 1
ATOM 6764 O O . ALA B 1 433 ? 7.969 -17.031 -2.605 1 97.62 433 ALA B O 1
ATOM 6765 N N . GLN B 1 434 ? 8.602 -15.57 -1.093 1 96.94 434 GLN B N 1
ATOM 6766 C CA . GLN B 1 434 ? 7.992 -16.328 -0.006 1 96.94 434 GLN B CA 1
ATOM 6767 C C . GLN B 1 434 ? 6.473 -16.391 -0.167 1 96.94 434 GLN B C 1
ATOM 6769 O O . GLN B 1 434 ? 5.863 -17.438 0.096 1 96.94 434 GLN B O 1
ATOM 6774 N N . ALA B 1 435 ? 5.898 -15.266 -0.579 1 98.19 435 ALA B N 1
ATOM 6775 C CA . ALA B 1 435 ? 4.457 -15.227 -0.81 1 98.19 435 ALA B CA 1
ATOM 6776 C C . ALA B 1 435 ? 4.055 -16.156 -1.947 1 98.19 435 ALA B C 1
ATOM 6778 O O . ALA B 1 435 ? 3.02 -16.828 -1.876 1 98.19 435 ALA B O 1
ATOM 6779 N N . GLN B 1 436 ? 4.828 -16.156 -2.982 1 97.56 436 GLN B N 1
ATOM 6780 C CA . GLN B 1 436 ? 4.578 -17.078 -4.082 1 97.56 436 GLN B CA 1
ATOM 6781 C C . GLN B 1 436 ? 4.555 -18.531 -3.586 1 97.56 436 GLN B C 1
ATOM 6783 O O . GLN B 1 436 ? 3.613 -19.266 -3.871 1 97.56 436 GLN B O 1
ATOM 6788 N N . ALA B 1 437 ? 5.551 -18.922 -2.854 1 97.19 437 ALA B N 1
ATOM 6789 C CA . ALA B 1 437 ? 5.645 -20.281 -2.33 1 97.19 437 ALA B CA 1
ATOM 6790 C C . ALA B 1 437 ? 4.453 -20.594 -1.43 1 97.19 437 ALA B C 1
ATOM 6792 O O . ALA B 1 437 ? 3.852 -21.672 -1.548 1 97.19 437 ALA B O 1
ATOM 6793 N N . ALA B 1 438 ? 4.148 -19.688 -0.576 1 97.44 438 ALA B N 1
ATOM 6794 C CA . ALA B 1 438 ? 3.033 -19.891 0.349 1 97.44 438 ALA B CA 1
ATOM 6795 C C . ALA B 1 438 ? 1.71 -19.984 -0.402 1 97.44 438 ALA B C 1
ATOM 6797 O O . ALA B 1 438 ? 0.869 -20.828 -0.077 1 97.44 438 ALA B O 1
ATOM 6798 N N . THR B 1 439 ? 1.488 -19.125 -1.346 1 98.25 439 THR B N 1
ATOM 6799 C CA . THR B 1 439 ? 0.254 -19.109 -2.123 1 98.25 439 THR B CA 1
ATOM 6800 C C . THR B 1 439 ? 0.094 -20.406 -2.906 1 98.25 439 THR B C 1
ATOM 6802 O O . THR B 1 439 ? -0.997 -20.984 -2.953 1 98.25 439 THR B O 1
ATOM 6805 N N . TRP B 1 440 ? 1.166 -20.859 -3.508 1 97 440 TRP B N 1
ATOM 6806 C CA . TRP B 1 440 ? 1.117 -22.094 -4.262 1 97 440 TRP B CA 1
ATOM 6807 C C . TRP B 1 440 ? 0.729 -23.266 -3.361 1 97 440 TRP B C 1
ATOM 6809 O O . TRP B 1 440 ? -0.172 -24.047 -3.691 1 97 440 TRP B O 1
ATOM 6819 N N . ARG B 1 441 ? 1.389 -23.375 -2.258 1 96.62 441 ARG B N 1
ATOM 6820 C CA . ARG B 1 441 ? 1.081 -24.438 -1.307 1 96.62 441 ARG B CA 1
ATOM 6821 C C . ARG B 1 441 ? -0.374 -24.375 -0.856 1 96.62 441 ARG B C 1
ATOM 6823 O O . ARG B 1 441 ? -1.077 -25.375 -0.849 1 96.62 441 ARG B O 1
ATOM 6830 N N . ALA B 1 442 ? -0.81 -23.203 -0.537 1 97.94 442 ALA B N 1
ATOM 6831 C CA . ALA B 1 442 ? -2.178 -23.016 -0.06 1 97.94 442 ALA B CA 1
ATOM 6832 C C . ALA B 1 442 ? -3.189 -23.328 -1.155 1 97.94 442 ALA B C 1
ATOM 6834 O O . ALA B 1 442 ? -4.258 -23.891 -0.881 1 97.94 442 ALA B O 1
ATOM 6835 N N . THR B 1 443 ? -2.869 -22.969 -2.346 1 97.88 443 THR B N 1
ATOM 6836 C CA . THR B 1 443 ? -3.748 -23.234 -3.479 1 97.88 443 THR B CA 1
ATOM 6837 C C . THR B 1 443 ? -3.941 -24.734 -3.67 1 97.88 443 THR B C 1
ATOM 6839 O O . THR B 1 443 ? -5.07 -25.203 -3.82 1 97.88 443 THR B O 1
ATOM 6842 N N . LEU B 1 444 ? -2.859 -25.484 -3.643 1 96.62 444 LEU B N 1
ATOM 6843 C CA . LEU B 1 444 ? -2.938 -26.938 -3.807 1 96.62 444 LEU B CA 1
ATOM 6844 C C . LEU B 1 444 ? -3.734 -27.562 -2.672 1 96.62 444 LEU B C 1
ATOM 6846 O O . LEU B 1 444 ? -4.609 -28.406 -2.914 1 96.62 444 LEU B O 1
ATOM 6850 N N . GLU B 1 445 ? -3.412 -27.156 -1.466 1 97 445 GLU B N 1
ATOM 6851 C CA . GLU B 1 445 ? -4.133 -27.688 -0.311 1 97 445 GLU B CA 1
ATOM 6852 C C . GLU B 1 445 ? -5.621 -27.359 -0.39 1 97 445 GLU B C 1
ATOM 6854 O O . GLU B 1 445 ? -6.465 -28.188 -0.072 1 97 445 GLU B O 1
ATOM 6859 N N . PHE B 1 446 ? -5.93 -26.203 -0.839 1 98.31 446 PHE B N 1
ATOM 6860 C CA . PHE B 1 446 ? -7.297 -25.719 -0.974 1 98.31 446 PHE B CA 1
ATOM 6861 C C . PHE B 1 446 ? -8.078 -26.562 -1.974 1 98.31 446 PHE B C 1
ATOM 6863 O O . PHE B 1 446 ? -9.156 -27.062 -1.66 1 98.31 446 PHE B O 1
ATOM 6870 N N . PHE B 1 447 ? -7.52 -26.734 -3.145 1 98.19 447 PHE B N 1
ATOM 6871 C CA . PHE B 1 447 ? -8.227 -27.5 -4.164 1 98.19 447 PHE B CA 1
ATOM 6872 C C . PHE B 1 447 ? -8.336 -28.969 -3.76 1 98.19 447 PHE B C 1
ATOM 6874 O O . PHE B 1 447 ? -9.359 -29.609 -4.02 1 98.19 447 PHE B O 1
ATOM 6881 N N . LYS B 1 448 ? -7.328 -29.531 -3.115 1 97.06 448 LYS B N 1
ATOM 6882 C CA . LYS B 1 448 ? -7.406 -30.906 -2.648 1 97.06 448 LYS B CA 1
ATOM 6883 C C . LYS B 1 448 ? -8.508 -31.078 -1.604 1 97.06 448 LYS B C 1
ATOM 6885 O O . LYS B 1 448 ? -9.242 -32.062 -1.624 1 97.06 448 LYS B O 1
ATOM 6890 N N . ALA B 1 449 ? -8.594 -30.109 -0.774 1 97.38 449 ALA B N 1
ATOM 6891 C CA . ALA B 1 449 ? -9.57 -30.188 0.307 1 97.38 449 ALA B CA 1
ATOM 6892 C C . ALA B 1 449 ? -10.992 -30.062 -0.235 1 97.38 449 ALA B C 1
ATOM 6894 O O . ALA B 1 449 ? -11.914 -30.719 0.27 1 97.38 449 ALA B O 1
ATOM 6895 N N . HIS B 1 450 ? -11.18 -29.312 -1.287 1 97.31 450 HIS B N 1
ATOM 6896 C CA . HIS B 1 450 ? -12.547 -28.938 -1.65 1 97.31 450 HIS B CA 1
ATOM 6897 C C . HIS B 1 450 ? -12.992 -29.672 -2.912 1 97.31 450 HIS B C 1
ATOM 6899 O O . HIS B 1 450 ? -14.195 -29.766 -3.188 1 97.31 450 HIS B O 1
ATOM 6905 N N . LEU B 1 451 ? -11.992 -30.125 -3.74 1 96.5 451 LEU B N 1
ATOM 6906 C CA . LEU B 1 451 ? -12.344 -30.844 -4.957 1 96.5 451 LEU B CA 1
ATOM 6907 C C . LEU B 1 451 ? -11.977 -32.312 -4.836 1 96.5 451 LEU B C 1
ATOM 6909 O O . LEU B 1 451 ? -12.43 -33.156 -5.637 1 96.5 451 LEU B O 1
ATOM 6913 N N . ALA B 1 452 ? -11.156 -32.719 -3.877 1 87.12 452 ALA B N 1
ATOM 6914 C CA . ALA B 1 452 ? -10.844 -34.094 -3.475 1 87.12 452 ALA B CA 1
ATOM 6915 C C . ALA B 1 452 ? -10.445 -34.938 -4.68 1 87.12 452 ALA B C 1
ATOM 6917 O O . ALA B 1 452 ? -11.102 -35.938 -4.992 1 87.12 452 ALA B O 1
ATOM 6918 N N . PRO B 1 453 ? -9.375 -34.594 -5.289 1 82.12 453 PRO B N 1
ATOM 6919 C CA . PRO B 1 453 ? -8.922 -35.469 -6.391 1 82.12 453 PRO B CA 1
ATOM 6920 C C . PRO B 1 453 ? -8.484 -36.844 -5.922 1 82.12 453 PRO B C 1
ATOM 6922 O O . PRO B 1 453 ? -8.172 -37.031 -4.746 1 82.12 453 PRO B O 1
ATOM 6925 N N . PRO B 1 454 ? -8.648 -37.781 -6.824 1 73.81 454 PRO B N 1
ATOM 6926 C CA . PRO B 1 454 ? -8.125 -39.094 -6.441 1 73.81 454 PRO B CA 1
ATOM 6927 C C . PRO B 1 454 ? -6.621 -39.062 -6.176 1 73.81 454 PRO B C 1
ATOM 6929 O O . PRO B 1 454 ? -5.918 -38.156 -6.633 1 73.81 454 PRO B O 1
ATOM 6932 N N . ALA B 1 455 ? -6.234 -39.906 -5.266 1 68.38 455 ALA B N 1
ATOM 6933 C CA . ALA B 1 455 ? -4.809 -40 -4.953 1 68.38 455 ALA B CA 1
ATOM 6934 C C . ALA B 1 455 ? -3.982 -40.219 -6.215 1 68.38 455 ALA B C 1
ATOM 6936 O O . ALA B 1 455 ? -4.406 -40.938 -7.121 1 68.38 455 ALA B O 1
ATOM 6937 N N . PRO B 1 456 ? -2.932 -39.375 -6.297 1 60.88 456 PRO B N 1
ATOM 6938 C CA . PRO B 1 456 ? -2.086 -39.594 -7.473 1 60.88 456 PRO B CA 1
ATOM 6939 C C . PRO B 1 456 ? -1.593 -41.031 -7.594 1 60.88 456 PRO B C 1
ATOM 6941 O O . PRO B 1 456 ? -1.339 -41.688 -6.582 1 60.88 456 PRO B O 1
ATOM 6944 N N . GLN B 1 457 ? -1.805 -41.656 -8.703 1 54.75 457 GLN B N 1
ATOM 6945 C CA . GLN B 1 457 ? -1.199 -42.969 -8.93 1 54.75 457 GLN B CA 1
ATOM 6946 C C . GLN B 1 457 ? 0.322 -42.875 -8.836 1 54.75 457 GLN B C 1
ATOM 6948 O O . GLN B 1 457 ? 0.924 -41.875 -9.203 1 54.75 457 GLN B O 1
ATOM 6953 N N . PRO B 1 458 ? 0.93 -43.625 -7.973 1 51.53 458 PRO B N 1
ATOM 6954 C CA . PRO B 1 458 ? 2.391 -43.625 -7.875 1 51.53 458 PRO B CA 1
ATOM 6955 C C . PRO B 1 458 ? 3.074 -43.531 -9.234 1 51.53 458 PRO B C 1
ATOM 6957 O O . PRO B 1 458 ? 2.562 -44.094 -10.219 1 51.53 458 PRO B O 1
ATOM 6960 N N . VAL B 1 459 ? 3.936 -42.438 -9.484 1 48.12 459 VAL B N 1
ATOM 6961 C CA . VAL B 1 459 ? 4.738 -42.281 -10.688 1 48.12 459 VAL B CA 1
ATOM 6962 C C . VAL B 1 459 ? 5.449 -43.594 -10.992 1 48.12 459 VAL B C 1
ATOM 6964 O O . VAL B 1 459 ? 6.215 -44.094 -10.172 1 48.12 459 VAL B O 1
ATOM 6967 N N . VAL B 1 460 ? 4.898 -44.469 -11.742 1 42.41 460 VAL B N 1
ATOM 6968 C CA . VAL B 1 460 ? 5.586 -45.719 -12.141 1 42.41 460 VAL B CA 1
ATOM 6969 C C . VAL B 1 460 ? 6.801 -45.375 -12.992 1 42.41 460 VAL B C 1
ATOM 6971 O O . VAL B 1 460 ? 6.68 -44.688 -14.023 1 42.41 460 VAL B O 1
ATOM 6974 N N . ALA B 1 461 ? 7.984 -45.25 -12.398 1 42.66 461 ALA B N 1
ATOM 6975 C CA . ALA B 1 461 ? 9.242 -45.156 -13.133 1 42.66 461 ALA B CA 1
ATOM 6976 C C . ALA B 1 461 ? 9.258 -46.094 -14.32 1 42.66 461 ALA B C 1
ATOM 6978 O O . ALA B 1 461 ? 8.867 -47.25 -14.195 1 42.66 461 ALA B O 1
ATOM 6979 N N . LYS B 1 462 ? 9.234 -45.594 -15.562 1 42.47 462 LYS B N 1
ATOM 6980 C CA . LYS B 1 462 ? 9.523 -46.5 -16.672 1 42.47 462 LYS B CA 1
ATOM 6981 C C . LYS B 1 462 ? 10.742 -47.344 -16.375 1 42.47 462 LYS B C 1
ATOM 6983 O O . LYS B 1 462 ? 11.758 -46.844 -15.883 1 42.47 462 LYS B O 1
ATOM 6988 N N . PRO B 1 463 ? 10.641 -48.625 -16.703 1 37.88 463 PRO B N 1
ATOM 6989 C CA . PRO B 1 463 ? 11.867 -49.406 -16.578 1 37.88 463 PRO B CA 1
ATOM 6990 C C . PRO B 1 463 ? 13.031 -48.812 -17.359 1 37.88 463 PRO B C 1
ATOM 6992 O O . PRO B 1 463 ? 12.82 -48.156 -18.391 1 37.88 463 PRO B O 1
#

Sequence (926 aa):
MAVRFPIRCSVLPIALLACANLHAQRIEVRPETILSGDEVQIVLKQFPRDARIEVRAERALSPWQPGAKAALYRSQAQFQTSAAGSLDLSTATPVEGSYAVADVRGLAWSMQPTGEQAPGDWPTNRLHFKALVEGEVVAEASLTIHSARDDVVVEEIGDAFPGAVFAHVPGKARRPAIIVLGGSEGYDWVARGMSPQLASHGFAVLGLPYHAPAFIQRRDLDMLPKSFTDIPVDRLQSAYEWLRRRDDVDADRIGLYGVSKGAEFSLIAATRMDWIDAVAAIVPSDVVWEGFGAMGVAPGTRSSFSWHGEPLPFVPYDNIQAEFSAMGSGSGAVLRRPHDHGRAANTQRAIAARIPVETYRGALLVAGGMLDAVWASGPMAQSIAERRAEAGLETTTLVFWGAGHALTGDGWSPTTQLDAGPMSMGGLPADTAQAQAATWRATLEFFKAHLAPPAPQPVVAKPMAVRFPIRCSVLPIALLACANLHAQRIEVRPETILSGDEVQIVLKQFPRDARIEVRAERALSPWQPGAKAALYRSQAQFQTSAAGSLDLSTATPVEGSYAVADVRGLAWSMQPTGEQAPGDWPTNRLHFKALVEGEVVAEASLTIHSARDDVVVEEIGDAFPGAVFAHVPGKARRPAIIVLGGSEGYDWVARGMSPQLASHGFAVLGLPYHAPAFIQRRDLDMLPKSFTDIPVDRLQSAYEWLRRRDDVDADRIGLYGVSKGAEFSLIAATRMDWIDAVAAIVPSDVVWEGFGAMGVAPGTRSSFSWHGEPLPFVPYDNIQAEFSAMGSGSGAVLRRPHDHGRAANTQRAIAARIPVETYRGALLVAGGMLDAVWASGPMAQSIAERRAEAGLETTTLVFWGAGHALTGDGWSPTTQLDAGPMSMGGLPADTAQAQAATWRATLEFFKAHLAPPAPQPVVAKP

InterPro domains:
  IPR006862 Acyl-CoA thioester hydrolase/bile acid-CoA amino acid N-acetyltransferase [PF04775] (39-121)
  IPR014940 BAAT/Acyl-CoA thioester hydrolase C-terminal [PF08840] (237-452)
  IPR016662 Acyl-CoA thioesterase, long chain [PIRSF016521] (24-454)
  IPR029058 Alpha/Beta hydrolase fold [G3DSA:3.40.50.1820] (158-455)
  IPR029058 Alpha/Beta hydrolase fold [SSF53474] (94-456)
  IPR042490 Acyl-CoA thioester hydrolase/BAAT, N-terminal [G3DSA:2.60.40.2240] (14-153)

Organism: NCBI:txid634155

Solvent-accessible surface area (backbone atoms only — not comparable to full-atom values): 46333 Å² total; per-residue (Å²): 135,85,79,76,75,80,79,77,78,76,77,71,78,75,74,72,69,70,69,65,79,72,65,70,42,38,48,46,50,47,62,42,63,38,52,70,73,57,84,67,44,45,36,35,39,58,43,68,54,65,30,77,35,36,42,34,28,37,34,24,40,69,50,93,49,85,87,49,71,36,31,21,29,38,24,41,32,30,34,68,24,35,84,82,7,33,38,47,40,59,69,45,50,36,79,39,63,54,53,73,55,54,35,65,41,41,53,36,18,37,21,41,76,69,85,42,73,31,66,88,83,54,54,65,46,35,39,38,38,38,33,26,53,94,85,38,79,61,28,62,42,54,41,35,49,33,65,48,50,87,67,50,42,76,40,78,39,42,88,81,38,48,54,16,35,41,12,27,59,83,67,81,64,56,15,22,32,33,40,28,27,23,32,82,70,17,28,49,62,52,13,61,58,47,20,40,38,52,15,54,70,31,25,32,15,37,10,46,39,70,26,29,47,73,84,59,89,46,79,59,39,63,86,36,44,46,31,48,47,45,38,58,55,60,58,54,56,57,56,50,55,56,43,56,69,36,79,46,36,31,61,89,30,27,31,36,40,11,30,35,54,13,9,33,50,44,54,52,41,42,53,73,38,88,67,48,45,32,36,42,23,36,34,24,52,42,44,36,44,42,34,49,78,56,80,93,60,64,88,70,71,48,18,27,37,13,53,88,86,40,63,44,58,33,24,36,58,39,70,50,64,61,36,54,53,29,32,74,70,60,39,61,16,49,50,22,46,18,44,54,46,14,38,64,75,32,45,69,40,35,62,66,8,42,53,64,58,59,70,35,83,44,48,40,35,35,33,14,10,56,33,20,23,44,41,64,10,16,62,25,31,49,50,48,43,42,51,20,40,76,64,73,39,77,54,51,74,44,67,36,60,44,11,14,52,65,47,76,50,51,23,62,50,59,38,64,57,46,57,73,40,41,50,26,25,39,45,40,39,71,42,21,22,52,45,4,30,51,46,42,53,48,49,54,54,49,48,44,71,73,44,56,42,57,78,70,72,77,83,71,73,77,130,137,84,78,74,76,78,80,78,80,76,76,74,75,74,75,74,70,68,70,65,80,70,64,70,41,40,48,45,50,46,60,42,61,39,54,70,72,57,82,67,44,46,35,34,39,58,43,67,54,67,29,77,34,36,43,34,30,37,33,25,40,69,50,93,50,85,88,48,70,36,32,22,28,37,23,42,34,31,34,68,27,34,86,81,6,32,38,48,39,57,69,45,50,37,80,40,63,55,53,73,57,55,36,66,41,42,53,37,17,38,21,39,77,69,85,43,73,32,65,87,87,54,55,65,48,35,40,38,38,37,33,25,54,95,85,37,78,61,29,63,42,55,40,35,50,34,64,47,50,87,67,51,43,75,40,79,39,41,88,82,37,49,53,15,34,40,12,27,59,81,66,79,64,56,15,22,31,34,40,28,27,26,32,82,69,17,28,49,63,51,13,60,59,47,19,40,37,51,16,58,69,31,25,31,15,38,11,45,39,71,25,29,46,73,84,59,89,46,80,58,36,62,87,36,46,48,34,47,46,45,38,56,54,60,58,54,55,57,56,51,54,53,43,56,69,37,80,46,36,30,62,88,29,26,32,36,40,10,31,35,53,14,9,33,50,44,54,52,41,42,53,73,39,87,69,49,44,32,38,42,23,37,32,25,52,44,44,36,45,42,34,48,77,56,81,93,60,63,86,71,72,46,17,28,37,14,54,88,86,39,63,42,59,32,26,34,58,39,69,49,64,60,36,54,51,29,31,73,70,60,39,63,15,50,49,22,46,18,44,54,44,15,38,64,75,30,45,69,40,35,63,64,8,41,53,63,57,58,71,35,83,46,49,39,36,34,32,14,10,57,34,20,24,45,42,63,10,15,63,24,30,47,50,48,43,42,51,19,39,75,64,74,40,78,54,52,72,44,64,35,60,44,11,14,52,65,46,77,51,50,22,62,51,58,37,64,56,46,57,74,39,40,48,27,25,39,45,41,39,70,43,21,23,53,45,4,31,51,45,42,54,50,50,53,54,48,48,44,71,74,45,54,40,57,76,72,71,76,83,73,74,76,130